Protein 3DVO (pdb70)

Nearest PDB structures (foldseek):
  3dvo-assembly2_C  TM=9.998E-01  e=3.885E-62  Streptomyces griseus
  3n7b-assembly1_A  TM=1.000E+00  e=6.299E-60  Streptomyces griseus
  3dw9-assembly1_B  TM=9.988E-01  e=7.878E-60  Streptomyces griseus
  3mq6-assembly4_H  TM=9.269E-01  e=2.794E-57  Streptomyces griseus
  3mq6-assembly3_E  TM=9.189E-01  e=3.305E-57  Streptomyces griseus

Secondary structure (DSSP, 8-state):
--S--HHHHHT--GGG-SEEE-TTSPPTT----EEE-HHHHHHHHHTT--TTSS-HHHHTS-HHHHHTHHHHHHHHHHHHHHGGG----HHHHHHHHHHHHHHHHHHHHHHHHHHHHHHHTTS----SS--PPP-SPP-GGG-EEEEEPPTT--GGGGB-HHHHHHHHHHHHHHHHTT-B------SEEEEEPPGGGTT-GGGGPPPSS--HHHHHHHHHTHHHHTT-B-GGGEEEEEEE-SB--GGGGHHHHHHHHHHIIIIIIIS--S---EEEE-SB--SSHHHHHTTPBPHHHHH---BSS--EE--SSHHHHHHHHHHHHHHHGGGS--/--S--HHHHHHS-GGG-SEEE-TTS-BTTB--SEEE-HHHHHHHHHTT--TTSS-HHHHTSBHHHHHTHHHHHHHHHHHHHHGGG----HHHHHHHHHHHHHHHHHHHHHHHHHHHHHHHTT-----SS--PPP-SPP-GGG-EEEEEPPTT--GGGGB-HHHHHHHHHHHHHHHHTT--------SEEEEEPPGGGTT-GGGG---SS--HHHHHHHHHTHHHHTT-B-GGGEEEEEEEEEE--GGGGHHHHHHHHHHHIIIIIIT------EEEEEEE--SSHHHHHTTBBPHHHHHH----BSS-EEE--SBHHHHHHHHHHHHHHHGGGS--/--S--HHHHHHS-GGG-SEEE-TTSPPTT----EEE-HHHHHHHHSSS--TTSS-HHHHTSBHHHHHTHHHHHHHHHHHHHHGGG----HHHHHHHHHHHHHHHHHHHHHHHHHHHHHHHTTS----SS--PPP-SPP-GGG-EEEEEPPTT--GGGGB-HHHHHHHHHHHHHHHTTT-B------SEEEEEPPGGGTT-GGGG---SS--HHHHHHHHHHHHHTTT-B-GGGEEEEEEEEEE--GGGSHHHHHHHHHHHHHHTTTT--S---EEEEEEE--SSHHHHHTTBBPHHHH----BSS-EEE--SBHHHHHHHHHHHHHHHGGGS--/--S--HHHHHHS-GGG-SEEE-SSS--TT---SEEE-HHHHHHHHHTT--TTSS-HHHHTSBHHHHHTHHHHHHHHHHHHHHGGG----HHHHHHHHHHHHHHHHHHHHHHHHHHHHHHHTTS----SS--PPP-SPP-GGG-EEEEEPPTT--GGGGB-HHHHHHHHHHHHHHHTTT-B------SEEEEEPPGGGTT-GGGGPPPSS--HHHHHHHHHHHHHHTT-B-GGGEEEEEEE-SB--GGGSHHHHHHHHHHIIIIIIIH------EEEE-SB--SSHHHHHTTBBPHHHHHH----BSS-EEE--SBHHHHHHHHHHHHHHHGGGS--

Sequence (1340 aa):
PFTYSIEATRNLATTERCIQDIRNAPVRNRSTQFQLAQQNMLAYTFGEVIPGFASAGINGMDYRDVIGRPVENAVTEGTHFFRDDFRVDSNAKAKVAGDIFEIVSSAVMWNCAARWNSLMVGEGWRSQPRYSRPTLSPSPRRQVAVLNLPRSFDWVSLLVPESQEVIEEFRAGLRKDGLGLPTSTPDLAVVVLPEEFQNDEMWREEIAGLTRPNQILLSGAYQRLQGRVQPGEISLAVAFKRSLRSDRLYQPLYEANVMQLLLEGKLGAPKVEFEVHTLAPEGTNAFVTYEAASLYGLAEVHRAIRELYVPPTAADLARRFFAFLNERMELVNGPFTYSIEATRNLATTERCIQDIRNAPVRNRSTQFQLAQQNMLAYTFGEVIPGFASAGINGMDYRDVIGRPVENAVTEGTHFFRDDFRVDSNAKAKVAGDIFEIVSSAVMWNCAARWNSLMVGEGWRSQPRYSRPTLSPSPRRQVAVLNLPRSFDWVSLLVPESQEVIEEFRAGLRKDGLGLPTSTPDLAVVVLPEEFQNDEMWREEIAGLTRPNQILLSGAYQRLQGRVQPGEISLAVAFKRSLRSDRLYQPLYEANVMQLLLEGKLGAPKVEFEVHTLAPEGTNAFVTYEAASLYGLAEGAVHRAIRELYVPPTAADLARRFFAFLNERMELVNGPFTYSIEATRNLATTERCIQDIRNAPVRNRSTQFQLAQQNMLAYTFGEVIPGFASAGINGMDYRDVIGRPVENAVTEGTHFFRDDFRVDSNAKAKVAGDIFEIVSSAVMWNCAARWNSLMVGEGWRSQPRYSRPTLSPSPRRQVAVLNLPRSFDWVSLLVPESQEVIEEFRAGLRKDGLGLPTSTPDLAVVVLPEEFQNDEMWREEIAGLTRPNQILLSGAYQRLQGRVQPGEISLAVAFKRSLRSDRLYQPLYEANVMQLLLEGKLGAPKVEFEVHTLAPEGTNAFVTYEAASLYGLAAVHRAIRELYVPPTAADLARRFFAFLNERMELVNGPFTYSIEATRNLATTERCIQDIRNAPVRNRSTQFQLAQQNMLAYTFGEVIPGFASAGINGMDYRDVIGRPVENAVTEGTHFFRDDFRVDSNAKAKVAGDIFEIVSSAVMWNCAARWNSLMVGEGWRSQPRYSRPTLSPSPRRQVAVLNLPRSFDWVSLLVPESQEVIEEFRAGLRKDGLGLPTSTPDLAVVVLPEEFQNDEMWREEIAGLTRPNQILLSGAYQRLQGRVQPGEISLAVAFKRSLRSDRLYQPLYEANVMQLLLEGKLGAPKVEFEVHTLAPEGTNAFVTYEAASLYGLAEGAVHRAIRELYVPPTAADLARRFFAFLNERMELVNG

Solvent-accessible surface area: 57547 Å² total; per-residue (Å²): 44,17,98,50,31,120,104,33,3,149,112,40,51,98,109,84,50,3,8,48,64,20,95,150,69,97,58,133,151,156,111,50,86,1,79,19,20,35,84,31,0,0,36,19,1,0,18,132,18,4,0,0,31,30,63,87,54,20,10,51,48,49,0,136,84,0,3,35,50,1,22,105,5,0,48,56,2,0,67,101,75,47,182,149,83,31,56,34,71,50,80,30,80,63,100,7,20,30,13,0,1,27,36,0,0,3,0,0,2,10,1,0,4,2,4,0,0,3,4,1,36,64,99,24,34,84,54,138,25,202,24,102,143,18,120,17,72,74,5,66,107,23,0,0,0,3,0,20,9,40,173,119,18,49,2,11,34,0,0,15,73,105,11,53,107,67,0,78,136,40,24,44,40,18,120,181,104,36,13,6,2,47,16,32,28,2,41,0,2,0,0,6,0,6,114,111,31,24,127,63,109,48,12,28,94,55,16,82,1,0,52,87,92,34,11,89,57,10,51,22,0,31,112,113,0,69,24,106,0,83,18,29,45,7,1,3,1,0,4,18,36,83,19,3,128,78,90,72,1,21,34,0,1,7,3,0,0,0,2,0,3,1,0,24,38,94,32,64,15,67,76,6,22,0,3,0,2,0,7,20,33,121,41,102,89,4,84,73,10,2,58,1,0,0,1,37,14,26,6,155,107,48,68,1,0,69,65,12,16,52,4,68,23,0,14,35,2,0,122,51,5,11,63,22,0,38,128,26,0,60,99,36,92,73,53,18,96,55,31,89,116,33,1,158,113,39,53,82,105,86,72,4,4,50,66,27,89,153,60,101,77,217,142,162,95,51,59,2,85,17,22,32,82,36,0,0,37,18,2,0,11,155,20,5,0,0,31,24,63,94,54,25,12,46,47,45,0,133,77,0,3,35,45,0,25,102,2,0,45,57,3,0,70,90,62,43,86,143,88,31,132,22,65,51,77,30,78,65,103,7,18,29,10,0,1,32,38,0,1,4,0,0,3,10,2,0,5,3,2,0,1,2,4,2,35,67,108,29,32,86,62,141,19,193,20,104,142,16,126,20,75,71,7,60,118,22,0,0,1,3,0,20,9,40,185,119,19,51,4,6,33,1,0,26,93,114,4,49,113,68,0,58,85,38,20,48,15,18,150,88,53,42,16,3,2,46,16,32,26,4,38,0,2,0,0,8,1,6,128,95,31,23,121,55,120,51,10,18,105,54,16,83,1,0,53,99,95,32,10,92,53,11,55,12,0,36,107,103,0,72,23,98,0,73,21,33,50,10,1,4,1,0,5,16,39,85,19,4,129,77,81,76,1,18,37,0,1,5,2,0,0,0,2,6,0,0,1,42,36,76,33,69,14,80,95,8,21,0,4,0,4,0,7,20,31,119,48,102,86,3,81,80,12,4,59,1,0,2,1,15,26,26,34,109,86,136,45,35,80,1,0,82,72,13,16,51,2,69,24,0,13,38,2,0,117,48,6,11,62,23,0,42,125,36,0,109,131,38,143,47,46,17,97,48,31,92,118,29,3,150,123,40,54,89,105,86,60,4,5,53,66,23,69,61,65,101,58,92,164,157,110,50,85,2,79,17,22,31,84,34,1,0,38,18,2,0,13,139,25,2,0,0,31,23,65,91,51,15,12,49,52,53,0,133,87,0,3,34,48,0,23,104,5,0,46,56,2,0,70,90,60,27,170,142,80,28,106,28,74,52,79,30,78,62,105,7,20,29,15,0,1,32,45,0,1,3,0,0,3,11,1,0,5,3,2,0,1,2,4,2,38,64,102,26,40,86,67,144,30,87,24,102,144,17,125,10,72,70,6,40,107,25,0,0,1,4,0,21,9,42,178,120,17,56,2,12,31,0,0,17,76,109,10,59,111,67,1,83,135,41,35,44,42,16,129,174,95,41,15,13,3,45,17,39,24,3,39,0,2,0,0,9,0,4,126,120,29,19,111,62,112,53,9,19,99,58,15,82,0,0,51,96,95,33,11,92,44,12,54,11,0,34,107,98,0,73,23,110,0,86,18,31,44,9,2,4,1,0,4,16,38,81,21,0,126,78,82,75,2,22,33,0,1,7,2,0,1,0,2,0,4,0,1,28,28,95,32,66,15,65,96,10,22,0,3,0,2,0,5,20,26,114,41,105,62,0,79,83,18,3,59,1,0,1,1,66,27,28,47,155,45,35,76,0,0,77,79,13,19,48,2,72,25,0,12,32,2,0,121,45,7,13,65,22,0,38,133,24,0,108,115,41,133,64,45,16,97,51,30,111,109,28,3,154,116,37,51,89,108,86,63,3,4,50,63,22,101,150,68,100,64,212,142,167,110,56,86,2,78,21,22,28,83,36,1,0,35,19,1,0,14,130,21,4,0,0,30,26,69,86,56,26,11,50,50,52,0,141,77,0,1,32,36,1,21,102,6,0,45,56,3,0,64,88,63,39,73,124,89,33,56,30,75,54,81,33,76,64,100,6,20,30,17,1,1,33,36,0,0,3,0,0,2,11,1,0,6,3,2,0,1,2,5,3,44,63,111,25,36,82,77,145,30,90,22,104,146,15,124,11,75,75,5,62,131,22,0,0,0,3,0,17,8,42,174,119,20,53,3,9,32,0,0,14,78,109,9,60,109,68,1,78,135,38,35,41,34,16,131,164,95,46,14,12,2,46,13,36,25,4,40,0,2,0,0,8,1,5,140,109,30,24,125,57,121,42,11,23,87,53,17,83,0,0,51,95,98,31,10,90,50,11,51,18,0,34,118,110,0,70,29,106,0,84,14,32,47,8,1,2,0,0,5,17,38,80,19,3,122,79,87,72,2,20,35,0,1,6,2,0,0,0,2,5,0,0,0,40,36,72,33,75,17,82,101,8,19,1,2,0,2,0,10,20,25,117,44,103,62,0,87,82,20,5,62,1,0,3,2,16,24,27,34,107,87,143,43,33,78,1,1,70,76,10,15,51,2,71,25,0,14,35,1,0,125,47,5,10,64,13,0,36,99,14,0,116,136,34,122,49

Structure (mmCIF, N/CA/C/O backbone):
data_3DVO
#
_entry.id   3DVO
#
_cell.length_a   59.136
_cell.length_b   119.248
_cell.length_c   123.799
_cell.angle_alpha   90.00
_cell.angle_beta   95.62
_cell.angle_gamma   90.00
#
_symmetry.space_group_name_H-M   'P 1 21 1'
#
loop_
_entity.id
_entity.type
_entity.pdbx_description
1 polymer "DNA (5'-D(*DGP*DAP*DGP*DTP*DCP*DCP*DAP*DCP*DCP*DGP*DGP*DTP*DGP*DGP*DAP*DCP*DTP*DC)-3')"
2 polymer 'SgraIR restriction enzyme'
3 non-polymer 'CALCIUM ION'
4 water water
#
loop_
_atom_site.group_PDB
_atom_site.id
_atom_site.type_symbol
_atom_site.label_atom_id
_atom_site.label_alt_id
_atom_site.label_comp_id
_atom_site.label_asym_id
_atom_site.label_entity_id
_atom_site.label_seq_id
_atom_site.pdbx_PDB_ins_code
_atom_site.Cartn_x
_atom_site.Cartn_y
_atom_site.Cartn_z
_atom_site.occupancy
_atom_site.B_iso_or_equiv
_atom_site.auth_seq_id
_atom_site.auth_comp_id
_atom_site.auth_asym_id
_atom_site.auth_atom_id
_atom_site.pdbx_PDB_model_num
ATOM 1465 N N . PRO E 2 1 ? 0.226 9.810 -68.736 1.00 30.58 2 PRO A N 1
ATOM 1466 C CA . PRO E 2 1 ? 1.142 9.991 -67.606 1.00 26.36 2 PRO A CA 1
ATOM 1467 C C . PRO E 2 1 ? 0.934 11.391 -67.021 1.00 30.52 2 PRO A C 1
ATOM 1468 O O . PRO E 2 1 ? 0.102 12.138 -67.566 1.00 28.70 2 PRO A O 1
ATOM 1472 N N . PHE E 2 2 ? 1.640 11.749 -65.944 1.00 24.28 3 PHE A N 1
ATOM 1473 C CA . PHE E 2 2 ? 1.337 13.014 -65.266 1.00 25.07 3 PHE A CA 1
ATOM 1474 C C . PHE E 2 2 ? 1.476 14.193 -66.227 1.00 28.61 3 PHE A C 1
ATOM 1475 O O . PHE E 2 2 ? 0.569 15.016 -66.364 1.00 27.35 3 PHE A O 1
ATOM 1483 N N . THR E 2 3 ? 2.604 14.257 -66.916 1.00 27.49 4 THR A N 1
ATOM 1484 C CA . THR E 2 3 ? 2.751 15.156 -68.050 1.00 28.92 4 THR A CA 1
ATOM 1485 C C . THR E 2 3 ? 2.081 14.541 -69.278 1.00 27.52 4 THR A C 1
ATOM 1486 O O . THR E 2 3 ? 2.387 13.404 -69.660 1.00 28.12 4 THR A O 1
ATOM 1490 N N . TYR E 2 4 ? 1.168 15.295 -69.892 1.00 31.79 5 TYR A N 1
ATOM 1491 C CA . TYR E 2 4 ? 0.445 14.829 -71.076 1.00 28.87 5 TYR A CA 1
ATOM 1492 C C . TYR E 2 4 ? 1.369 14.222 -72.121 1.00 30.13 5 TYR A C 1
ATOM 1493 O O . TYR E 2 4 ? 2.466 14.725 -72.364 1.00 34.81 5 TYR A O 1
ATOM 1502 N N . SER E 2 5 ? 0.911 13.142 -72.740 1.00 30.06 6 SER A N 1
ATOM 1503 C CA . SER E 2 5 ? 1.688 12.442 -73.750 1.00 32.74 6 SER A CA 1
ATOM 1504 C C . SER E 2 5 ? 0.840 12.000 -74.932 1.00 31.17 6 SER A C 1
ATOM 1505 O O . SER E 2 5 ? 0.006 11.094 -74.822 1.00 27.14 6 SER A O 1
ATOM 1508 N N . ILE E 2 6 ? 1.079 12.645 -76.068 1.00 30.46 7 ILE A N 1
ATOM 1509 C CA . ILE E 2 6 ? 0.380 12.325 -77.301 1.00 30.24 7 ILE A CA 1
ATOM 1510 C C . ILE E 2 6 ? 0.456 10.836 -77.594 1.00 31.35 7 ILE A C 1
ATOM 1511 O O . ILE E 2 6 ? -0.510 10.240 -78.082 1.00 32.98 7 ILE A O 1
ATOM 1516 N N . GLU E 2 7 ? 1.604 10.234 -77.288 1.00 34.08 8 GLU A N 1
ATOM 1517 C CA . GLU E 2 7 ? 1.841 8.834 -77.628 1.00 33.39 8 GLU A CA 1
ATOM 1518 C C . GLU E 2 7 ? 1.097 7.874 -76.699 1.00 33.26 8 GLU A C 1
ATOM 1519 O O . GLU E 2 7 ? 0.433 6.955 -77.164 1.00 34.45 8 GLU A O 1
ATOM 1525 N N . ALA E 2 8 ? 1.208 8.093 -75.387 1.00 32.64 9 ALA A N 1
ATOM 1526 C CA . ALA E 2 8 ? 0.468 7.292 -74.413 1.00 32.35 9 ALA A CA 1
ATOM 1527 C C . ALA E 2 8 ? -1.015 7.351 -74.718 1.00 31.90 9 ALA A C 1
ATOM 1528 O O . ALA E 2 8 ? -1.710 6.345 -74.650 1.00 36.38 9 ALA A O 1
ATOM 1530 N N . THR E 2 9 ? -1.492 8.544 -75.055 1.00 33.81 10 THR A N 1
ATOM 1531 C CA . THR E 2 9 ? -2.881 8.736 -75.452 1.00 34.24 10 THR A CA 1
ATOM 1532 C C . THR E 2 9 ? -3.209 7.921 -76.726 1.00 36.90 10 THR A C 1
ATOM 1533 O O . THR E 2 9 ? -4.269 7.279 -76.811 1.00 37.35 10 THR A O 1
ATOM 1537 N N . ARG E 2 10 ? -2.291 7.932 -77.697 1.00 35.10 11 ARG A N 1
ATOM 1538 C CA . ARG E 2 10 ? -2.469 7.159 -78.932 1.00 35.15 11 ARG A CA 1
ATOM 1539 C C . ARG E 2 10 ? -2.596 5.671 -78.645 1.00 34.51 11 ARG A C 1
ATOM 1540 O O . ARG E 2 10 ? -3.347 4.968 -79.312 1.00 41.88 11 ARG A O 1
ATOM 1548 N N . ASN E 2 11 ? -1.864 5.191 -77.646 1.00 36.56 12 ASN A N 1
ATOM 1549 C CA . ASN E 2 11 ? -1.842 3.764 -77.324 1.00 37.27 12 ASN A CA 1
ATOM 1550 C C . ASN E 2 11 ? -2.989 3.311 -76.427 1.00 39.28 12 ASN A C 1
ATOM 1551 O O . ASN E 2 11 ? -3.032 2.155 -76.007 1.00 43.07 12 ASN A O 1
ATOM 1556 N N . LEU E 2 12 ? -3.911 4.213 -76.120 1.00 39.25 13 LEU A N 1
ATOM 1557 C CA . LEU E 2 12 ? -5.046 3.857 -75.273 1.00 40.67 13 LEU A CA 1
ATOM 1558 C C . LEU E 2 12 ? -6.172 3.181 -76.050 1.00 37.71 13 LEU A C 1
ATOM 1559 O O . LEU E 2 12 ? -6.581 3.657 -77.113 1.00 37.77 13 LEU A O 1
ATOM 1564 N N . ALA E 2 13 ? -6.675 2.080 -75.499 1.00 37.33 14 ALA A N 1
ATOM 1565 C CA . ALA E 2 13 ? -7.908 1.470 -75.973 1.00 36.48 14 ALA A CA 1
ATOM 1566 C C . ALA E 2 13 ? -9.012 2.521 -75.908 1.00 40.16 14 ALA A C 1
ATOM 1567 O O . ALA E 2 13 ? -8.906 3.480 -75.148 1.00 38.64 14 ALA A O 1
ATOM 1569 N N . THR E 2 14 ? -10.074 2.348 -76.687 1.00 37.87 15 THR A N 1
ATOM 1570 C CA . THR E 2 14 ? -11.124 3.353 -76.720 1.00 39.30 15 THR A CA 1
ATOM 1571 C C . THR E 2 14 ? -11.782 3.499 -75.353 1.00 41.43 15 THR A C 1
ATOM 1572 O O . THR E 2 14 ? -12.169 4.598 -74.950 1.00 37.56 15 THR A O 1
ATOM 1576 N N . THR E 2 15 ? -11.892 2.382 -74.642 1.00 35.62 16 THR A N 1
ATOM 1577 C CA . THR E 2 15 ? -12.546 2.366 -73.349 1.00 36.79 16 THR A CA 1
ATOM 1578 C C . THR E 2 15 ? -11.667 2.926 -72.229 1.00 35.26 16 THR A C 1
ATOM 1579 O O . THR E 2 15 ? -12.148 3.168 -71.138 1.00 31.98 16 THR A O 1
ATOM 1583 N N . GLU E 2 16 ? -10.387 3.142 -72.505 1.00 36.01 17 GLU A N 1
ATOM 1584 C CA . GLU E 2 16 ? -9.477 3.704 -71.506 1.00 33.30 17 GLU A CA 1
ATOM 1585 C C . GLU E 2 16 ? -9.281 5.212 -71.679 1.00 34.15 17 GLU A C 1
ATOM 1586 O O . GLU E 2 16 ? -8.684 5.869 -70.822 1.00 32.12 17 GLU A O 1
ATOM 1592 N N . ARG E 2 17 ? -9.781 5.758 -72.786 1.00 29.98 18 ARG A N 1
ATOM 1593 C CA . ARG E 2 17 ? -9.646 7.192 -73.061 1.00 34.81 18 ARG A CA 1
ATOM 1594 C C . ARG E 2 17 ? -10.335 8.051 -72.004 1.00 33.58 18 ARG A C 1
ATOM 1595 O O . ARG E 2 17 ? -11.362 7.665 -71.467 1.00 32.75 18 ARG A O 1
ATOM 1603 N N . CYS E 2 18 ? -9.774 9.219 -71.726 1.00 30.25 19 CYS A N 1
ATOM 1604 C CA . CYS E 2 18 ? -10.285 10.062 -70.663 1.00 33.00 19 CYS A CA 1
ATOM 1605 C C . CYS E 2 18 ? -11.567 10.801 -71.045 1.00 30.00 19 CYS A C 1
ATOM 1606 O O . CYS E 2 18 ? -12.320 11.242 -70.178 1.00 28.25 19 CYS A O 1
ATOM 1609 N N . ILE E 2 19 ? -11.805 10.930 -72.344 1.00 28.88 20 ILE A N 1
ATOM 1610 C CA . ILE E 2 19 ? -13.022 11.553 -72.858 1.00 29.68 20 ILE A CA 1
ATOM 1611 C C . ILE E 2 19 ? -13.834 10.512 -73.617 1.00 31.15 20 ILE A C 1
ATOM 1612 O O . ILE E 2 19 ? -13.365 9.976 -74.635 1.00 31.56 20 ILE A O 1
ATOM 1617 N N . GLN E 2 20 ? -15.033 10.214 -73.119 1.00 26.93 21 GLN A N 1
ATOM 1618 C CA . GLN E 2 20 ? -15.964 9.308 -73.802 1.00 28.34 21 GLN A CA 1
ATOM 1619 C C . GLN E 2 20 ? -17.026 10.065 -74.601 1.00 31.03 21 GLN A C 1
ATOM 1620 O O . GLN E 2 20 ? -17.782 10.868 -74.048 1.00 28.69 21 GLN A O 1
ATOM 1626 N N . ASP E 2 21 ? -17.067 9.819 -75.906 1.00 28.49 22 ASP A N 1
ATOM 1627 C CA . ASP E 2 21 ? -18.044 10.448 -76.787 1.00 31.03 22 ASP A CA 1
ATOM 1628 C C . ASP E 2 21 ? -19.370 9.720 -76.649 1.00 34.03 22 ASP A C 1
ATOM 1629 O O . ASP E 2 21 ? -19.447 8.534 -76.944 1.00 36.07 22 ASP A O 1
ATOM 1634 N N . ILE E 2 22 ? -20.416 10.411 -76.209 1.00 31.31 23 ILE A N 1
ATOM 1635 C CA . ILE E 2 22 ? -21.714 9.748 -76.081 1.00 30.58 23 ILE A CA 1
ATOM 1636 C C . ILE E 2 22 ? -22.817 10.447 -76.871 1.00 35.48 23 ILE A C 1
ATOM 1637 O O . ILE E 2 22 ? -23.998 10.348 -76.525 1.00 33.84 23 ILE A O 1
ATOM 1642 N N . ARG E 2 23 ? -22.423 11.141 -77.940 1.00 34.88 24 ARG A N 1
ATOM 1643 C CA . ARG E 2 23 ? -23.373 11.825 -78.818 1.00 36.41 24 ARG A CA 1
ATOM 1644 C C . ARG E 2 23 ? -24.339 10.856 -79.509 1.00 41.41 24 ARG A C 1
ATOM 1645 O O . ARG E 2 23 ? -25.425 11.250 -79.926 1.00 45.48 24 ARG A O 1
ATOM 1653 N N . ASN E 2 24 ? -23.938 9.597 -79.636 1.00 38.78 25 ASN A N 1
ATOM 1654 C CA . ASN E 2 24 ? -24.799 8.582 -80.232 1.00 42.43 25 ASN A CA 1
ATOM 1655 C C . ASN E 2 24 ? -25.436 7.653 -79.205 1.00 45.68 25 ASN A C 1
ATOM 1656 O O . ASN E 2 24 ? -26.098 6.679 -79.560 1.00 51.94 25 ASN A O 1
ATOM 1661 N N . ALA E 2 25 ? -25.242 7.958 -77.929 1.00 44.38 26 ALA A N 1
ATOM 1662 C CA . ALA E 2 25 ? -25.802 7.131 -76.873 1.00 38.68 26 ALA A CA 1
ATOM 1663 C C . ALA E 2 25 ? -26.156 7.998 -75.687 1.00 39.16 26 ALA A C 1
ATOM 1664 O O . ALA E 2 25 ? -25.592 7.835 -74.610 1.00 41.22 26 ALA A O 1
ATOM 1666 N N . PRO E 2 26 ? -27.103 8.923 -75.886 1.00 41.14 27 PRO A N 1
ATOM 1667 C CA . PRO E 2 26 ? -27.471 9.929 -74.889 1.00 40.69 27 PRO A CA 1
ATOM 1668 C C . PRO E 2 26 ? -27.966 9.294 -73.608 1.00 45.05 27 PRO A C 1
ATOM 1669 O O . PRO E 2 26 ? -28.612 8.246 -73.644 1.00 49.71 27 PRO A O 1
ATOM 1673 N N . VAL E 2 27 ? -27.640 9.922 -72.487 1.00 39.81 28 VAL A N 1
ATOM 1674 C CA . VAL E 2 27 ? -28.230 9.582 -71.210 1.00 37.92 28 VAL A CA 1
ATOM 1675 C C . VAL E 2 27 ? -29.597 10.259 -71.176 1.00 41.96 28 VAL A C 1
ATOM 1676 O O . VAL E 2 27 ? -29.701 11.467 -71.428 1.00 40.09 28 VAL A O 1
ATOM 1680 N N . ARG E 2 28 ? -30.645 9.484 -70.890 1.00 41.41 29 ARG A N 1
ATOM 1681 C CA . ARG E 2 28 ? -32.007 10.021 -70.847 1.00 37.83 29 ARG A CA 1
ATOM 1682 C C . ARG E 2 28 ? -32.096 11.244 -69.946 1.00 40.29 29 ARG A C 1
ATOM 1683 O O . ARG E 2 28 ? -31.517 11.270 -68.860 1.00 33.32 29 ARG A O 1
ATOM 1687 N N . ASN E 2 29 ? -32.813 12.262 -70.409 1.00 41.93 30 ASN A N 1
ATOM 1688 C CA . ASN E 2 29 ? -33.014 13.478 -69.621 1.00 39.57 30 ASN A CA 1
ATOM 1689 C C . ASN E 2 29 ? -31.729 14.270 -69.369 1.00 38.67 30 ASN A C 1
ATOM 1690 O O . ASN E 2 29 ? -31.679 15.098 -68.463 1.00 37.86 30 ASN A O 1
ATOM 1695 N N . ARG E 2 30 ? -30.698 14.012 -70.172 1.00 34.42 31 ARG A N 1
ATOM 1696 C CA . ARG E 2 30 ? -29.437 14.738 -70.061 1.00 32.93 31 ARG A CA 1
ATOM 1697 C C . ARG E 2 30 ? -28.966 15.205 -71.424 1.00 30.98 31 ARG A C 1
ATOM 1698 O O . ARG E 2 30 ? -29.142 14.501 -72.417 1.00 30.24 31 ARG A O 1
ATOM 1706 N N . SER E 2 31 ? -28.349 16.383 -71.461 1.00 32.15 32 SER A N 1
ATOM 1707 C CA . SER E 2 31 ? -27.844 16.951 -72.714 1.00 32.16 32 SER A CA 1
ATOM 1708 C C . SER E 2 31 ? -26.369 16.614 -72.951 1.00 30.09 32 SER A C 1
ATOM 1709 O O . SER E 2 31 ? -25.800 16.968 -73.987 1.00 31.21 32 SER A O 1
ATOM 1712 N N . THR E 2 32 ? -25.764 15.905 -71.999 1.00 27.99 33 THR A N 1
ATOM 1713 C CA . THR E 2 32 ? -24.330 15.615 -72.039 1.00 25.07 33 THR A CA 1
ATOM 1714 C C . THR E 2 32 ? -23.892 15.076 -73.392 1.00 26.43 33 THR A C 1
ATOM 1715 O O . THR E 2 32 ? -24.508 14.156 -73.923 1.00 26.46 33 THR A O 1
ATOM 1719 N N . GLN E 2 33 ? -22.831 15.652 -73.948 1.00 25.97 34 GLN A N 1
ATOM 1720 C CA . GLN E 2 33 ? -22.294 15.165 -75.221 1.00 27.99 34 GLN A CA 1
ATOM 1721 C C . GLN E 2 33 ? -21.021 14.332 -75.054 1.00 27.92 34 GLN A C 1
ATOM 1722 O O . GLN E 2 33 ? -20.814 13.364 -75.785 1.00 30.34 34 GLN A O 1
ATOM 1728 N N . PHE E 2 34 ? -20.162 14.715 -74.109 1.00 29.30 35 PHE A N 1
ATOM 1729 C CA . PHE E 2 34 ? -18.948 13.946 -73.820 1.00 26.56 35 PHE A CA 1
ATOM 1730 C C . PHE E 2 34 ? -18.819 13.751 -72.313 1.00 27.20 35 PHE A C 1
ATOM 1731 O O . PHE E 2 34 ? -18.974 14.708 -71.546 1.00 26.85 35 PHE A O 1
ATOM 1739 N N . GLN E 2 35 ? -18.507 12.536 -71.881 1.00 27.06 36 GLN A N 1
ATOM 1740 C CA . GLN E 2 35 ? -18.281 12.313 -70.457 1.00 28.42 36 GLN A CA 1
ATOM 1741 C C . GLN E 2 35 ? -16.806 12.421 -70.050 1.00 29.60 36 GLN A C 1
ATOM 1742 O O . GLN E 2 35 ? -15.918 12.034 -70.799 1.00 28.85 36 GLN A O 1
ATOM 1748 N N . LEU E 2 36 ? -16.547 12.945 -68.857 1.00 26.79 37 LEU A N 1
ATOM 1749 C CA . LEU E 2 36 ? -15.199 12.923 -68.332 1.00 27.96 37 LEU A CA 1
ATOM 1750 C C . LEU E 2 36 ? -15.063 11.628 -67.571 1.00 27.71 37 LEU A C 1
ATOM 1751 O O . LEU E 2 36 ? -15.611 11.492 -66.466 1.00 25.57 37 LEU A O 1
ATOM 1756 N N . ALA E 2 37 ? -14.344 10.675 -68.156 1.00 27.03 38 ALA A N 1
ATOM 1757 C CA . ALA E 2 37 ? -14.213 9.350 -67.558 1.00 26.20 38 ALA A CA 1
ATOM 1758 C C . ALA E 2 37 ? -13.269 9.445 -66.373 1.00 25.58 38 ALA A C 1
ATOM 1759 O O . ALA E 2 37 ? -12.055 9.248 -66.488 1.00 21.54 38 ALA A O 1
ATOM 1761 N N . GLN E 2 38 ? -13.832 9.755 -65.219 1.00 23.98 39 GLN A N 1
ATOM 1762 C CA . GLN E 2 38 ? -12.995 10.092 -64.095 1.00 23.95 39 GLN A CA 1
ATOM 1763 C C . GLN E 2 38 ? -12.005 9.001 -63.654 1.00 24.68 39 GLN A C 1
ATOM 1764 O O . GLN E 2 38 ? -10.872 9.309 -63.300 1.00 22.16 39 GLN A O 1
ATOM 1770 N N . GLN E 2 39 ? -12.409 7.739 -63.674 1.00 24.63 40 GLN A N 1
ATOM 1771 C CA . GLN E 2 39 ? -11.481 6.677 -63.285 1.00 23.18 40 GLN A CA 1
ATOM 1772 C C . GLN E 2 39 ? -10.329 6.539 -64.296 1.00 24.14 40 GLN A C 1
ATOM 1773 O O . GLN E 2 39 ? -9.166 6.365 -63.922 1.00 25.08 40 GLN A O 1
ATOM 1779 N N . ASN E 2 40 ? -10.665 6.617 -65.577 1.00 24.26 41 ASN A N 1
ATOM 1780 C CA . ASN E 2 40 ? -9.662 6.633 -66.637 1.00 25.56 41 ASN A CA 1
ATOM 1781 C C . ASN E 2 40 ? -8.627 7.741 -66.448 1.00 27.77 41 ASN A C 1
ATOM 1782 O O . ASN E 2 40 ? -7.426 7.518 -66.600 1.00 27.52 41 ASN A O 1
ATOM 1787 N N . MET E 2 41 ? -9.102 8.935 -66.106 1.00 28.34 42 MET A N 1
ATOM 1788 C CA . MET E 2 41 ? -8.240 10.099 -65.951 1.00 23.67 42 MET A CA 1
ATOM 1789 C C . MET E 2 41 ? -7.244 9.859 -64.825 1.00 23.74 42 MET A C 1
ATOM 1790 O O . MET E 2 41 ? -6.059 10.181 -64.947 1.00 23.38 42 MET A O 1
ATOM 1795 N N . LEU E 2 42 ? -7.731 9.314 -63.718 1.00 21.13 43 LEU A N 1
ATOM 1796 C CA . LEU E 2 42 ? -6.861 8.977 -62.600 1.00 24.12 43 LEU A CA 1
ATOM 1797 C C . LEU E 2 42 ? -5.793 7.956 -63.004 1.00 25.70 43 LEU A C 1
ATOM 1798 O O . LEU E 2 42 ? -4.634 8.081 -62.604 1.00 23.88 43 LEU A O 1
ATOM 1803 N N . ALA E 2 43 ? -6.173 6.952 -63.793 1.00 22.52 44 ALA A N 1
ATOM 1804 C CA . ALA E 2 43 ? -5.207 5.953 -64.243 1.00 25.12 44 ALA A CA 1
ATOM 1805 C C . ALA E 2 43 ? -4.219 6.561 -65.235 1.00 27.35 44 ALA A C 1
ATOM 1806 O O . ALA E 2 43 ? -3.049 6.207 -65.244 1.00 31.72 44 ALA A O 1
ATOM 1808 N N . TYR E 2 44 ? -4.685 7.476 -66.077 1.00 29.02 45 TYR A N 1
ATOM 1809 C CA . TYR E 2 44 ? -3.788 8.119 -67.042 1.00 25.68 45 TYR A CA 1
ATOM 1810 C C . TYR E 2 44 ? -2.785 9.065 -66.370 1.00 27.50 45 TYR A C 1
ATOM 1811 O O . TYR E 2 44 ? -1.581 8.991 -66.597 1.00 26.63 45 TYR A O 1
ATOM 1820 N N . THR E 2 45 ? -3.299 9.953 -65.533 1.00 22.69 46 THR A N 1
ATOM 1821 C CA . THR E 2 45 ? -2.498 11.006 -64.933 1.00 23.57 46 THR A CA 1
ATOM 1822 C C . THR E 2 45 ? -1.686 10.505 -63.752 1.00 23.27 46 THR A C 1
ATOM 1823 O O . THR E 2 45 ? -0.520 10.892 -63.569 1.00 25.89 46 THR A O 1
ATOM 1827 N N . PHE E 2 46 ? -2.297 9.633 -62.960 1.00 25.04 47 PHE A N 1
ATOM 1828 C CA . PHE E 2 46 ? -1.682 9.161 -61.732 1.00 23.06 47 PHE A CA 1
ATOM 1829 C C . PHE E 2 46 ? -1.375 7.669 -61.690 1.00 25.03 47 PHE A C 1
ATOM 1830 O O . PHE E 2 46 ? -1.137 7.113 -60.618 1.00 25.49 47 PHE A O 1
ATOM 1838 N N . GLY E 2 47 ? -1.359 7.039 -62.857 1.00 26.05 48 GLY A N 1
ATOM 1839 C CA . GLY E 2 47 ? -1.070 5.624 -62.974 1.00 28.52 48 GLY A CA 1
ATOM 1840 C C . GLY E 2 47 ? 0.270 5.179 -62.423 1.00 24.50 48 GLY A C 1
ATOM 1841 O O . GLY E 2 47 ? 0.422 4.032 -62.034 1.00 27.56 48 GLY A O 1
ATOM 1842 N N . GLU E 2 48 ? 1.252 6.073 -62.383 1.00 30.51 49 GLU A N 1
ATOM 1843 C CA . GLU E 2 48 ? 2.553 5.709 -61.823 1.00 32.54 49 GLU A CA 1
ATOM 1844 C C . GLU E 2 48 ? 3.060 6.706 -60.794 1.00 33.04 49 GLU A C 1
ATOM 1845 O O . GLU E 2 48 ? 4.214 6.657 -60.386 1.00 34.28 49 GLU A O 1
ATOM 1851 N N . VAL E 2 49 ? 2.175 7.589 -60.355 1.00 29.26 50 VAL A N 1
ATOM 1852 C CA . VAL E 2 49 ? 2.553 8.655 -59.448 1.00 26.66 50 VAL A CA 1
ATOM 1853 C C . VAL E 2 49 ? 1.555 8.830 -58.300 1.00 22.54 50 VAL A C 1
ATOM 1854 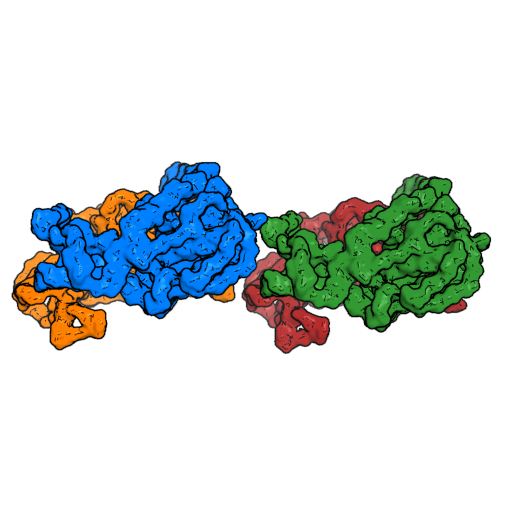O O . VAL E 2 49 ? 0.385 9.083 -58.528 1.00 22.72 50 VAL A O 1
ATOM 1858 N N . ILE E 2 50 ? 2.023 8.716 -57.069 1.00 24.82 51 ILE A N 1
ATOM 1859 C CA . ILE E 2 50 ? 1.253 9.221 -55.931 1.00 23.33 51 ILE A CA 1
ATOM 1860 C C . ILE E 2 50 ? 1.992 10.466 -55.404 1.00 23.38 51 ILE A C 1
ATOM 1861 O O . ILE E 2 50 ? 3.110 10.369 -54.928 1.00 21.98 51 ILE A O 1
ATOM 1866 N N . PRO E 2 51 ? 1.367 11.642 -55.486 1.00 25.32 52 PRO A N 1
ATOM 1867 C CA . PRO E 2 51 ? 2.061 12.879 -55.119 1.00 23.97 52 PRO A CA 1
ATOM 1868 C C . PRO E 2 51 ? 2.513 12.818 -53.672 1.00 26.28 52 PRO A C 1
ATOM 1869 O O . PRO E 2 51 ? 1.759 12.360 -52.822 1.00 24.68 52 PRO A O 1
ATOM 1873 N N . GLY E 2 52 ? 3.728 13.282 -53.402 1.00 25.63 53 GLY A N 1
ATOM 1874 C CA . GLY E 2 52 ? 4.291 13.218 -52.070 1.00 23.16 53 GLY A CA 1
ATOM 1875 C C . GLY E 2 52 ? 5.168 11.992 -51.917 1.00 24.04 53 GLY A C 1
ATOM 1876 O O . GLY E 2 52 ? 5.963 11.920 -50.995 1.00 22.70 53 GLY A O 1
ATOM 1877 N N . PHE E 2 53 ? 5.002 11.030 -52.820 1.00 22.31 54 PHE A N 1
ATOM 1878 C CA . PHE E 2 53 ? 5.804 9.808 -52.825 1.00 24.25 54 PHE A CA 1
ATOM 1879 C C . PHE E 2 53 ? 6.359 9.560 -54.222 1.00 26.02 54 PHE A C 1
ATOM 1880 O O . PHE E 2 53 ? 6.658 8.433 -54.600 1.00 29.15 54 PHE A O 1
ATOM 1888 N N . ALA E 2 54 ? 6.504 10.623 -54.988 1.00 20.66 55 ALA A N 1
ATOM 1889 C CA . ALA E 2 54 ? 7.057 10.506 -56.322 1.00 25.44 55 ALA A CA 1
ATOM 1890 C C . ALA E 2 54 ? 8.287 11.405 -56.434 1.00 26.80 55 ALA A C 1
ATOM 1891 O O . ALA E 2 54 ? 9.071 11.505 -55.493 1.00 20.51 55 ALA A O 1
ATOM 1893 N N . SER E 2 55 ? 8.444 12.077 -57.574 1.00 23.98 56 SER A N 1
ATOM 1894 C CA . SER E 2 55 ? 9.612 12.922 -57.790 1.00 24.83 56 SER A CA 1
ATOM 1895 C C . SER E 2 55 ? 9.511 14.136 -56.894 1.00 23.60 56 SER A C 1
ATOM 1896 O O . SER E 2 55 ? 8.416 14.536 -56.520 1.00 27.30 56 SER A O 1
ATOM 1899 N N . ALA E 2 56 ? 10.651 14.732 -56.555 1.00 25.29 57 ALA A N 1
ATOM 1900 C CA . ALA E 2 56 ? 10.640 15.940 -55.744 1.00 25.45 57 ALA A CA 1
ATOM 1901 C C . ALA E 2 56 ? 9.887 17.086 -56.436 1.00 26.38 57 ALA A C 1
ATOM 1902 O O . ALA E 2 56 ? 9.255 17.896 -55.760 1.00 27.24 57 ALA A O 1
ATOM 1904 N N . GLY E 2 57 ? 9.964 17.145 -57.772 1.00 22.81 58 GLY A N 1
ATOM 1905 C CA . GLY E 2 57 ? 9.207 18.106 -58.569 1.00 25.62 58 GLY A CA 1
ATOM 1906 C C . GLY E 2 57 ? 7.685 18.049 -58.406 1.00 26.12 58 GLY A C 1
ATOM 1907 O O . GLY E 2 57 ? 7.044 19.083 -58.255 1.00 27.26 58 GLY A O 1
ATOM 1908 N N . ILE E 2 58 ? 7.105 16.853 -58.457 1.00 22.69 59 ILE A N 1
ATOM 1909 C CA . ILE E 2 58 ? 5.695 16.671 -58.124 1.00 24.42 59 ILE A CA 1
ATOM 1910 C C . ILE E 2 58 ? 5.414 16.869 -56.618 1.00 26.05 59 ILE A C 1
ATOM 1911 O O . ILE E 2 58 ? 4.453 17.551 -56.238 1.00 24.68 59 ILE A O 1
ATOM 1916 N N . ASN E 2 59 ? 6.254 16.300 -55.762 1.00 23.23 60 ASN A N 1
ATOM 1917 C CA . ASN E 2 59 ? 6.002 16.378 -54.316 1.00 23.22 60 ASN A CA 1
ATOM 1918 C C . ASN E 2 59 ? 5.876 17.813 -53.815 1.00 23.96 60 ASN A C 1
ATOM 1919 O O . ASN E 2 59 ? 5.040 18.114 -52.961 1.00 23.63 60 ASN A O 1
ATOM 1924 N N . GLY E 2 60 ? 6.739 18.688 -54.319 1.00 23.90 61 GLY A N 1
ATOM 1925 C CA . GLY E 2 60 ? 6.791 20.064 -53.853 1.00 24.53 61 GLY A CA 1
ATOM 1926 C C . GLY E 2 60 ? 6.065 21.048 -54.755 1.00 27.25 61 GLY A C 1
ATOM 1927 O O . GLY E 2 60 ? 6.149 22.255 -54.548 1.00 22.70 61 GLY A O 1
ATOM 1928 N N . MET E 2 61 ? 5.363 20.521 -55.757 1.00 26.55 62 MET A N 1
ATOM 1929 C CA . MET E 2 61 ? 4.547 21.323 -56.680 1.00 25.10 62 MET A CA 1
ATOM 1930 C C . MET E 2 61 ? 3.293 21.862 -55.985 1.00 27.55 62 MET A C 1
ATOM 1931 O O . MET E 2 61 ? 2.796 21.260 -55.032 1.00 26.87 62 MET A O 1
ATOM 1936 N N . ASP E 2 62 ? 2.779 23.002 -56.427 1.00 24.52 63 ASP A N 1
ATOM 1937 C CA . ASP E 2 62 ? 1.567 23.513 -55.793 1.00 25.38 63 ASP A CA 1
ATOM 1938 C C . ASP E 2 62 ? 0.443 22.489 -55.970 1.00 29.04 63 ASP A C 1
ATOM 1939 O O . ASP E 2 62 ? 0.161 22.034 -57.083 1.00 19.26 63 ASP A O 1
ATOM 1944 N N . TYR E 2 63 ? -0.200 22.137 -54.862 1.00 23.38 64 TYR A N 1
ATOM 1945 C CA . TYR E 2 63 ? -1.155 21.038 -54.860 1.00 22.27 64 TYR A CA 1
ATOM 1946 C C . TYR E 2 63 ? -2.391 21.316 -55.717 1.00 21.73 64 TYR A C 1
ATOM 1947 O O . TYR E 2 63 ? -3.013 20.393 -56.237 1.00 26.97 64 TYR A O 1
ATOM 1956 N N . ARG E 2 64 ? -2.744 22.584 -55.880 1.00 20.91 65 ARG A N 1
ATOM 1957 C CA . ARG E 2 64 ? -3.837 22.923 -56.762 1.00 25.31 65 ARG A CA 1
ATOM 1958 C C . ARG E 2 64 ? -3.520 22.477 -58.177 1.00 22.18 65 ARG A C 1
ATOM 1959 O O . ARG E 2 64 ? -4.405 22.011 -58.870 1.00 26.22 65 ARG A O 1
ATOM 1967 N N . ASP E 2 65 ? -2.271 22.639 -58.604 1.00 24.97 66 ASP A N 1
ATOM 1968 C CA . ASP E 2 65 ? -1.884 22.316 -59.987 1.00 24.08 66 ASP A CA 1
ATOM 1969 C C . ASP E 2 65 ? -1.780 20.802 -60.171 1.00 27.49 66 ASP A C 1
ATOM 1970 O O . ASP E 2 65 ? -1.981 20.269 -61.265 1.00 24.68 66 ASP A O 1
ATOM 1975 N N . VAL E 2 66 ? -1.470 20.105 -59.089 1.00 20.90 67 VAL A N 1
ATOM 1976 C CA . VAL E 2 66 ? -1.453 18.657 -59.139 1.00 24.15 67 VAL A CA 1
ATOM 1977 C C . VAL E 2 66 ? -2.883 18.147 -59.269 1.00 24.18 67 VAL A C 1
ATOM 1978 O O . VAL E 2 66 ? -3.174 17.306 -60.131 1.00 22.54 67 VAL A O 1
ATOM 1982 N N . ILE E 2 67 ? -3.768 18.637 -58.396 1.00 22.24 68 ILE A N 1
ATOM 1983 C CA . ILE E 2 67 ? -5.181 18.258 -58.436 1.00 21.33 68 ILE A CA 1
ATOM 1984 C C . ILE E 2 67 ? -5.871 18.685 -59.732 1.00 23.03 68 ILE A C 1
ATOM 1985 O O . ILE E 2 67 ? -6.870 18.120 -60.107 1.00 24.84 68 ILE A O 1
ATOM 1990 N N . GLY E 2 68 ? -5.334 19.677 -60.425 1.00 25.00 69 GLY A N 1
ATOM 1991 C CA . GLY E 2 68 ? -5.986 20.160 -61.628 1.00 23.95 69 GLY A CA 1
ATOM 1992 C C . GLY E 2 68 ? -5.467 19.452 -62.853 1.00 23.01 69 GLY A C 1
ATOM 1993 O O . GLY E 2 68 ? -6.012 19.611 -63.949 1.00 26.31 69 GLY A O 1
ATOM 1994 N N . ARG E 2 69 ? -4.428 18.647 -62.669 1.00 25.21 70 ARG A N 1
ATOM 1995 C CA . ARG E 2 69 ? -3.739 18.043 -63.823 1.00 27.11 70 ARG A CA 1
ATOM 1996 C C . ARG E 2 69 ? -4.608 17.079 -64.646 1.00 24.04 70 ARG A C 1
ATOM 1997 O O . ARG E 2 69 ? -4.604 17.141 -65.885 1.00 26.43 70 ARG A O 1
ATOM 2005 N N . PRO E 2 70 ? -5.358 16.181 -63.973 1.00 26.69 71 PRO A N 1
ATOM 2006 C CA . PRO E 2 70 ? -6.301 15.272 -64.652 1.00 24.99 71 PRO A CA 1
ATOM 2007 C C . PRO E 2 70 ? -7.286 15.955 -65.636 1.00 23.13 71 PRO A C 1
ATOM 2008 O O . PRO E 2 70 ? -7.379 15.560 -66.799 1.00 27.61 71 PRO A O 1
ATOM 2012 N N . VAL E 2 71 ? -8.022 16.958 -65.167 1.00 20.90 72 VAL A N 1
ATOM 2013 C CA . VAL E 2 71 ? -8.967 17.667 -66.015 1.00 22.08 72 VAL A CA 1
ATOM 2014 C C . VAL E 2 71 ? -8.238 18.345 -67.169 1.00 24.03 72 VAL A C 1
ATOM 2015 O O . VAL E 2 71 ? -8.727 18.348 -68.295 1.00 25.15 72 VAL A O 1
ATOM 2019 N N . GLU E 2 72 ? -7.058 18.893 -66.890 1.00 22.92 73 GLU A N 1
ATOM 2020 C CA . GLU E 2 72 ? -6.266 19.527 -67.940 1.00 29.72 73 GLU A CA 1
ATOM 2021 C C . GLU E 2 72 ? -5.865 18.515 -69.017 1.00 26.91 73 GLU A C 1
ATOM 2022 O O . GLU E 2 72 ? -6.038 18.777 -70.213 1.00 28.48 73 GLU A O 1
ATOM 2028 N N . ASN E 2 73 ? -5.342 17.355 -68.602 1.00 23.52 74 ASN A N 1
ATOM 2029 C CA . ASN E 2 73 ? -4.969 16.317 -69.570 1.00 26.64 74 ASN A CA 1
ATOM 2030 C C . ASN E 2 73 ? -6.179 15.854 -70.391 1.00 24.37 74 ASN A C 1
ATOM 2031 O O . ASN E 2 73 ? -6.061 15.557 -71.587 1.00 29.18 74 ASN A O 1
ATOM 2036 N N . ALA E 2 74 ? -7.349 15.803 -69.760 1.00 25.72 75 ALA A N 1
ATOM 2037 C CA . ALA E 2 74 ? -8.569 15.356 -70.440 1.00 24.08 75 ALA A CA 1
ATOM 2038 C C . ALA E 2 74 ? -9.032 16.360 -71.496 1.00 28.88 75 ALA A C 1
ATOM 2039 O O . ALA E 2 74 ? -9.395 15.986 -72.620 1.00 26.62 75 ALA A O 1
ATOM 2041 N N . VAL E 2 75 ? -9.027 17.633 -71.130 1.00 26.37 76 VAL A N 1
ATOM 2042 C CA . VAL E 2 75 ? -9.396 18.689 -72.072 1.00 28.04 76 VAL A CA 1
ATOM 2043 C C . VAL E 2 75 ? -8.469 18.670 -73.290 1.00 30.38 76 VAL A C 1
ATOM 2044 O O . VAL E 2 75 ? -8.901 18.921 -74.419 1.00 35.72 76 VAL A O 1
ATOM 2048 N N . THR E 2 76 ? -7.199 18.356 -73.063 1.00 27.77 77 THR A N 1
ATOM 2049 C CA . THR E 2 76 ? -6.236 18.245 -74.153 1.00 29.14 77 THR A CA 1
ATOM 2050 C C . THR E 2 76 ? -6.586 17.082 -75.067 1.00 28.92 77 THR A C 1
ATOM 2051 O O . THR E 2 76 ? -6.559 17.216 -76.296 1.00 32.44 77 THR A O 1
ATOM 2055 N N . GLU E 2 77 ? -6.902 15.936 -74.467 1.00 24.69 78 GLU A N 1
ATOM 2056 C CA . GLU E 2 77 ? -7.299 14.757 -75.239 1.00 31.08 78 GLU A CA 1
ATOM 2057 C C . GLU E 2 77 ? -8.574 15.047 -76.022 1.00 27.76 78 GLU A C 1
ATOM 2058 O O . GLU E 2 77 ? -8.703 14.679 -77.194 1.00 33.92 78 GLU A O 1
ATOM 2064 N N . GLY E 2 78 ? -9.512 15.719 -75.367 1.00 28.97 79 GLY A N 1
ATOM 2065 C CA . GLY E 2 78 ? -10.768 16.098 -75.993 1.00 31.79 79 GLY A CA 1
ATOM 2066 C C . GLY E 2 78 ? -10.565 16.988 -77.200 1.00 29.87 79 GLY A C 1
ATOM 2067 O O . GLY E 2 78 ? -11.151 16.777 -78.256 1.00 27.79 79 GLY A O 1
ATOM 2068 N N . THR E 2 79 ? -9.720 17.993 -77.051 1.00 27.32 80 THR A N 1
ATOM 2069 C CA . THR E 2 79 ? -9.483 18.914 -78.153 1.00 33.15 80 THR A CA 1
ATOM 2070 C C . THR E 2 79 ? -8.778 18.222 -79.312 1.00 32.67 80 THR A C 1
ATOM 2071 O O . THR E 2 79 ? -9.119 18.429 -80.464 1.00 31.90 80 THR A O 1
ATOM 2075 N N . HIS E 2 80 ? -7.814 17.375 -78.996 1.00 35.19 81 HIS A N 1
ATOM 2076 C CA . HIS E 2 80 ? -7.076 16.677 -80.035 1.00 34.31 81 HIS A CA 1
ATOM 2077 C C . HIS E 2 80 ? -7.979 15.806 -80.906 1.00 37.68 81 HIS A C 1
ATOM 2078 O O . HIS E 2 80 ? -7.826 15.772 -82.130 1.00 39.73 81 HIS A O 1
ATOM 2085 N N . PHE E 2 81 ? -8.925 15.114 -80.277 1.00 34.08 82 PHE A N 1
ATOM 2086 C CA . PHE E 2 81 ? -9.827 14.217 -80.990 1.00 32.52 82 PHE A CA 1
ATOM 2087 C C . PHE E 2 81 ? -11.055 14.889 -81.622 1.00 32.72 82 PHE A C 1
ATOM 2088 O O . PHE E 2 81 ? -11.523 14.451 -82.673 1.00 31.66 82 PHE A O 1
ATOM 2096 N N . PHE E 2 82 ? -11.594 15.930 -80.991 1.00 31.09 83 PHE A N 1
ATOM 2097 C CA . PHE E 2 82 ? -12.870 16.490 -81.462 1.00 34.38 83 PHE A CA 1
ATOM 2098 C C . PHE E 2 82 ? -12.848 17.982 -81.782 1.00 29.66 83 PHE A C 1
ATOM 2099 O O . PHE E 2 82 ? -13.884 18.576 -82.084 1.00 33.26 83 PHE A O 1
ATOM 2107 N N . ARG E 2 83 ? -11.669 18.581 -81.705 1.00 32.69 84 ARG A N 1
ATOM 2108 C CA . ARG E 2 83 ? -11.499 19.989 -82.045 1.00 34.34 84 ARG A CA 1
ATOM 2109 C C . ARG E 2 83 ? -12.629 20.866 -81.493 1.00 38.32 84 ARG A C 1
ATOM 2110 O O . ARG E 2 83 ? -12.967 20.797 -80.304 1.00 35.85 84 ARG A O 1
ATOM 2118 N N . ASP E 2 84 ? -13.203 21.692 -82.364 1.00 31.13 85 ASP A N 1
ATOM 2119 C CA . ASP E 2 84 ? -14.260 22.615 -81.977 1.00 34.33 85 ASP A CA 1
ATOM 2120 C C . ASP E 2 84 ? -15.524 21.929 -81.456 1.00 29.85 85 ASP A C 1
ATOM 2121 O O . ASP E 2 84 ? -16.412 22.598 -80.956 1.00 31.57 85 ASP A O 1
ATOM 2126 N N . ASP E 2 85 ? -15.644 20.617 -81.606 1.00 32.72 86 ASP A N 1
ATOM 2127 C CA . ASP E 2 85 ? -16.852 19.951 -81.127 1.00 32.65 86 ASP A CA 1
ATOM 2128 C C . ASP E 2 85 ? -16.756 19.649 -79.639 1.00 34.16 86 ASP A C 1
ATOM 2129 O O . ASP E 2 85 ? -17.779 19.539 -78.957 1.00 36.34 86 ASP A O 1
ATOM 2134 N N . PHE E 2 86 ? -15.537 19.506 -79.125 1.00 35.35 87 PHE A N 1
ATOM 2135 C CA . PHE E 2 86 ? -15.392 19.124 -77.727 1.00 27.61 87 PHE A CA 1
ATOM 2136 C C . PHE E 2 86 ? -16.042 20.173 -76.839 1.00 27.19 87 PHE A C 1
ATOM 2137 O O . PHE E 2 86 ? -15.648 21.327 -76.839 1.00 26.82 87 PHE A O 1
ATOM 2145 N N . ARG E 2 87 ? -17.033 19.754 -76.064 1.00 30.84 88 ARG A N 1
ATOM 2146 C CA . ARG E 2 87 ? -17.707 20.650 -75.142 1.00 31.09 88 ARG A CA 1
ATOM 2147 C C . ARG E 2 87 ? -18.147 19.882 -73.896 1.00 28.66 88 ARG A C 1
ATOM 2148 O O . ARG E 2 87 ? -18.828 18.870 -74.000 1.00 30.10 88 ARG A O 1
ATOM 2150 N N . VAL E 2 88 ? -17.742 20.354 -72.723 1.00 28.40 89 VAL A N 1
ATOM 2151 C CA . VAL E 2 88 ? -18.299 19.842 -71.470 1.00 29.41 89 VAL A CA 1
ATOM 2152 C C . VAL E 2 88 ? -18.703 21.003 -70.553 1.00 32.25 89 VAL A C 1
ATOM 2153 O O . VAL E 2 88 ? -18.128 22.088 -70.627 1.00 35.26 89 VAL A O 1
ATOM 2157 N N . ASP E 2 89 ? -19.675 20.765 -69.679 1.00 28.42 90 ASP A N 1
ATOM 2158 C CA . ASP E 2 89 ? -20.213 21.813 -68.812 1.00 30.80 90 ASP A CA 1
ATOM 2159 C C . ASP E 2 89 ? -19.255 21.971 -67.654 1.00 27.97 90 ASP A C 1
ATOM 2160 O O . ASP E 2 89 ? -18.608 21.005 -67.246 1.00 26.69 90 ASP A O 1
ATOM 2165 N N . SER E 2 90 ? -19.148 23.187 -67.135 1.00 23.72 91 SER A N 1
ATOM 2166 C CA . SER E 2 90 ? -18.319 23.432 -65.978 1.00 29.05 91 SER A CA 1
ATOM 2167 C C . SER E 2 90 ? -18.754 22.557 -64.808 1.00 21.55 91 SER A C 1
ATOM 2168 O O . SER E 2 90 ? -17.935 22.257 -63.948 1.00 27.23 91 SER A O 1
ATOM 2171 N N . ASN E 2 91 ? -20.030 22.163 -64.763 1.00 24.00 92 ASN A N 1
ATOM 2172 C CA . ASN E 2 91 ? -20.537 21.345 -63.647 1.00 23.27 92 ASN A CA 1
ATOM 2173 C C . ASN E 2 91 ? -19.948 19.940 -63.684 1.00 24.00 92 ASN A C 1
ATOM 2174 O O . ASN E 2 91 ? -19.866 19.275 -62.663 1.00 18.04 92 ASN A O 1
ATOM 2179 N N . ALA E 2 92 ? -19.548 19.495 -64.872 1.00 18.70 93 ALA A N 1
ATOM 2180 C CA . ALA E 2 92 ? -18.867 18.215 -65.034 1.00 23.26 93 ALA A CA 1
ATOM 2181 C C . ALA E 2 92 ? -17.433 18.296 -64.487 1.00 21.86 93 ALA A C 1
ATOM 2182 O O . ALA E 2 92 ? -17.005 17.469 -63.663 1.00 23.69 93 ALA A O 1
ATOM 2184 N N . LYS E 2 93 ? -16.711 19.318 -64.925 1.00 21.18 94 LYS A N 1
ATOM 2185 C CA . LYS E 2 93 ? -15.358 19.565 -64.453 1.00 20.28 94 LYS A CA 1
ATOM 2186 C C . LYS E 2 93 ? -15.398 19.704 -62.932 1.00 21.22 94 LYS A C 1
ATOM 2187 O O . LYS E 2 93 ? -14.495 19.250 -62.237 1.00 23.83 94 LYS A O 1
ATOM 2193 N N . ALA E 2 94 ? -16.465 20.304 -62.411 1.00 21.21 95 ALA A N 1
ATOM 2194 C CA . ALA E 2 94 ? -16.581 20.513 -60.954 1.00 20.79 95 ALA A CA 1
ATOM 2195 C C . ALA E 2 94 ? -16.745 19.206 -60.197 1.00 20.95 95 ALA A C 1
ATOM 2196 O O . ALA E 2 94 ? -16.135 18.998 -59.148 1.00 23.37 95 ALA A O 1
ATOM 2198 N N . LYS E 2 95 ? -17.605 18.341 -60.719 1.00 20.11 96 LYS A N 1
ATOM 2199 C CA . LYS E 2 95 ? -17.874 17.023 -60.140 1.00 19.71 96 LYS A CA 1
ATOM 2200 C C . LYS E 2 95 ? -16.607 16.173 -60.081 1.00 21.92 96 LYS A C 1
ATOM 2201 O O . LYS E 2 95 ? -16.294 15.535 -59.067 1.00 16.92 96 LYS A O 1
ATOM 2207 N N . VAL E 2 96 ? -15.870 16.165 -61.181 1.00 20.09 97 VAL A N 1
ATOM 2208 C CA . VAL E 2 96 ? -14.700 15.323 -61.291 1.00 17.04 97 VAL A CA 1
ATOM 2209 C C . VAL E 2 96 ? -13.504 15.867 -60.500 1.00 22.82 97 VAL A C 1
ATOM 2210 O O . VAL E 2 96 ? -12.696 15.106 -59.976 1.00 24.94 97 VAL A O 1
ATOM 2214 N N . ALA E 2 97 ? -13.403 17.181 -60.394 1.00 19.55 98 ALA A N 1
ATOM 2215 C CA . ALA E 2 97 ? -12.308 17.786 -59.673 1.00 20.07 98 ALA A CA 1
ATOM 2216 C C . ALA E 2 97 ? -12.489 17.506 -58.180 1.00 23.47 98 ALA A C 1
ATOM 2217 O O . ALA E 2 97 ? -11.517 17.313 -57.468 1.00 20.28 98 ALA A O 1
ATOM 2219 N N . GLY E 2 98 ? -13.742 17.481 -57.732 1.00 20.08 99 GLY A N 1
ATOM 2220 C CA . GLY E 2 98 ? -14.068 17.214 -56.343 1.00 22.35 99 GLY A CA 1
ATOM 2221 C C . GLY E 2 98 ? -13.657 15.806 -55.975 1.00 21.93 99 GLY A C 1
ATOM 2222 O O . GLY E 2 98 ? -13.008 15.604 -54.952 1.00 24.11 99 GLY A O 1
ATOM 2223 N N . ASP E 2 99 ? -14.030 14.837 -56.813 1.00 23.04 100 ASP A N 1
ATOM 2224 C CA . ASP E 2 99 ? -13.698 13.423 -56.593 1.00 25.18 100 ASP A CA 1
ATOM 2225 C C . ASP E 2 99 ? -12.171 13.140 -56.665 1.00 21.83 100 ASP A C 1
ATOM 2226 O O . ASP E 2 99 ? -11.597 12.450 -55.821 1.00 19.62 100 ASP A O 1
ATOM 2231 N N . ILE E 2 100 ? -11.516 13.708 -57.662 1.00 21.12 101 ILE A N 1
ATOM 2232 C CA . ILE E 2 100 ? -10.059 13.644 -57.763 1.00 20.89 101 ILE A CA 1
ATOM 2233 C C . ILE E 2 100 ? -9.325 14.263 -56.565 1.00 19.14 101 ILE A C 1
ATOM 2234 O O . ILE E 2 100 ? -8.384 13.666 -56.019 1.00 24.49 101 ILE A O 1
ATOM 2239 N N . PHE E 2 101 ? -9.757 15.436 -56.122 1.00 20.33 102 PHE A N 1
ATOM 2240 C CA . PHE E 2 101 ? -9.180 16.027 -54.904 1.00 16.32 102 PHE A CA 1
ATOM 2241 C C . PHE E 2 101 ? -9.252 14.994 -53.793 1.00 18.17 102 PHE A C 1
ATOM 2242 O O . PHE E 2 101 ? -8.263 14.731 -53.114 1.00 22.25 102 PHE A O 1
ATOM 2250 N N . GLU E 2 102 ? -10.430 14.412 -53.616 1.00 20.82 103 GLU A N 1
ATOM 2251 C CA . GLU E 2 102 ? -10.664 13.455 -52.536 1.00 20.25 103 GLU A CA 1
ATOM 2252 C C . GLU E 2 102 ? -9.899 12.144 -52.701 1.00 23.90 103 GLU A C 1
ATOM 2253 O O . GLU E 2 102 ? -9.319 11.605 -51.755 1.00 16.58 103 GLU A O 1
ATOM 2259 N N . ILE E 2 103 ? -9.907 11.617 -53.920 1.00 20.97 104 ILE A N 1
ATOM 2260 C CA . ILE E 2 103 ? -9.231 10.370 -54.168 1.00 18.18 104 ILE A CA 1
ATOM 2261 C C . ILE E 2 103 ? -7.718 10.466 -54.019 1.00 18.42 104 ILE A C 1
ATOM 2262 O O . ILE E 2 103 ? -7.109 9.651 -53.325 1.00 20.76 104 ILE A O 1
ATOM 2267 N N . VAL E 2 104 ? -7.100 11.463 -54.633 1.00 20.59 105 VAL A N 1
ATOM 2268 C CA . VAL E 2 104 ? -5.649 11.600 -54.544 1.00 18.91 105 VAL A CA 1
ATOM 2269 C C . VAL E 2 104 ? -5.196 11.849 -53.104 1.00 21.62 105 VAL A C 1
ATOM 2270 O O . VAL E 2 104 ? -4.280 11.187 -52.621 1.00 24.69 105 VAL A O 1
ATOM 2274 N N . SER E 2 105 ? -5.844 12.762 -52.395 1.00 18.77 106 SER A N 1
ATOM 2275 C CA . SER E 2 105 ? -5.381 13.059 -51.031 1.00 21.22 106 SER A CA 1
ATOM 2276 C C . SER E 2 105 ? -5.439 11.823 -50.131 1.00 19.03 106 SER A C 1
ATOM 2277 O O . SER E 2 105 ? -4.532 11.595 -49.328 1.00 24.32 106 SER A O 1
ATOM 2280 N N . SER E 2 106 ? -6.489 11.015 -50.256 1.00 20.56 107 SER A N 1
ATOM 2281 C CA . SER E 2 106 ? -6.596 9.830 -49.395 1.00 22.98 107 SER A CA 1
ATOM 2282 C C . SER E 2 106 ? -5.605 8.726 -49.814 1.00 23.72 107 SER A C 1
ATOM 2283 O O . SER E 2 106 ? -5.176 7.917 -48.984 1.00 20.15 107 SER A O 1
ATOM 2286 N N . ALA E 2 107 ? -5.244 8.699 -51.101 1.00 17.65 108 ALA A N 1
ATOM 2287 C CA . ALA E 2 107 ? -4.138 7.882 -51.584 1.00 19.89 108 ALA A CA 1
ATOM 2288 C C . ALA E 2 107 ? -2.804 8.319 -50.939 1.00 21.71 108 ALA A C 1
ATOM 2289 O O . ALA E 2 107 ? -1.997 7.473 -50.525 1.00 21.43 108 ALA A O 1
ATOM 2291 N N . VAL E 2 108 ? -2.583 9.633 -50.848 1.00 17.99 109 VAL A N 1
ATOM 2292 C CA . VAL E 2 108 ? -1.414 10.155 -50.171 1.00 19.77 109 VAL A CA 1
ATOM 2293 C C . VAL E 2 108 ? -1.460 9.649 -48.729 1.00 23.81 109 VAL A C 1
ATOM 2294 O O . VAL E 2 108 ? -0.493 9.083 -48.234 1.00 23.25 109 VAL A O 1
ATOM 2298 N N . MET E 2 109 ? -2.595 9.829 -48.066 1.00 21.48 110 MET A N 1
ATOM 2299 C CA . MET E 2 109 ? -2.711 9.376 -46.676 1.00 23.67 110 MET A CA 1
ATOM 2300 C C . MET E 2 109 ? -2.587 7.848 -46.571 1.00 25.10 110 MET A C 1
ATOM 2301 O O . MET E 2 109 ? -2.128 7.327 -45.557 1.00 23.78 110 MET A O 1
ATOM 2306 N N . TRP E 2 110 ? -2.974 7.132 -47.623 1.00 24.98 111 TRP A N 1
ATOM 2307 C CA . TRP E 2 110 ? -2.873 5.673 -47.605 1.00 23.69 111 TRP A CA 1
ATOM 2308 C C . TRP E 2 110 ? -1.400 5.257 -47.554 1.00 24.94 111 TRP A C 1
ATOM 2309 O O . TRP E 2 110 ? -1.018 4.421 -46.738 1.00 26.33 111 TRP A O 1
ATOM 2320 N N . ASN E 2 111 ? -0.575 5.852 -48.409 1.00 25.49 112 ASN A N 1
ATOM 2321 C CA . ASN E 2 111 ? 0.859 5.614 -48.353 1.00 22.95 112 ASN A CA 1
ATOM 2322 C C . ASN E 2 111 ? 1.485 6.084 -47.040 1.00 23.67 112 ASN A C 1
ATOM 2323 O O . ASN E 2 111 ? 2.397 5.430 -46.532 1.00 23.60 112 ASN A O 1
ATOM 2328 N N . CYS E 2 112 ? 1.015 7.204 -46.486 1.00 19.13 113 CYS A N 1
ATOM 2329 C CA . CYS E 2 112 ? 1.534 7.612 -45.179 1.00 23.16 113 CYS A CA 1
ATOM 2330 C C . CYS E 2 112 ? 1.252 6.514 -44.180 1.00 20.89 113 CYS A C 1
ATOM 2331 O O . CYS E 2 112 ? 2.120 6.154 -43.380 1.00 22.18 113 CYS A O 1
ATOM 2334 N N . ALA E 2 113 ? 0.040 5.964 -44.230 1.00 23.21 114 ALA A N 1
ATOM 2335 C CA . ALA E 2 113 ? -0.345 4.941 -43.258 1.00 25.40 114 ALA A CA 1
ATOM 2336 C C . ALA E 2 113 ? 0.555 3.712 -43.414 1.00 24.63 114 ALA A C 1
ATOM 2337 O O . ALA E 2 113 ? 1.075 3.157 -42.429 1.00 21.38 114 ALA A O 1
ATOM 2339 N N . ALA E 2 114 ? 0.757 3.304 -44.662 1.00 20.92 115 ALA A N 1
ATOM 2340 C CA . ALA E 2 114 ? 1.657 2.187 -44.969 1.00 26.43 115 ALA A CA 1
ATOM 2341 C C . ALA E 2 114 ? 3.060 2.386 -44.389 1.00 28.32 115 ALA A C 1
ATOM 2342 O O . ALA E 2 114 ? 3.620 1.496 -43.726 1.00 21.15 115 ALA A O 1
ATOM 2344 N N . ARG E 2 115 ? 3.643 3.546 -44.650 1.00 19.87 116 ARG A N 1
ATOM 2345 C CA . ARG E 2 115 ? 4.981 3.802 -44.134 1.00 22.02 116 ARG A CA 1
ATOM 2346 C C . ARG E 2 115 ? 4.971 3.813 -42.611 1.00 24.57 116 ARG A C 1
ATOM 2347 O O . ARG E 2 115 ? 5.877 3.278 -41.965 1.00 23.88 116 ARG A O 1
ATOM 2355 N N . TRP E 2 116 ? 3.937 4.422 -42.042 1.00 24.67 117 TRP A N 1
ATOM 2356 C CA . TRP E 2 116 ? 3.774 4.470 -40.583 1.00 20.93 117 TRP A CA 1
ATOM 2357 C C . TRP E 2 116 ? 3.663 3.049 -40.034 1.00 24.35 117 TRP A C 1
ATOM 2358 O O . TRP E 2 116 ? 4.279 2.719 -39.026 1.00 23.67 117 TRP A O 1
ATOM 2369 N N . ASN E 2 117 ? 2.881 2.206 -40.703 1.00 22.93 118 ASN A N 1
ATOM 2370 C CA . ASN E 2 117 ? 2.668 0.844 -40.218 1.00 24.96 118 ASN A CA 1
ATOM 2371 C C . ASN E 2 117 ? 3.925 -0.009 -40.333 1.00 26.60 118 ASN A C 1
ATOM 2372 O O . ASN E 2 117 ? 4.219 -0.786 -39.439 1.00 22.70 118 ASN A O 1
ATOM 2377 N N . SER E 2 118 ? 4.668 0.137 -41.425 1.00 22.84 119 SER A N 1
ATOM 2378 C CA . SER E 2 118 ? 5.939 -0.556 -41.522 1.00 25.10 119 SER A CA 1
ATOM 2379 C C . SER E 2 118 ? 6.851 -0.269 -40.327 1.00 28.31 119 SER A C 1
ATOM 2380 O O . SER E 2 118 ? 7.467 -1.176 -39.775 1.00 28.71 119 SER A O 1
ATOM 2383 N N . LEU E 2 119 ? 6.933 0.995 -39.934 1.00 28.55 120 LEU A N 1
ATOM 2384 C CA . LEU E 2 119 ? 7.770 1.394 -38.812 1.00 25.66 120 LEU A CA 1
ATOM 2385 C C . LEU E 2 119 ? 7.229 0.859 -37.495 1.00 28.90 120 LEU A C 1
ATOM 2386 O O . LEU E 2 119 ? 7.999 0.477 -36.609 1.00 31.09 120 LEU A O 1
ATOM 2391 N N . MET E 2 120 ? 5.905 0.834 -37.363 1.00 25.81 121 MET A N 1
ATOM 2392 C CA . MET E 2 120 ? 5.283 0.361 -36.132 1.00 28.23 121 MET A CA 1
ATOM 2393 C C . MET E 2 120 ? 5.509 -1.136 -35.898 1.00 29.73 121 MET A C 1
ATOM 2394 O O . MET E 2 120 ? 5.528 -1.593 -34.764 1.00 28.91 121 MET A O 1
ATOM 2399 N N . VAL E 2 121 ? 5.657 -1.903 -36.970 1.00 29.13 122 VAL A N 1
ATOM 2400 C CA . VAL E 2 121 ? 5.871 -3.334 -36.813 1.00 30.23 122 VAL A CA 1
ATOM 2401 C C . VAL E 2 121 ? 7.367 -3.693 -36.770 1.00 36.91 122 VAL A C 1
ATOM 2402 O O . VAL E 2 121 ? 7.743 -4.850 -36.953 1.00 33.88 122 VAL A O 1
ATOM 2406 N N . GLY E 2 122 ? 8.210 -2.693 -36.524 1.00 30.73 123 GLY A N 1
ATOM 2407 C CA . GLY E 2 122 ? 9.631 -2.918 -36.332 1.00 36.95 123 GLY A CA 1
ATOM 2408 C C . GLY E 2 122 ? 10.479 -3.062 -37.591 1.00 34.04 123 GLY A C 1
ATOM 2409 O O . GLY E 2 122 ? 11.611 -3.530 -37.514 1.00 33.43 123 GLY A O 1
ATOM 2410 N N . GLU E 2 123 ? 9.946 -2.658 -38.741 1.00 33.62 124 GLU A N 1
ATOM 2411 C CA . GLU E 2 123 ? 10.695 -2.749 -40.000 1.00 33.53 124 GLU A CA 1
ATOM 2412 C C . GLU E 2 123 ? 11.499 -1.496 -40.346 1.00 34.87 124 GLU A C 1
ATOM 2413 O O . GLU E 2 123 ? 12.035 -1.393 -41.458 1.00 34.42 124 GLU A O 1
ATOM 2419 N N . GLY E 2 124 ? 11.576 -0.539 -39.425 1.00 28.56 125 GLY A N 1
ATOM 2420 C CA . GLY E 2 124 ? 12.345 0.665 -39.681 1.00 32.99 125 GLY A CA 1
ATOM 2421 C C . GLY E 2 124 ? 11.607 1.696 -40.519 1.00 32.63 125 GLY A C 1
ATOM 2422 O O . GLY E 2 124 ? 10.443 1.523 -40.856 1.00 28.36 125 GLY A O 1
ATOM 2423 N N . TRP E 2 125 ? 12.296 2.776 -40.863 1.00 31.39 126 TRP A N 1
ATOM 2424 C CA . TRP E 2 125 ? 11.656 3.921 -41.489 1.00 27.63 126 TRP A CA 1
ATOM 2425 C C . TRP E 2 125 ? 12.134 4.076 -42.920 1.00 25.17 126 TRP A C 1
ATOM 2426 O O . TRP E 2 125 ? 13.315 4.302 -43.144 1.00 29.94 126 TRP A O 1
ATOM 2437 N N . ARG E 2 126 ? 11.240 3.922 -43.895 1.00 28.25 127 ARG A N 1
ATOM 2438 C CA . ARG E 2 126 ? 11.629 4.139 -45.293 1.00 29.75 127 ARG A CA 1
ATOM 2439 C C . ARG E 2 126 ? 12.073 5.586 -45.514 1.00 28.70 127 ARG A C 1
ATOM 2440 O O . ARG E 2 126 ? 11.603 6.505 -44.835 1.00 31.51 127 ARG A O 1
ATOM 2448 N N . SER E 2 127 ? 12.965 5.797 -46.474 1.00 27.63 128 SER A N 1
ATOM 2449 C CA . SER E 2 127 ? 13.625 7.087 -46.577 1.00 27.80 128 SER A CA 1
ATOM 2450 C C . SER E 2 127 ? 13.470 7.812 -47.904 1.00 28.44 128 SER A C 1
ATOM 2451 O O . SER E 2 127 ? 13.888 8.955 -48.006 1.00 30.58 128 SER A O 1
ATOM 2454 N N . GLN E 2 128 ? 12.879 7.174 -48.908 1.00 28.08 129 GLN A N 1
ATOM 2455 C CA . GLN E 2 128 ? 12.591 7.875 -50.166 1.00 28.78 129 GLN A CA 1
ATOM 2456 C C . GLN E 2 128 ? 11.092 8.021 -50.432 1.00 28.91 129 GLN A C 1
ATOM 2457 O O . GLN E 2 128 ? 10.365 7.031 -50.429 1.00 34.58 129 GLN A O 1
ATOM 2463 N N . PRO E 2 129 ? 10.613 9.257 -50.623 1.00 27.59 130 PRO A N 1
ATOM 2464 C CA . PRO E 2 129 ? 11.310 10.534 -50.425 1.00 28.16 130 PRO A CA 1
ATOM 2465 C C . PRO E 2 129 ? 11.624 10.659 -48.950 1.00 26.11 130 PRO A C 1
ATOM 2466 O O . PRO E 2 129 ? 11.083 9.856 -48.204 1.00 25.48 130 PRO A O 1
ATOM 2470 N N . ARG E 2 130 ? 12.441 11.627 -48.535 1.00 25.04 131 ARG A N 1
ATOM 2471 C CA . ARG E 2 130 ? 12.746 11.802 -47.105 1.00 29.22 131 ARG A CA 1
ATOM 2472 C C . ARG E 2 130 ? 11.632 12.478 -46.295 1.00 27.75 131 ARG A C 1
ATOM 2473 O O . ARG E 2 130 ? 11.024 13.444 -46.746 1.00 33.14 131 ARG A O 1
ATOM 2481 N N . TYR E 2 131 ? 11.397 11.976 -45.080 1.00 25.46 132 TYR A N 1
ATOM 2482 C CA . TYR E 2 131 ? 10.471 12.582 -44.136 1.00 24.06 132 TYR A CA 1
ATOM 2483 C C . TYR E 2 131 ? 11.011 12.329 -42.721 1.00 27.55 132 TYR A C 1
ATOM 2484 O O . TYR E 2 131 ? 11.736 11.367 -42.493 1.00 25.86 132 TYR A O 1
ATOM 2493 N N . SER E 2 132 ? 10.682 13.197 -41.776 1.00 30.71 133 SER A N 1
ATOM 2494 C CA . SER E 2 132 ? 11.211 13.033 -40.429 1.00 37.61 133 SER A CA 1
ATOM 2495 C C . SER E 2 132 ? 10.692 11.738 -39.864 1.00 34.24 133 SER A C 1
ATOM 2496 O O . SER E 2 132 ? 9.532 11.408 -40.059 1.00 33.76 133 SER A O 1
ATOM 2499 N N . ARG E 2 133 ? 11.553 11.008 -39.165 1.00 34.51 134 ARG A N 1
ATOM 2500 C CA . ARG E 2 133 ? 11.169 9.755 -38.518 1.00 31.10 134 ARG A CA 1
ATOM 2501 C C . ARG E 2 133 ? 10.316 10.045 -37.285 1.00 35.04 134 ARG A C 1
ATOM 2502 O O . ARG E 2 133 ? 10.688 10.866 -36.453 1.00 28.97 134 ARG A O 1
ATOM 2510 N N . PRO E 2 134 ? 9.157 9.386 -37.160 1.00 32.08 135 PRO A N 1
ATOM 2511 C CA . PRO E 2 134 ? 8.390 9.650 -35.937 1.00 29.85 135 PRO A CA 1
ATOM 2512 C C . PRO E 2 134 ? 9.169 9.290 -34.677 1.00 35.06 135 PRO A C 1
ATOM 2513 O O . PRO E 2 134 ? 9.964 8.353 -34.704 1.00 34.71 135 PRO A O 1
ATOM 2517 N N . THR E 2 135 ? 8.923 10.015 -33.587 1.00 28.24 136 THR A N 1
ATOM 2518 C CA . THR E 2 135 ? 9.604 9.776 -32.334 1.00 33.68 136 THR A CA 1
ATOM 2519 C C . THR E 2 135 ? 8.794 8.840 -31.453 1.00 35.09 136 THR A C 1
ATOM 2520 O O . THR E 2 135 ? 9.285 8.370 -30.434 1.00 36.16 136 THR A O 1
ATOM 2524 N N . LEU E 2 136 ? 7.543 8.592 -31.827 1.00 33.29 137 LEU A N 1
ATOM 2525 C CA . LEU E 2 136 ? 6.703 7.673 -31.070 1.00 34.96 137 LEU A CA 1
ATOM 2526 C C . LEU E 2 136 ? 7.302 6.261 -31.103 1.00 36.63 137 LEU A C 1
ATOM 2527 O O . LEU E 2 136 ? 7.696 5.771 -32.166 1.00 30.68 137 LEU A O 1
ATOM 2532 N N . SER E 2 137 ? 7.359 5.601 -29.950 1.00 32.82 138 SER A N 1
ATOM 2533 C CA . SER E 2 137 ? 7.959 4.260 -29.875 1.00 32.17 138 SER A CA 1
ATOM 2534 C C . SER E 2 137 ? 7.101 3.226 -30.595 1.00 30.78 138 SER A C 1
ATOM 2535 O O . SER E 2 137 ? 5.914 3.120 -30.340 1.00 33.31 138 SER A O 1
ATOM 2538 N N . PRO E 2 138 ? 7.705 2.463 -31.516 1.00 37.28 139 PRO A N 1
ATOM 2539 C CA . PRO E 2 138 ? 6.936 1.534 -32.348 1.00 34.96 139 PRO A CA 1
ATOM 2540 C C . PRO E 2 138 ? 6.123 0.493 -31.569 1.00 33.49 139 PRO A C 1
ATOM 2541 O O . PRO E 2 138 ? 6.571 -0.018 -30.553 1.00 40.03 139 PRO A O 1
ATOM 2545 N N . SER E 2 139 ? 4.927 0.191 -32.061 1.00 33.52 140 SER A N 1
ATOM 2546 C CA . SER E 2 139 ? 4.176 -0.961 -31.603 1.00 30.67 140 SER A CA 1
ATOM 2547 C C . SER E 2 139 ? 3.181 -1.348 -32.649 1.00 31.43 140 SER A C 1
ATOM 2548 O O . SER E 2 139 ? 2.550 -0.500 -33.252 1.00 32.29 140 SER A O 1
ATOM 2551 N N . PRO E 2 140 ? 3.043 -2.653 -32.871 1.00 33.06 141 PRO A N 1
ATOM 2552 C CA . PRO E 2 140 ? 2.057 -3.195 -33.801 1.00 26.70 141 PRO A CA 1
ATOM 2553 C C . PRO E 2 140 ? 0.633 -2.785 -33.419 1.00 30.32 141 PRO A C 1
ATOM 2554 O O . PRO E 2 140 ? -0.226 -2.787 -34.297 1.00 26.09 141 PRO A O 1
ATOM 2558 N N . ARG E 2 141 ? 0.393 -2.451 -32.147 1.00 27.81 142 ARG A N 1
ATOM 2559 C CA . ARG E 2 141 ? -0.927 -2.003 -31.696 1.00 27.67 142 ARG A CA 1
ATOM 2560 C C . ARG E 2 141 ? -1.269 -0.599 -32.188 1.00 28.48 142 ARG A C 1
ATOM 2561 O O . ARG E 2 141 ? -2.413 -0.159 -32.077 1.00 28.01 142 ARG A O 1
ATOM 2569 N N . ARG E 2 142 ? -0.267 0.096 -32.716 1.00 23.77 143 ARG A N 1
ATOM 2570 C CA . ARG E 2 142 ? -0.378 1.502 -33.087 1.00 24.22 143 ARG A CA 1
ATOM 2571 C C . ARG E 2 142 ? -0.459 1.665 -34.607 1.00 24.24 143 ARG A C 1
ATOM 2572 O O . ARG E 2 142 ? -0.307 2.758 -35.137 1.00 24.07 143 ARG A O 1
ATOM 2580 N N . GLN E 2 143 ? -0.709 0.574 -35.312 1.00 25.75 144 GLN A N 1
ATOM 2581 C CA . GLN E 2 143 ? -0.964 0.684 -36.747 1.00 26.11 144 GLN A CA 1
ATOM 2582 C C . GLN E 2 143 ? -2.341 1.292 -36.997 1.00 22.91 144 GLN A C 1
ATOM 2583 O O . GLN E 2 143 ? -3.223 1.217 -36.136 1.00 21.82 144 GLN A O 1
ATOM 2589 N N . VAL E 2 144 ? -2.527 1.877 -38.181 1.00 17.38 145 VAL A N 1
ATOM 2590 C CA . VAL E 2 144 ? -3.820 2.432 -38.561 1.00 19.61 145 VAL A CA 1
ATOM 2591 C C . VAL E 2 144 ? -4.193 2.044 -39.977 1.00 24.72 145 VAL A C 1
ATOM 2592 O O . VAL E 2 144 ? -3.336 1.670 -40.780 1.00 21.32 145 VAL A O 1
ATOM 2596 N N . ALA E 2 145 ? -5.487 2.150 -40.258 1.00 22.46 146 ALA A N 1
ATOM 2597 C CA . ALA E 2 145 ? -6.034 1.905 -41.572 1.00 22.41 146 ALA A CA 1
ATOM 2598 C C . ALA E 2 145 ? -6.639 3.204 -42.097 1.00 23.36 146 ALA A C 1
ATOM 2599 O O . ALA E 2 145 ? -7.283 3.953 -41.352 1.00 22.63 146 ALA A O 1
ATOM 2601 N N . VAL E 2 146 ? -6.447 3.465 -43.382 1.00 20.35 147 VAL A N 1
ATOM 2602 C CA . VAL E 2 146 ? -6.982 4.667 -44.002 1.00 22.20 147 VAL A CA 1
ATOM 2603 C C . VAL E 2 146 ? -8.150 4.318 -44.906 1.00 24.29 147 VAL A C 1
ATOM 2604 O O . VAL E 2 146 ? -8.005 3.573 -45.884 1.00 21.83 147 VAL A O 1
ATOM 2608 N N . LEU E 2 147 ? -9.312 4.864 -44.568 1.00 21.82 148 LEU A N 1
ATOM 2609 C CA . LEU E 2 147 ? -10.560 4.442 -45.204 1.00 21.25 148 LEU A CA 1
ATOM 2610 C C . LEU E 2 147 ? -11.257 5.561 -45.961 1.00 21.32 148 LEU A C 1
ATOM 2611 O O . LEU E 2 147 ? -11.986 6.373 -45.391 1.00 18.61 148 LEU A O 1
ATOM 2616 N N . ASN E 2 148 ? -11.011 5.620 -47.260 1.00 18.32 149 ASN A N 1
ATOM 2617 C CA . ASN E 2 148 ? -11.856 6.406 -48.128 1.00 19.15 149 ASN A CA 1
ATOM 2618 C C . ASN E 2 148 ? -13.274 5.812 -48.113 1.00 23.97 149 ASN A C 1
ATOM 2619 O O . ASN E 2 148 ? -13.495 4.682 -48.587 1.00 20.88 149 ASN A O 1
ATOM 2624 N N . LEU E 2 149 ? -14.232 6.561 -47.567 1.00 22.54 150 LEU A N 1
ATOM 2625 C CA . LEU E 2 149 ? -15.596 6.064 -47.386 1.00 21.18 150 LEU A CA 1
ATOM 2626 C C . LEU E 2 149 ? -16.456 6.315 -48.620 1.00 20.59 150 LEU A C 1
ATOM 2627 O O . LEU E 2 149 ? -16.338 7.357 -49.233 1.00 27.48 150 LEU A O 1
ATOM 2632 N N . PRO E 2 150 ? -17.353 5.377 -48.971 1.00 26.13 151 PRO A N 1
ATOM 2633 C CA . PRO E 2 150 ? -18.118 5.493 -50.216 1.00 22.80 151 PRO A CA 1
ATOM 2634 C C . PRO E 2 150 ? -19.329 6.427 -50.168 1.00 23.31 151 PRO A C 1
ATOM 2635 O O . PRO E 2 150 ? -19.803 6.811 -49.100 1.00 19.31 151 PRO A O 1
ATOM 2639 N N . ARG E 2 151 ? -19.849 6.777 -51.340 1.00 20.10 152 ARG A N 1
ATOM 2640 C CA . ARG E 2 151 ? -21.135 7.456 -51.378 1.00 23.95 152 ARG A CA 1
ATOM 2641 C C . ARG E 2 151 ? -22.196 6.583 -50.696 1.00 25.41 152 ARG A C 1
ATOM 2642 O O . ARG E 2 151 ? -22.173 5.363 -50.809 1.00 24.45 152 ARG A O 1
ATOM 2650 N N . SER E 2 152 ? -23.080 7.235 -49.944 1.00 23.74 153 SER A N 1
ATOM 2651 C CA . SER E 2 152 ? -24.177 6.609 -49.205 1.00 23.99 153 SER A CA 1
ATOM 2652 C C . SER E 2 152 ? -23.779 5.843 -47.944 1.00 28.75 153 SER A C 1
ATOM 2653 O O . SER E 2 152 ? -24.607 5.177 -47.350 1.00 26.08 153 SER A O 1
ATOM 2656 N N . PHE E 2 153 ? -22.528 5.946 -47.529 1.00 22.96 154 PHE A N 1
ATOM 2657 C CA . PHE E 2 153 ? -22.087 5.256 -46.318 1.00 25.46 154 PHE A CA 1
ATOM 2658 C C . PHE E 2 153 ? -22.746 5.802 -45.048 1.00 25.44 154 PHE A C 1
ATOM 2659 O O . PHE E 2 153 ? -23.252 6.933 -45.031 1.00 25.64 154 PHE A O 1
ATOM 2667 N N . ASP E 2 154 ? -22.732 4.983 -43.993 1.00 26.27 155 ASP A N 1
ATOM 2668 C CA . ASP E 2 154 ? -23.126 5.403 -42.647 1.00 23.15 155 ASP A CA 1
ATOM 2669 C C . ASP E 2 154 ? -21.995 5.024 -41.678 1.00 23.33 155 ASP A C 1
ATOM 2670 O O . ASP E 2 154 ? -21.809 3.853 -41.352 1.00 22.49 155 ASP A O 1
ATOM 2675 N N . TRP E 2 155 ? -21.226 6.003 -41.226 1.00 18.24 156 TRP A N 1
ATOM 2676 C CA . TRP E 2 155 ? -20.066 5.697 -40.423 1.00 24.32 156 TRP A CA 1
ATOM 2677 C C . TRP E 2 155 ? -20.372 4.748 -39.244 1.00 24.46 156 TRP A C 1
ATOM 2678 O O . TRP E 2 155 ? -19.474 4.055 -38.757 1.00 23.53 156 TRP A O 1
ATOM 2689 N N . VAL E 2 156 ? -21.626 4.669 -38.817 1.00 20.51 157 VAL A N 1
ATOM 2690 C CA . VAL E 2 156 ? -21.942 3.822 -37.655 1.00 23.43 157 VAL A CA 1
ATOM 2691 C C . VAL E 2 156 ? -21.619 2.355 -37.933 1.00 25.46 157 VAL A C 1
ATOM 2692 O O . VAL E 2 156 ? -21.392 1.561 -37.012 1.00 19.24 157 VAL A O 1
ATOM 2696 N N . SER E 2 157 ? -21.576 1.994 -39.209 1.00 22.75 158 SER A N 1
ATOM 2697 C CA . SER E 2 157 ? -21.400 0.600 -39.577 1.00 16.78 158 SER A CA 1
ATOM 2698 C C . SER E 2 157 ? -19.935 0.155 -39.500 1.00 28.41 158 SER A C 1
ATOM 2699 O O . SER E 2 157 ? -19.601 -0.989 -39.848 1.00 29.59 158 SER A O 1
ATOM 2702 N N . LEU E 2 158 ? -19.069 1.063 -39.050 1.00 21.16 159 LEU A N 1
ATOM 2703 C CA . LEU E 2 158 ? -17.674 0.748 -38.796 1.00 23.32 159 LEU A CA 1
ATOM 2704 C C . LEU E 2 158 ? -17.542 0.094 -37.419 1.00 25.43 159 LEU A C 1
ATOM 2705 O O . LEU E 2 158 ? -16.632 -0.684 -37.187 1.00 25.32 159 LEU A O 1
ATOM 2710 N N . LEU E 2 159 ? -18.473 0.406 -36.524 1.00 19.69 160 LEU A N 1
ATOM 2711 C CA . LEU E 2 159 ? -18.370 0.025 -35.115 1.00 28.57 160 LEU A CA 1
ATOM 2712 C C . LEU E 2 159 ? -18.647 -1.434 -34.818 1.00 26.52 160 LEU A C 1
ATOM 2713 O O . LEU E 2 159 ? -19.482 -2.068 -35.472 1.00 26.98 160 LEU A O 1
ATOM 2718 N N . VAL E 2 160 ? -17.990 -1.967 -33.791 1.00 26.26 161 VAL A N 1
ATOM 2719 C CA . VAL E 2 160 ? -18.312 -3.330 -33.390 1.00 27.74 161 VAL A CA 1
ATOM 2720 C C . VAL E 2 160 ? -19.799 -3.344 -33.062 1.00 30.69 161 VAL A C 1
ATOM 2721 O O . VAL E 2 160 ? -20.366 -2.319 -32.676 1.00 30.13 161 VAL A O 1
ATOM 2725 N N . PRO E 2 161 ? -20.439 -4.500 -33.241 1.00 31.80 162 PRO A N 1
ATOM 2726 C CA . PRO E 2 161 ? -21.888 -4.644 -33.072 1.00 33.04 162 PRO A CA 1
ATOM 2727 C C . PRO E 2 161 ? -22.390 -4.233 -31.691 1.00 32.32 162 PRO A C 1
ATOM 2728 O O . PRO E 2 161 ? -23.474 -3.662 -31.629 1.00 30.90 162 PRO A O 1
ATOM 2732 N N . GLU E 2 162 ? -21.648 -4.516 -30.624 1.00 34.89 163 GLU A N 1
ATOM 2733 C CA . GLU E 2 162 ? -22.106 -4.145 -29.285 1.00 32.78 163 GLU A CA 1
ATOM 2734 C C . GLU E 2 162 ? -22.338 -2.650 -29.281 1.00 36.61 163 GLU A C 1
ATOM 2735 O O . GLU E 2 162 ? -23.286 -2.160 -28.675 1.00 41.06 163 GLU A O 1
ATOM 2741 N N . SER E 2 163 ? -21.455 -1.927 -29.960 1.00 33.31 164 SER A N 1
ATOM 2742 C CA . SER E 2 163 ? -21.519 -0.475 -29.988 1.00 31.60 164 SER A CA 1
ATOM 2743 C C . SER E 2 163 ? -22.633 0.019 -30.905 1.00 32.49 164 SER A C 1
ATOM 2744 O O . SER E 2 163 ? -23.282 1.024 -30.623 1.00 30.18 164 SER A O 1
ATOM 2747 N N . GLN E 2 164 ? -22.862 -0.694 -32.003 1.00 29.93 165 GLN A N 1
ATOM 2748 C CA . GLN E 2 164 ? -23.977 -0.376 -32.879 1.00 28.61 165 GLN A CA 1
ATOM 2749 C C . GLN E 2 164 ? -25.315 -0.535 -32.164 1.00 34.27 165 GLN A C 1
ATOM 2750 O O . GLN E 2 164 ? -26.283 0.163 -32.481 1.00 29.73 165 GLN A O 1
ATOM 2756 N N . GLU E 2 165 ? -25.368 -1.452 -31.199 1.00 32.09 166 GLU A N 1
ATOM 2757 C CA . GLU E 2 165 ? -26.618 -1.744 -30.521 1.00 33.61 166 GLU A CA 1
ATOM 2758 C C . GLU E 2 165 ? -26.997 -0.586 -29.608 1.00 30.47 166 GLU A C 1
ATOM 2759 O O . GLU E 2 165 ? -28.157 -0.206 -29.548 1.00 34.37 166 GLU A O 1
ATOM 2765 N N . VAL E 2 166 ? -26.023 -0.029 -28.893 1.00 30.52 167 VAL A N 1
ATOM 2766 C CA . VAL E 2 166 ? -26.295 1.121 -28.030 1.00 30.02 167 VAL A CA 1
ATOM 2767 C C . VAL E 2 166 ? -26.912 2.257 -28.853 1.00 35.01 167 VAL A C 1
ATOM 2768 O O . VAL E 2 166 ? -27.930 2.840 -28.476 1.00 34.20 167 VAL A O 1
ATOM 2772 N N . ILE E 2 167 ? -26.289 2.570 -29.983 1.00 29.51 168 ILE A N 1
ATOM 2773 C CA . ILE E 2 167 ? -26.771 3.657 -30.815 1.00 31.53 168 ILE A CA 1
ATOM 2774 C C . ILE E 2 167 ? -28.147 3.338 -31.386 1.00 32.78 168 ILE A C 1
ATOM 2775 O O . ILE E 2 167 ? -29.035 4.180 -31.355 1.00 32.72 168 ILE A O 1
ATOM 2780 N N . GLU E 2 168 ? -28.336 2.125 -31.894 1.00 31.79 169 GLU A N 1
ATOM 2781 C CA . GLU E 2 168 ? -29.612 1.803 -32.523 1.00 36.05 169 GLU A CA 1
ATOM 2782 C C . GLU E 2 168 ? -30.763 1.751 -31.524 1.00 35.84 169 GLU A C 1
ATOM 2783 O O . GLU E 2 168 ? -31.898 2.077 -31.867 1.00 36.12 169 GLU A O 1
ATOM 2789 N N . GLU E 2 169 ? -30.472 1.351 -30.294 1.00 30.65 170 GLU A N 1
ATOM 2790 C CA . GLU E 2 169 ? -31.494 1.374 -29.250 1.00 36.75 170 GLU A CA 1
ATOM 2791 C C . GLU E 2 169 ? -31.870 2.804 -28.877 1.00 35.50 170 GLU A C 1
ATOM 2792 O O . GLU E 2 169 ? -33.028 3.100 -28.591 1.00 32.56 170 GLU A O 1
ATOM 2798 N N . PHE E 2 170 ? -30.874 3.683 -28.867 1.00 33.63 171 PHE A N 1
ATOM 2799 C CA . PHE E 2 170 ? -31.086 5.098 -28.606 1.00 31.16 171 PHE A CA 1
ATOM 2800 C C . PHE E 2 170 ? -31.971 5.727 -29.685 1.00 31.12 171 PHE A C 1
ATOM 2801 O O . PHE E 2 170 ? -32.991 6.325 -29.377 1.00 25.35 171 PHE A O 1
ATOM 2809 N N . ARG E 2 171 ? -31.596 5.584 -30.951 1.00 28.04 172 ARG A N 1
ATOM 2810 C CA . ARG E 2 171 ? -32.359 6.245 -32.007 1.00 28.91 172 ARG A CA 1
ATOM 2811 C C . ARG E 2 171 ? -33.664 5.539 -32.329 1.00 33.23 172 ARG A C 1
ATOM 2812 O O . ARG E 2 171 ? -34.540 6.105 -32.978 1.00 36.64 172 ARG A O 1
ATOM 2820 N N . ALA E 2 172 ? -33.800 4.298 -31.884 1.00 38.06 173 ALA A N 1
ATOM 2821 C CA . ALA E 2 172 ? -35.078 3.617 -32.010 1.00 38.26 173 ALA A CA 1
ATOM 2822 C C . ALA E 2 172 ? -36.020 4.215 -30.972 1.00 36.31 173 ALA A C 1
ATOM 2823 O O . ALA E 2 172 ? -37.224 4.331 -31.197 1.00 41.05 173 ALA A O 1
ATOM 2825 N N . GLY E 2 173 ? -35.458 4.612 -29.837 1.00 38.10 174 GLY A N 1
ATOM 2826 C CA . GLY E 2 173 ? -36.216 5.316 -28.821 1.00 32.46 174 GLY A CA 1
ATOM 2827 C C . GLY E 2 173 ? -36.774 6.606 -29.390 1.00 36.24 174 GLY A C 1
ATOM 2828 O O . GLY E 2 173 ? -37.930 6.963 -29.153 1.00 39.89 174 GLY A O 1
ATOM 2829 N N . LEU E 2 174 ? -35.952 7.296 -30.170 1.00 32.57 175 LEU A N 1
ATOM 2830 C CA . LEU E 2 174 ? -36.313 8.602 -30.693 1.00 31.79 175 LEU A CA 1
ATOM 2831 C C . LEU E 2 174 ? -37.385 8.483 -31.770 1.00 32.66 175 LEU A C 1
ATOM 2832 O O . LEU E 2 174 ? -38.300 9.308 -31.835 1.00 29.53 175 LEU A O 1
ATOM 2837 N N . ARG E 2 175 ? -37.271 7.466 -32.617 1.00 30.66 176 ARG A N 1
ATOM 2838 C CA . ARG E 2 175 ? -38.193 7.321 -33.742 1.00 35.14 176 ARG A CA 1
ATOM 2839 C C . ARG E 2 175 ? -39.586 7.063 -33.223 1.00 34.23 176 ARG A C 1
ATOM 2840 O O . ARG E 2 175 ? -40.567 7.467 -33.829 1.00 39.81 176 ARG A O 1
ATOM 2848 N N . LYS E 2 176 ? -39.665 6.393 -32.085 1.00 39.02 177 LYS A N 1
ATOM 2849 C CA . LYS E 2 176 ? -40.938 6.175 -31.418 1.00 38.34 177 LYS A CA 1
ATOM 2850 C C . LYS E 2 176 ? -41.652 7.498 -31.136 1.00 38.73 177 LYS A C 1
ATOM 2851 O O . LYS E 2 176 ? -42.881 7.569 -31.156 1.00 36.90 177 LYS A O 1
ATOM 2857 N N . ASP E 2 177 ? -40.881 8.542 -30.859 1.00 34.90 178 ASP A N 1
ATOM 2858 C CA . ASP E 2 177 ? -41.451 9.857 -30.619 1.00 34.36 178 ASP A CA 1
ATOM 2859 C C . ASP E 2 177 ? -41.525 10.675 -31.898 1.00 32.00 178 ASP A C 1
ATOM 2860 O O . ASP E 2 177 ? -41.748 11.871 -31.843 1.00 37.77 178 ASP A O 1
ATOM 2865 N N . GLY E 2 178 ? -41.328 10.047 -33.049 1.00 31.02 179 GLY A N 1
ATOM 2866 C CA . GLY E 2 178 ? -41.369 10.788 -34.299 1.00 29.50 179 GLY A CA 1
ATOM 2867 C C . GLY E 2 178 ? -40.161 11.684 -34.544 1.00 34.42 179 GLY A C 1
ATOM 2868 O O . GLY E 2 178 ? -40.234 12.643 -35.318 1.00 29.23 179 GLY A O 1
ATOM 2869 N N . LEU E 2 179 ? -39.043 11.371 -33.891 1.00 31.88 180 LEU A N 1
ATOM 2870 C CA . LEU E 2 179 ? -37.800 12.116 -34.088 1.00 27.91 180 LEU A CA 1
ATOM 2871 C C . LEU E 2 179 ? -36.801 11.214 -34.787 1.00 26.48 180 LEU A C 1
ATOM 2872 O O . LEU E 2 179 ? -37.153 10.165 -35.295 1.00 32.79 180 LEU A O 1
ATOM 2877 N N . GLY E 2 180 ? -35.547 11.627 -34.817 1.00 24.94 181 GLY A N 1
ATOM 2878 C CA . GLY E 2 180 ? -34.503 10.775 -35.352 1.00 30.95 181 GLY A CA 1
ATOM 2879 C C . GLY E 2 180 ? -33.142 11.289 -34.954 1.00 29.59 181 GLY A C 1
ATOM 2880 O O . GLY E 2 180 ? -33.039 12.265 -34.204 1.00 30.02 181 GLY A O 1
ATOM 2881 N N . LEU E 2 181 ? -32.102 10.619 -35.439 1.00 26.26 182 LEU A N 1
ATOM 2882 C CA . LEU E 2 181 ? -30.743 11.105 -35.309 1.00 24.25 182 LEU A CA 1
ATOM 2883 C C . LEU E 2 181 ? -29.895 10.388 -36.339 1.00 29.45 182 LEU A C 1
ATOM 2884 O O . LEU E 2 181 ? -28.935 9.704 -35.983 1.00 27.53 182 LEU A O 1
ATOM 2889 N N . PRO E 2 182 ? -30.268 10.526 -37.626 1.00 18.77 183 PRO A N 1
ATOM 2890 C CA . PRO E 2 182 ? -29.528 9.894 -38.719 1.00 24.53 183 PRO A CA 1
ATOM 2891 C C . PRO E 2 182 ? -28.052 10.243 -38.676 1.00 26.79 183 PRO A C 1
ATOM 2892 O O . PRO E 2 182 ? -27.664 11.282 -38.115 1.00 24.20 183 PRO A O 1
ATOM 2896 N N . THR E 2 183 ? -27.243 9.384 -39.291 1.00 26.71 184 THR A N 1
ATOM 2897 C CA . THR E 2 183 ? -25.815 9.616 -39.454 1.00 25.28 184 THR A CA 1
ATOM 2898 C C . THR E 2 183 ? -25.470 9.441 -40.928 1.00 27.38 184 THR A C 1
ATOM 2899 O O . THR E 2 183 ? -25.919 8.487 -41.562 1.00 26.31 184 THR A O 1
ATOM 2903 N N . SER E 2 184 ? -24.682 10.356 -41.479 1.00 25.87 185 SER A N 1
ATOM 2904 C CA . SER E 2 184 ? -24.204 10.199 -42.851 1.00 30.67 185 SER A CA 1
ATOM 2905 C C . SER E 2 184 ? -22.754 9.725 -42.820 1.00 29.50 185 SER A C 1
ATOM 2906 O O . SER E 2 184 ? -22.478 8.638 -42.324 1.00 34.47 185 SER A O 1
ATOM 2909 N N . THR E 2 185 ? -21.816 10.521 -43.320 1.00 27.86 186 THR A N 1
ATOM 2910 C CA . THR E 2 185 ? -20.412 10.094 -43.291 1.00 26.44 186 THR A CA 1
ATOM 2911 C C . THR E 2 185 ? -19.423 11.227 -43.608 1.00 23.73 186 THR A C 1
ATOM 2912 O O . THR E 2 185 ? -19.770 12.176 -44.293 1.00 25.50 186 THR A O 1
ATOM 2916 N N . PRO E 2 186 ? -18.187 11.136 -43.095 1.00 26.22 187 PRO A N 1
ATOM 2917 C CA . PRO E 2 186 ? -17.116 12.037 -43.553 1.00 23.64 187 PRO A CA 1
ATOM 2918 C C . PRO E 2 186 ? -16.550 11.422 -44.800 1.00 18.66 187 PRO A C 1
ATOM 2919 O O . PRO E 2 186 ? -16.941 10.283 -45.072 1.00 24.37 187 PRO A O 1
ATOM 2923 N N . ASP E 2 187 ? -15.686 12.089 -45.558 1.00 22.86 188 ASP A N 1
ATOM 2924 C CA . ASP E 2 187 ? -15.176 11.435 -46.768 1.00 24.18 188 ASP A CA 1
ATOM 2925 C C . ASP E 2 187 ? -14.204 10.340 -46.376 1.00 21.35 188 ASP A C 1
ATOM 2926 O O . ASP E 2 187 ? -14.009 9.377 -47.109 1.00 24.95 188 ASP A O 1
ATOM 2931 N N . LEU E 2 188 ? -13.551 10.507 -45.236 1.00 17.72 189 LEU A N 1
ATOM 2932 C CA . LEU E 2 188 ? -12.469 9.599 -44.901 1.00 18.49 189 LEU A CA 1
ATOM 2933 C C . LEU E 2 188 ? -12.406 9.361 -43.424 1.00 21.77 189 LEU A C 1
ATOM 2934 O O . LEU E 2 188 ? -12.708 10.265 -42.642 1.00 21.91 189 LEU A O 1
ATOM 2939 N N . ALA E 2 189 ? -12.033 8.145 -43.032 1.00 18.13 190 ALA A N 1
ATOM 2940 C CA . ALA E 2 189 ? -11.827 7.861 -41.615 1.00 19.27 190 ALA A CA 1
ATOM 2941 C C . ALA E 2 189 ? -10.517 7.105 -41.456 1.00 20.65 190 ALA A C 1
ATOM 2942 O O . ALA E 2 189 ? -10.189 6.223 -42.257 1.00 24.24 190 ALA A O 1
ATOM 2944 N N . VAL E 2 190 ? -9.735 7.501 -40.465 1.00 18.05 191 VAL A N 1
ATOM 2945 C CA . VAL E 2 190 ? -8.521 6.787 -40.107 1.00 18.82 191 VAL A CA 1
ATOM 2946 C C . VAL E 2 190 ? -8.826 6.091 -38.779 1.00 21.11 191 VAL A C 1
ATOM 2947 O O . VAL E 2 190 ? -9.325 6.726 -37.835 1.00 22.63 191 VAL A O 1
ATOM 2951 N N . VAL E 2 191 ? -8.556 4.791 -38.712 1.00 20.01 192 VAL A N 1
ATOM 2952 C CA . VAL E 2 191 ? -8.942 4.001 -37.541 1.00 23.43 192 VAL A CA 1
ATOM 2953 C C . VAL E 2 191 ? -7.775 3.141 -37.056 1.00 24.94 192 VAL A C 1
ATOM 2954 O O . VAL E 2 191 ? -6.939 2.712 -37.844 1.00 25.31 192 VAL A O 1
ATOM 2958 N N . VAL E 2 192 ? -7.720 2.882 -35.760 1.00 23.72 193 VAL A N 1
ATOM 2959 C CA . VAL E 2 192 ? -6.726 1.954 -35.260 1.00 24.45 193 VAL A CA 1
ATOM 2960 C C . VAL E 2 192 ? -6.976 0.609 -35.913 1.00 24.66 193 VAL A C 1
ATOM 2961 O O . VAL E 2 192 ? -8.105 0.125 -35.952 1.00 24.51 193 VAL A O 1
ATOM 2965 N N . LEU E 2 193 ? -5.922 0.029 -36.466 1.00 28.16 194 LEU A N 1
ATOM 2966 C CA . LEU E 2 193 ? -6.010 -1.282 -37.086 1.00 25.06 194 LEU A CA 1
ATOM 2967 C C . LEU E 2 193 ? -6.451 -2.324 -36.048 1.00 27.90 194 LEU A C 1
ATOM 2968 O O . LEU E 2 193 ? -5.850 -2.435 -34.983 1.00 30.50 194 LEU A O 1
ATOM 2973 N N . PRO E 2 194 ? -7.528 -3.078 -36.333 1.00 30.69 195 PRO A N 1
ATOM 2974 C CA . PRO E 2 194 ? -7.966 -4.100 -35.369 1.00 31.74 195 PRO A CA 1
ATOM 2975 C C . PRO E 2 194 ? -6.881 -5.149 -35.120 1.00 31.12 195 PRO A C 1
ATOM 2976 O O . PRO E 2 194 ? -6.064 -5.414 -36.006 1.00 31.25 195 PRO A O 1
ATOM 2980 N N . GLU E 2 195 ? -6.867 -5.730 -33.924 1.00 25.51 196 GLU A N 1
ATOM 2981 C CA . GLU E 2 195 ? -5.835 -6.679 -33.558 1.00 30.00 196 GLU A CA 1
ATOM 2982 C C . GLU E 2 195 ? -5.714 -7.825 -34.569 1.00 28.24 196 GLU A C 1
ATOM 2983 O O . GLU E 2 195 ? -4.612 -8.223 -34.935 1.00 31.90 196 GLU A O 1
ATOM 2989 N N . GLU E 2 196 ? -6.854 -8.351 -35.012 1.00 27.84 197 GLU A N 1
ATOM 2990 C CA . GLU E 2 196 ? -6.881 -9.466 -35.949 1.00 28.42 197 GLU A CA 1
ATOM 2991 C C . GLU E 2 196 ? -6.046 -9.161 -37.182 1.00 31.35 197 GLU A C 1
ATOM 2992 O O . GLU E 2 196 ? -5.644 -10.070 -37.915 1.00 36.72 197 GLU A O 1
ATOM 2998 N N . PHE E 2 197 ? -5.807 -7.885 -37.445 1.00 31.06 198 PHE A N 1
ATOM 2999 C CA . PHE E 2 197 ? -5.155 -7.513 -38.701 1.00 31.37 198 PHE A CA 1
ATOM 3000 C C . PHE E 2 197 ? -3.718 -7.061 -38.513 1.00 28.99 198 PHE A C 1
ATOM 3001 O O . PHE E 2 197 ? -3.056 -6.708 -39.483 1.00 29.46 198 PHE A O 1
ATOM 3009 N N . GLN E 2 198 ? -3.236 -7.038 -37.274 1.00 24.47 199 GLN A N 1
ATOM 3010 C CA . GLN E 2 198 ? -1.989 -6.332 -37.012 1.00 27.76 199 GLN A CA 1
ATOM 3011 C C . GLN E 2 198 ? -0.748 -7.033 -37.583 1.00 30.06 199 GLN A C 1
ATOM 3012 O O . GLN E 2 198 ? 0.364 -6.547 -37.445 1.00 29.42 199 GLN A O 1
ATOM 3018 N N . ASN E 2 199 ? -0.938 -8.155 -38.263 1.00 31.86 200 ASN A N 1
ATOM 3019 C CA . ASN E 2 199 ? 0.183 -8.798 -38.925 1.00 32.34 200 ASN A CA 1
ATOM 3020 C C . ASN E 2 199 ? -0.057 -9.024 -40.414 1.00 33.11 200 ASN A C 1
ATOM 3021 O O . ASN E 2 199 ? 0.719 -9.723 -41.054 1.00 32.14 200 ASN A O 1
ATOM 3026 N N . ASP E 2 200 ? -1.113 -8.423 -40.959 1.00 29.50 201 ASP A N 1
ATOM 3027 C CA . ASP E 2 200 ? -1.401 -8.534 -42.393 1.00 30.88 201 ASP A CA 1
ATOM 3028 C C . ASP E 2 200 ? -0.646 -7.464 -43.154 1.00 36.95 201 ASP A C 1
ATOM 3029 O O . ASP E 2 200 ? -0.796 -6.255 -42.901 1.00 34.25 201 ASP A O 1
ATOM 3034 N N . GLU E 2 201 ? 0.179 -7.896 -44.094 1.00 36.66 202 GLU A N 1
ATOM 3035 C CA . GLU E 2 201 ? 1.132 -6.968 -44.670 1.00 33.23 202 GLU A CA 1
ATOM 3036 C C . GLU E 2 201 ? 0.490 -5.990 -45.658 1.00 32.26 202 GLU A C 1
ATOM 3037 O O . GLU E 2 201 ? 1.118 -5.008 -46.037 1.00 31.66 202 GLU A O 1
ATOM 3043 N N . MET E 2 202 ? -0.762 -6.217 -46.044 1.00 27.77 203 MET A N 1
ATOM 3044 C CA . MET E 2 202 ? -1.388 -5.295 -46.997 1.00 33.64 203 MET A CA 1
ATOM 3045 C C . MET E 2 202 ? -1.459 -3.850 -46.475 1.00 26.58 203 MET A C 1
ATOM 3046 O O . MET E 2 202 ? -1.469 -2.906 -47.261 1.00 23.63 203 MET A O 1
ATOM 3051 N N . TRP E 2 203 ? -1.481 -3.697 -45.150 1.00 27.89 204 TRP A N 1
ATOM 3052 C CA . TRP E 2 203 ? -1.575 -2.393 -44.496 1.00 24.07 204 TRP A CA 1
ATOM 3053 C C . TRP E 2 203 ? -0.241 -1.644 -44.408 1.00 22.62 204 TRP A C 1
ATOM 3054 O O . TRP E 2 203 ? -0.190 -0.497 -43.942 1.00 23.83 204 TRP A O 1
ATOM 3065 N N . ARG E 2 204 ? 0.830 -2.294 -44.855 1.00 25.78 205 ARG A N 1
ATOM 3066 C CA . ARG E 2 204 ? 2.168 -1.719 -44.831 1.00 22.88 205 ARG A CA 1
ATOM 3067 C C . ARG E 2 204 ? 2.759 -1.519 -46.226 1.00 25.75 205 ARG A C 1
ATOM 3068 O O . ARG E 2 204 ? 3.909 -1.107 -46.364 1.00 27.34 205 ARG A O 1
ATOM 3076 N N . GLU E 2 205 ? 1.986 -1.811 -47.265 1.00 21.17 206 GLU A N 1
ATOM 3077 C CA . GLU E 2 205 ? 2.504 -1.669 -48.634 1.00 26.03 206 GLU A CA 1
ATOM 3078 C C . GLU E 2 205 ? 2.084 -0.363 -49.285 1.00 27.56 206 GLU A C 1
ATOM 3079 O O . GLU E 2 205 ? 0.908 0.014 -49.256 1.00 28.54 206 GLU A O 1
ATOM 3085 N N . GLU E 2 206 ? 3.044 0.314 -49.901 1.00 26.26 207 GLU A N 1
ATOM 3086 C CA . GLU E 2 206 ? 2.769 1.570 -50.561 1.00 23.07 207 GLU A CA 1
ATOM 3087 C C . GLU E 2 206 ? 2.368 1.274 -51.993 1.00 31.18 207 GLU A C 1
ATOM 3088 O O . GLU E 2 206 ? 2.999 0.440 -52.644 1.00 30.65 207 GLU A O 1
ATOM 3094 N N . ILE E 2 207 ? 1.312 1.923 -52.483 1.00 27.28 208 ILE A N 1
ATOM 3095 C CA . ILE E 2 207 ? 0.938 1.741 -53.882 1.00 27.38 208 ILE A CA 1
ATOM 3096 C C . ILE E 2 207 ? 1.788 2.656 -54.748 1.00 26.72 208 ILE A C 1
ATOM 3097 O O . ILE E 2 207 ? 2.182 3.727 -54.322 1.00 27.52 208 ILE A O 1
ATOM 3102 N N . ALA E 2 208 ? 2.078 2.228 -55.968 1.00 29.80 209 ALA A N 1
ATOM 3103 C CA . ALA E 2 208 ? 2.933 3.000 -56.846 1.00 26.60 209 ALA A CA 1
ATOM 3104 C C . ALA E 2 208 ? 2.138 4.033 -57.661 1.00 30.34 209 ALA A C 1
ATOM 3105 O O . ALA E 2 208 ? 2.712 4.959 -58.228 1.00 28.59 209 ALA A O 1
ATOM 3107 N N . GLY E 2 209 ? 0.823 3.868 -57.738 1.00 25.02 210 GLY A N 1
ATOM 3108 C CA . GLY E 2 209 ? 0.025 4.742 -58.576 1.00 26.80 210 GLY A CA 1
ATOM 3109 C C . GLY E 2 209 ? -1.443 4.379 -58.540 1.00 24.21 210 GLY A C 1
ATOM 3110 O O . GLY E 2 209 ? -1.806 3.308 -58.067 1.00 29.38 210 GLY A O 1
ATOM 3111 N N . LEU E 2 210 ? -2.298 5.272 -59.027 1.00 22.83 211 LEU A N 1
ATOM 3112 C CA . LEU E 2 210 ? -3.726 5.018 -58.987 1.00 23.49 211 LEU A CA 1
ATOM 3113 C C . LEU E 2 210 ? -4.225 4.314 -60.236 1.00 28.79 211 LEU A C 1
ATOM 3114 O O . LEU E 2 210 ? -5.118 4.820 -60.917 1.00 26.70 211 LEU A O 1
ATOM 3119 N N . THR E 2 211 ? -3.639 3.162 -60.544 1.00 22.73 212 THR A N 1
ATOM 3120 C CA . THR E 2 211 ? -4.208 2.293 -61.549 1.00 27.34 212 THR A CA 1
ATOM 3121 C C . THR E 2 211 ? -5.594 1.862 -61.044 1.00 28.47 212 THR A C 1
ATOM 3122 O O . THR E 2 211 ? -5.927 2.039 -59.854 1.00 25.24 212 THR A O 1
ATOM 3126 N N . ARG E 2 212 ? -6.407 1.305 -61.936 1.00 27.15 213 ARG A N 1
ATOM 3127 C CA . ARG E 2 212 ? -7.775 0.883 -61.570 1.00 25.27 213 ARG A CA 1
ATOM 3128 C C . ARG E 2 212 ? -7.777 -0.076 -60.379 1.00 23.21 213 ARG A C 1
ATOM 3129 O O . ARG E 2 212 ? -8.540 0.094 -59.426 1.00 27.70 213 ARG A O 1
ATOM 3137 N N . PRO E 2 213 ? -6.936 -1.109 -60.433 1.00 27.91 214 PRO A N 1
ATOM 3138 C CA . PRO E 2 213 ? -6.861 -2.024 -59.288 1.00 20.67 214 PRO A CA 1
ATOM 3139 C C . PRO E 2 213 ? -6.508 -1.331 -57.963 1.00 27.50 214 PRO A C 1
ATOM 3140 O O . PRO E 2 213 ? -7.053 -1.699 -56.903 1.00 23.78 214 PRO A O 1
ATOM 3144 N N . ASN E 2 214 ? -5.615 -0.344 -57.993 1.00 22.98 215 ASN A N 1
ATOM 3145 C CA . ASN E 2 214 ? -5.228 0.289 -56.734 1.00 25.49 215 ASN A CA 1
ATOM 3146 C C . ASN E 2 214 ? -6.311 1.226 -56.256 1.00 24.80 215 ASN A C 1
ATOM 3147 O O . ASN E 2 214 ? -6.554 1.354 -55.045 1.00 18.53 215 ASN A O 1
ATOM 3152 N N . GLN E 2 215 ? -6.960 1.869 -57.223 1.00 17.30 216 GLN A N 1
ATOM 3153 C CA . GLN E 2 215 ? -8.176 2.641 -56.981 1.00 22.23 216 GLN A CA 1
ATOM 3154 C C . GLN E 2 215 ? -9.204 1.826 -56.213 1.00 23.89 216 GLN A C 1
ATOM 3155 O O . GLN E 2 215 ? -9.834 2.326 -55.264 1.00 22.99 216 GLN A O 1
ATOM 3161 N N . ILE E 2 216 ? -9.360 0.571 -56.636 1.00 22.82 217 ILE A N 1
ATOM 3162 C CA . ILE E 2 216 ? -10.373 -0.345 -56.115 1.00 19.67 217 ILE A CA 1
ATOM 3163 C C . ILE E 2 216 ? -9.963 -0.907 -54.762 1.00 21.52 217 ILE A C 1
ATOM 3164 O O . ILE E 2 216 ? -10.796 -1.120 -53.889 1.00 26.94 217 ILE A O 1
ATOM 3169 N N . LEU E 2 217 ? -8.671 -1.137 -54.582 1.00 23.38 218 LEU A N 1
ATOM 3170 C CA . LEU E 2 217 ? -8.158 -1.585 -53.290 1.00 19.38 218 LEU A CA 1
ATOM 3171 C C . LEU E 2 217 ? -8.450 -0.549 -52.217 1.00 23.13 218 LEU A C 1
ATOM 3172 O O . LEU E 2 217 ? -8.862 -0.872 -51.101 1.00 25.42 218 LEU A O 1
ATOM 3177 N N . LEU E 2 218 ? -8.214 0.707 -52.564 1.00 22.62 219 LEU A N 1
ATOM 3178 C CA . LEU E 2 218 ? -8.373 1.815 -51.629 1.00 27.22 219 LEU A CA 1
ATOM 3179 C C . LEU E 2 218 ? -9.856 2.164 -51.402 1.00 22.50 219 LEU A C 1
ATOM 3180 O O . LEU E 2 218 ? -10.273 2.398 -50.276 1.00 23.51 219 LEU A O 1
ATOM 3185 N N . SER E 2 219 ? -10.643 2.216 -52.476 1.00 18.71 220 SER A N 1
ATOM 3186 C CA . SER E 2 219 ? -12.063 2.488 -52.346 1.00 19.25 220 SER A CA 1
ATOM 3187 C C . SER E 2 219 ? -12.828 1.349 -51.686 1.00 23.40 220 SER A C 1
ATOM 3188 O O . SER E 2 219 ? -13.929 1.560 -51.209 1.00 29.99 220 SER A O 1
ATOM 3191 N N . GLY E 2 220 ? -12.226 0.162 -51.607 1.00 24.60 221 GLY A N 1
ATOM 3192 C CA . GLY E 2 220 ? -12.901 -1.012 -51.076 1.00 22.00 221 GLY A CA 1
ATOM 3193 C C . GLY E 2 220 ? -12.479 -1.407 -49.665 1.00 26.71 221 GLY A C 1
ATOM 3194 O O . GLY E 2 220 ? -13.071 -2.307 -49.067 1.00 27.26 221 GLY A O 1
ATOM 3195 N N . ALA E 2 221 ? -11.477 -0.724 -49.119 1.00 22.68 222 ALA A N 1
ATOM 3196 C CA . ALA E 2 221 ? -10.898 -1.113 -47.828 1.00 19.39 222 ALA A CA 1
ATOM 3197 C C . ALA E 2 221 ? -11.835 -0.992 -46.632 1.00 26.13 222 ALA A C 1
ATOM 3198 O O . ALA E 2 221 ? -11.660 -1.711 -45.626 1.00 22.11 222 ALA A O 1
ATOM 3200 N N . TYR E 2 222 ? -12.798 -0.070 -46.716 1.00 23.26 223 TYR A N 1
ATOM 3201 C CA . TYR E 2 222 ? -13.747 0.150 -45.629 1.00 22.98 223 TYR A CA 1
ATOM 3202 C C . TYR E 2 222 ? -14.518 -1.134 -45.304 1.00 25.57 223 TYR A C 1
ATOM 3203 O O . TYR E 2 222 ? -14.826 -1.430 -44.138 1.00 21.40 223 TYR A O 1
ATOM 3212 N N . GLN E 2 223 ? -14.811 -1.915 -46.335 1.00 24.54 224 GLN A N 1
ATOM 3213 C CA . GLN E 2 223 ? -15.547 -3.153 -46.130 1.00 27.65 224 GLN A CA 1
ATOM 3214 C C . GLN E 2 223 ? -14.799 -4.120 -45.221 1.00 28.92 224 GLN A C 1
ATOM 3215 O O . GLN E 2 223 ? -15.422 -4.905 -44.494 1.00 29.48 224 GLN A O 1
ATOM 3221 N N . ARG E 2 224 ? -13.470 -4.052 -45.246 1.00 23.83 225 ARG A N 1
ATOM 3222 C CA . ARG E 2 224 ? -12.665 -4.947 -44.431 1.00 26.78 225 ARG A CA 1
ATOM 3223 C C . ARG E 2 224 ? -12.786 -4.565 -42.970 1.00 29.29 225 ARG A C 1
ATOM 3224 O O . ARG E 2 224 ? -12.520 -5.387 -42.092 1.00 32.97 225 ARG A O 1
ATOM 3232 N N . LEU E 2 225 ? -13.181 -3.325 -42.699 1.00 25.25 226 LEU A N 1
ATOM 3233 C CA . LEU E 2 225 ? -13.242 -2.882 -41.304 1.00 27.61 226 LEU A CA 1
ATOM 3234 C C . LEU E 2 225 ? -14.644 -2.734 -40.730 1.00 26.20 226 LEU A C 1
ATOM 3235 O O . LEU E 2 225 ? -14.802 -2.431 -39.551 1.00 30.71 226 LEU A O 1
ATOM 3240 N N . GLN E 2 226 ? -15.664 -2.978 -41.534 1.00 30.55 227 GLN A N 1
ATOM 3241 C CA . GLN E 2 226 ? -17.018 -2.841 -41.031 1.00 28.64 227 GLN A CA 1
ATOM 3242 C C . GLN E 2 226 ? -17.272 -3.819 -39.907 1.00 31.92 227 GLN A C 1
ATOM 3243 O O . GLN E 2 226 ? -16.961 -5.001 -40.033 1.00 31.22 227 GLN A O 1
ATOM 3249 N N . GLY E 2 227 ? -17.818 -3.310 -38.806 1.00 24.65 228 GLY A N 1
ATOM 3250 C CA . GLY E 2 227 ? -18.128 -4.125 -37.651 1.00 28.51 228 GLY A CA 1
ATOM 3251 C C . GLY E 2 227 ? -16.960 -4.419 -36.736 1.00 31.04 228 GLY A C 1
ATOM 3252 O O . GLY E 2 227 ? -17.080 -5.199 -35.782 1.00 29.47 228 GLY A O 1
ATOM 3253 N N . ARG E 2 228 ? -15.820 -3.793 -36.984 1.00 29.73 229 ARG A N 1
ATOM 3254 C CA . ARG E 2 228 ? -14.638 -4.162 -36.215 1.00 27.60 229 ARG A CA 1
ATOM 3255 C C . ARG E 2 228 ? -14.012 -3.043 -35.382 1.00 32.51 229 ARG A C 1
ATOM 3256 O O . ARG E 2 228 ? -13.052 -3.290 -34.656 1.00 31.73 229 ARG A O 1
ATOM 3264 N N . VAL E 2 229 ? -14.537 -1.821 -35.473 1.00 28.87 230 VAL A N 1
ATOM 3265 C CA . VAL E 2 229 ? -13.859 -0.689 -34.839 1.00 24.57 230 VAL A CA 1
ATOM 3266 C C . VAL E 2 229 ? -14.497 -0.282 -33.515 1.00 28.87 230 VAL A C 1
ATOM 3267 O O . VAL E 2 229 ? -15.694 -0.026 -33.453 1.00 29.87 230 VAL A O 1
ATOM 3271 N N . GLN E 2 230 ? -13.696 -0.212 -32.458 1.00 30.53 231 GLN A N 1
ATOM 3272 C CA . GLN E 2 230 ? -14.192 0.288 -31.179 1.00 31.17 231 GLN A CA 1
ATOM 3273 C C . GLN E 2 230 ? -14.400 1.789 -31.285 1.00 30.10 231 GLN A C 1
ATOM 3274 O O . GLN E 2 230 ? -13.670 2.455 -32.017 1.00 29.97 231 GLN A O 1
ATOM 3280 N N . PRO E 2 231 ? -15.370 2.327 -30.525 1.00 31.06 232 PRO A N 1
ATOM 3281 C CA . PRO E 2 231 ? -15.746 3.746 -30.590 1.00 32.17 232 PRO A CA 1
ATOM 3282 C C . PRO E 2 231 ? -14.537 4.675 -30.472 1.00 31.38 232 PRO A C 1
ATOM 3283 O O . PRO E 2 231 ? -14.465 5.658 -31.202 1.00 27.59 232 PRO A O 1
ATOM 3287 N N . GLY E 2 232 ? -13.610 4.369 -29.565 1.00 32.93 233 GLY A N 1
ATOM 3288 C CA . GLY E 2 232 ? -12.450 5.222 -29.343 1.00 31.98 233 GLY A CA 1
ATOM 3289 C C . GLY E 2 232 ? -11.350 5.065 -30.386 1.00 32.94 233 GLY A C 1
ATOM 3290 O O . GLY E 2 232 ? -10.397 5.847 -30.413 1.00 34.23 233 GLY A O 1
ATOM 3291 N N . GLU E 2 233 ? -11.491 4.062 -31.253 1.00 27.97 234 GLU A N 1
ATOM 3292 C CA . GLU E 2 233 ? -10.473 3.748 -32.248 1.00 28.16 234 GLU A CA 1
ATOM 3293 C C . GLU E 2 233 ? -10.662 4.463 -33.573 1.00 31.69 234 GLU A C 1
ATOM 3294 O O . GLU E 2 233 ? -9.898 4.224 -34.513 1.00 27.95 234 GLU A O 1
ATOM 3300 N N . ILE E 2 234 ? -11.684 5.310 -33.671 1.00 32.21 235 ILE A N 1
ATOM 3301 C CA . ILE E 2 234 ? -11.841 6.145 -34.869 1.00 28.85 235 ILE A CA 1
ATOM 3302 C C . ILE E 2 234 ? -11.029 7.386 -34.607 1.00 30.22 235 ILE A C 1
ATOM 3303 O O . ILE E 2 234 ? -11.428 8.229 -33.804 1.00 32.17 235 ILE A O 1
ATOM 3308 N N . SER E 2 235 ? -9.876 7.486 -35.264 1.00 27.57 236 SER A N 1
ATOM 3309 C CA . SER E 2 235 ? -8.838 8.414 -34.818 1.00 27.32 236 SER A CA 1
ATOM 3310 C C . SER E 2 235 ? -8.941 9.820 -35.392 1.00 24.96 236 SER A C 1
ATOM 3311 O O . SER E 2 235 ? -8.575 10.799 -34.744 1.00 24.67 236 SER A O 1
ATOM 3314 N N . LEU E 2 236 ? -9.425 9.903 -36.622 1.00 22.37 237 LEU A N 1
ATOM 3315 C CA . LEU E 2 236 ? -9.502 11.155 -37.334 1.00 22.18 237 LEU A CA 1
ATOM 3316 C C . LEU E 2 236 ? -10.549 10.965 -38.407 1.00 23.95 237 LEU A C 1
ATOM 3317 O O . LEU E 2 236 ? -10.545 9.939 -39.081 1.00 21.96 237 LEU A O 1
ATOM 3322 N N . ALA E 2 237 ? -11.453 11.925 -38.555 1.00 22.90 238 ALA A N 1
ATOM 3323 C CA . ALA E 2 237 ? -12.306 11.963 -39.734 1.00 20.28 238 ALA A CA 1
ATOM 3324 C C . ALA E 2 237 ? -11.961 13.190 -40.547 1.00 23.48 238 ALA A C 1
ATOM 3325 O O . ALA E 2 237 ? -11.606 14.237 -40.006 1.00 17.77 238 ALA A O 1
ATOM 3327 N N . VAL E 2 238 ? -12.075 13.078 -41.866 1.00 14.70 239 VAL A N 1
ATOM 3328 C CA . VAL E 2 238 ? -11.693 14.176 -42.701 1.00 16.24 239 VAL A CA 1
ATOM 3329 C C . VAL E 2 238 ? -12.749 14.385 -43.760 1.00 20.30 239 VAL A C 1
ATOM 3330 O O . VAL E 2 238 ? -13.251 13.408 -44.337 1.00 17.98 239 VAL A O 1
ATOM 3334 N N . ALA E 2 239 ? -13.078 15.648 -44.019 1.00 19.51 240 ALA A N 1
ATOM 3335 C CA . ALA E 2 239 ? -13.947 15.995 -45.138 1.00 18.74 240 ALA A CA 1
ATOM 3336 C C . ALA E 2 239 ? -13.165 16.866 -46.106 1.00 23.33 240 ALA A C 1
ATOM 3337 O O . ALA E 2 239 ? -12.539 17.832 -45.684 1.00 21.94 240 ALA A O 1
ATOM 3339 N N . PHE E 2 240 ? -13.184 16.516 -47.398 1.00 24.69 241 PHE A N 1
ATOM 3340 C CA . PHE E 2 240 ? -12.440 17.250 -48.416 1.00 21.42 241 PHE A CA 1
ATOM 3341 C C . PHE E 2 240 ? -13.411 18.148 -49.166 1.00 23.07 241 PHE A C 1
ATOM 3342 O O . PHE E 2 240 ? -14.462 17.682 -49.588 1.00 19.85 241 PHE A O 1
ATOM 3350 N N . LYS E 2 241 ? -13.074 19.426 -49.329 1.00 20.38 242 LYS A N 1
ATOM 3351 C CA . LYS E 2 241 ? -13.868 20.330 -50.184 1.00 23.18 242 LYS A CA 1
ATOM 3352 C C . LYS E 2 241 ? -12.913 21.164 -50.989 1.00 21.55 242 LYS A C 1
ATOM 3353 O O . LYS E 2 241 ? -12.198 21.988 -50.421 1.00 22.64 242 LYS A O 1
ATOM 3359 N N . ARG E 2 242 ? -12.873 20.966 -52.300 1.00 19.77 243 ARG A N 1
ATOM 3360 C CA . ARG E 2 242 ? -11.788 21.563 -53.066 1.00 19.13 243 ARG A CA 1
ATOM 3361 C C . ARG E 2 242 ? -11.771 23.078 -52.920 1.00 24.91 243 ARG A C 1
ATOM 3362 O O . ARG E 2 242 ? -10.724 23.663 -52.653 1.00 24.21 243 ARG A O 1
ATOM 3370 N N . SER E 2 243 ? -12.923 23.709 -53.135 1.00 25.33 244 SER A N 1
ATOM 3371 C CA . SER E 2 243 ? -13.120 25.117 -52.801 1.00 25.15 244 SER A CA 1
ATOM 3372 C C . SER E 2 243 ? -14.273 25.224 -51.832 1.00 22.51 244 SER A C 1
ATOM 3373 O O . SER E 2 243 ? -14.981 24.259 -51.586 1.00 27.81 244 SER A O 1
ATOM 3376 N N . LEU E 2 244 ? -14.462 26.409 -51.282 1.00 22.01 245 LEU A N 1
ATOM 3377 C CA . LEU E 2 244 ? -15.445 26.624 -50.246 1.00 22.55 245 LEU A CA 1
ATOM 3378 C C . LEU E 2 244 ? -16.368 27.752 -50.681 1.00 22.23 245 LEU A C 1
ATOM 3379 O O . LEU E 2 244 ? -15.935 28.646 -51.409 1.00 22.66 245 LEU A O 1
ATOM 3384 N N . ARG E 2 245 ? -17.637 27.677 -50.265 1.00 23.14 246 ARG A N 1
ATOM 3385 C CA . ARG E 2 245 ? -18.593 28.794 -50.348 1.00 21.97 246 ARG A CA 1
ATOM 3386 C C . ARG E 2 245 ? -19.279 28.881 -48.980 1.00 27.18 246 ARG A C 1
ATOM 3387 O O . ARG E 2 245 ? -19.356 27.882 -48.257 1.00 25.16 246 ARG A O 1
ATOM 3395 N N . SER E 2 246 ? -19.763 30.053 -48.589 1.00 24.20 247 SER A N 1
ATOM 3396 C CA . SER E 2 246 ? -20.305 30.163 -47.225 1.00 19.68 247 SER A CA 1
ATOM 3397 C C . SER E 2 246 ? -21.461 29.186 -46.996 1.00 23.30 247 SER A C 1
ATOM 3398 O O . SER E 2 246 ? -21.707 28.762 -45.868 1.00 27.51 247 SER A O 1
ATOM 3401 N N . ASP E 2 247 ? -22.159 28.815 -48.067 1.00 25.86 248 ASP A N 1
ATOM 3402 C CA . ASP E 2 247 ? -23.256 27.858 -47.957 1.00 27.02 248 ASP A CA 1
ATOM 3403 C C . ASP E 2 247 ? -22.836 26.385 -47.865 1.00 26.18 248 ASP A C 1
ATOM 3404 O O . ASP E 2 247 ? -23.567 25.574 -47.311 1.00 29.98 248 ASP A O 1
ATOM 3409 N N . ARG E 2 248 ? -21.653 26.050 -48.381 1.00 26.10 249 ARG A N 1
ATOM 3410 C CA . ARG E 2 248 ? -21.202 24.662 -48.462 1.00 23.95 249 ARG A CA 1
ATOM 3411 C C . ARG E 2 248 ? -20.312 24.234 -47.305 1.00 25.13 249 ARG A C 1
ATOM 3412 O O . ARG E 2 248 ? -19.504 23.331 -47.460 1.00 26.81 249 ARG A O 1
ATOM 3420 N N . LEU E 2 249 ? -20.460 24.880 -46.157 1.00 22.14 250 LEU A N 1
ATOM 3421 C CA . LEU E 2 249 ? -19.611 24.605 -44.998 1.00 25.62 250 LEU A CA 1
ATOM 3422 C C . LEU E 2 249 ? -20.223 23.669 -43.956 1.00 26.10 250 LEU A C 1
ATOM 3423 O O . LEU E 2 249 ? -19.514 23.143 -43.094 1.00 23.52 250 LEU A O 1
ATOM 3428 N N . TYR E 2 250 ? -21.532 23.459 -44.022 1.00 24.78 251 TYR A N 1
ATOM 3429 C CA . TYR E 2 250 ? -22.258 23.002 -42.842 1.00 23.56 251 TYR A CA 1
ATOM 3430 C C . TYR E 2 250 ? -22.417 21.483 -42.689 1.00 21.82 251 TYR A C 1
ATOM 3431 O O . TYR E 2 250 ? -22.633 20.985 -41.585 1.00 21.68 251 TYR A O 1
ATOM 3440 N N . GLN E 2 251 ? -22.292 20.735 -43.782 1.00 23.27 252 GLN A N 1
ATOM 3441 C CA . GLN E 2 251 ? -22.359 19.275 -43.679 1.00 23.60 252 GLN A CA 1
ATOM 3442 C C . GLN E 2 251 ? -21.252 18.671 -42.789 1.00 19.27 252 GLN A C 1
ATOM 3443 O O . GLN E 2 251 ? -21.540 17.815 -41.973 1.00 24.30 252 GLN A O 1
ATOM 3449 N N . PRO E 2 252 ? -19.983 19.109 -42.941 1.00 22.27 253 PRO A N 1
ATOM 3450 C CA . PRO E 2 252 ? -18.968 18.550 -42.041 1.00 21.59 253 PRO A CA 1
ATOM 3451 C C . PRO E 2 252 ? -19.177 18.999 -40.590 1.00 22.24 253 PRO A C 1
ATOM 3452 O O . PRO E 2 252 ? -18.966 18.235 -39.637 1.00 23.12 253 PRO A O 1
ATOM 3456 N N . LEU E 2 253 ? -19.588 20.249 -40.428 1.00 25.72 254 LEU A N 1
ATOM 3457 C CA . LEU E 2 253 ? -19.838 20.807 -39.107 1.00 20.56 254 LEU A CA 1
ATOM 3458 C C . LEU E 2 253 ? -20.988 20.075 -38.445 1.00 20.93 254 LEU A C 1
ATOM 3459 O O . LEU E 2 253 ? -20.927 19.691 -37.256 1.00 21.14 254 LEU A O 1
ATOM 3464 N N . TYR E 2 254 ? -22.056 19.880 -39.200 1.00 19.52 255 TYR A N 1
ATOM 3465 C CA . TYR E 2 254 ? -23.188 19.155 -38.657 1.00 21.82 255 TYR A CA 1
ATOM 3466 C C . TYR E 2 254 ? -22.817 17.701 -38.285 1.00 23.03 255 TYR A C 1
ATOM 3467 O O . TYR E 2 254 ? -23.110 17.244 -37.180 1.00 23.44 255 TYR A O 1
ATOM 3476 N N . GLU E 2 255 ? -22.182 16.978 -39.206 1.00 19.64 256 GLU A N 1
ATOM 3477 C CA . GLU E 2 255 ? -21.814 15.580 -38.964 1.00 20.74 256 GLU A CA 1
ATOM 3478 C C . GLU E 2 255 ? -20.813 15.414 -37.825 1.00 25.46 256 GLU A C 1
ATOM 3479 O O . GLU E 2 255 ? -20.889 14.446 -37.049 1.00 27.42 256 GLU A O 1
ATOM 3485 N N . ALA E 2 256 ? -19.887 16.363 -37.698 1.00 20.97 257 ALA A N 1
ATOM 3486 C CA . ALA E 2 256 ? -18.949 16.331 -36.586 1.00 24.33 257 ALA A CA 1
ATOM 3487 C C . ALA E 2 256 ? -19.685 16.423 -35.253 1.00 23.47 257 ALA A C 1
ATOM 3488 O O . ALA E 2 256 ? -19.385 15.694 -34.298 1.00 23.37 257 ALA A O 1
ATOM 3490 N N . ASN E 2 257 ? -20.663 17.309 -35.178 1.00 24.28 258 ASN A N 1
ATOM 3491 C CA . ASN E 2 257 ? -21.426 17.441 -33.933 1.00 24.99 258 ASN A CA 1
ATOM 3492 C C . ASN E 2 257 ? -22.157 16.145 -33.557 1.00 23.48 258 ASN A C 1
ATOM 3493 O O . ASN E 2 257 ? -22.245 15.776 -32.391 1.00 23.58 258 ASN A O 1
ATOM 3498 N N . VAL E 2 258 ? -22.663 15.441 -34.556 1.00 21.76 259 VAL A N 1
ATOM 3499 C CA . VAL E 2 258 ? -23.400 14.219 -34.301 1.00 25.49 259 VAL A CA 1
ATOM 3500 C C . VAL E 2 258 ? -22.447 13.097 -33.889 1.00 24.80 259 VAL A C 1
ATOM 3501 O O . VAL E 2 258 ? -22.746 12.310 -32.980 1.00 26.37 259 VAL A O 1
ATOM 3505 N N . MET E 2 259 ? -21.292 13.037 -34.548 1.00 25.32 260 MET A N 1
ATOM 3506 C CA . MET E 2 259 ? -20.251 12.094 -34.164 1.00 23.04 260 MET A CA 1
ATOM 3507 C C . MET E 2 259 ? -19.868 12.284 -32.700 1.00 27.76 260 MET A C 1
ATOM 3508 O O . MET E 2 259 ? -19.774 11.327 -31.948 1.00 27.54 260 MET A O 1
ATOM 3513 N N . GLN E 2 260 ? -19.667 13.527 -32.289 1.00 24.49 261 GLN A N 1
ATOM 3514 C CA . GLN E 2 260 ? -19.291 13.792 -30.911 1.00 25.42 261 GLN A CA 1
ATOM 3515 C C . GLN E 2 260 ? -20.390 13.429 -29.919 1.00 28.22 261 GLN A C 1
ATOM 3516 O O . GLN E 2 260 ? -20.126 12.801 -28.903 1.00 30.14 261 GLN A O 1
ATOM 3522 N N . LEU E 2 261 ? -21.621 13.822 -30.216 1.00 27.92 262 LEU A N 1
ATOM 3523 C CA . LEU E 2 261 ? -22.736 13.446 -29.374 1.00 30.30 262 LEU A CA 1
ATOM 3524 C C . LEU E 2 261 ? -22.759 11.932 -29.204 1.00 30.30 262 LEU A C 1
ATOM 3525 O O . LEU E 2 261 ? -22.912 11.438 -28.083 1.00 25.72 262 LEU A O 1
ATOM 3530 N N . LEU E 2 262 ? -22.632 11.194 -30.309 1.00 22.82 263 LEU A N 1
ATOM 3531 C CA . LEU E 2 262 ? -22.744 9.724 -30.235 1.00 27.65 263 LEU A CA 1
ATOM 3532 C C . LEU E 2 262 ? -21.520 9.035 -29.621 1.00 28.71 263 LEU A C 1
ATOM 3533 O O . LEU E 2 262 ? -21.639 8.273 -28.660 1.00 27.93 263 LEU A O 1
ATOM 3538 N N . LEU E 2 263 ? -20.340 9.321 -30.159 1.00 26.94 264 LEU A N 1
ATOM 3539 C CA . LEU E 2 263 ? -19.106 8.713 -29.659 1.00 26.08 264 LEU A CA 1
ATOM 3540 C C . LEU E 2 263 ? -18.717 9.188 -28.269 1.00 27.03 264 LEU A C 1
ATOM 3541 O O . LEU E 2 263 ? -18.376 8.386 -27.406 1.00 31.31 264 LEU A O 1
ATOM 3546 N N . GLU E 2 264 ? -18.762 10.488 -28.029 1.00 29.99 265 GLU A N 1
ATOM 3547 C CA . GLU E 2 264 ? -18.335 10.987 -26.720 1.00 31.19 265 GLU A CA 1
ATOM 3548 C C . GLU E 2 264 ? -19.428 10.895 -25.655 1.00 33.91 265 GLU A C 1
ATOM 3549 O O . GLU E 2 264 ? -19.164 10.503 -24.517 1.00 34.87 265 GLU A O 1
ATOM 3555 N N . GLY E 2 265 ? -20.649 11.272 -26.023 1.00 36.25 266 GLY A N 1
ATOM 3556 C CA . GLY E 2 265 ? -21.750 11.304 -25.080 1.00 37.31 266 GLY A CA 1
ATOM 3557 C C . GLY E 2 265 ? -22.276 9.919 -24.762 1.00 37.70 266 GLY A C 1
ATOM 3558 O O . GLY E 2 265 ? -22.378 9.518 -23.599 1.00 34.55 266 GLY A O 1
ATOM 3559 N N . LYS E 2 266 ? -22.591 9.179 -25.815 1.00 31.56 267 LYS A N 1
ATOM 3560 C CA . LYS E 2 266 ? -23.232 7.879 -25.691 1.00 29.67 267 LYS A CA 1
ATOM 3561 C C . LYS E 2 266 ? -22.245 6.729 -25.509 1.00 35.44 267 LYS A C 1
ATOM 3562 O O . LYS E 2 266 ? -22.532 5.770 -24.785 1.00 35.56 267 LYS A O 1
ATOM 3568 N N . LEU E 2 267 ? -21.096 6.806 -26.175 1.00 31.60 268 LEU A N 1
ATOM 3569 C CA . LEU E 2 267 ? -20.167 5.674 -26.212 1.00 32.87 268 LEU A CA 1
ATOM 3570 C C . LEU E 2 267 ? -18.859 5.881 -25.418 1.00 32.69 268 LEU A C 1
ATOM 3571 O O . LEU E 2 267 ? -17.976 5.018 -25.408 1.00 35.01 268 LEU A O 1
ATOM 3576 N N . GLY E 2 268 ? -18.730 7.027 -24.767 1.00 31.91 269 GLY A N 1
ATOM 3577 C CA . GLY E 2 268 ? -17.613 7.270 -23.875 1.00 32.88 269 GLY A CA 1
ATOM 3578 C C . GLY E 2 268 ? -16.255 7.476 -24.529 1.00 35.52 269 GLY A C 1
ATOM 3579 O O . GLY E 2 268 ? -15.237 7.387 -23.852 1.00 43.29 269 GLY A O 1
ATOM 3580 N N . ALA E 2 269 ? -16.226 7.760 -25.830 1.00 34.65 270 ALA A N 1
ATOM 3581 C CA . ALA E 2 269 ? -14.968 8.019 -26.526 1.00 31.01 270 ALA A CA 1
ATOM 3582 C C . ALA E 2 269 ? -14.274 9.282 -26.037 1.00 29.73 270 ALA A C 1
ATOM 3583 O O . ALA E 2 269 ? -14.915 10.184 -25.512 1.00 33.33 270 ALA A O 1
ATOM 3585 N N . PRO E 2 270 ? -12.953 9.345 -26.220 1.00 28.98 271 PRO A N 1
ATOM 3586 C CA . PRO E 2 270 ? -12.166 10.585 -26.154 1.00 35.33 271 PRO A CA 1
ATOM 3587 C C . PRO E 2 270 ? -12.639 11.560 -27.236 1.00 33.35 271 PRO A C 1
ATOM 3588 O O . PRO E 2 270 ? -13.305 11.126 -28.177 1.00 31.87 271 PRO A O 1
ATOM 3592 N N . LYS E 2 271 ? -12.293 12.838 -27.105 1.00 34.66 272 LYS A N 1
ATOM 3593 C CA . LYS E 2 271 ? -12.514 13.840 -28.152 1.00 32.82 272 LYS A CA 1
ATOM 3594 C C . LYS E 2 271 ? -12.475 13.240 -29.558 1.00 31.81 272 LYS A C 1
ATOM 3595 O O . LYS E 2 271 ? -11.501 12.603 -29.941 1.00 30.57 272 LYS A O 1
ATOM 3601 N N . VAL E 2 272 ? -13.529 13.449 -30.335 1.00 26.78 273 VAL A N 1
ATOM 3602 C CA . VAL E 2 272 ? -13.478 13.084 -31.750 1.00 30.85 273 VAL A CA 1
ATOM 3603 C C . VAL E 2 272 ? -12.750 14.161 -32.574 1.00 29.08 273 VAL A C 1
ATOM 3604 O O . VAL E 2 272 ? -13.116 15.344 -32.527 1.00 30.04 273 VAL A O 1
ATOM 3608 N N . GLU E 2 273 ? -11.714 13.754 -33.307 1.00 25.13 274 GLU A N 1
ATOM 3609 C CA . GLU E 2 273 ? -10.935 14.677 -34.128 1.00 23.70 274 GLU A CA 1
ATOM 3610 C C . GLU E 2 273 ? -11.487 14.633 -35.542 1.00 23.05 274 GLU A C 1
ATOM 3611 O O . GLU E 2 273 ? -11.507 13.581 -36.166 1.00 24.51 274 GLU A O 1
ATOM 3617 N N . PHE E 2 274 ? -11.917 15.780 -36.048 1.00 25.07 275 PHE A N 1
ATOM 3618 C CA . PHE E 2 274 ? -12.565 15.872 -37.360 1.00 18.89 275 PHE A CA 1
ATOM 3619 C C . PHE E 2 274 ? -12.030 17.175 -37.935 1.00 23.53 275 PHE A C 1
ATOM 3620 O O . PHE E 2 274 ? -12.073 18.211 -37.263 1.00 22.39 275 PHE A O 1
ATOM 3628 N N . GLU E 2 275 ? -11.521 17.137 -39.161 1.00 16.95 276 GLU A N 1
ATOM 3629 C CA . GLU E 2 275 ? -10.932 18.321 -39.759 1.00 24.29 276 GLU A CA 1
ATOM 3630 C C . GLU E 2 275 ? -11.404 18.432 -41.194 1.00 19.28 276 GLU A C 1
ATOM 3631 O O . GLU E 2 275 ? -11.915 17.458 -41.748 1.00 19.38 276 GLU A O 1
ATOM 3637 N N . VAL E 2 276 ? -11.259 19.617 -41.782 1.00 21.49 277 VAL A N 1
ATOM 3638 C CA . VAL E 2 276 ? -11.698 19.854 -43.174 1.00 20.19 277 VAL A CA 1
ATOM 3639 C C . VAL E 2 276 ? -10.507 20.328 -44.008 1.00 24.63 277 VAL A C 1
ATOM 3640 O O . VAL E 2 276 ? -9.698 21.108 -43.501 1.00 23.19 277 VAL A O 1
ATOM 3644 N N . HIS E 2 277 ? -10.398 19.875 -45.270 1.00 18.59 278 HIS A N 1
ATOM 3645 C CA . HIS E 2 277 ? -9.254 20.196 -46.115 1.00 20.13 278 HIS A CA 1
ATOM 3646 C C . HIS E 2 277 ? -9.810 20.885 -47.335 1.00 21.41 278 HIS A C 1
ATOM 3647 O O . HIS E 2 277 ? -10.787 20.411 -47.904 1.00 18.98 278 HIS A O 1
ATOM 3654 N N . THR E 2 278 ? -9.190 21.986 -47.752 1.00 22.67 279 THR A N 1
ATOM 3655 C CA . THR E 2 278 ? -9.648 22.689 -48.946 1.00 20.20 279 THR A CA 1
ATOM 3656 C C . THR E 2 278 ? -8.471 23.297 -49.698 1.00 23.40 279 THR A C 1
ATOM 3657 O O . THR E 2 278 ? -7.415 23.498 -49.112 1.00 26.94 279 THR A O 1
ATOM 3661 N N . LEU E 2 279 ? -8.640 23.574 -50.991 1.00 22.88 280 LEU A N 1
ATOM 3662 C CA . LEU E 2 279 ? -7.603 24.263 -51.749 1.00 20.81 280 LEU A CA 1
ATOM 3663 C C . LEU E 2 279 ? -7.928 25.756 -51.946 1.00 29.61 280 LEU A C 1
ATOM 3664 O O . LEU E 2 279 ? -7.071 26.530 -52.409 1.00 27.37 280 LEU A O 1
ATOM 3669 N N . ALA E 2 280 ? -9.158 26.157 -51.618 1.00 24.17 281 ALA A N 1
ATOM 3670 C CA . ALA E 2 280 ? -9.609 27.522 -51.892 1.00 27.26 281 ALA A CA 1
ATOM 3671 C C . ALA E 2 280 ? -10.621 28.031 -50.869 1.00 26.27 281 ALA A C 1
ATOM 3672 O O . ALA E 2 280 ? -11.826 27.905 -51.065 1.00 28.38 281 ALA A O 1
ATOM 3674 N N . PRO E 2 281 ? -10.126 28.599 -49.766 1.00 28.35 282 PRO A N 1
ATOM 3675 C CA . PRO E 2 281 ? -10.944 29.148 -48.677 1.00 29.28 282 PRO A CA 1
ATOM 3676 C C . PRO E 2 281 ? -11.687 30.458 -49.041 1.00 39.22 282 PRO A C 1
ATOM 3677 O O . PRO E 2 281 ? -12.726 30.753 -48.439 1.00 42.54 282 PRO A O 1
ATOM 3681 N N . GLU E 2 282 ? -11.165 31.245 -49.978 1.00 40.29 283 GLU A N 1
ATOM 3682 C CA . GLU E 2 282 ? -11.914 32.400 -50.494 1.00 40.40 283 GLU A CA 1
ATOM 3683 C C . GLU E 2 282 ? -12.241 33.412 -49.409 1.00 51.63 283 GLU A C 1
ATOM 3684 O O . GLU E 2 282 ? -13.264 34.106 -49.473 1.00 53.81 283 GLU A O 1
ATOM 3690 N N . GLY E 2 283 ? -11.382 33.487 -48.403 1.00 48.28 284 GLY A N 1
ATOM 3691 C CA . GLY E 2 283 ? -11.582 34.437 -47.332 1.00 51.62 284 GLY A CA 1
ATOM 3692 C C . GLY E 2 283 ? -11.519 33.815 -45.955 1.00 50.34 284 GLY A C 1
ATOM 3693 O O . GLY E 2 283 ? -11.091 32.669 -45.777 1.00 49.83 284 GLY A O 1
ATOM 3694 N N . THR E 2 284 ? -11.965 34.577 -44.970 1.00 45.94 285 THR A N 1
ATOM 3695 C CA . THR E 2 284 ? -11.724 34.214 -43.584 1.00 49.80 285 THR A CA 1
ATOM 3696 C C . THR E 2 284 ? -13.025 33.836 -42.890 1.00 46.60 285 THR A C 1
ATOM 3697 O O . THR E 2 284 ? -13.037 33.538 -41.691 1.00 47.79 285 THR A O 1
ATOM 3701 N N . ASN E 2 285 ? -14.117 33.850 -43.652 1.00 46.25 286 ASN A N 1
ATOM 3702 C CA . ASN E 2 285 ? -15.409 33.455 -43.119 1.00 44.01 286 ASN A CA 1
ATOM 3703 C C . ASN E 2 285 ? -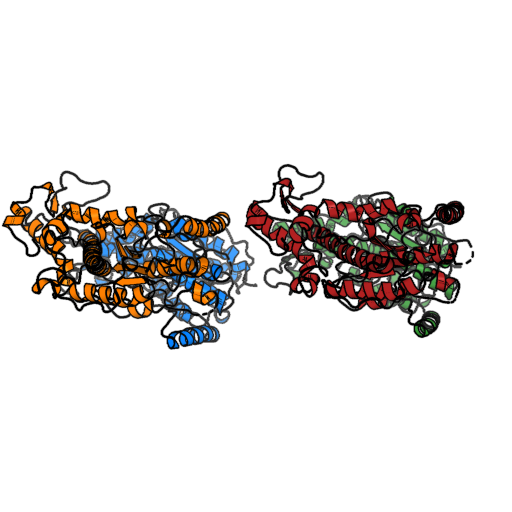15.321 32.030 -42.597 1.00 34.53 286 ASN A C 1
ATOM 3704 O O . ASN E 2 285 ? -15.700 31.750 -41.455 1.00 31.21 286 ASN A O 1
ATOM 3709 N N . ALA E 2 286 ? -14.782 31.145 -43.433 1.00 34.56 287 ALA A N 1
ATOM 3710 C CA . ALA E 2 286 ? -14.732 29.714 -43.134 1.00 27.65 287 ALA A CA 1
ATOM 3711 C C . ALA E 2 286 ? -13.892 29.392 -41.908 1.00 25.48 287 ALA A C 1
ATOM 3712 O O . ALA E 2 286 ? -14.220 28.480 -41.156 1.00 28.53 287 ALA A O 1
ATOM 3714 N N . PHE E 2 287 ? -12.810 30.136 -41.705 1.00 25.17 288 PHE A N 1
ATOM 3715 C CA . PHE E 2 287 ? -11.932 29.882 -40.578 1.00 26.68 288 PHE A CA 1
ATOM 3716 C C . PHE E 2 287 ? -12.631 30.237 -39.287 1.00 28.68 288 PHE A C 1
ATOM 3717 O O . PHE E 2 287 ? -12.419 29.599 -38.270 1.00 31.31 288 PHE A O 1
ATOM 3725 N N . VAL E 2 288 ? -13.466 31.265 -39.327 1.00 32.03 289 VAL A N 1
ATOM 3726 C CA . VAL E 2 288 ? -14.264 31.618 -38.153 1.00 33.16 289 VAL A CA 1
ATOM 3727 C C . VAL E 2 288 ? -15.431 30.654 -37.935 1.00 29.43 289 VAL A C 1
ATOM 3728 O O . VAL E 2 288 ? -15.756 30.316 -36.800 1.00 27.55 289 VAL A O 1
ATOM 3732 N N . THR E 2 289 ? -16.065 30.231 -39.026 1.00 26.47 290 THR A N 1
ATOM 3733 C CA . THR E 2 289 ? -17.202 29.322 -38.952 1.00 24.60 290 THR A CA 1
ATOM 3734 C C . THR E 2 289 ? -16.780 28.053 -38.223 1.00 28.43 290 THR A C 1
ATOM 3735 O O . THR E 2 289 ? -17.554 27.496 -37.429 1.00 29.79 290 THR A O 1
ATOM 3739 N N . TYR E 2 290 ? -15.532 27.640 -38.451 1.00 24.29 291 TYR A N 1
ATOM 3740 C CA . TYR E 2 290 ? -15.025 26.384 -37.922 1.00 23.44 291 TYR A CA 1
ATOM 3741 C C . TYR E 2 290 ? -14.396 26.473 -36.546 1.00 24.98 291 TYR A C 1
ATOM 3742 O O . TYR E 2 290 ? -13.781 25.525 -36.094 1.00 25.67 291 TYR A O 1
ATOM 3751 N N . GLU E 2 291 ? -14.579 27.588 -35.862 1.00 25.31 292 GLU A N 1
ATOM 3752 C CA . GLU E 2 291 ? -14.088 27.705 -34.498 1.00 28.57 292 GLU A CA 1
ATOM 3753 C C . GLU E 2 291 ? -15.219 27.383 -33.535 1.00 26.41 292 GLU A C 1
ATOM 3754 O O . GLU E 2 291 ? -15.051 27.396 -32.315 1.00 28.87 292 GLU A O 1
ATOM 3760 N N . ALA E 2 292 ? -16.370 27.075 -34.114 1.00 26.27 293 ALA A N 1
ATOM 3761 C CA . ALA E 2 292 ? -17.566 26.748 -33.364 1.00 27.65 293 ALA A CA 1
ATOM 3762 C C . ALA E 2 292 ? -17.361 25.584 -32.400 1.00 27.29 293 ALA A C 1
ATOM 3763 O O . ALA E 2 292 ? -16.855 24.524 -32.772 1.00 21.63 293 ALA A O 1
ATOM 3765 N N . ALA E 2 293 ? -17.759 25.811 -31.152 1.00 26.48 294 ALA A N 1
ATOM 3766 C CA . ALA E 2 293 ? -17.732 24.794 -30.123 1.00 26.76 294 ALA A CA 1
ATOM 3767 C C . ALA E 2 293 ? -18.703 23.665 -30.434 1.00 27.02 294 ALA A C 1
ATOM 3768 O O . ALA E 2 293 ? -19.742 23.881 -31.055 1.00 24.29 294 ALA A O 1
ATOM 3770 N N . SER E 2 294 ? -18.368 22.459 -29.977 1.00 27.10 295 SER A N 1
ATOM 3771 C CA . SER E 2 294 ? -19.255 21.312 -30.097 1.00 25.55 295 SER A CA 1
ATOM 3772 C C . SER E 2 294 ? -20.563 21.575 -29.345 1.00 31.35 295 SER A C 1
ATOM 3773 O O . SER E 2 294 ? -20.548 21.911 -28.166 1.00 28.79 295 SER A O 1
ATOM 3776 N N . LEU E 2 295 ? -21.700 21.416 -30.013 1.00 28.37 296 LEU A N 1
ATOM 3777 C CA . LEU E 2 295 ? -22.975 21.687 -29.350 1.00 28.35 296 LEU A CA 1
ATOM 3778 C C . LEU E 2 295 ? -23.225 20.755 -28.153 1.00 33.43 296 LEU A C 1
ATOM 3779 O O . LEU E 2 295 ? -23.723 21.173 -27.098 1.00 35.05 296 LEU A O 1
ATOM 3784 N N . TYR E 2 296 ? -22.879 19.487 -28.323 1.00 34.02 297 TYR A N 1
ATOM 3785 C CA . TYR E 2 296 ? -23.006 18.528 -27.239 1.00 35.77 297 TYR A CA 1
ATOM 3786 C C . TYR E 2 296 ? -22.104 18.951 -26.088 1.00 37.08 297 TYR A C 1
ATOM 3787 O O . TYR E 2 296 ? -22.478 18.850 -24.921 1.00 44.23 297 TYR A O 1
ATOM 3796 N N . GLY E 2 297 ? -20.905 19.417 -26.425 1.00 38.57 298 GLY A N 1
ATOM 3797 C CA . GLY E 2 297 ? -19.979 19.922 -25.429 1.00 33.17 298 GLY A CA 1
ATOM 3798 C C . GLY E 2 297 ? -20.644 20.982 -24.578 1.00 41.99 298 GLY A C 1
ATOM 3799 O O . GLY E 2 297 ? -20.571 20.939 -23.350 1.00 39.01 298 GLY A O 1
ATOM 3800 N N . LEU E 2 298 ? -21.306 21.932 -25.233 1.00 39.05 299 LEU A N 1
ATOM 3801 C CA . LEU E 2 298 ? -22.033 22.971 -24.516 1.00 40.83 299 LEU A CA 1
ATOM 3802 C C . LEU E 2 298 ? -23.188 22.384 -23.730 1.00 41.51 299 LEU A C 1
ATOM 3803 O O . LEU E 2 298 ? -23.394 22.724 -22.568 1.00 48.01 299 LEU A O 1
ATOM 3808 N N . ALA E 2 299 ? -23.951 21.509 -24.369 1.00 42.71 300 ALA A N 1
ATOM 3809 C CA . ALA E 2 299 ? -25.131 20.945 -23.726 1.00 47.78 300 ALA A CA 1
ATOM 3810 C C . ALA E 2 299 ? -24.753 20.247 -22.425 1.00 51.40 300 ALA A C 1
ATOM 3811 O O . ALA E 2 299 ? -25.601 20.022 -21.560 1.00 53.34 300 ALA A O 1
ATOM 3813 N N . GLU E 2 300 ? -23.467 19.930 -22.289 1.00 52.45 301 GLU A N 1
ATOM 3814 C CA . GLU E 2 300 ? -22.929 19.342 -21.064 1.00 57.86 301 GLU A CA 1
ATOM 3815 C C . GLU E 2 300 ? -23.284 20.168 -19.833 1.00 63.15 301 GLU A C 1
ATOM 3816 O O . GLU E 2 300 ? -22.395 20.606 -19.096 1.00 67.51 301 GLU A O 1
ATOM 3822 N N . VAL E 2 305 ? -14.954 21.841 -22.963 1.00 41.19 306 VAL A N 1
ATOM 3823 C CA . VAL E 2 305 ? -15.520 22.173 -24.270 1.00 42.05 306 VAL A CA 1
ATOM 3824 C C . VAL E 2 305 ? -14.460 22.303 -25.369 1.00 36.17 306 VAL A C 1
ATOM 3825 O O . VAL E 2 305 ? -13.509 23.074 -25.249 1.00 33.50 306 VAL A O 1
ATOM 3829 N N . HIS E 2 306 ? -14.627 21.554 -26.451 1.00 32.45 307 HIS A N 1
ATOM 3830 C CA . HIS E 2 306 ? -13.696 21.654 -27.565 1.00 29.61 307 HIS A CA 1
ATOM 3831 C C . HIS E 2 306 ? -14.447 21.925 -28.852 1.00 27.85 307 HIS A C 1
ATOM 3832 O O . HIS E 2 306 ? -15.669 21.833 -28.908 1.00 29.27 307 HIS A O 1
ATOM 3839 N N . ARG E 2 307 ? -13.716 22.284 -29.889 1.00 25.05 308 ARG A N 1
ATOM 3840 C CA . ARG E 2 307 ? -14.366 22.563 -31.147 1.00 28.57 308 ARG A CA 1
ATOM 3841 C C . ARG E 2 307 ? -14.976 21.293 -31.720 1.00 30.27 308 ARG A C 1
ATOM 3842 O O . ARG E 2 307 ? -14.535 20.177 -31.405 1.00 24.98 308 ARG A O 1
ATOM 3850 N N . ALA E 2 308 ? -15.996 21.488 -32.554 1.00 25.25 309 ALA A N 1
ATOM 3851 C CA . ALA E 2 308 ? -16.568 20.431 -33.356 1.00 24.92 309 ALA A CA 1
ATOM 3852 C C . ALA E 2 308 ? -15.525 20.034 -34.380 1.00 25.66 309 ALA A C 1
ATOM 3853 O O . ALA E 2 308 ? -15.134 18.876 -34.428 1.00 28.81 309 ALA A O 1
ATOM 3855 N N . ILE E 2 309 ? -15.095 20.997 -35.202 1.00 21.71 310 ILE A N 1
ATOM 3856 C CA . ILE E 2 309 ? -14.035 20.795 -36.202 1.00 20.21 310 ILE A CA 1
ATOM 3857 C C . ILE E 2 309 ? -12.690 21.304 -35.677 1.00 27.95 310 ILE A C 1
ATOM 3858 O O . ILE E 2 309 ? -12.573 22.468 -35.266 1.00 25.93 310 ILE A O 1
ATOM 3863 N N . ARG E 2 310 ? -11.670 20.443 -35.693 1.00 27.41 311 ARG A N 1
ATOM 3864 C CA . ARG E 2 310 ? -10.382 20.780 -35.078 1.00 24.30 311 ARG A CA 1
ATOM 3865 C C . ARG E 2 310 ? -9.600 21.836 -35.848 1.00 25.74 311 ARG A C 1
ATOM 3866 O O . ARG E 2 310 ? -8.888 22.627 -35.246 1.00 28.19 311 ARG A O 1
ATOM 3874 N N . GLU E 2 311 ? -9.730 21.843 -37.175 1.00 21.42 312 GLU A N 1
ATOM 3875 C CA . GLU E 2 311 ? -8.922 22.725 -38.002 1.00 22.10 312 GLU A CA 1
ATOM 3876 C C . GLU E 2 311 ? -9.461 22.736 -39.423 1.00 23.02 312 GLU A C 1
ATOM 3877 O O . GLU E 2 311 ? -10.026 21.751 -39.886 1.00 23.69 312 GLU A O 1
ATOM 3883 N N . LEU E 2 312 ? -9.272 23.840 -40.119 1.00 21.35 313 LEU A N 1
ATOM 3884 C CA . LEU E 2 312 ? -9.463 23.861 -41.562 1.00 20.78 313 LEU A CA 1
ATOM 3885 C C . LEU E 2 312 ? -8.071 24.000 -42.160 1.00 26.59 313 LEU A C 1
ATOM 3886 O O . LEU E 2 312 ? -7.333 24.943 -41.835 1.00 22.98 313 LEU A O 1
ATOM 3891 N N . TYR E 2 313 ? -7.706 23.042 -43.006 1.00 22.82 314 TYR A N 1
ATOM 3892 C CA . TYR E 2 313 ? -6.336 22.893 -43.468 1.00 23.62 314 TYR A CA 1
ATOM 3893 C C . TYR E 2 313 ? -6.308 23.108 -44.969 1.00 23.17 314 TYR A C 1
ATOM 3894 O O . TYR E 2 313 ? -7.185 22.634 -45.673 1.00 24.52 314 TYR A O 1
ATOM 3903 N N . VAL E 2 314 ? -5.310 23.841 -45.441 1.00 22.60 315 VAL A N 1
ATOM 3904 C CA . VAL E 2 314 ? -5.179 24.160 -46.853 1.00 25.13 315 VAL A CA 1
ATOM 3905 C C . VAL E 2 314 ? -3.841 23.630 -47.353 1.00 21.17 315 VAL A C 1
ATOM 3906 O O . VAL E 2 314 ? -2.849 24.323 -47.283 1.00 21.75 315 VAL A O 1
ATOM 3910 N N . PRO E 2 315 ? -3.806 22.373 -47.816 1.00 21.98 316 PRO A N 1
ATOM 3911 C CA . PRO E 2 315 ? -2.518 21.769 -48.176 1.00 24.20 316 PRO A CA 1
ATOM 3912 C C . PRO E 2 315 ? -1.855 22.522 -49.316 1.00 24.77 316 PRO A C 1
ATOM 3913 O O . PRO E 2 315 ? -2.470 22.659 -50.364 1.00 25.17 316 PRO A O 1
ATOM 3917 N N . PRO E 2 316 ? -0.637 23.056 -49.091 1.00 23.53 317 PRO A N 1
ATOM 3918 C CA . PRO E 2 316 ? 0.074 23.786 -50.141 1.00 19.78 317 PRO A CA 1
ATOM 3919 C C . PRO E 2 316 ? 0.723 22.825 -51.122 1.00 23.07 317 PRO A C 1
ATOM 3920 O O . PRO E 2 316 ? 0.810 23.140 -52.316 1.00 22.36 317 PRO A O 1
ATOM 3924 N N . THR E 2 317 ? 1.168 21.665 -50.638 1.00 23.67 318 THR A N 1
ATOM 3925 C CA . THR E 2 317 ? 1.779 20.652 -51.519 1.00 25.93 318 THR A CA 1
ATOM 3926 C C . THR E 2 317 ? 1.407 19.269 -51.042 1.00 22.68 318 THR A C 1
ATOM 3927 O O . THR E 2 317 ? 0.950 19.110 -49.923 1.00 24.53 318 THR A O 1
ATOM 3931 N N . ALA E 2 318 ? 1.615 18.259 -51.879 1.00 22.66 319 ALA A N 1
ATOM 3932 C CA . ALA E 2 318 ? 1.373 16.909 -51.414 1.00 23.13 319 ALA A CA 1
ATOM 3933 C C . ALA E 2 318 ? 2.341 16.594 -50.275 1.00 24.57 319 ALA A C 1
ATOM 3934 O O . ALA E 2 318 ? 1.951 16.016 -49.272 1.00 23.03 319 ALA A O 1
ATOM 3936 N N . ALA E 2 319 ? 3.595 17.006 -50.402 1.00 22.54 320 ALA A N 1
ATOM 3937 C CA . ALA E 2 319 ? 4.579 16.687 -49.374 1.00 21.25 320 ALA A CA 1
ATOM 3938 C C . ALA E 2 319 ? 4.132 17.210 -48.031 1.00 23.57 320 ALA A C 1
ATOM 3939 O O . ALA E 2 319 ? 4.335 16.560 -46.998 1.00 27.77 320 ALA A O 1
ATOM 3941 N N . ASP E 2 320 ? 3.539 18.401 -48.024 1.00 25.32 321 ASP A N 1
ATOM 3942 C CA . ASP E 2 320 ? 3.082 18.986 -46.756 1.00 26.04 321 ASP A CA 1
ATOM 3943 C C . ASP E 2 320 ? 1.902 18.207 -46.171 1.00 24.52 321 ASP A C 1
ATOM 3944 O O . ASP E 2 320 ? 1.774 18.078 -44.959 1.00 23.00 321 ASP A O 1
ATOM 3949 N N . LEU E 2 321 ? 1.026 17.695 -47.033 1.00 24.04 322 LEU A N 1
ATOM 3950 C CA . LEU E 2 321 ? -0.092 16.893 -46.528 1.00 24.90 322 LEU A CA 1
ATOM 3951 C C . LEU E 2 321 ? 0.448 15.656 -45.816 1.00 22.05 322 LEU A C 1
ATOM 3952 O O . LEU E 2 321 ? 0.076 15.367 -44.674 1.00 26.84 322 LEU A O 1
ATOM 3957 N N . ALA E 2 322 ? 1.352 14.946 -46.491 1.00 20.75 323 ALA A N 1
ATOM 3958 C CA . ALA E 2 322 ? 2.136 13.859 -45.884 1.00 19.90 323 ALA A CA 1
ATOM 3959 C C . ALA E 2 322 ? 2.783 14.231 -44.538 1.00 23.50 323 ALA A C 1
ATOM 3960 O O . ALA E 2 322 ? 2.610 13.523 -43.538 1.00 25.41 323 ALA A O 1
ATOM 3962 N N . ARG E 2 323 ? 3.519 15.338 -44.492 1.00 24.45 324 ARG A N 1
ATOM 3963 C CA . ARG E 2 323 ? 4.194 15.712 -43.250 1.00 23.82 324 ARG A CA 1
ATOM 3964 C C . ARG E 2 323 ? 3.203 15.883 -42.107 1.00 24.09 324 ARG A C 1
ATOM 3965 O O . ARG E 2 323 ? 3.434 15.389 -41.005 1.00 26.02 324 ARG A O 1
ATOM 3973 N N . ARG E 2 324 ? 2.114 16.605 -42.374 1.00 24.22 325 ARG A N 1
ATOM 3974 C CA . ARG E 2 324 ? 1.106 16.881 -41.363 1.00 24.74 325 ARG A CA 1
ATOM 3975 C C . ARG E 2 324 ? 0.471 15.599 -40.828 1.00 22.98 325 ARG A C 1
ATOM 3976 O O . ARG E 2 324 ? 0.187 15.494 -39.639 1.00 25.31 325 ARG A O 1
ATOM 3984 N N . PHE E 2 325 ? 0.237 14.629 -41.704 1.00 19.62 326 PHE A N 1
ATOM 3985 C CA . PHE E 2 325 ? -0.415 13.399 -41.280 1.00 20.50 326 PHE A CA 1
ATOM 3986 C C . PHE E 2 325 ? 0.500 12.582 -40.374 1.00 24.36 326 PHE A C 1
ATOM 3987 O O . PHE E 2 325 ? 0.028 12.033 -39.380 1.00 23.65 326 PHE A O 1
ATOM 3995 N N . PHE E 2 326 ? 1.795 12.512 -40.720 1.00 26.33 327 PHE A N 1
ATOM 3996 C CA . PHE E 2 326 ? 2.794 11.819 -39.906 1.00 25.33 327 PHE A CA 1
ATOM 3997 C C . PHE E 2 326 ? 2.834 12.424 -38.517 1.00 22.05 327 PHE A C 1
ATOM 3998 O O . PHE E 2 326 ? 2.811 11.715 -37.520 1.00 23.78 327 PHE A O 1
ATOM 4006 N N . ALA E 2 327 ? 2.885 13.747 -38.474 1.00 24.98 328 ALA A N 1
ATOM 4007 C CA . ALA E 2 327 ? 2.913 14.475 -37.218 1.00 24.54 328 ALA A CA 1
ATOM 4008 C C . ALA E 2 327 ? 1.650 14.182 -36.432 1.00 21.66 328 ALA A C 1
ATOM 4009 O O . ALA E 2 327 ? 1.710 13.985 -35.232 1.00 29.49 328 ALA A O 1
ATOM 4011 N N . PHE E 2 328 ? 0.503 14.138 -37.108 1.00 26.26 329 PHE A N 1
ATOM 4012 C CA . PHE E 2 328 ? -0.751 13.838 -36.422 1.00 23.11 329 PHE A CA 1
ATOM 4013 C C . PHE E 2 328 ? -0.660 12.475 -35.761 1.00 25.02 329 PHE A C 1
ATOM 4014 O O . PHE E 2 328 ? -0.962 12.332 -34.576 1.00 22.90 329 PHE A O 1
ATOM 4022 N N . LEU E 2 329 ? -0.246 11.480 -36.546 1.00 24.80 330 LEU A N 1
ATOM 4023 C CA . LEU E 2 329 ? -0.054 10.127 -36.046 1.00 24.74 330 LEU A CA 1
ATOM 4024 C C . LEU E 2 329 ? 0.881 10.079 -34.847 1.00 24.72 330 LEU A C 1
ATOM 4025 O O . LEU E 2 329 ? 0.538 9.490 -33.815 1.00 26.05 330 LEU A O 1
ATOM 4030 N N . ASN E 2 330 ? 2.050 10.700 -34.968 1.00 25.21 331 ASN A N 1
ATOM 4031 C CA . ASN E 2 330 ? 3.004 10.737 -33.864 1.00 26.09 331 ASN A CA 1
ATOM 4032 C C . ASN E 2 330 ? 2.345 11.143 -32.551 1.00 28.86 331 ASN A C 1
ATOM 4033 O O . ASN E 2 330 ? 2.673 10.621 -31.490 1.00 33.13 331 ASN A O 1
ATOM 4038 N N . GLU E 2 331 ? 1.415 12.083 -32.611 1.00 30.71 332 GLU A N 1
ATOM 4039 C CA . GLU E 2 331 ? 0.780 12.545 -31.378 1.00 36.94 332 GLU A CA 1
ATOM 4040 C C . GLU E 2 331 ? -0.444 11.711 -30.995 1.00 33.45 332 GLU A C 1
ATOM 4041 O O . GLU E 2 331 ? -0.534 11.199 -29.882 1.00 37.88 332 GLU A O 1
ATOM 4047 N N . ARG E 2 332 ? -1.386 11.581 -31.923 1.00 33.64 333 ARG A N 1
ATOM 4048 C CA . ARG E 2 332 ? -2.651 10.914 -31.642 1.00 31.57 333 ARG A CA 1
ATOM 4049 C C . ARG E 2 332 ? -2.462 9.477 -31.164 1.00 34.20 333 ARG A C 1
ATOM 4050 O O . ARG E 2 332 ? -3.226 8.992 -30.338 1.00 36.53 333 ARG A O 1
ATOM 4058 N N . MET E 2 333 ? -1.441 8.795 -31.666 1.00 31.79 334 MET A N 1
ATOM 4059 C CA . MET E 2 333 ? -1.280 7.395 -31.317 1.00 30.75 334 MET A CA 1
ATOM 4060 C C . MET E 2 333 ? -0.633 7.180 -29.942 1.00 32.89 334 MET A C 1
ATOM 4061 O O . MET E 2 333 ? -0.553 6.056 -29.474 1.00 33.69 334 MET A O 1
ATOM 4066 N N . GLU E 2 334 ? -0.202 8.253 -29.290 1.00 33.28 335 GLU A N 1
ATOM 4067 C CA . GLU E 2 334 ? 0.211 8.161 -27.890 1.00 35.53 335 GLU A CA 1
ATOM 4068 C C . GLU E 2 334 ? -0.929 7.662 -26.991 1.00 38.94 335 GLU A C 1
ATOM 4069 O O . GLU E 2 334 ? -0.692 7.104 -25.921 1.00 38.46 335 GLU A O 1
ATOM 4075 N N . LEU E 2 335 ? -2.170 7.878 -27.417 1.00 41.59 336 LEU A N 1
ATOM 4076 C CA . LEU E 2 335 ? -3.317 7.463 -26.608 1.00 41.90 336 LEU A CA 1
ATOM 4077 C C . LEU E 2 335 ? -3.560 5.964 -26.708 1.00 43.79 336 LEU A C 1
ATOM 4078 O O . LEU E 2 335 ? -4.322 5.396 -25.931 1.00 45.01 336 LEU A O 1
ATOM 4083 N N . VAL E 2 336 ? -2.919 5.322 -27.673 1.00 41.32 337 VAL A N 1
ATOM 4084 C CA . VAL E 2 336 ? -2.984 3.874 -27.774 1.00 41.69 337 VAL A CA 1
ATOM 4085 C C . VAL E 2 336 ? -1.764 3.265 -27.083 1.00 45.56 337 VAL A C 1
ATOM 4086 O O . VAL E 2 336 ? -0.632 3.682 -27.338 1.00 45.87 337 VAL A O 1
ATOM 4090 N N . ASN E 2 337 ? -1.994 2.285 -26.209 1.00 44.74 338 ASN A N 1
ATOM 4091 C CA . ASN E 2 337 ? -0.908 1.641 -25.475 1.00 49.04 338 ASN A CA 1
ATOM 4092 C C . ASN E 2 337 ? -0.164 0.638 -26.349 1.00 46.63 338 ASN A C 1
ATOM 4093 O O . ASN E 2 337 ? -0.787 -0.126 -27.087 1.00 50.53 338 ASN A O 1
ATOM 4098 N N . GLY E 2 338 ? 1.163 0.632 -26.255 1.00 46.95 339 GLY A N 1
ATOM 4099 C CA . GLY E 2 338 ? 1.983 -0.218 -27.108 1.00 42.86 339 GLY A CA 1
ATOM 4100 C C . GLY E 2 338 ? 2.204 -1.642 -26.615 1.00 50.36 339 GLY A C 1
ATOM 4101 O O . GLY E 2 338 ? 2.309 -1.902 -25.409 1.00 52.12 339 GLY A O 1
ATOM 4103 N N . PRO F 2 1 ? -44.582 41.499 -68.693 1.00 32.57 2 PRO B N 1
ATOM 4104 C CA . PRO F 2 1 ? -45.677 40.967 -67.874 1.00 31.51 2 PRO B CA 1
ATOM 4105 C C . PRO F 2 1 ? -45.415 39.489 -67.537 1.00 34.87 2 PRO B C 1
ATOM 4106 O O . PRO F 2 1 ? -44.406 38.941 -68.021 1.00 29.89 2 PRO B O 1
ATOM 4110 N N . PHE F 2 2 ? -46.295 38.859 -66.753 1.00 28.99 3 PHE B N 1
ATOM 4111 C CA . PHE F 2 2 ? -46.152 37.429 -66.437 1.00 31.31 3 PHE B CA 1
ATOM 4112 C C . PHE F 2 2 ? -46.068 36.562 -67.684 1.00 32.01 3 PHE B C 1
ATOM 4113 O O . PHE F 2 2 ? -45.233 35.667 -67.756 1.00 30.34 3 PHE B O 1
ATOM 4121 N N . THR F 2 3 ? -46.947 36.816 -68.651 1.00 28.95 4 THR B N 1
ATOM 4122 C CA . THR F 2 3 ? -46.883 36.135 -69.938 1.00 29.66 4 THR B CA 1
ATOM 4123 C C . THR F 2 3 ? -46.070 37.014 -70.856 1.00 30.32 4 THR B C 1
ATOM 4124 O O . THR F 2 3 ? -46.402 38.179 -71.010 1.00 29.95 4 THR B O 1
ATOM 4128 N N . TYR F 2 4 ? -45.011 36.475 -71.456 1.00 28.76 5 TYR B N 1
ATOM 4129 C CA . TYR F 2 4 ? -44.138 37.280 -72.299 1.00 29.52 5 TYR B CA 1
ATOM 4130 C C . TYR F 2 4 ? -44.943 38.155 -73.240 1.00 33.06 5 TYR B C 1
ATOM 4131 O O . TYR F 2 4 ? -46.004 37.767 -73.721 1.00 29.41 5 TYR B O 1
ATOM 4140 N N . SER F 2 5 ? -44.418 39.345 -73.495 1.00 34.69 6 SER B N 1
ATOM 4141 C CA . SER F 2 5 ? -45.039 40.288 -74.401 1.00 32.61 6 SER B CA 1
ATOM 4142 C C . SER F 2 5 ? -43.933 40.953 -75.203 1.00 35.05 6 SER B C 1
ATOM 4143 O O . SER F 2 5 ? -43.046 41.599 -74.637 1.00 30.17 6 SER B O 1
ATOM 4146 N N . ILE F 2 6 ? -43.960 40.775 -76.520 1.00 27.93 7 ILE B N 1
ATOM 4147 C CA . ILE F 2 6 ? -42.977 41.435 -77.356 1.00 31.30 7 ILE B CA 1
ATOM 4148 C C . ILE F 2 6 ? -43.102 42.959 -77.257 1.00 36.13 7 ILE B C 1
ATOM 4149 O O . ILE F 2 6 ? -42.088 43.672 -77.275 1.00 40.02 7 ILE B O 1
ATOM 4154 N N . GLU F 2 7 ? -44.328 43.460 -77.116 1.00 35.50 8 GLU B N 1
ATOM 4155 C CA . GLU F 2 7 ? -44.514 44.910 -76.976 1.00 40.88 8 GLU B CA 1
ATOM 4156 C C . GLU F 2 7 ? -43.989 45.469 -75.664 1.00 35.61 8 GLU B C 1
ATOM 4157 O O . GLU F 2 7 ? -43.371 46.533 -75.648 1.00 33.34 8 GLU B O 1
ATOM 4163 N N . ALA F 2 8 ? -44.258 44.795 -74.553 1.00 33.67 9 ALA B N 1
ATOM 4164 C CA . ALA F 2 8 ? -43.769 45.328 -73.294 1.00 34.99 9 ALA B CA 1
ATOM 4165 C C . ALA F 2 8 ? -42.254 45.271 -73.336 1.00 34.05 9 ALA B C 1
ATOM 4166 O O . ALA F 2 8 ? -41.579 46.185 -72.888 1.00 39.36 9 ALA B O 1
ATOM 4168 N N . THR F 2 9 ? -41.714 44.202 -73.902 1.00 32.83 10 THR B N 1
ATOM 4169 C CA . THR F 2 9 ? -40.268 44.070 -73.974 1.00 35.53 10 THR B CA 1
ATOM 4170 C C . THR F 2 9 ? -39.619 45.207 -74.759 1.00 36.18 10 THR B C 1
ATOM 4171 O O . THR F 2 9 ? -38.641 45.793 -74.306 1.00 43.50 10 THR B O 1
ATOM 4175 N N . ARG F 2 10 ? -40.153 45.542 -75.925 1.00 36.46 11 ARG B N 1
ATOM 4176 C CA . ARG F 2 10 ? -39.550 46.641 -76.668 1.00 40.90 11 ARG B CA 1
ATOM 4177 C C . ARG F 2 10 ? -39.820 48.001 -76.017 1.00 38.58 11 ARG B C 1
ATOM 4178 O O . ARG F 2 10 ? -39.053 48.938 -76.195 1.00 37.02 11 ARG B O 1
ATOM 4186 N N . ASN F 2 11 ? -40.872 48.092 -75.212 1.00 37.59 12 ASN B N 1
ATOM 4187 C CA . ASN F 2 11 ? -41.105 49.315 -74.449 1.00 37.47 12 ASN B CA 1
ATOM 4188 C C . ASN F 2 11 ? -40.048 49.596 -73.387 1.00 35.96 12 ASN B C 1
ATOM 4189 O O . ASN F 2 11 ? -39.956 50.714 -72.877 1.00 36.70 12 ASN B O 1
ATOM 4194 N N . LEU F 2 12 ? -39.259 48.580 -73.052 1.00 37.56 13 LEU B N 1
ATOM 4195 C CA . LEU F 2 12 ? -38.247 48.699 -72.007 1.00 36.86 13 LEU B CA 1
ATOM 4196 C C . LEU F 2 12 ? -37.096 49.598 -72.470 1.00 37.62 13 LEU B C 1
ATOM 4197 O O . LEU F 2 12 ? -36.661 49.533 -73.621 1.00 33.32 13 LEU B O 1
ATOM 4202 N N . ALA F 2 13 ? -36.615 50.451 -71.577 1.00 32.11 14 ALA B N 1
ATOM 4203 C CA . ALA F 2 13 ? -35.359 51.154 -71.825 1.00 36.06 14 ALA B CA 1
ATOM 4204 C C . ALA F 2 13 ? -34.207 50.169 -71.656 1.00 40.80 14 ALA B C 1
ATOM 4205 O O . ALA F 2 13 ? -34.273 49.259 -70.820 1.00 39.95 14 ALA B O 1
ATOM 4207 N N . THR F 2 14 ? -33.147 50.360 -72.430 1.00 36.86 15 THR B N 1
ATOM 4208 C CA . THR F 2 14 ? -32.062 49.387 -72.456 1.00 42.17 15 THR B CA 1
ATOM 4209 C C . THR F 2 14 ? -31.610 48.908 -71.061 1.00 35.52 15 THR B C 1
ATOM 4210 O O . THR F 2 14 ? -31.352 47.725 -70.873 1.00 34.24 15 THR B O 1
ATOM 4214 N N . THR F 2 15 ? -31.546 49.799 -70.079 1.00 37.20 16 THR B N 1
ATOM 4215 C CA . THR F 2 15 ? -31.123 49.378 -68.743 1.00 33.24 16 THR B CA 1
ATOM 4216 C C . THR F 2 15 ? -32.223 48.717 -67.901 1.00 34.78 16 THR B C 1
ATOM 4217 O O . THR F 2 15 ? -32.003 48.376 -66.731 1.00 30.05 16 THR B O 1
ATOM 4221 N N . GLU F 2 16 ? -33.405 48.551 -68.477 1.00 32.80 17 GLU B N 1
ATOM 4222 C CA . GLU F 2 16 ? -34.485 47.832 -67.795 1.00 34.87 17 GLU B CA 1
ATOM 4223 C C . GLU F 2 16 ? -34.631 46.417 -68.358 1.00 34.34 17 GLU B C 1
ATOM 4224 O O . GLU F 2 16 ? -35.468 45.625 -67.899 1.00 32.44 17 GLU B O 1
ATOM 4230 N N . ARG F 2 17 ? -33.798 46.097 -69.345 1.00 30.43 18 ARG B N 1
ATOM 4231 C CA . ARG F 2 17 ? -33.874 44.798 -69.996 1.00 34.54 18 ARG B CA 1
ATOM 4232 C C . ARG F 2 17 ? -33.455 43.660 -69.083 1.00 33.71 18 ARG B C 1
ATOM 4233 O O . ARG F 2 17 ? -32.670 43.839 -68.146 1.00 29.88 18 ARG B O 1
ATOM 4241 N N . CYS F 2 18 ? -34.004 42.487 -69.363 1.00 34.50 19 CYS B N 1
ATOM 4242 C CA . CYS F 2 18 ? -33.750 41.320 -68.537 1.00 35.57 19 CYS B CA 1
ATOM 4243 C C . CYS F 2 18 ? -32.381 40.717 -68.821 1.00 30.07 19 CYS B C 1
ATOM 4244 O O . CYS F 2 18 ? -31.762 40.109 -67.947 1.00 31.90 19 CYS B O 1
ATOM 4247 N N . ILE F 2 19 ? -31.916 40.906 -70.050 1.00 33.07 20 ILE B N 1
ATOM 4248 C CA . ILE F 2 19 ? -30.592 40.476 -70.465 1.00 30.83 20 ILE B CA 1
ATOM 4249 C C . ILE F 2 19 ? -29.693 41.669 -70.713 1.00 34.84 20 ILE B C 1
ATOM 4250 O O . ILE F 2 19 ? -29.955 42.472 -71.611 1.00 37.17 20 ILE B O 1
ATOM 4255 N N . GLN F 2 20 ? -28.623 41.791 -69.940 1.00 32.99 21 GLN B N 1
ATOM 4256 C CA . GLN F 2 20 ? -27.684 42.879 -70.161 1.00 32.70 21 GLN B CA 1
ATOM 4257 C C . GLN F 2 20 ? -26.477 42.374 -70.929 1.00 33.49 21 GLN B C 1
ATOM 4258 O O . GLN F 2 20 ? -25.788 41.467 -70.469 1.00 34.31 21 GLN B O 1
ATOM 4264 N N . ASP F 2 21 ? -26.215 42.967 -72.092 1.00 33.66 22 ASP B N 1
ATOM 4265 C CA . ASP F 2 21 ? -25.024 42.645 -72.876 1.00 34.55 22 ASP B CA 1
ATOM 4266 C C . ASP F 2 21 ? -23.739 43.276 -72.327 1.00 33.22 22 ASP B C 1
ATOM 4267 O O . ASP F 2 21 ? -23.585 44.486 -72.362 1.00 36.97 22 ASP B O 1
ATOM 4272 N N . ILE F 2 22 ? -22.804 42.461 -71.849 1.00 36.15 23 ILE B N 1
ATOM 4273 C CA . ILE F 2 22 ? -21.538 42.990 -71.338 1.00 34.14 23 ILE B CA 1
ATOM 4274 C C . ILE F 2 22 ? -20.325 42.441 -72.062 1.00 37.81 23 ILE B C 1
ATOM 4275 O O . ILE F 2 22 ? -19.250 42.321 -71.477 1.00 41.00 23 ILE B O 1
ATOM 4280 N N . ARG F 2 23 ? -20.488 42.102 -73.330 1.00 39.98 24 ARG B N 1
ATOM 4281 C CA . ARG F 2 23 ? -19.373 41.574 -74.101 1.00 41.73 24 ARG B CA 1
ATOM 4282 C C . ARG F 2 23 ? -18.231 42.582 -74.216 1.00 44.25 24 ARG B C 1
ATOM 4283 O O . ARG F 2 23 ? -17.068 42.251 -73.990 1.00 48.69 24 ARG B O 1
ATOM 4291 N N . ASN F 2 24 ? -18.566 43.814 -74.570 1.00 45.41 25 ASN B N 1
ATOM 4292 C CA . ASN F 2 24 ? -17.559 44.850 -74.698 1.00 51.82 25 ASN B CA 1
ATOM 4293 C C . ASN F 2 24 ? -17.477 45.623 -73.397 1.00 44.16 25 ASN B C 1
ATOM 4294 O O . ASN F 2 24 ? -17.528 46.842 -73.389 1.00 47.37 25 ASN B O 1
ATOM 4299 N N . ALA F 2 25 ? -17.365 44.884 -72.298 1.00 49.44 26 ALA B N 1
ATOM 4300 C CA . ALA F 2 25 ? -17.285 45.454 -70.956 1.00 47.30 26 ALA B CA 1
ATOM 4301 C C . ALA F 2 25 ? -17.145 44.323 -69.936 1.00 48.56 26 ALA B C 1
ATOM 4302 O O . ALA F 2 25 ? -17.990 44.153 -69.054 1.00 48.31 26 ALA B O 1
ATOM 4304 N N . PRO F 2 26 ? -16.062 43.547 -70.054 1.00 48.04 27 PRO B N 1
ATOM 4305 C CA . PRO F 2 26 ? -15.908 42.280 -69.327 1.00 50.17 27 PRO B CA 1
ATOM 4306 C C . PRO F 2 26 ? -15.841 42.456 -67.814 1.00 52.49 27 PRO B C 1
ATOM 4307 O O . PRO F 2 26 ? -16.337 43.453 -67.292 1.00 54.06 27 PRO B O 1
ATOM 4311 N N . VAL F 2 27 ? -15.248 41.478 -67.134 1.00 51.71 28 VAL B N 1
ATOM 4312 C CA . VAL F 2 27 ? -15.068 41.498 -65.685 1.00 49.29 28 VAL B CA 1
ATOM 4313 C C . VAL F 2 27 ? -13.924 40.562 -65.290 1.00 51.54 28 VAL B C 1
ATOM 4314 O O . VAL F 2 27 ? -13.879 39.406 -65.722 1.00 47.69 28 VAL B O 1
ATOM 4318 N N . ARG F 2 28 ? -13.004 41.057 -64.466 1.00 51.98 29 ARG B N 1
ATOM 4319 C CA . ARG F 2 28 ? -11.843 40.268 -64.072 1.00 50.73 29 ARG B CA 1
ATOM 4320 C C . ARG F 2 28 ? -12.218 38.842 -63.719 1.00 49.20 29 ARG B C 1
ATOM 4321 O O . ARG F 2 28 ? -13.198 38.602 -63.018 1.00 49.84 29 ARG B O 1
ATOM 4329 N N . ASN F 2 29 ? -11.421 37.903 -64.213 1.00 52.15 30 ASN B N 1
ATOM 4330 C CA . ASN F 2 29 ? -11.600 36.486 -63.925 1.00 52.09 30 ASN B CA 1
ATOM 4331 C C . ASN F 2 29 ? -13.035 35.996 -64.088 1.00 46.76 30 ASN B C 1
ATOM 4332 O O . ASN F 2 29 ? -13.444 35.058 -63.406 1.00 44.43 30 ASN B O 1
ATOM 4337 N N . ARG F 2 30 ? -13.787 36.635 -64.986 1.00 42.99 31 ARG B N 1
ATOM 4338 C CA . ARG F 2 30 ? -15.095 36.127 -65.407 1.00 39.11 31 ARG B CA 1
ATOM 4339 C C . ARG F 2 30 ? -15.199 36.129 -66.920 1.00 39.98 31 ARG B C 1
ATOM 4340 O O . ARG F 2 30 ? -14.672 37.016 -67.579 1.00 39.60 31 ARG B O 1
ATOM 4348 N N . SER F 2 31 ? -15.880 35.130 -67.469 1.00 36.93 32 SER B N 1
ATOM 4349 C CA . SER F 2 31 ? -16.080 35.052 -68.907 1.00 38.84 32 SER B CA 1
ATOM 4350 C C . SER F 2 31 ? -17.513 35.387 -69.284 1.00 33.73 32 SER B C 1
ATOM 4351 O O . SER F 2 31 ? -17.915 35.190 -70.420 1.00 36.47 32 SER B O 1
ATOM 4354 N N . THR F 2 32 ? -18.287 35.894 -68.333 1.00 34.03 33 THR B N 1
ATOM 4355 C CA . THR F 2 32 ? -19.685 36.206 -68.597 1.00 33.14 33 THR B CA 1
ATOM 4356 C C . THR F 2 32 ? -19.832 37.117 -69.823 1.00 34.31 33 THR B C 1
ATOM 4357 O O . THR F 2 32 ? -19.146 38.125 -69.935 1.00 35.22 33 THR B O 1
ATOM 4361 N N . GLN F 2 33 ? -20.719 36.746 -70.739 1.00 34.14 34 GLN B N 1
ATOM 4362 C CA . GLN F 2 33 ? -21.012 37.559 -71.914 1.00 35.88 34 GLN B CA 1
ATOM 4363 C C . GLN F 2 33 ? -22.333 38.304 -71.787 1.00 37.24 34 GLN B C 1
ATOM 4364 O O . GLN F 2 33 ? -22.478 39.416 -72.302 1.00 33.83 34 GLN B O 1
ATOM 4370 N N . PHE F 2 34 ? -23.288 37.675 -71.103 1.00 34.94 35 PHE B N 1
ATOM 4371 C CA . PHE F 2 34 ? -24.634 38.201 -70.945 1.00 30.75 35 PHE B CA 1
ATOM 4372 C C . PHE F 2 34 ? -25.077 37.978 -69.500 1.00 33.67 35 PHE B C 1
ATOM 4373 O O . PHE F 2 34 ? -25.018 36.853 -68.991 1.00 31.27 35 PHE B O 1
ATOM 4381 N N . GLN F 2 35 ? -25.523 39.040 -68.843 1.00 29.74 36 GLN B N 1
ATOM 4382 C CA . GLN F 2 35 ? -25.983 38.925 -67.460 1.00 31.04 36 GLN B CA 1
ATOM 4383 C C . GLN F 2 35 ? -27.504 38.853 -67.370 1.00 31.85 36 GLN B C 1
ATOM 4384 O O . GLN F 2 35 ? -28.218 39.564 -68.082 1.00 32.24 36 GLN B O 1
ATOM 4390 N N . LEU F 2 36 ? -28.004 37.988 -66.496 1.00 27.99 37 LEU B N 1
ATOM 4391 C CA . LEU F 2 36 ? -29.439 37.915 -66.273 1.00 26.58 37 LEU B CA 1
ATOM 4392 C C . LEU F 2 36 ? -29.723 38.892 -65.169 1.00 29.91 37 LEU B C 1
ATOM 4393 O O . LEU F 2 36 ? -29.323 38.659 -64.028 1.00 25.23 37 LEU B O 1
ATOM 4398 N N . ALA F 2 37 ? -30.404 39.980 -65.523 1.00 28.57 38 ALA B N 1
ATOM 4399 C CA . ALA F 2 37 ? -30.690 41.061 -64.596 1.00 32.49 38 ALA B CA 1
ATOM 4400 C C . ALA F 2 37 ? -31.899 40.728 -63.726 1.00 27.62 38 ALA B C 1
ATOM 4401 O O . ALA F 2 37 ? -33.026 41.138 -63.999 1.00 24.48 38 ALA B O 1
ATOM 4403 N N . GLN F 2 38 ? -31.613 39.967 -62.684 1.00 25.85 39 GLN B N 1
ATOM 4404 C CA . GLN F 2 38 ? -32.550 39.494 -61.665 1.00 29.37 39 GLN B CA 1
ATOM 4405 C C . GLN F 2 38 ? -33.680 40.459 -61.315 1.00 26.49 39 GLN B C 1
ATOM 4406 O O . GLN F 2 38 ? -34.856 40.081 -61.265 1.00 25.29 39 GLN B O 1
ATOM 4412 N N . GLN F 2 39 ? -33.305 41.695 -61.022 1.00 25.29 40 GLN B N 1
ATOM 4413 C CA . GLN F 2 39 ? -34.242 42.641 -60.458 1.00 28.12 40 GLN B CA 1
ATOM 4414 C C . GLN F 2 39 ? -35.150 43.172 -61.553 1.00 26.19 40 GLN B C 1
ATOM 4415 O O . GLN F 2 39 ? -36.323 43.432 -61.313 1.00 24.16 40 GLN B O 1
ATOM 4421 N N . ASN F 2 40 ? -34.607 43.297 -62.757 1.00 21.42 41 ASN B N 1
ATOM 4422 C CA . ASN F 2 40 ? -35.412 43.682 -63.910 1.00 23.98 41 ASN B CA 1
ATOM 4423 C C . ASN F 2 40 ? -36.381 42.572 -64.283 1.00 27.22 41 ASN B C 1
ATOM 4424 O O . ASN F 2 40 ? -37.512 42.824 -64.699 1.00 31.44 41 ASN B O 1
ATOM 4429 N N . MET F 2 41 ? -35.906 41.339 -64.191 1.00 26.72 42 MET B N 1
ATOM 4430 C CA . MET F 2 41 ? -36.727 40.177 -64.513 1.00 29.38 42 MET B CA 1
ATOM 4431 C C . MET F 2 41 ? -37.935 40.157 -63.593 1.00 24.51 42 MET B C 1
ATOM 4432 O O . MET F 2 41 ? -39.075 40.064 -64.037 1.00 29.16 42 MET B O 1
ATOM 4437 N N . LEU F 2 42 ? -37.681 40.288 -62.304 1.00 23.40 43 LEU B N 1
ATOM 4438 C CA . LEU F 2 42 ? -38.757 40.362 -61.352 1.00 23.88 43 LEU B CA 1
ATOM 4439 C C . LEU F 2 42 ? -39.744 41.458 -61.717 1.00 25.10 43 LEU B C 1
ATOM 4440 O O . LEU F 2 42 ? -40.952 41.256 -61.643 1.00 23.04 43 LEU B O 1
ATOM 4445 N N . ALA F 2 43 ? -39.230 42.616 -62.121 1.00 22.43 44 ALA B N 1
ATOM 4446 C CA . ALA F 2 43 ? -40.101 43.756 -62.395 1.00 26.96 44 ALA B CA 1
ATOM 4447 C C . ALA F 2 43 ? -40.956 43.476 -63.609 1.00 22.72 44 ALA B C 1
ATOM 4448 O O . ALA F 2 43 ? -42.137 43.800 -63.626 1.00 24.49 44 ALA B O 1
ATOM 4450 N N . TYR F 2 44 ? -40.362 42.844 -64.609 1.00 23.24 45 TYR B N 1
ATOM 4451 C CA . TYR F 2 44 ? -41.073 42.534 -65.832 1.00 26.48 45 TYR B CA 1
ATOM 4452 C C . TYR F 2 44 ? -42.117 41.461 -65.603 1.00 29.44 45 TYR B C 1
ATOM 4453 O O . TYR F 2 44 ? -43.243 41.557 -66.091 1.00 30.70 45 TYR B O 1
ATOM 4462 N N . THR F 2 45 ? -41.736 40.436 -64.851 1.00 31.14 46 THR B N 1
ATOM 4463 C CA . THR F 2 45 ? -42.552 39.238 -64.755 1.00 28.74 46 THR B CA 1
ATOM 4464 C C . THR F 2 45 ? -43.609 39.361 -63.691 1.00 29.28 46 THR B C 1
ATOM 4465 O O . THR F 2 45 ? -44.740 38.937 -63.898 1.00 29.39 46 THR B O 1
ATOM 4469 N N . PHE F 2 46 ? -43.238 39.940 -62.554 1.00 21.92 47 PHE B N 1
ATOM 4470 C CA . PHE F 2 46 ? -44.161 40.070 -61.435 1.00 30.84 47 PHE B CA 1
ATOM 4471 C C . PHE F 2 46 ? -44.449 41.520 -61.071 1.00 27.14 47 PHE B C 1
ATOM 4472 O O . PHE F 2 46 ? -44.830 41.823 -59.940 1.00 23.45 47 PHE B O 1
ATOM 4480 N N . GLY F 2 47 ? -44.271 42.411 -62.035 1.00 24.50 48 GLY B N 1
ATOM 4481 C CA . GLY F 2 47 ? -44.463 43.821 -61.780 1.00 32.81 48 GLY B CA 1
ATOM 4482 C C . GLY F 2 47 ? -45.868 44.111 -61.297 1.00 33.43 48 GLY B C 1
ATOM 4483 O O . GLY F 2 47 ? -46.076 44.983 -60.460 1.00 28.89 48 GLY B O 1
ATOM 4484 N N . GLU F 2 48 ? -46.835 43.369 -61.822 1.00 33.07 49 GLU B N 1
ATOM 4485 C CA . GLU F 2 48 ? -48.233 43.602 -61.479 1.00 35.72 49 GLU B CA 1
ATOM 4486 C C . GLU F 2 48 ? -48.889 42.341 -60.944 1.00 35.23 49 GLU B C 1
ATOM 4487 O O . GLU F 2 48 ? -50.123 42.235 -60.897 1.00 31.45 49 GLU B O 1
ATOM 4493 N N . VAL F 2 49 ? -48.050 41.397 -60.519 1.00 31.51 50 VAL B N 1
ATOM 4494 C CA . VAL F 2 49 ? -48.517 40.097 -60.054 1.00 27.84 50 VAL B CA 1
ATOM 4495 C C . VAL F 2 49 ? -47.787 39.599 -58.822 1.00 28.19 50 VAL B C 1
ATOM 4496 O O . VAL F 2 49 ? -46.572 39.423 -58.846 1.00 33.29 50 VAL B O 1
ATOM 4500 N N . ILE F 2 50 ? -48.529 39.349 -57.754 1.00 24.98 51 ILE B N 1
ATOM 4501 C CA . ILE F 2 50 ? -48.003 38.588 -56.627 1.00 29.40 51 ILE B CA 1
ATOM 4502 C C . ILE F 2 50 ? -48.785 37.283 -56.529 1.00 29.03 51 ILE B C 1
ATOM 4503 O O . ILE F 2 50 ? -49.949 37.282 -56.143 1.00 27.02 51 ILE B O 1
ATOM 4508 N N . PRO F 2 51 ? -48.150 36.165 -56.906 1.00 28.18 52 PRO B N 1
ATOM 4509 C CA . PRO F 2 51 ? -48.834 34.876 -57.010 1.00 24.57 52 PRO B CA 1
ATOM 4510 C C . PRO F 2 51 ? -49.587 34.584 -55.714 1.00 28.12 52 PRO B C 1
ATOM 4511 O O . PRO F 2 51 ? -49.035 34.843 -54.648 1.00 23.15 52 PRO B O 1
ATOM 4515 N N . GLY F 2 52 ? -50.820 34.079 -55.807 1.00 28.61 53 GLY B N 1
ATOM 4516 C CA . GLY F 2 52 ? -51.654 33.843 -54.632 1.00 29.78 53 GLY B CA 1
ATOM 4517 C C . GLY F 2 52 ? -52.599 35.000 -54.326 1.00 31.01 53 GLY B C 1
ATOM 4518 O O . GLY F 2 52 ? -53.535 34.875 -53.526 1.00 28.77 53 GLY B O 1
ATOM 4519 N N . PHE F 2 53 ? -52.351 36.126 -54.979 1.00 28.34 54 PHE B N 1
ATOM 4520 C CA . PHE F 2 53 ? -53.115 37.349 -54.768 1.00 28.74 54 PHE B CA 1
ATOM 4521 C C . PHE F 2 53 ? -53.415 37.921 -56.146 1.00 29.04 54 PHE B C 1
ATOM 4522 O O . PHE F 2 53 ? -53.704 39.105 -56.298 1.00 33.43 54 PHE B O 1
ATOM 4530 N N . ALA F 2 54 ? -53.331 37.070 -57.155 1.00 24.03 55 ALA B N 1
ATOM 4531 C CA . ALA F 2 54 ? -53.556 37.503 -58.534 1.00 29.39 55 ALA B CA 1
ATOM 4532 C C . ALA F 2 54 ? -54.748 36.769 -59.112 1.00 26.55 55 ALA B C 1
ATOM 4533 O O . ALA F 2 54 ? -55.699 36.479 -58.408 1.00 30.65 55 ALA B O 1
ATOM 4535 N N . SER F 2 55 ? -54.678 36.427 -60.392 1.00 30.30 56 SER B N 1
ATOM 4536 C CA . SER F 2 55 ? -55.778 35.734 -61.040 1.00 32.34 56 SER B CA 1
ATOM 4537 C C . SER F 2 55 ? -55.927 34.313 -60.514 1.00 34.86 56 SER B C 1
ATOM 4538 O O . SER F 2 55 ? -55.024 33.785 -59.872 1.00 34.60 56 SER B O 1
ATOM 4541 N N . ALA F 2 56 ? -57.082 33.705 -60.782 1.00 34.07 57 ALA B N 1
ATOM 4542 C CA . ALA F 2 56 ? -57.325 32.300 -60.470 1.00 36.72 57 ALA B CA 1
ATOM 4543 C C . ALA F 2 56 ? -56.258 31.455 -61.119 1.00 33.00 57 ALA B C 1
ATOM 4544 O O . ALA F 2 56 ? -55.680 30.575 -60.494 1.00 31.76 57 ALA B O 1
ATOM 4546 N N . GLY F 2 57 ? -56.017 31.729 -62.392 1.00 30.54 58 GLY B N 1
ATOM 4547 C CA . GLY F 2 57 ? -55.091 30.947 -63.184 1.00 32.95 58 GLY B CA 1
ATOM 4548 C C . GLY F 2 57 ? -53.668 30.954 -62.651 1.00 36.05 58 GLY B C 1
ATOM 4549 O O . GLY F 2 57 ? -52.946 29.983 -62.816 1.00 33.09 58 GLY B O 1
ATOM 4550 N N . ILE F 2 58 ? -53.248 32.045 -62.020 1.00 31.80 59 ILE B N 1
ATOM 4551 C CA . ILE F 2 58 ? -51.883 32.099 -61.503 1.00 29.29 59 ILE B CA 1
ATOM 4552 C C . ILE F 2 58 ? -51.834 31.599 -60.064 1.00 29.14 59 ILE B C 1
ATOM 4553 O O . ILE F 2 58 ? -50.887 30.928 -59.674 1.00 28.25 59 ILE B O 1
ATOM 4558 N N . ASN F 2 59 ? -52.867 31.909 -59.286 1.00 27.68 60 ASN B N 1
ATOM 4559 C CA . ASN F 2 59 ? -52.908 31.503 -57.881 1.00 29.93 60 ASN B CA 1
ATOM 4560 C C . ASN F 2 59 ? -52.887 29.989 -57.704 1.00 30.64 60 ASN B C 1
ATOM 4561 O O . ASN F 2 59 ? -52.506 29.465 -56.640 1.00 31.80 60 ASN B O 1
ATOM 4566 N N . GLY F 2 60 ? -53.314 29.280 -58.738 1.00 30.83 61 GLY B N 1
ATOM 4567 C CA . GLY F 2 60 ? -53.517 27.853 -58.614 1.00 27.39 61 GLY B CA 1
ATOM 4568 C C . GLY F 2 60 ? -52.620 27.026 -59.508 1.00 28.69 61 GLY B C 1
ATOM 4569 O O . GLY F 2 60 ? -52.723 25.799 -59.517 1.00 26.13 61 GLY B O 1
ATOM 4570 N N . MET F 2 61 ? -51.734 27.672 -60.264 1.00 27.92 62 MET B N 1
ATOM 4571 C CA . MET F 2 61 ? -50.873 26.897 -61.155 1.00 29.12 62 MET B CA 1
ATOM 4572 C C . MET F 2 61 ? -49.645 26.361 -60.428 1.00 22.41 62 MET B C 1
ATOM 4573 O O . MET F 2 61 ? -49.262 26.874 -59.392 1.00 27.51 62 MET B O 1
ATOM 4578 N N . ASP F 2 62 ? -49.096 25.277 -60.954 1.00 26.63 63 ASP B N 1
ATOM 4579 C CA . ASP F 2 62 ? -47.881 24.640 -60.451 1.00 26.95 63 ASP B CA 1
ATOM 4580 C C . ASP F 2 62 ? -46.875 25.725 -60.077 1.00 28.06 63 ASP B C 1
ATOM 4581 O O . ASP F 2 62 ? -46.426 26.487 -60.924 1.00 22.84 63 ASP B O 1
ATOM 4586 N N . TYR F 2 63 ? -46.550 25.817 -58.792 1.00 27.70 64 TYR B N 1
ATOM 4587 C CA . TYR F 2 63 ? -45.675 26.870 -58.313 1.00 25.06 64 TYR B CA 1
ATOM 4588 C C . TYR F 2 63 ? -44.298 26.768 -58.966 1.00 25.42 64 TYR B C 1
ATOM 4589 O O . TYR F 2 63 ? -43.592 27.759 -59.094 1.00 27.42 64 TYR B O 1
ATOM 4598 N N . ARG F 2 64 ? -43.918 25.569 -59.385 1.00 24.40 65 ARG B N 1
ATOM 4599 C CA . ARG F 2 64 ? -42.688 25.418 -60.140 1.00 28.07 65 ARG B CA 1
ATOM 4600 C C . ARG F 2 64 ? -42.726 26.228 -61.446 1.00 27.61 65 ARG B C 1
ATOM 4601 O O . ARG F 2 64 ? -41.728 26.813 -61.860 1.00 24.80 65 ARG B O 1
ATOM 4609 N N . ASP F 2 65 ? -43.884 26.268 -62.089 1.00 29.56 66 ASP B N 1
ATOM 4610 C CA . ASP F 2 65 ? -44.006 26.971 -63.362 1.00 25.85 66 ASP B CA 1
ATOM 4611 C C . ASP F 2 65 ? -43.985 28.487 -63.147 1.00 30.49 66 ASP B C 1
ATOM 4612 O O . ASP F 2 65 ? -43.485 29.233 -63.982 1.00 30.18 66 ASP B O 1
ATOM 4617 N N . VAL F 2 66 ? -44.550 28.933 -62.029 1.00 25.75 67 VAL B N 1
ATOM 4618 C CA . VAL F 2 66 ? -44.515 30.340 -61.646 1.00 25.92 67 VAL B CA 1
ATOM 4619 C C . VAL F 2 66 ? -43.066 30.799 -61.432 1.00 27.89 67 VAL B C 1
ATOM 4620 O O . VAL F 2 66 ? -42.601 31.752 -62.076 1.00 28.52 67 VAL B O 1
ATOM 4624 N N . ILE F 2 67 ? -42.349 30.113 -60.537 1.00 26.19 68 ILE B N 1
ATOM 4625 C CA . ILE F 2 67 ? -40.971 30.473 -60.222 1.00 22.11 68 ILE B CA 1
ATOM 4626 C C . ILE F 2 67 ? -40.069 30.386 -61.452 1.00 25.84 68 ILE B C 1
ATOM 4627 O O . ILE F 2 67 ? -39.098 31.122 -61.574 1.00 24.61 68 ILE B O 1
ATOM 4632 N N . GLY F 2 68 ? -40.398 29.504 -62.383 1.00 26.91 69 GLY B N 1
ATOM 4633 C CA . GLY F 2 68 ? -39.555 29.356 -63.555 1.00 25.65 69 GLY B CA 1
ATOM 4634 C C . GLY F 2 68 ? -39.844 30.348 -64.663 1.00 25.77 69 GLY B C 1
ATOM 4635 O O . GLY F 2 68 ? -39.110 30.397 -65.665 1.00 24.62 69 GLY B O 1
ATOM 4636 N N . ARG F 2 69 ? -40.913 31.126 -64.499 1.00 26.18 70 ARG B N 1
ATOM 4637 C CA . ARG F 2 69 ? -41.369 32.060 -65.542 1.00 26.38 70 ARG B CA 1
ATOM 4638 C C . ARG F 2 69 ? -40.386 33.215 -65.868 1.00 27.39 70 ARG B C 1
ATOM 4639 O O . ARG F 2 69 ? -40.146 33.506 -67.042 1.00 31.42 70 ARG B O 1
ATOM 4647 N N . PRO F 2 70 ? -39.806 33.866 -64.839 1.00 26.51 71 PRO B N 1
ATOM 4648 C CA . PRO F 2 70 ? -38.805 34.925 -65.074 1.00 28.08 71 PRO B CA 1
ATOM 4649 C C . PRO F 2 70 ? -37.640 34.496 -65.985 1.00 31.28 71 PRO B C 1
ATOM 4650 O O . PRO F 2 70 ? -37.358 35.180 -66.972 1.00 28.46 71 PRO B O 1
ATOM 4654 N N . VAL F 2 71 ? -36.982 33.379 -65.678 1.00 27.95 72 VAL B N 1
ATOM 4655 C CA . VAL F 2 71 ? -35.904 32.880 -66.547 1.00 27.14 72 VAL B CA 1
ATOM 4656 C C . VAL F 2 71 ? -36.389 32.602 -67.954 1.00 27.81 72 VAL B C 1
ATOM 4657 O O . VAL F 2 71 ? -35.709 32.904 -68.937 1.00 24.66 72 VAL B O 1
ATOM 4661 N N . GLU F 2 72 ? -37.562 31.987 -68.049 1.00 29.03 73 GLU B N 1
ATOM 4662 C CA . GLU F 2 72 ? -38.117 31.667 -69.351 1.00 31.97 73 GLU B CA 1
ATOM 4663 C C . GLU F 2 72 ? -38.291 32.943 -70.177 1.00 29.36 73 GLU B C 1
ATOM 4664 O O . GLU F 2 72 ? -37.883 32.991 -71.331 1.00 34.25 73 GLU B O 1
ATOM 4670 N N . ASN F 2 73 ? -38.891 33.972 -69.577 1.00 29.44 74 ASN B N 1
ATOM 4671 C CA . ASN F 2 73 ? -39.064 35.272 -70.247 1.00 31.79 74 ASN B CA 1
ATOM 4672 C C . ASN F 2 73 ? -37.730 35.859 -70.712 1.00 29.37 74 ASN B C 1
ATOM 4673 O O . ASN F 2 73 ? -37.592 36.298 -71.850 1.00 34.24 74 ASN B O 1
ATOM 4678 N N . ALA F 2 74 ? -36.740 35.842 -69.829 1.00 31.97 75 ALA B N 1
ATOM 4679 C CA . ALA F 2 74 ? -35.450 36.459 -70.101 1.00 29.53 75 ALA B CA 1
ATOM 4680 C C . ALA F 2 74 ? -34.710 35.752 -71.226 1.00 31.20 75 ALA B C 1
ATOM 4681 O O . ALA F 2 74 ? -33.973 36.380 -71.973 1.00 29.47 75 ALA B O 1
ATOM 4683 N N . VAL F 2 75 ? -34.901 34.438 -71.340 1.00 33.74 76 VAL B N 1
ATOM 4684 C CA . VAL F 2 75 ? -34.220 33.673 -72.376 1.00 31.94 76 VAL B CA 1
ATOM 4685 C C . VAL F 2 75 ? -34.847 33.944 -73.736 1.00 32.92 76 VAL B C 1
ATOM 4686 O O . VAL F 2 75 ? -34.168 33.940 -74.767 1.00 35.04 76 VAL B O 1
ATOM 4690 N N . THR F 2 76 ? -36.150 34.187 -73.722 1.00 29.91 77 THR B N 1
ATOM 4691 C CA . THR F 2 76 ? -36.872 34.592 -74.915 1.00 33.80 77 THR B CA 1
ATOM 4692 C C . THR F 2 76 ? -36.402 35.959 -75.380 1.00 32.76 77 THR B C 1
ATOM 4693 O O . THR F 2 76 ? -36.114 36.160 -76.560 1.00 36.23 77 THR B O 1
ATOM 4697 N N . GLU F 2 77 ? -36.328 36.900 -74.446 1.00 31.49 78 GLU B N 1
ATOM 4698 C CA . GLU F 2 77 ? -35.849 38.235 -74.751 1.00 33.20 78 GLU B CA 1
ATOM 4699 C C . GLU F 2 77 ? -34.440 38.133 -75.313 1.00 35.00 78 GLU B C 1
ATOM 4700 O O . GLU F 2 77 ? -34.125 38.743 -76.333 1.00 33.26 78 GLU B O 1
ATOM 4706 N N . GLY F 2 78 ? -33.598 37.348 -74.640 1.00 30.30 79 GLY B N 1
ATOM 4707 C CA . GLY F 2 78 ? -32.217 37.178 -75.047 1.00 29.44 79 GLY B CA 1
ATOM 4708 C C . GLY F 2 78 ? -32.105 36.648 -76.462 1.00 33.31 79 GLY B C 1
ATOM 4709 O O . GLY F 2 78 ? -31.271 37.104 -77.247 1.00 34.40 79 GLY B O 1
ATOM 4710 N N . THR F 2 79 ? -32.952 35.681 -76.786 1.00 29.36 80 THR B N 1
ATOM 4711 C CA . THR F 2 79 ? -32.972 35.099 -78.116 1.00 34.64 80 THR B CA 1
ATOM 4712 C C . THR F 2 79 ? -33.398 36.121 -79.165 1.00 39.20 80 THR B C 1
ATOM 4713 O O . THR F 2 79 ? -32.763 36.242 -80.208 1.00 37.95 80 THR B O 1
ATOM 4717 N N . HIS F 2 80 ? -34.467 36.863 -78.889 1.00 37.97 81 HIS B N 1
ATOM 4718 C CA . HIS F 2 80 ? -34.939 37.875 -79.838 1.00 39.17 81 HIS B CA 1
ATOM 4719 C C . HIS F 2 80 ? -33.853 38.895 -80.208 1.00 40.63 81 HIS B C 1
ATOM 4720 O O . HIS F 2 80 ? -33.527 39.072 -81.380 1.00 41.08 81 HIS B O 1
ATOM 4727 N N . PHE F 2 81 ? -33.282 39.554 -79.208 1.00 42.14 82 PHE B N 1
ATOM 4728 C CA . PHE F 2 81 ? -32.268 40.573 -79.459 1.00 37.55 82 PHE B CA 1
ATOM 4729 C C . PHE F 2 81 ? -30.934 40.044 -79.963 1.00 40.80 82 PHE B C 1
ATOM 4730 O O . PHE F 2 81 ? -30.210 40.750 -80.659 1.00 45.04 82 PHE B O 1
ATOM 4738 N N . PHE F 2 82 ? -30.590 38.813 -79.618 1.00 37.66 83 PHE B N 1
ATOM 4739 C CA . PHE F 2 82 ? -29.241 38.351 -79.911 1.00 37.27 83 PHE B CA 1
ATOM 4740 C C . PHE F 2 82 ? -29.157 37.113 -80.803 1.00 36.24 83 PHE B C 1
ATOM 4741 O O . PHE F 2 82 ? -28.071 36.723 -81.222 1.00 38.92 83 PHE B O 1
ATOM 4749 N N . ARG F 2 83 ? -30.303 36.521 -81.112 1.00 35.93 84 ARG B N 1
ATOM 4750 C CA . ARG F 2 83 ? -30.350 35.335 -81.957 1.00 41.68 84 ARG B CA 1
ATOM 4751 C C . ARG F 2 83 ? -29.285 34.316 -81.566 1.00 44.12 84 ARG B C 1
ATOM 4752 O O . ARG F 2 83 ? -29.267 33.817 -80.434 1.00 43.62 84 ARG B O 1
ATOM 4755 N N . ASP F 2 84 ? -28.385 34.028 -82.495 1.00 40.24 85 ASP B N 1
ATOM 4756 C CA . ASP F 2 84 ? -27.407 32.967 -82.300 1.00 43.06 85 ASP B CA 1
ATOM 4757 C C . ASP F 2 84 ? -26.333 33.260 -81.252 1.00 42.41 85 ASP B C 1
ATOM 4758 O O . ASP F 2 84 ? -25.780 32.335 -80.666 1.00 47.45 85 ASP B O 1
ATOM 4763 N N . ASP F 2 85 ? -26.033 34.529 -81.002 1.00 40.18 86 ASP B N 1
ATOM 4764 C CA . ASP F 2 85 ? -24.947 34.851 -80.072 1.00 38.64 86 ASP B CA 1
ATOM 4765 C C . ASP F 2 85 ? -25.319 34.691 -78.602 1.00 37.66 86 ASP B C 1
ATOM 4766 O O . ASP F 2 85 ? -24.433 34.631 -77.737 1.00 40.35 86 ASP B O 1
ATOM 4771 N N . PHE F 2 86 ? -26.613 34.627 -78.307 1.00 34.07 87 PHE B N 1
ATOM 4772 C CA . PHE F 2 86 ? -27.054 34.605 -76.913 1.00 34.94 87 PHE B CA 1
ATOM 4773 C C . PHE F 2 86 ? -26.591 33.349 -76.172 1.00 35.74 87 PHE B C 1
ATOM 4774 O O . PHE F 2 86 ? -26.766 32.224 -76.658 1.00 35.25 87 PHE B O 1
ATOM 4782 N N . ARG F 2 87 ? -26.028 33.534 -74.981 1.00 35.05 88 ARG B N 1
ATOM 4783 C CA . ARG F 2 87 ? -25.530 32.404 -74.229 1.00 33.93 88 ARG B CA 1
ATOM 4784 C C . ARG F 2 87 ? -25.351 32.725 -72.745 1.00 34.14 88 ARG B C 1
ATOM 4785 O O . ARG F 2 87 ? -24.624 33.648 -72.398 1.00 37.64 88 ARG B O 1
ATOM 4793 N N . VAL F 2 88 ? -26.017 31.971 -71.874 1.00 31.45 89 VAL B N 1
ATOM 4794 C CA . VAL F 2 88 ? -25.748 32.059 -70.435 1.00 35.39 89 VAL B CA 1
ATOM 4795 C C . VAL F 2 88 ? -25.485 30.698 -69.791 1.00 34.93 89 VAL B C 1
ATOM 4796 O O . VAL F 2 88 ? -26.148 29.715 -70.101 1.00 41.12 89 VAL B O 1
ATOM 4800 N N . ASP F 2 89 ? -24.511 30.661 -68.890 1.00 31.67 90 ASP B N 1
ATOM 4801 C CA . ASP F 2 89 ? -24.133 29.445 -68.187 1.00 34.26 90 ASP B CA 1
ATOM 4802 C C . ASP F 2 89 ? -25.290 28.989 -67.310 1.00 29.91 90 ASP B C 1
ATOM 4803 O O . ASP F 2 89 ? -25.950 29.803 -66.654 1.00 29.59 90 ASP B O 1
ATOM 4808 N N . SER F 2 90 ? -25.544 27.687 -67.303 1.00 28.17 91 SER B N 1
ATOM 4809 C CA . SER F 2 90 ? -26.562 27.138 -66.431 1.00 28.79 91 SER B CA 1
ATOM 4810 C C . SER F 2 90 ? -26.333 27.577 -64.989 1.00 26.50 91 SER B C 1
ATOM 4811 O O . SER F 2 90 ? -27.257 27.543 -64.174 1.00 25.82 91 SER B O 1
ATOM 4814 N N . ASN F 2 91 ? -25.109 27.985 -64.657 1.00 26.29 92 ASN B N 1
ATOM 4815 C CA . ASN F 2 91 ? -24.849 28.417 -63.283 1.00 26.27 92 ASN B CA 1
ATOM 4816 C C . ASN F 2 91 ? -25.440 29.804 -63.053 1.00 26.88 92 ASN B C 1
ATOM 4817 O O . ASN F 2 91 ? -25.765 30.200 -61.918 1.00 22.88 92 ASN B O 1
ATOM 4822 N N . ALA F 2 92 ? -25.593 30.558 -64.136 1.00 24.52 93 ALA B N 1
ATOM 4823 C CA . ALA F 2 92 ? -26.273 31.842 -64.032 1.00 24.14 93 ALA B CA 1
ATOM 4824 C C . ALA F 2 92 ? -27.767 31.622 -63.798 1.00 24.37 93 ALA B C 1
ATOM 4825 O O . ALA F 2 92 ? -28.350 32.217 -62.878 1.00 22.43 93 ALA B O 1
ATOM 4827 N N . LYS F 2 93 ? -28.389 30.777 -64.626 1.00 25.78 94 LYS B N 1
ATOM 4828 C CA . LYS F 2 93 ? -29.802 30.427 -64.427 1.00 25.50 94 LYS B CA 1
ATOM 4829 C C . LYS F 2 93 ? -30.038 29.837 -63.037 1.00 21.13 94 LYS B C 1
ATOM 4830 O O . LYS F 2 93 ? -31.080 30.084 -62.429 1.00 23.57 94 LYS B O 1
ATOM 4836 N N . ALA F 2 94 ? -29.063 29.088 -62.519 1.00 23.65 95 ALA B N 1
ATOM 4837 C CA . ALA F 2 94 ? -29.198 28.476 -61.196 1.00 19.43 95 ALA B CA 1
ATOM 4838 C C . ALA F 2 94 ? -29.263 29.505 -60.076 1.00 26.44 95 ALA B C 1
ATOM 4839 O O . ALA F 2 94 ? -30.100 29.406 -59.163 1.00 25.40 95 ALA B O 1
ATOM 4841 N N . LYS F 2 95 ? -28.349 30.471 -60.120 1.00 25.68 96 LYS B N 1
ATOM 4842 C CA . LYS F 2 95 ? -28.268 31.512 -59.096 1.00 23.69 96 LYS B CA 1
ATOM 4843 C C . LYS F 2 95 ? -29.552 32.330 -59.122 1.00 26.16 96 LYS B C 1
ATOM 4844 O O . LYS F 2 95 ? -30.169 32.569 -58.094 1.00 23.43 96 LYS B O 1
ATOM 4850 N N . VAL F 2 96 ? -29.965 32.730 -60.314 1.00 22.09 97 VAL B N 1
ATOM 4851 C CA . VAL F 2 96 ? -31.120 33.596 -60.459 1.00 23.85 97 VAL B CA 1
ATOM 4852 C C . VAL F 2 96 ? -32.441 32.929 -59.997 1.00 26.14 97 VAL B C 1
ATOM 4853 O O . VAL F 2 96 ? -33.225 33.540 -59.277 1.00 28.05 97 VAL B O 1
ATOM 4857 N N . ALA F 2 97 ? -32.658 31.668 -60.348 1.00 23.76 98 ALA B N 1
ATOM 4858 C CA . ALA F 2 97 ? -33.890 30.977 -59.958 1.00 20.66 98 ALA B CA 1
ATOM 4859 C C . ALA F 2 97 ? -33.975 30.817 -58.435 1.00 26.75 98 ALA B C 1
ATOM 4860 O O . ALA F 2 97 ? -35.059 30.853 -57.849 1.00 21.28 98 ALA B O 1
ATOM 4862 N N . GLY F 2 98 ? -32.829 30.641 -57.797 1.00 20.05 99 GLY B N 1
ATOM 4863 C CA . GLY F 2 98 ? -32.805 30.517 -56.352 1.00 23.85 99 GLY B CA 1
ATOM 4864 C C . GLY F 2 98 ? -33.310 31.797 -55.722 1.00 26.33 99 GLY B C 1
ATOM 4865 O O . GLY F 2 98 ? -34.159 31.770 -54.823 1.00 27.77 99 GLY B O 1
ATOM 4866 N N . ASP F 2 99 ? -32.781 32.927 -56.192 1.00 27.72 100 ASP B N 1
ATOM 4867 C CA . ASP F 2 99 ? -33.152 34.213 -55.630 1.00 28.42 100 ASP B CA 1
ATOM 4868 C C . ASP F 2 99 ? -34.622 34.512 -55.934 1.00 25.65 100 ASP B C 1
ATOM 4869 O O . ASP F 2 99 ? -35.350 34.970 -55.062 1.00 25.01 100 ASP B O 1
ATOM 4874 N N . ILE F 2 100 ? -35.071 34.209 -57.148 1.00 21.42 101 ILE B N 1
ATOM 4875 C CA . ILE F 2 100 ? -36.473 34.404 -57.486 1.00 23.77 101 ILE B CA 1
ATOM 4876 C C . ILE F 2 100 ? -37.386 33.607 -56.573 1.00 22.20 101 ILE B C 1
ATOM 4877 O O . ILE F 2 100 ? -38.448 34.067 -56.183 1.00 22.77 101 ILE B O 1
ATOM 4882 N N . PHE F 2 101 ? -36.999 32.382 -56.257 1.00 22.20 102 PHE B N 1
ATOM 4883 C CA . PHE F 2 101 ? -37.855 31.536 -55.444 1.00 18.65 102 PHE B CA 1
ATOM 4884 C C . PHE F 2 101 ? -37.994 32.160 -54.056 1.00 21.22 102 PHE B C 1
ATOM 4885 O O . PHE F 2 101 ? -39.046 32.100 -53.428 1.00 22.76 102 PHE B O 1
ATOM 4893 N N . GLU F 2 102 ? -36.912 32.746 -53.574 1.00 23.01 103 GLU B N 1
ATOM 4894 C CA . GLU F 2 102 ? -36.878 33.266 -52.218 1.00 19.87 103 GLU B CA 1
ATOM 4895 C C . GLU F 2 102 ? -37.646 34.600 -52.168 1.00 25.22 103 GLU B C 1
ATOM 4896 O O . GLU F 2 102 ? -38.506 34.837 -51.309 1.00 20.13 103 GLU B O 1
ATOM 4902 N N . ILE F 2 103 ? -37.333 35.469 -53.120 1.00 20.57 104 ILE B N 1
ATOM 4903 C CA . ILE F 2 103 ? -37.960 36.763 -53.187 1.00 20.92 104 ILE B CA 1
ATOM 4904 C C . ILE F 2 103 ? -39.469 36.650 -53.491 1.00 22.75 104 ILE B C 1
ATOM 4905 O O . ILE F 2 103 ? -40.280 37.347 -52.880 1.00 21.92 104 ILE B O 1
ATOM 4910 N N . VAL F 2 104 ? -39.863 35.778 -54.417 1.00 21.88 105 VAL B N 1
ATOM 4911 C CA . VAL F 2 104 ? -41.293 35.635 -54.693 1.00 21.40 105 VAL B CA 1
ATOM 4912 C C . VAL F 2 104 ? -42.057 34.975 -53.548 1.00 23.95 105 VAL B C 1
ATOM 4913 O O . VAL F 2 104 ? -43.170 35.387 -53.224 1.00 24.97 105 VAL B O 1
ATOM 4917 N N . SER F 2 105 ? -41.462 33.976 -52.911 1.00 21.33 106 SER B N 1
ATOM 4918 C CA . SER F 2 105 ? -42.145 33.323 -51.809 1.00 22.34 106 SER B CA 1
ATOM 4919 C C . SER F 2 105 ? -42.294 34.269 -50.637 1.00 24.05 106 SER B C 1
ATOM 4920 O O . SER F 2 105 ? -43.324 34.249 -49.933 1.00 25.38 106 SER B O 1
ATOM 4923 N N . SER F 2 106 ? -41.269 35.092 -50.415 1.00 23.36 107 SER B N 1
ATOM 4924 C CA . SER F 2 106 ? -41.304 36.077 -49.328 1.00 21.24 107 SER B CA 1
ATOM 4925 C C . SER F 2 106 ? -42.328 37.174 -49.574 1.00 24.34 107 SER B C 1
ATOM 4926 O O . SER F 2 106 ? -42.933 37.653 -48.622 1.00 24.33 107 SER B O 1
ATOM 4929 N N . ALA F 2 107 ? -42.512 37.576 -50.840 1.00 18.88 108 ALA B N 1
ATOM 4930 C CA . ALA F 2 107 ? -43.574 38.519 -51.214 1.00 24.47 108 ALA B CA 1
ATOM 4931 C C . ALA F 2 107 ? -44.989 37.980 -50.896 1.00 26.59 108 ALA B C 1
ATOM 4932 O O . ALA F 2 107 ? -45.835 38.692 -50.333 1.00 23.93 108 ALA B O 1
ATOM 4934 N N . VAL F 2 108 ? -45.242 36.723 -51.261 1.00 20.39 109 VAL B N 1
ATOM 4935 C CA . VAL F 2 108 ? -46.522 36.100 -50.960 1.00 20.97 109 VAL B CA 1
ATOM 4936 C C . VAL F 2 108 ? -46.798 36.214 -49.465 1.00 23.09 109 VAL B C 1
ATOM 4937 O O . VAL F 2 108 ? -47.924 36.516 -49.039 1.00 21.87 109 VAL B O 1
ATOM 4941 N N . MET F 2 109 ? -45.758 35.990 -48.678 1.00 24.09 110 MET B N 1
ATOM 4942 C CA . MET F 2 109 ? -45.902 35.980 -47.229 1.00 23.37 110 MET B CA 1
ATOM 4943 C C . MET F 2 109 ? -46.066 37.403 -46.698 1.00 25.27 110 MET B C 1
ATOM 4944 O O . MET F 2 109 ? -46.688 37.628 -45.648 1.00 24.08 110 MET B O 1
ATOM 4949 N N . TRP F 2 110 ? -45.494 38.365 -47.413 1.00 22.33 111 TRP B N 1
ATOM 4950 C CA . TRP F 2 110 ? -45.651 39.757 -47.031 1.00 27.06 111 TRP B CA 1
ATOM 4951 C C . TRP F 2 110 ? -47.119 40.137 -47.132 1.00 26.10 111 TRP B C 1
ATOM 4952 O O . TRP F 2 110 ? -47.708 40.637 -46.155 1.00 20.48 111 TRP B O 1
ATOM 4963 N N . ASN F 2 111 ? -47.708 39.899 -48.306 1.00 22.71 112 ASN B N 1
ATOM 4964 C CA . ASN F 2 111 ? -49.134 40.143 -48.493 1.00 23.94 112 ASN B CA 1
ATOM 4965 C C . ASN F 2 111 ? -50.016 39.379 -47.482 1.00 26.40 112 ASN B C 1
ATOM 4966 O O . ASN F 2 111 ? -51.077 39.876 -47.110 1.00 29.65 112 ASN B O 1
ATOM 4971 N N . CYS F 2 112 ? -49.598 38.188 -47.043 1.00 24.65 113 CYS B N 1
ATOM 4972 C CA . CYS F 2 112 ? -50.413 37.437 -46.071 1.00 22.22 113 CYS B CA 1
ATOM 4973 C C . CYS F 2 112 ? -50.381 38.165 -44.749 1.00 29.43 113 CYS B C 1
ATOM 4974 O O . CYS F 2 112 ? -51.401 38.269 -44.043 1.00 25.88 113 CYS B O 1
ATOM 4977 N N . ALA F 2 113 ? -49.189 38.646 -44.398 1.00 25.36 114 ALA B N 1
ATOM 4978 C CA . ALA F 2 113 ? -49.014 39.364 -43.141 1.00 26.09 114 ALA B CA 1
ATOM 4979 C C . ALA F 2 113 ? -49.866 40.634 -43.143 1.00 26.63 114 ALA B C 1
ATOM 4980 O O . ALA F 2 113 ? -50.438 41.008 -42.126 1.00 24.02 114 ALA B O 1
ATOM 4982 N N . ALA F 2 114 ? -49.956 41.289 -44.296 1.00 23.37 115 ALA B N 1
ATOM 4983 C CA . ALA F 2 114 ? -50.718 42.527 -44.404 1.00 25.64 115 ALA B CA 1
ATOM 4984 C C . ALA F 2 114 ? -52.232 42.329 -44.226 1.00 28.27 115 ALA B C 1
ATOM 4985 O O . ALA F 2 114 ? -52.877 43.085 -43.487 1.00 28.98 115 ALA B O 1
ATOM 4987 N N . ARG F 2 115 ? -52.786 41.328 -44.917 1.00 27.66 116 ARG B N 1
ATOM 4988 C CA . ARG F 2 115 ? -54.179 40.920 -44.745 1.00 27.22 116 ARG B CA 1
ATOM 4989 C C . ARG F 2 115 ? -54.430 40.420 -43.323 1.00 30.48 116 ARG B C 1
ATOM 4990 O O . ARG F 2 115 ? -55.431 40.752 -42.693 1.00 32.56 116 ARG B O 1
ATOM 4998 N N . TRP F 2 116 ? -53.490 39.654 -42.790 1.00 27.99 117 TRP B N 1
ATOM 4999 C CA . TRP F 2 116 ? -53.613 39.177 -41.426 1.00 22.37 117 TRP B CA 1
ATOM 5000 C C . TRP F 2 116 ? -53.674 40.348 -40.432 1.00 29.47 117 TRP B C 1
ATOM 5001 O O . TRP F 2 116 ? -54.490 40.358 -39.503 1.00 28.53 117 TRP B O 1
ATOM 5012 N N . ASN F 2 117 ? -52.782 41.313 -40.632 1.00 27.07 118 ASN B N 1
ATOM 5013 C CA . ASN F 2 117 ? -52.622 42.466 -39.745 1.00 29.27 118 ASN B CA 1
ATOM 5014 C C . ASN F 2 117 ? -53.812 43.408 -39.754 1.00 30.74 118 ASN B C 1
ATOM 5015 O O . ASN F 2 117 ? -54.250 43.893 -38.700 1.00 29.73 118 ASN B O 1
ATOM 5020 N N . SER F 2 118 ? -54.338 43.682 -40.938 1.00 25.51 119 SER B N 1
ATOM 5021 C CA . SER F 2 118 ? -55.491 44.562 -41.011 1.00 33.59 119 SER B CA 1
ATOM 5022 C C . SER F 2 118 ? -56.661 43.895 -40.280 1.00 35.84 119 SER B C 1
ATOM 5023 O O . SER F 2 118 ? -57.406 44.552 -39.550 1.00 38.20 119 SER B O 1
ATOM 5026 N N . LEU F 2 119 ? -56.798 42.582 -40.442 1.00 35.48 120 LEU B N 1
ATOM 5027 C CA . LEU F 2 119 ? -57.792 41.838 -39.685 1.00 33.92 120 LEU B CA 1
ATOM 5028 C C . LEU F 2 119 ? -57.579 42.057 -38.199 1.00 37.58 120 LEU B C 1
ATOM 5029 O O . LEU F 2 119 ? -58.527 42.302 -37.449 1.00 38.20 120 LEU B O 1
ATOM 5034 N N . MET F 2 120 ? -56.325 41.980 -37.771 1.00 35.36 121 MET B N 1
ATOM 5035 C CA . MET F 2 120 ? -56.017 42.086 -36.355 1.00 35.65 121 MET B CA 1
ATOM 5036 C C . MET F 2 120 ? -56.371 43.454 -35.779 1.00 34.61 121 MET B C 1
ATOM 5037 O O . MET F 2 120 ? -56.667 43.575 -34.596 1.00 35.23 121 MET B O 1
ATOM 5042 N N . VAL F 2 121 ? -56.350 44.475 -36.625 1.00 33.81 122 VAL B N 1
ATOM 5043 C CA . VAL F 2 121 ? -56.640 45.833 -36.187 1.00 37.80 122 VAL B CA 1
ATOM 5044 C C . VAL F 2 121 ? -58.077 46.264 -36.496 1.00 40.57 122 VAL B C 1
ATOM 5045 O O . VAL F 2 121 ? -58.359 47.458 -36.629 1.00 40.02 122 VAL B O 1
ATOM 5049 N N . GLY F 2 122 ? -58.975 45.290 -36.623 1.00 39.85 123 GLY B N 1
ATOM 5050 C CA . GLY F 2 122 ? -60.397 45.569 -36.695 1.00 34.59 123 GLY B CA 1
ATOM 5051 C C . GLY F 2 122 ? -60.874 46.055 -38.048 1.00 40.71 123 GLY B C 1
ATOM 5052 O O . GLY F 2 122 ? -61.906 46.714 -38.147 1.00 40.85 123 GLY B O 1
ATOM 5053 N N . GLU F 2 123 ? -60.141 45.723 -39.099 1.00 35.65 124 GLU B N 1
ATOM 5054 C CA . GLU F 2 123 ? -60.483 46.231 -40.423 1.00 36.50 124 GLU B CA 1
ATOM 5055 C C . GLU F 2 123 ? -61.194 45.202 -41.304 1.00 37.80 124 GLU B C 1
ATOM 5056 O O . GLU F 2 123 ? -61.417 45.437 -42.500 1.00 35.62 124 GLU B O 1
ATOM 5062 N N . GLY F 2 124 ? -61.572 44.072 -40.717 1.00 37.40 125 GLY B N 1
ATOM 5063 C CA . GLY F 2 124 ? -62.215 43.027 -41.494 1.00 38.57 125 GLY B CA 1
ATOM 5064 C C . GLY F 2 124 ? -61.213 42.214 -42.303 1.00 39.14 125 GLY B C 1
ATOM 5065 O O . GLY F 2 124 ? -60.005 42.449 -42.244 1.00 32.10 125 GLY B O 1
ATOM 5066 N N . TRP F 2 125 ? -61.733 41.262 -43.072 1.00 39.59 126 TRP B N 1
ATOM 5067 C CA . TRP F 2 125 ? -60.922 40.283 -43.780 1.00 35.07 126 TRP B CA 1
ATOM 5068 C C . TRP F 2 125 ? -61.096 40.452 -45.278 1.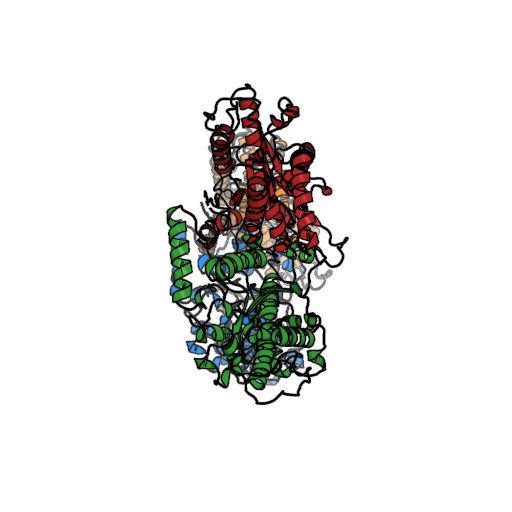00 33.67 126 TRP B C 1
ATOM 5069 O O . TRP F 2 125 ? -62.157 40.140 -45.799 1.00 39.36 126 TRP B O 1
ATOM 5080 N N . ARG F 2 126 ? -60.069 40.943 -45.970 1.00 34.13 127 ARG B N 1
ATOM 5081 C CA . ARG F 2 126 ? -60.165 41.193 -47.419 1.00 31.54 127 ARG B CA 1
ATOM 5082 C C . ARG F 2 126 ? -60.618 39.940 -48.150 1.00 38.96 127 ARG B C 1
ATOM 5083 O O . ARG F 2 126 ? -60.517 38.837 -47.611 1.00 37.15 127 ARG B O 1
ATOM 5091 N N . SER F 2 127 ? -61.098 40.085 -49.380 1.00 37.25 128 SER B N 1
ATOM 5092 C CA . SER F 2 127 ? -61.745 38.942 -50.018 1.00 36.20 128 SER B CA 1
ATOM 5093 C C . SER F 2 127 ? -61.444 38.730 -51.500 1.00 38.86 128 SER B C 1
ATOM 5094 O O . SER F 2 127 ? -62.103 37.928 -52.151 1.00 43.04 128 SER B O 1
ATOM 5097 N N . GLN F 2 128 ? -60.443 39.428 -52.027 1.00 35.87 129 GLN B N 1
ATOM 5098 C CA . GLN F 2 128 ? -59.951 39.135 -53.368 1.00 40.34 129 GLN B CA 1
ATOM 5099 C C . GLN F 2 128 ? -58.417 38.940 -53.386 1.00 38.68 129 GLN B C 1
ATOM 5100 O O . GLN F 2 128 ? -57.658 39.872 -53.112 1.00 35.54 129 GLN B O 1
ATOM 5106 N N . PRO F 2 129 ? -57.959 37.712 -53.671 1.00 37.49 130 PRO B N 1
ATOM 5107 C CA . PRO F 2 129 ? -58.822 36.547 -53.878 1.00 36.22 130 PRO B CA 1
ATOM 5108 C C . PRO F 2 129 ? -59.334 36.105 -52.524 1.00 35.04 130 PRO B C 1
ATOM 5109 O O . PRO F 2 129 ? -58.919 36.680 -51.512 1.00 33.49 130 PRO B O 1
ATOM 5113 N N . ARG F 2 130 ? -60.205 35.099 -52.509 1.00 37.01 131 ARG B N 1
ATOM 5114 C CA . ARG F 2 130 ? -60.931 34.709 -51.314 1.00 36.08 131 ARG B CA 1
ATOM 5115 C C . ARG F 2 130 ? -60.229 33.566 -50.585 1.00 35.59 131 ARG B C 1
ATOM 5116 O O . ARG F 2 130 ? -59.897 32.548 -51.186 1.00 34.70 131 ARG B O 1
ATOM 5124 N N . TYR F 2 131 ? -59.988 33.760 -49.290 1.00 32.02 132 TYR B N 1
ATOM 5125 C CA . TYR F 2 131 ? -59.322 32.781 -48.449 1.00 26.17 132 TYR B CA 1
ATOM 5126 C C . TYR F 2 131 ? -60.155 32.591 -47.189 1.00 36.01 132 TYR B C 1
ATOM 5127 O O . TYR F 2 131 ? -60.827 33.516 -46.743 1.00 35.57 132 TYR B O 1
ATOM 5136 N N . SER F 2 132 ? -60.129 31.404 -46.606 1.00 28.05 133 SER B N 1
ATOM 5137 C CA . SER F 2 132 ? -60.989 31.189 -45.467 1.00 38.96 133 SER B CA 1
ATOM 5138 C C . SER F 2 132 ? -60.560 32.164 -44.381 1.00 36.21 133 SER B C 1
ATOM 5139 O O . SER F 2 132 ? -59.399 32.562 -44.319 1.00 34.53 133 SER B O 1
ATOM 5142 N N . ARG F 2 133 ? -61.514 32.570 -43.551 1.00 40.91 134 ARG B N 1
ATOM 5143 C CA . ARG F 2 133 ? -61.286 33.598 -42.545 1.00 39.10 134 ARG B CA 1
ATOM 5144 C C . ARG F 2 133 ? -60.732 32.990 -41.256 1.00 41.42 134 ARG B C 1
ATOM 5145 O O . ARG F 2 133 ? -61.314 32.065 -40.711 1.00 38.93 134 ARG B O 1
ATOM 5153 N N . PRO F 2 134 ? -59.602 33.518 -40.760 1.00 38.04 135 PRO B N 1
ATOM 5154 C CA . PRO F 2 134 ? -59.037 32.998 -39.516 1.00 38.67 135 PRO B CA 1
ATOM 5155 C C . PRO F 2 134 ? -60.033 33.171 -38.391 1.00 40.64 135 PRO B C 1
ATOM 5156 O O . PRO F 2 134 ? -60.743 34.175 -38.338 1.00 38.33 135 PRO B O 1
ATOM 5160 N N . THR F 2 135 ? -60.070 32.203 -37.489 1.00 34.95 136 THR B N 1
ATOM 5161 C CA . THR F 2 135 ? -61.075 32.199 -36.446 1.00 39.96 136 THR B CA 1
ATOM 5162 C C . THR F 2 135 ? -60.519 32.719 -35.132 1.00 44.20 136 THR B C 1
ATOM 5163 O O . THR F 2 135 ? -61.250 32.822 -34.148 1.00 42.32 136 THR B O 1
ATOM 5167 N N . LEU F 2 136 ? -59.227 33.041 -35.118 1.00 40.94 137 LEU B N 1
ATOM 5168 C CA . LEU F 2 136 ? -58.595 33.598 -33.924 1.00 44.81 137 LEU B CA 1
ATOM 5169 C C . LEU F 2 136 ? -59.141 35.005 -33.684 1.00 43.17 137 LEU B C 1
ATOM 5170 O O . LEU F 2 136 ? -59.328 35.781 -34.633 1.00 42.88 137 LEU B O 1
ATOM 5175 N N . SER F 2 137 ? -59.416 35.337 -32.429 1.00 43.74 138 SER B N 1
ATOM 5176 C CA . SER F 2 137 ? -59.990 36.644 -32.148 1.00 38.86 138 SER B CA 1
ATOM 5177 C C . SER F 2 137 ? -58.945 37.730 -32.398 1.00 42.80 138 SER B C 1
ATOM 5178 O O . SER F 2 137 ? -57.829 37.688 -31.864 1.00 36.00 138 SER B O 1
ATOM 5181 N N . PRO F 2 138 ? -59.311 38.701 -33.241 1.00 38.76 139 PRO B N 1
ATOM 5182 C CA . PRO F 2 138 ? -58.482 39.845 -33.632 1.00 36.39 139 PRO B CA 1
ATOM 5183 C C . PRO F 2 138 ? -57.804 40.504 -32.444 1.00 38.77 139 PRO B C 1
ATOM 5184 O O . PRO F 2 138 ? -58.390 40.588 -31.362 1.00 32.19 139 PRO B O 1
ATOM 5188 N N . SER F 2 139 ? -56.566 40.943 -32.647 1.00 38.89 140 SER B N 1
ATOM 5189 C CA . SER F 2 139 ? -55.877 41.800 -31.691 1.00 34.22 140 SER B CA 1
ATOM 5190 C C . SER F 2 139 ? -54.710 42.523 -32.356 1.00 35.39 140 SER B C 1
ATOM 5191 O O . SER F 2 139 ? -53.990 41.940 -33.165 1.00 37.44 140 SER B O 1
ATOM 5194 N N . PRO F 2 140 ? -54.527 43.807 -32.030 1.00 31.23 141 PRO B N 1
ATOM 5195 C CA . PRO F 2 140 ? -53.372 44.530 -32.552 1.00 31.94 141 PRO B CA 1
ATOM 5196 C C . PRO F 2 140 ? -52.094 43.895 -32.036 1.00 31.72 141 PRO B C 1
ATOM 5197 O O . PRO F 2 140 ? -51.065 43.919 -32.715 1.00 30.97 141 PRO B O 1
ATOM 5201 N N . ARG F 2 141 ? -52.172 43.318 -30.842 1.00 32.16 142 ARG B N 1
ATOM 5202 C CA . ARG F 2 141 ? -51.027 42.655 -30.233 1.00 32.58 142 ARG B CA 1
ATOM 5203 C C . ARG F 2 141 ? -50.652 41.337 -30.918 1.00 34.01 142 ARG B C 1
ATOM 5204 O O . ARG F 2 141 ? -49.717 40.657 -30.500 1.00 34.88 142 ARG B O 1
ATOM 5212 N N . ARG F 2 142 ? -51.370 40.987 -31.977 1.00 31.89 143 ARG B N 1
ATOM 5213 C CA . ARG F 2 142 ? -51.095 39.746 -32.699 1.00 31.99 143 ARG B CA 1
ATOM 5214 C C . ARG F 2 142 ? -50.764 40.009 -34.157 1.00 30.85 143 ARG B C 1
ATOM 5215 O O . ARG F 2 142 ? -50.999 39.156 -35.023 1.00 30.33 143 ARG B O 1
ATOM 5223 N N . GLN F 2 143 ? -50.232 41.193 -34.432 1.00 29.06 144 GLN B N 1
ATOM 5224 C CA . GLN F 2 143 ? -49.721 41.483 -35.762 1.00 25.56 144 GLN B CA 1
ATOM 5225 C C . GLN F 2 143 ? -48.313 40.909 -35.884 1.00 29.59 144 GLN B C 1
ATOM 5226 O O . GLN F 2 143 ? -47.649 40.647 -34.878 1.00 24.68 144 GLN B O 1
ATOM 5232 N N . VAL F 2 144 ? -47.862 40.673 -37.109 1.00 26.88 145 VAL B N 1
ATOM 5233 C CA . VAL F 2 144 ? -46.503 40.183 -37.285 1.00 28.28 145 VAL B CA 1
ATOM 5234 C C . VAL F 2 144 ? -45.847 40.961 -38.400 1.00 27.58 145 VAL B C 1
ATOM 5235 O O . VAL F 2 144 ? -46.512 41.735 -39.096 1.00 28.56 145 VAL B O 1
ATOM 5239 N N . ALA F 2 145 ? -44.538 40.787 -38.539 1.00 25.59 146 ALA B N 1
ATOM 5240 C CA . ALA F 2 145 ? -43.800 41.358 -39.659 1.00 25.72 146 ALA B CA 1
ATOM 5241 C C . ALA F 2 145 ? -43.021 40.251 -40.362 1.00 26.06 146 ALA B C 1
ATOM 5242 O O . ALA F 2 145 ? -42.425 39.408 -39.707 1.00 26.62 146 ALA B O 1
ATOM 5244 N N . VAL F 2 146 ? -43.036 40.265 -41.691 1.00 23.07 147 VAL B N 1
ATOM 5245 C CA . VAL F 2 146 ? -42.334 39.292 -42.506 1.00 23.09 147 VAL B CA 1
ATOM 5246 C C . VAL F 2 146 ? -41.025 39.911 -43.015 1.00 27.65 147 VAL B C 1
ATOM 5247 O O . VAL F 2 146 ? -41.026 40.891 -43.787 1.00 22.94 147 VAL B O 1
ATOM 5251 N N . LEU F 2 147 ? -39.912 39.335 -42.568 1.00 23.35 148 LEU B N 1
ATOM 5252 C CA . LEU F 2 147 ? -38.601 39.932 -42.768 1.00 23.90 148 LEU B CA 1
ATOM 5253 C C . LEU F 2 147 ? -37.730 39.037 -43.625 1.00 23.78 148 LEU B C 1
ATOM 5254 O O . LEU F 2 147 ? -37.157 38.042 -43.163 1.00 21.04 148 LEU B O 1
ATOM 5259 N N . ASN F 2 148 ? -37.688 39.371 -44.900 1.00 18.47 149 ASN B N 1
ATOM 5260 C CA . ASN F 2 148 ? -36.721 38.800 -45.812 1.00 23.43 149 ASN B CA 1
ATOM 5261 C C . ASN F 2 148 ? -35.312 39.320 -45.484 1.00 24.77 149 ASN B C 1
ATOM 5262 O O . ASN F 2 148 ? -34.979 40.464 -45.801 1.00 26.46 149 ASN B O 1
ATOM 5267 N N . LEU F 2 149 ? -34.509 38.479 -44.839 1.00 24.26 150 LEU B N 1
ATOM 5268 C CA . LEU F 2 149 ? -33.174 38.827 -44.351 1.00 21.67 150 LEU B CA 1
ATOM 5269 C C . LEU F 2 149 ? -32.121 38.882 -45.461 1.00 23.36 150 LEU B C 1
ATOM 5270 O O . LEU F 2 149 ? -32.128 38.066 -46.367 1.00 22.20 150 LEU B O 1
ATOM 5275 N N . PRO F 2 150 ? -31.199 39.851 -45.388 1.00 25.08 151 PRO B N 1
ATOM 5276 C CA . PRO F 2 150 ? -30.210 40.071 -46.451 1.00 23.89 151 PRO B CA 1
ATOM 5277 C C . PRO F 2 150 ? -28.974 39.152 -46.412 1.00 22.63 151 PRO B C 1
ATOM 5278 O O . PRO F 2 150 ? -28.681 38.558 -45.387 1.00 28.15 151 PRO B O 1
ATOM 5282 N N . ARG F 2 151 ? -28.232 39.061 -47.511 1.00 26.51 152 ARG B N 1
ATOM 5283 C CA . ARG F 2 151 ? -26.944 38.359 -47.467 1.00 27.38 152 ARG B CA 1
ATOM 5284 C C . ARG F 2 151 ? -26.082 38.992 -46.381 1.00 26.74 152 ARG B C 1
ATOM 5285 O O . ARG F 2 151 ? -26.100 40.203 -46.208 1.00 24.49 152 ARG B O 1
ATOM 5293 N N . SER F 2 152 ? -25.347 38.158 -45.650 1.00 27.21 153 SER B N 1
ATOM 5294 C CA . SER F 2 152 ? -24.427 38.591 -44.592 1.00 23.75 153 SER B CA 1
ATOM 5295 C C . SER F 2 152 ? -25.062 38.920 -43.225 1.00 28.83 153 SER B C 1
ATOM 5296 O O . SER F 2 152 ? -24.366 39.288 -42.282 1.00 27.93 153 SER B O 1
ATOM 5299 N N . PHE F 2 153 ? -26.368 38.755 -43.098 1.00 25.77 154 PHE B N 1
ATOM 5300 C CA . PHE F 2 153 ? -27.050 39.079 -41.836 1.00 25.81 154 PHE B CA 1
ATOM 5301 C C . PHE F 2 153 ? -26.686 38.142 -40.666 1.00 26.21 154 PHE B C 1
ATOM 5302 O O . PHE F 2 153 ? -26.263 37.017 -40.878 1.00 23.53 154 PHE B O 1
ATOM 5310 N N . ASP F 2 154 ? -26.828 38.631 -39.434 1.00 26.04 155 ASP B N 1
ATOM 5311 C CA . ASP F 2 154 ? -26.704 37.811 -38.237 1.00 25.77 155 ASP B CA 1
ATOM 5312 C C . ASP F 2 154 ? -27.994 37.993 -37.459 1.00 28.15 155 ASP B C 1
ATOM 5313 O O . ASP F 2 154 ? -28.270 39.076 -36.928 1.00 29.43 155 ASP B O 1
ATOM 5318 N N . TRP F 2 155 ? -28.800 36.941 -37.389 1.00 24.80 156 TRP B N 1
ATOM 5319 C CA . TRP F 2 155 ? -30.164 37.131 -36.940 1.00 26.59 156 TRP B CA 1
ATOM 5320 C C . TRP F 2 155 ? -30.225 37.687 -35.517 1.00 26.93 156 TRP B C 1
ATOM 5321 O O . TRP F 2 155 ? -31.231 38.267 -35.125 1.00 24.30 156 TRP B O 1
ATOM 5332 N N . VAL F 2 156 ? -29.135 37.525 -34.777 1.00 23.00 157 VAL B N 1
ATOM 5333 C CA . VAL F 2 156 ? -29.058 37.923 -33.377 1.00 26.12 157 VAL B CA 1
ATOM 5334 C C . VAL F 2 156 ? -29.276 39.432 -33.254 1.00 27.94 157 VAL B C 1
ATOM 5335 O O . VAL F 2 156 ? -29.595 39.956 -32.178 1.00 23.33 157 VAL B O 1
ATOM 5339 N N . SER F 2 157 ? -29.097 40.120 -34.379 1.00 21.51 158 SER B N 1
ATOM 5340 C CA . SER F 2 157 ? -29.236 41.568 -34.458 1.00 24.26 158 SER B CA 1
ATOM 5341 C C . SER F 2 157 ? -30.685 42.048 -34.372 1.00 25.44 158 SER B C 1
ATOM 5342 O O . SER F 2 157 ? -30.927 43.196 -34.027 1.00 28.84 158 SER B O 1
ATOM 5345 N N . LEU F 2 158 ? -31.634 41.178 -34.713 1.00 22.49 159 LEU B N 1
ATOM 5346 C CA . LEU F 2 158 ? -33.058 41.427 -34.497 1.00 20.47 159 LEU B CA 1
ATOM 5347 C C . LEU F 2 158 ? -33.397 41.607 -33.026 1.00 23.86 159 LEU B C 1
ATOM 5348 O O . LEU F 2 158 ? -34.368 42.258 -32.688 1.00 26.13 159 LEU B O 1
ATOM 5353 N N . LEU F 2 159 ? -32.628 40.969 -32.164 1.00 18.81 160 LEU B N 1
ATOM 5354 C CA . LEU F 2 159 ? -32.975 40.893 -30.749 1.00 22.32 160 LEU B CA 1
ATOM 5355 C C . LEU F 2 159 ? -32.840 42.193 -29.957 1.00 27.94 160 LEU B C 1
ATOM 5356 O O . LEU F 2 159 ? -32.019 43.057 -30.270 1.00 30.21 160 LEU B O 1
ATOM 5361 N N . VAL F 2 160 ? -33.676 42.309 -28.926 1.00 27.10 161 VAL B N 1
ATOM 5362 C CA . VAL F 2 160 ? -33.677 43.438 -28.010 1.00 29.26 161 VAL B CA 1
ATOM 5363 C C . VAL F 2 160 ? -32.329 43.464 -27.271 1.00 32.90 161 VAL B C 1
ATOM 5364 O O . VAL F 2 160 ? -31.744 42.407 -26.998 1.00 32.80 161 VAL B O 1
ATOM 5368 N N . PRO F 2 161 ? -31.815 44.667 -26.960 1.00 30.95 162 PRO B N 1
ATOM 5369 C CA . PRO F 2 161 ? -30.426 44.820 -26.500 1.00 30.33 162 PRO B CA 1
ATOM 5370 C C . PRO F 2 161 ? -30.039 43.957 -25.301 1.00 34.34 162 PRO B C 1
ATOM 5371 O O . PRO F 2 161 ? -28.878 43.585 -25.178 1.00 35.75 162 PRO B O 1
ATOM 5375 N N . GLU F 2 162 ? -30.988 43.655 -24.428 1.00 32.59 163 GLU B N 1
ATOM 5376 C CA . GLU F 2 162 ? -30.695 42.841 -23.258 1.00 39.11 163 GLU B CA 1
ATOM 5377 C C . GLU F 2 162 ? -30.494 41.382 -23.659 1.00 40.28 163 GLU B C 1
ATOM 5378 O O . GLU F 2 162 ? -29.756 40.641 -23.002 1.00 41.02 163 GLU B O 1
ATOM 5384 N N . SER F 2 163 ? -31.173 40.956 -24.718 1.00 34.76 164 SER B N 1
ATOM 5385 C CA . SER F 2 163 ? -31.045 39.572 -25.153 1.00 34.80 164 SER B CA 1
ATOM 5386 C C . SER F 2 163 ? -29.716 39.382 -25.857 1.00 28.90 164 SER B C 1
ATOM 5387 O O . SER F 2 163 ? -29.012 38.411 -25.611 1.00 33.35 164 SER B O 1
ATOM 5390 N N . GLN F 2 164 ? -29.366 40.315 -26.729 1.00 30.55 165 GLN B N 1
ATOM 5391 C CA . GLN F 2 164 ? -28.072 40.266 -27.386 1.00 32.66 165 GLN B CA 1
ATOM 5392 C C . GLN F 2 164 ? -26.934 40.283 -26.379 1.00 35.87 165 GLN B C 1
ATOM 5393 O O . GLN F 2 164 ? -25.870 39.711 -26.621 1.00 35.05 165 GLN B O 1
ATOM 5399 N N . GLU F 2 165 ? -27.149 40.976 -25.268 1.00 34.17 166 GLU B N 1
ATOM 5400 C CA . GLU F 2 165 ? -26.148 41.054 -24.208 1.00 36.24 166 GLU B CA 1
ATOM 5401 C C . GLU F 2 165 ? -25.921 39.702 -23.571 1.00 35.43 166 GLU B C 1
ATOM 5402 O O . GLU F 2 165 ? -24.786 39.302 -23.334 1.00 39.28 166 GLU B O 1
ATOM 5408 N N . VAL F 2 166 ? -27.004 38.994 -23.282 1.00 31.55 167 VAL B N 1
ATOM 5409 C CA . VAL F 2 166 ? -26.882 37.652 -22.754 1.00 29.98 167 VAL B CA 1
ATOM 5410 C C . VAL F 2 166 ? -26.072 36.783 -23.715 1.00 37.24 167 VAL B C 1
ATOM 5411 O O . VAL F 2 166 ? -25.120 36.114 -23.311 1.00 34.18 167 VAL B O 1
ATOM 5415 N N . ILE F 2 167 ? -26.427 36.820 -24.998 1.00 36.59 168 ILE B N 1
ATOM 5416 C CA . ILE F 2 167 ? -25.739 35.997 -25.988 1.00 34.14 168 ILE B CA 1
ATOM 5417 C C . ILE F 2 167 ? -24.239 36.299 -26.033 1.00 40.23 168 ILE B C 1
ATOM 5418 O O . ILE F 2 167 ? -23.436 35.406 -26.305 1.00 39.78 168 ILE B O 1
ATOM 5423 N N . GLU F 2 168 ? -23.851 37.543 -25.751 1.00 42.20 169 GLU B N 1
ATOM 5424 C CA . GLU F 2 168 ? -22.426 37.886 -25.778 1.00 44.09 169 GLU B CA 1
ATOM 5425 C C . GLU F 2 168 ? -21.667 37.541 -24.481 1.00 43.87 169 GLU B C 1
ATOM 5426 O O . GLU F 2 168 ? -20.501 37.153 -24.533 1.00 46.22 169 GLU B O 1
ATOM 5432 N N . GLU F 2 169 ? -22.325 37.655 -23.329 1.00 38.26 170 GLU B N 1
ATOM 5433 C CA . GLU F 2 169 ? -21.722 37.203 -22.071 1.00 45.71 170 GLU B CA 1
ATOM 5434 C C . GLU F 2 169 ? -21.554 35.684 -22.131 1.00 50.76 170 GLU B C 1
ATOM 5435 O O . GLU F 2 169 ? -21.291 35.017 -21.123 1.00 48.37 170 GLU B O 1
ATOM 5437 N N . PHE F 2 170 ? -21.719 35.149 -23.335 1.00 48.48 171 PHE B N 1
ATOM 5438 C CA . PHE F 2 170 ? -21.590 33.725 -23.567 1.00 45.26 171 PHE B CA 1
ATOM 5439 C C . PHE F 2 170 ? -20.518 33.496 -24.631 1.00 40.42 171 PHE B C 1
ATOM 5440 O O . PHE F 2 170 ? -19.596 32.716 -24.439 1.00 43.93 171 PHE B O 1
ATOM 5448 N N . ARG F 2 171 ? -20.618 34.212 -25.739 1.00 41.27 172 ARG B N 1
ATOM 5449 C CA . ARG F 2 171 ? -19.686 34.020 -26.843 1.00 41.83 172 ARG B CA 1
ATOM 5450 C C . ARG F 2 171 ? -18.330 34.674 -26.658 1.00 49.24 172 ARG B C 1
ATOM 5451 O O . ARG F 2 171 ? -17.312 34.148 -27.121 1.00 48.99 172 ARG B O 1
ATOM 5459 N N . ALA F 2 172 ? -18.316 35.849 -26.042 1.00 50.46 173 ALA B N 1
ATOM 5460 C CA . ALA F 2 172 ? -17.050 36.456 -25.678 1.00 51.35 173 ALA B CA 1
ATOM 5461 C C . ALA F 2 172 ? -16.287 35.411 -24.875 1.00 45.75 173 ALA B C 1
ATOM 5462 O O . ALA F 2 172 ? -15.131 35.129 -25.164 1.00 48.41 173 ALA B O 1
ATOM 5464 N N . GLY F 2 173 ? -16.953 34.818 -23.887 1.00 47.63 174 GLY B N 1
ATOM 5465 C CA . GLY F 2 173 ? -16.346 33.762 -23.089 1.00 47.17 174 GLY B CA 1
ATOM 5466 C C . GLY F 2 173 ? -15.743 32.663 -23.959 1.00 53.31 174 GLY B C 1
ATOM 5467 O O . GLY F 2 173 ? -14.537 32.403 -23.911 1.00 53.15 174 GLY B O 1
ATOM 5468 N N . LEU F 2 174 ? -16.576 32.016 -24.770 1.00 49.64 175 LEU B N 1
ATOM 5469 C CA . LEU F 2 174 ? -16.085 30.956 -25.641 1.00 47.44 175 LEU B CA 1
ATOM 5470 C C . LEU F 2 174 ? -14.870 31.422 -26.443 1.00 49.49 175 LEU B C 1
ATOM 5471 O O . LEU F 2 174 ? -13.837 30.755 -26.452 1.00 47.83 175 LEU B O 1
ATOM 5476 N N . ARG F 2 175 ? -15.002 32.569 -27.112 1.00 46.60 176 ARG B N 1
ATOM 5477 C CA . ARG F 2 175 ? -13.961 33.064 -28.017 1.00 48.77 176 ARG B CA 1
ATOM 5478 C C . ARG F 2 175 ? -12.614 33.309 -27.336 1.00 49.73 176 ARG B C 1
ATOM 5479 O O . ARG F 2 175 ? -11.559 33.084 -27.943 1.00 48.59 176 ARG B O 1
ATOM 5487 N N . LYS F 2 176 ? -12.649 33.768 -26.087 1.00 46.32 177 LYS B N 1
ATOM 5488 C CA . LYS F 2 176 ? -11.422 33.927 -25.307 1.00 49.46 177 LYS B CA 1
ATOM 5489 C C . LYS F 2 176 ? -10.773 32.567 -25.051 1.00 49.76 177 LYS B C 1
ATOM 5490 O O . LYS F 2 176 ? -9.588 32.478 -24.738 1.00 53.05 177 LYS B O 1
ATOM 5493 N N . ASP F 2 177 ? -11.558 31.505 -25.194 1.00 48.60 178 ASP B N 1
ATOM 5494 C CA . ASP F 2 177 ? -11.056 30.156 -24.998 1.00 47.85 178 ASP B CA 1
ATOM 5495 C C . ASP F 2 177 ? -10.702 29.503 -26.324 1.00 39.87 178 ASP B C 1
ATOM 5496 O O . ASP F 2 177 ? -10.468 28.306 -26.379 1.00 42.79 178 ASP B O 1
ATOM 5501 N N . GLY F 2 178 ? -10.666 30.297 -27.388 1.00 41.48 179 GLY B N 1
ATOM 5502 C CA . GLY F 2 178 ? -10.299 29.800 -28.704 1.00 38.88 179 GLY B CA 1
ATOM 5503 C C . GLY F 2 178 ? -11.437 29.115 -29.435 1.00 43.50 179 GLY B C 1
ATOM 5504 O O . GLY F 2 178 ? -11.227 28.493 -30.480 1.00 43.29 179 GLY B O 1
ATOM 5505 N N . LEU F 2 179 ? -12.645 29.231 -28.890 1.00 40.11 180 LEU B N 1
ATOM 5506 C CA . LEU F 2 179 ? -13.828 28.683 -29.528 1.00 39.41 180 LEU B CA 1
ATOM 5507 C C . LEU F 2 179 ? -14.692 29.794 -30.089 1.00 41.07 180 LEU B C 1
ATOM 5508 O O . LEU F 2 179 ? -14.184 30.808 -30.562 1.00 41.73 180 LEU B O 1
ATOM 5513 N N . GLY F 2 180 ? -16.005 29.592 -30.028 1.00 38.31 181 GLY B N 1
ATOM 5514 C CA . GLY F 2 180 ? -16.965 30.582 -30.490 1.00 35.23 181 GLY B CA 1
ATOM 5515 C C . GLY F 2 180 ? -18.284 29.895 -30.800 1.00 33.58 181 GLY B C 1
ATOM 5516 O O . GLY F 2 180 ? -18.375 28.668 -30.749 1.00 31.45 181 GLY B O 1
ATOM 5517 N N . LEU F 2 181 ? -19.314 30.679 -31.098 1.00 24.04 182 LEU B N 1
ATOM 5518 C CA . LEU F 2 181 ? -20.581 30.109 -31.512 1.00 27.25 182 LEU B CA 1
ATOM 5519 C C . LEU F 2 181 ? -21.246 31.075 -32.462 1.00 32.06 182 LEU B C 1
ATOM 5520 O O . LEU F 2 181 ? -22.246 31.699 -32.121 1.00 34.34 182 LEU B O 1
ATOM 5525 N N . PRO F 2 182 ? -20.669 31.216 -33.662 1.00 25.78 183 PRO B N 1
ATOM 5526 C CA . PRO F 2 182 ? -21.136 32.158 -34.683 1.00 28.28 183 PRO B CA 1
ATOM 5527 C C . PRO F 2 182 ? -22.562 31.840 -35.125 1.00 32.45 183 PRO B C 1
ATOM 5528 O O . PRO F 2 182 ? -22.988 30.684 -35.099 1.00 28.10 183 PRO B O 1
ATOM 5532 N N . THR F 2 183 ? -23.287 32.874 -35.536 1.00 32.13 184 THR B N 1
ATOM 5533 C CA . THR F 2 183 ? -24.626 32.714 -36.056 1.00 25.84 184 THR B CA 1
ATOM 5534 C C . THR F 2 183 ? -24.663 33.394 -37.420 1.00 26.32 184 THR B C 1
ATOM 5535 O O . THR F 2 183 ? -24.038 34.431 -37.624 1.00 29.22 184 THR B O 1
ATOM 5539 N N . SER F 2 184 ? -25.352 32.783 -38.368 1.00 26.28 185 SER B N 1
ATOM 5540 C CA . SER F 2 184 ? -25.604 33.434 -39.639 1.00 28.91 185 SER B CA 1
ATOM 5541 C C . SER F 2 184 ? -27.074 33.847 -39.642 1.00 28.12 185 SER B C 1
ATOM 5542 O O . SER F 2 184 ? -27.504 34.627 -38.789 1.00 25.75 185 SER B O 1
ATOM 5545 N N . THR F 2 185 ? -27.844 33.281 -40.562 1.00 28.13 186 THR B N 1
ATOM 5546 C CA . THR F 2 185 ? -29.216 33.708 -40.789 1.00 30.28 186 THR B CA 1
ATOM 5547 C C . THR F 2 185 ? -30.067 32.672 -41.531 1.00 29.39 186 THR B C 1
ATOM 5548 O O . THR F 2 185 ? -29.558 31.945 -42.370 1.00 28.36 186 THR B O 1
ATOM 5552 N N . PRO F 2 186 ? -31.374 32.606 -41.216 1.00 29.81 187 PRO B N 1
ATOM 5553 C CA . PRO F 2 186 ? -32.318 31.930 -42.111 1.00 29.06 187 PRO B CA 1
ATOM 5554 C C . PRO F 2 186 ? -32.537 32.855 -43.290 1.00 27.68 187 PRO B C 1
ATOM 5555 O O . PRO F 2 186 ? -32.092 33.991 -43.228 1.00 25.70 187 PRO B O 1
ATOM 5559 N N . ASP F 2 187 ? -33.207 32.399 -44.340 1.00 26.13 188 ASP B N 1
ATOM 5560 C CA . ASP F 2 187 ? -33.583 33.285 -45.431 1.00 26.19 188 ASP B CA 1
ATOM 5561 C C . ASP F 2 187 ? -34.598 34.346 -44.991 1.00 26.53 188 ASP B C 1
ATOM 5562 O O . ASP F 2 187 ? -34.576 35.493 -45.445 1.00 28.61 188 ASP B O 1
ATOM 5567 N N . LEU F 2 188 ? -35.514 33.943 -44.126 1.00 21.50 189 LEU B N 1
ATOM 5568 C CA . LEU F 2 188 ? -36.615 34.799 -43.751 1.00 20.89 189 LEU B CA 1
ATOM 5569 C C . LEU F 2 188 ? -36.984 34.546 -42.299 1.00 20.46 189 LEU B C 1
ATOM 5570 O O . LEU F 2 188 ? -36.801 33.435 -41.803 1.00 24.69 189 LEU B O 1
ATOM 5575 N N . ALA F 2 189 ? -37.474 35.579 -41.621 1.00 19.28 190 ALA B N 1
ATOM 5576 C CA . ALA F 2 189 ? -38.029 35.441 -40.275 1.00 22.85 190 ALA B CA 1
ATOM 5577 C C . ALA F 2 189 ? -39.378 36.130 -40.200 1.00 28.31 190 ALA B C 1
ATOM 5578 O O . ALA F 2 189 ? -39.587 37.185 -40.828 1.00 25.37 190 ALA B O 1
ATOM 5580 N N . VAL F 2 190 ? -40.285 35.536 -39.424 1.00 25.75 191 VAL B N 1
ATOM 5581 C CA . VAL F 2 190 ? -41.557 36.154 -39.125 1.00 26.75 191 VAL B CA 1
ATOM 5582 C C . VAL F 2 190 ? -41.558 36.477 -37.651 1.00 27.67 191 VAL B C 1
ATOM 5583 O O . VAL F 2 190 ? -41.326 35.601 -36.821 1.00 24.85 191 VAL B O 1
ATOM 5587 N N . VAL F 2 191 ? -41.809 37.735 -37.316 1.00 24.00 192 VAL B N 1
ATOM 5588 C CA . VAL F 2 191 ? -41.725 38.145 -35.919 1.00 25.74 192 VAL B CA 1
ATOM 5589 C C . VAL F 2 191 ? -43.011 38.854 -35.515 1.00 27.54 192 VAL B C 1
ATOM 5590 O O . VAL F 2 191 ? -43.711 39.415 -36.369 1.00 22.94 192 VAL B O 1
ATOM 5594 N N . VAL F 2 192 ? -43.332 38.808 -34.226 1.00 24.28 193 VAL B N 1
ATOM 5595 C CA . VAL F 2 192 ? -44.465 39.564 -33.708 1.00 25.63 193 VAL B CA 1
ATOM 5596 C C . VAL F 2 192 ? -44.123 41.043 -33.853 1.00 26.84 193 VAL B C 1
ATOM 5597 O O . VAL F 2 192 ? -43.012 41.456 -33.526 1.00 28.17 193 VAL B O 1
ATOM 5601 N N . LEU F 2 193 ? -45.051 41.841 -34.373 1.00 31.17 194 LEU B N 1
ATOM 5602 C CA . LEU F 2 193 ? -44.797 43.268 -34.542 1.00 28.99 194 LEU B CA 1
ATOM 5603 C C . LEU F 2 193 ? -44.639 43.932 -33.176 1.00 30.58 194 LEU B C 1
ATOM 5604 O O . LEU F 2 193 ? -45.469 43.743 -32.282 1.00 29.93 194 LEU B O 1
ATOM 5609 N N . PRO F 2 194 ? -43.570 44.719 -33.013 1.00 29.55 195 PRO B N 1
ATOM 5610 C CA . PRO F 2 194 ? -43.271 45.408 -31.752 1.00 30.87 195 PRO B CA 1
ATOM 5611 C C . PRO F 2 194 ? -44.392 46.375 -31.369 1.00 32.25 195 PRO B C 1
ATOM 5612 O O . PRO F 2 194 ? -45.043 46.937 -32.256 1.00 31.43 195 PRO B O 1
ATOM 5616 N N . GLU F 2 195 ? -44.624 46.553 -30.071 1.00 33.48 196 GLU B N 1
ATOM 5617 C CA . GLU F 2 195 ? -45.764 47.346 -29.610 1.00 37.92 196 GLU B CA 1
ATOM 5618 C C . GLU F 2 195 ? -45.751 48.728 -30.261 1.00 37.17 196 GLU B C 1
ATOM 5619 O O . GLU F 2 195 ? -46.772 49.217 -30.739 1.00 41.49 196 GLU B O 1
ATOM 5625 N N . GLU F 2 196 ? -44.570 49.326 -30.324 1.00 37.29 197 GLU B N 1
ATOM 5626 C CA . GLU F 2 196 ? -44.410 50.655 -30.877 1.00 34.03 197 GLU B CA 1
ATOM 5627 C C . GLU F 2 196 ? -44.885 50.811 -32.322 1.00 36.15 197 GLU B C 1
ATOM 5628 O O . GLU F 2 196 ? -45.143 51.923 -32.763 1.00 37.75 197 GLU B O 1
ATOM 5634 N N . PHE F 2 197 ? -44.978 49.724 -33.077 1.00 34.95 198 PHE B N 1
ATOM 5635 C CA . PHE F 2 197 ? -45.362 49.840 -34.481 1.00 34.44 198 PHE B CA 1
ATOM 5636 C C . PHE F 2 197 ? -46.771 49.325 -34.708 1.00 32.93 198 PHE B C 1
ATOM 5637 O O . PHE F 2 197 ? -47.221 49.216 -35.851 1.00 32.69 198 PHE B O 1
ATOM 5645 N N . GLN F 2 198 ? -47.459 48.970 -33.634 1.00 32.60 199 GLN B N 1
ATOM 5646 C CA . GLN F 2 198 ? -48.724 48.265 -33.776 1.00 33.27 199 GLN B CA 1
ATOM 5647 C C . GLN F 2 198 ? -49.864 49.155 -34.280 1.00 36.46 199 GLN B C 1
ATOM 5648 O O . GLN F 2 198 ? -50.936 48.674 -34.624 1.00 35.68 199 GLN B O 1
ATOM 5654 N N . ASN F 2 199 ? -49.621 50.453 -34.351 1.00 36.98 200 ASN B N 1
ATOM 5655 C CA . ASN F 2 199 ? -50.573 51.332 -35.003 1.00 38.95 200 ASN B CA 1
ATOM 5656 C C . ASN F 2 199 ? -49.967 52.015 -36.216 1.00 36.18 200 ASN B C 1
ATOM 5657 O O . ASN F 2 199 ? -50.374 53.111 -36.574 1.00 37.93 200 ASN B O 1
ATOM 5662 N N . ASP F 2 200 ? -48.998 51.355 -36.849 1.00 37.16 201 ASP B N 1
ATOM 5663 C CA . ASP F 2 200 ? -48.387 51.869 -38.080 1.00 36.28 201 ASP B CA 1
ATOM 5664 C C . ASP F 2 200 ? -48.968 51.180 -39.290 1.00 37.07 201 ASP B C 1
ATOM 5665 O O . ASP F 2 200 ? -49.051 49.953 -39.345 1.00 39.32 201 ASP B O 1
ATOM 5670 N N . GLU F 2 201 ? -49.345 51.973 -40.279 1.00 35.14 202 GLU B N 1
ATOM 5671 C CA . GLU F 2 201 ? -50.187 51.480 -41.350 1.00 39.50 202 GLU B CA 1
ATOM 5672 C C . GLU F 2 201 ? -49.438 50.672 -42.404 1.00 38.00 202 GLU B C 1
ATOM 5673 O O . GLU F 2 201 ? -50.055 49.912 -43.147 1.00 38.74 202 GLU B O 1
ATOM 5679 N N . MET F 2 202 ? -48.122 50.830 -42.479 1.00 32.77 203 MET B N 1
ATOM 5680 C CA . MET F 2 202 ? -47.358 50.161 -43.533 1.00 36.20 203 MET B CA 1
ATOM 5681 C C . MET F 2 202 ? -47.414 48.642 -43.372 1.00 32.11 203 MET B C 1
ATOM 5682 O O . MET F 2 202 ? -47.226 47.902 -44.328 1.00 32.01 203 MET B O 1
ATOM 5687 N N . TRP F 2 203 ? -47.692 48.180 -42.159 1.00 30.54 204 TRP B N 1
ATOM 5688 C CA . TRP F 2 203 ? -47.680 46.754 -41.903 1.00 32.04 204 TRP B CA 1
ATOM 5689 C C . TRP F 2 203 ? -48.998 46.089 -42.265 1.00 34.31 204 TRP B C 1
ATOM 5690 O O . TRP F 2 203 ? -49.200 44.914 -41.959 1.00 32.73 204 TRP B O 1
ATOM 5701 N N . ARG F 2 204 ? -49.876 46.831 -42.943 1.00 36.63 205 ARG B N 1
ATOM 5702 C CA . ARG F 2 204 ? -51.193 46.320 -43.309 1.00 31.21 205 ARG B CA 1
ATOM 5703 C C . ARG F 2 204 ? -51.494 46.456 -44.798 1.00 30.37 205 ARG B C 1
ATOM 5704 O O . ARG F 2 204 ? -52.578 46.106 -45.239 1.00 32.45 205 ARG B O 1
ATOM 5712 N N . GLU F 2 205 ? -50.531 46.944 -45.574 1.00 32.41 206 GLU B N 1
ATOM 5713 C CA . GLU F 2 205 ? -50.767 47.210 -46.988 1.00 35.79 206 GLU B CA 1
ATOM 5714 C C . GLU F 2 205 ? -50.160 46.187 -47.945 1.00 33.34 206 GLU B C 1
ATOM 5715 O O . GLU F 2 205 ? -48.949 45.994 -47.982 1.00 34.97 206 GLU B O 1
ATOM 5721 N N . GLU F 2 206 ? -51.005 45.551 -48.740 1.00 33.95 207 GLU B N 1
ATOM 5722 C CA . GLU F 2 206 ? -50.529 44.576 -49.712 1.00 33.56 207 GLU B CA 1
ATOM 5723 C C . GLU F 2 206 ? -49.847 45.288 -50.877 1.00 34.04 207 GLU B C 1
ATOM 5724 O O . GLU F 2 206 ? -50.219 46.403 -51.219 1.00 34.05 207 GLU B O 1
ATOM 5730 N N . ILE F 2 207 ? -48.835 44.661 -51.472 1.00 32.98 208 ILE B N 1
ATOM 5731 C CA . ILE F 2 207 ? -48.186 45.249 -52.637 1.00 30.46 208 ILE B CA 1
ATOM 5732 C C . ILE F 2 207 ? -48.793 44.687 -53.917 1.00 30.11 208 ILE B C 1
ATOM 5733 O O . ILE F 2 207 ? -49.292 43.568 -53.934 1.00 33.48 208 ILE B O 1
ATOM 5738 N N . ALA F 2 208 ? -48.752 45.453 -54.997 1.00 27.23 209 ALA B N 1
ATOM 5739 C CA . ALA F 2 208 ? -49.463 45.038 -56.194 1.00 30.33 209 ALA B CA 1
ATOM 5740 C C . ALA F 2 208 ? -48.566 44.225 -57.102 1.00 28.31 209 ALA B C 1
ATOM 5741 O O . ALA F 2 208 ? -49.042 43.526 -57.994 1.00 34.74 209 ALA B O 1
ATOM 5743 N N . GLY F 2 209 ? -47.261 44.332 -56.881 1.00 28.47 210 GLY B N 1
ATOM 5744 C CA . GLY F 2 209 ? -46.289 43.649 -57.716 1.00 28.96 210 GLY B CA 1
ATOM 5745 C C . GLY F 2 209 ? -44.873 43.860 -57.226 1.00 28.49 210 GLY B C 1
ATOM 5746 O O . GLY F 2 209 ? -44.622 44.678 -56.325 1.00 26.23 210 GLY B O 1
ATOM 5747 N N . LEU F 2 210 ? -43.936 43.138 -57.825 1.00 23.10 211 LEU B N 1
ATOM 5748 C CA . LEU F 2 210 ? -42.539 43.278 -57.444 1.00 30.70 211 LEU B CA 1
ATOM 5749 C C . LEU F 2 210 ? -41.817 44.328 -58.299 1.00 32.03 211 LEU B C 1
ATOM 5750 O O . LEU F 2 210 ? -40.837 44.040 -59.002 1.00 30.30 211 LEU B O 1
ATOM 5755 N N . THR F 2 211 ? -42.320 45.554 -58.236 1.00 30.49 212 THR B N 1
ATOM 5756 C CA . THR F 2 211 ? -41.614 46.663 -58.842 1.00 30.44 212 THR B CA 1
ATOM 5757 C C . THR F 2 211 ? -40.406 47.013 -57.988 1.00 30.12 212 THR B C 1
ATOM 5758 O O . THR F 2 211 ? -40.357 46.731 -56.769 1.00 31.53 212 THR B O 1
ATOM 5762 N N . ARG F 2 212 ? -39.433 47.644 -58.627 1.00 27.12 213 ARG B N 1
ATOM 5763 C CA . ARG F 2 212 ? -38.200 47.967 -57.944 1.00 30.05 213 ARG B CA 1
ATOM 5764 C C . ARG F 2 212 ? -38.449 48.647 -56.589 1.00 26.80 213 ARG B C 1
ATOM 5765 O O . ARG F 2 212 ? -37.805 48.310 -55.609 1.00 33.33 213 ARG B O 1
ATOM 5773 N N . PRO F 2 213 ? -39.385 49.602 -56.532 1.00 27.82 214 PRO B N 1
ATOM 5774 C CA . PRO F 2 213 ? -39.738 50.219 -55.251 1.00 27.69 214 PRO B CA 1
ATOM 5775 C C . PRO F 2 213 ? -40.238 49.232 -54.208 1.00 29.93 214 PRO B C 1
ATOM 5776 O O . PRO F 2 213 ? -39.885 49.370 -53.034 1.00 29.12 214 PRO B O 1
ATOM 5780 N N . ASN F 2 214 ? -41.061 48.270 -54.617 1.00 29.84 215 ASN B N 1
ATOM 5781 C CA . ASN F 2 214 ? -41.576 47.263 -53.690 1.00 27.07 215 ASN B CA 1
ATOM 5782 C C . ASN F 2 214 ? -40.528 46.202 -53.298 1.00 24.61 215 ASN B C 1
ATOM 5783 O O . ASN F 2 214 ? -40.519 45.701 -52.164 1.00 25.78 215 ASN B O 1
ATOM 5788 N N . GLN F 2 215 ? -39.636 45.877 -54.222 1.00 27.10 216 GLN B N 1
ATOM 5789 C CA . GLN F 2 215 ? -38.507 45.013 -53.898 1.00 25.52 216 GLN B CA 1
ATOM 5790 C C . GLN F 2 215 ? -37.770 45.593 -52.698 1.00 30.54 216 GLN B C 1
ATOM 5791 O O . GLN F 2 215 ? -37.499 44.901 -51.709 1.00 26.16 216 GLN B O 1
ATOM 5797 N N . ILE F 2 216 ? -37.493 46.891 -52.776 1.00 28.18 217 ILE B N 1
ATOM 5798 C CA . ILE F 2 216 ? -36.717 47.572 -51.760 1.00 25.51 217 ILE B CA 1
ATOM 5799 C C . ILE F 2 216 ? -37.474 47.620 -50.441 1.00 26.98 217 ILE B C 1
ATOM 5800 O O . ILE F 2 216 ? -36.922 47.299 -49.386 1.00 28.81 217 ILE B O 1
ATOM 5805 N N . LEU F 2 217 ? -38.742 48.012 -50.498 1.00 28.06 218 LEU B N 1
ATOM 5806 C CA . LEU F 2 217 ? -39.560 48.064 -49.293 1.00 28.88 218 LEU B CA 1
ATOM 5807 C C . LEU F 2 217 ? -39.478 46.724 -48.579 1.00 29.05 218 LEU B C 1
ATOM 5808 O O . LEU F 2 217 ? -39.246 46.659 -47.367 1.00 22.95 218 LEU B O 1
ATOM 5813 N N . LEU F 2 218 ? -39.659 45.647 -49.339 1.00 27.95 219 LEU B N 1
ATOM 5814 C CA . LEU F 2 218 ? -39.601 44.299 -48.777 1.00 27.45 219 LEU B CA 1
ATOM 5815 C C . LEU F 2 218 ? -38.191 43.908 -48.290 1.00 24.13 219 LEU B C 1
ATOM 5816 O O . LEU F 2 218 ? -38.027 43.381 -47.182 1.00 21.99 219 LEU B O 1
ATOM 5821 N N . SER F 2 219 ? -37.170 44.160 -49.104 1.00 24.61 220 SER B N 1
ATOM 5822 C CA . SER F 2 219 ? -35.823 43.688 -48.755 1.00 26.78 220 SER B CA 1
ATOM 5823 C C . SER F 2 219 ? -35.190 44.504 -47.631 1.00 27.41 220 SER B C 1
ATOM 5824 O O . SER F 2 219 ? -34.278 44.038 -46.961 1.00 25.36 220 SER B O 1
ATOM 5827 N N . GLY F 2 220 ? -35.695 45.717 -47.428 1.00 29.11 221 GLY B N 1
ATOM 5828 C CA . GLY F 2 220 ? -35.160 46.609 -46.426 1.00 20.99 221 GLY B CA 1
ATOM 5829 C C . GLY F 2 220 ? -35.889 46.558 -45.102 1.00 29.12 221 GLY B C 1
ATOM 5830 O O . GLY F 2 220 ? -35.403 47.131 -44.132 1.00 25.52 221 GLY B O 1
ATOM 5831 N N . ALA F 2 221 ? -37.029 45.867 -45.046 1.00 22.13 222 ALA B N 1
ATOM 5832 C CA . ALA F 2 221 ? -37.873 45.899 -43.845 1.00 22.94 222 ALA B CA 1
ATOM 5833 C C . ALA F 2 221 ? -37.190 45.474 -42.553 1.00 23.00 222 ALA B C 1
ATOM 5834 O O . ALA F 2 221 ? -37.545 45.954 -41.474 1.00 27.56 222 ALA B O 1
ATOM 5836 N N . TYR F 2 222 ? -36.242 44.552 -42.640 1.00 22.47 223 TYR B N 1
ATOM 5837 C CA . TYR F 2 222 ? -35.611 44.042 -41.434 1.00 24.38 223 TYR B CA 1
ATOM 5838 C C . TYR F 2 222 ? -34.929 45.173 -40.664 1.00 25.69 223 TYR B C 1
ATOM 5839 O O . TYR F 2 222 ? -34.745 45.087 -39.457 1.00 28.60 223 TYR B O 1
ATOM 5848 N N . GLN F 2 223 ? -34.521 46.219 -41.365 1.00 25.61 224 GLN B N 1
ATOM 5849 C CA . GLN F 2 223 ? -33.801 47.308 -40.711 1.00 28.17 224 GLN B CA 1
ATOM 5850 C C . GLN F 2 223 ? -34.661 47.959 -39.628 1.00 30.33 224 GLN B C 1
ATOM 5851 O O . GLN F 2 223 ? -34.175 48.344 -38.569 1.00 31.92 224 GLN B O 1
ATOM 5857 N N . ARG F 2 224 ? -35.953 48.061 -39.900 1.00 29.03 225 ARG B N 1
ATOM 5858 C CA . ARG F 2 224 ? -36.875 48.703 -38.986 1.00 33.11 225 ARG B CA 1
ATOM 5859 C C . ARG F 2 224 ? -36.990 47.936 -37.684 1.00 31.10 225 ARG B C 1
ATOM 5860 O O . ARG F 2 224 ? -37.219 48.531 -36.628 1.00 36.88 225 ARG B O 1
ATOM 5868 N N . LEU F 2 225 ? -36.814 46.620 -37.755 1.00 27.46 226 LEU B N 1
ATOM 5869 C CA . LEU F 2 225 ? -37.053 45.769 -36.591 1.00 31.78 226 LEU B CA 1
ATOM 5870 C C . LEU F 2 225 ? -35.799 45.414 -35.799 1.00 29.81 226 LEU B C 1
ATOM 5871 O O . LEU F 2 225 ? -35.877 44.877 -34.684 1.00 31.99 226 LEU B O 1
ATOM 5876 N N . GLN F 2 226 ? -34.646 45.763 -36.346 1.00 31.49 227 GLN B N 1
ATOM 5877 C CA . GLN F 2 226 ? -33.394 45.443 -35.677 1.00 28.99 227 GLN B CA 1
ATOM 5878 C C . GLN F 2 226 ? -33.378 45.975 -34.263 1.00 27.85 227 GLN B C 1
ATOM 5879 O O . GLN F 2 226 ? -33.776 47.102 -34.016 1.00 34.97 227 GLN B O 1
ATOM 5885 N N . GLY F 2 227 ? -32.953 45.135 -33.331 1.00 30.26 228 GLY B N 1
ATOM 5886 C CA . GLY F 2 227 ? -32.918 45.490 -31.932 1.00 25.54 228 GLY B CA 1
ATOM 5887 C C . GLY F 2 227 ? -34.253 45.609 -31.217 1.00 32.56 228 GLY B C 1
ATOM 5888 O O . GLY F 2 227 ? -34.295 46.114 -30.087 1.00 27.62 228 GLY B O 1
ATOM 5889 N N . ARG F 2 228 ? -35.338 45.140 -31.831 1.00 29.53 229 ARG B N 1
ATOM 5890 C CA . ARG F 2 228 ? -36.659 45.397 -31.253 1.00 31.92 229 ARG B CA 1
ATOM 5891 C C . ARG F 2 228 ? -37.468 44.168 -30.869 1.00 29.40 229 ARG B C 1
ATOM 5892 O O . ARG F 2 228 ? -38.508 44.291 -30.230 1.00 34.31 229 ARG B O 1
ATOM 5900 N N . VAL F 2 229 ? -36.978 42.988 -31.240 1.00 33.63 230 VAL B N 1
ATOM 5901 C CA . VAL F 2 229 ? -37.724 41.745 -31.080 1.00 24.11 230 VAL B CA 1
ATOM 5902 C C . VAL F 2 229 ? -37.289 40.954 -29.850 1.00 27.39 230 VAL B C 1
ATOM 5903 O O . VAL F 2 229 ? -36.099 40.702 -29.649 1.00 26.98 230 VAL B O 1
ATOM 5907 N N . GLN F 2 230 ? -38.255 40.541 -29.039 1.00 30.23 231 GLN B N 1
ATOM 5908 C CA . GLN F 2 230 ? -37.981 39.695 -27.885 1.00 27.35 231 GLN B CA 1
ATOM 5909 C C . GLN F 2 230 ? -37.677 38.277 -28.333 1.00 29.58 231 GLN B C 1
ATOM 5910 O O . GLN F 2 230 ? -38.124 37.847 -29.402 1.00 33.22 231 GLN B O 1
ATOM 5916 N N . PRO F 2 231 ? -36.915 37.535 -27.524 1.00 31.30 232 PRO B N 1
ATOM 5917 C CA . PRO F 2 231 ? -36.544 36.169 -27.922 1.00 31.80 232 PRO B CA 1
ATOM 5918 C C . PRO F 2 231 ? -37.758 35.282 -28.235 1.00 34.21 232 PRO B C 1
ATOM 5919 O O . PRO F 2 231 ? -37.742 34.566 -29.243 1.00 29.97 232 PRO B O 1
ATOM 5923 N N . GLY F 2 232 ? -38.790 35.317 -27.394 1.00 28.57 233 GLY B N 1
ATOM 5924 C CA . GLY F 2 232 ? -40.000 34.559 -27.668 1.00 31.53 233 GLY B CA 1
ATOM 5925 C C . GLY F 2 232 ? -40.760 35.014 -28.911 1.00 32.79 233 GLY B C 1
ATOM 5926 O O . GLY F 2 232 ? -41.656 34.312 -29.377 1.00 33.95 233 GLY B O 1
ATOM 5927 N N . GLU F 2 233 ? -40.401 36.176 -29.460 1.00 32.88 234 GLU B N 1
ATOM 5928 C CA . GLU F 2 233 ? -41.187 36.800 -30.528 1.00 28.05 234 GLU B CA 1
ATOM 5929 C C . GLU F 2 233 ? -40.732 36.495 -31.969 1.00 28.45 234 GLU B C 1
ATOM 5930 O O . GLU F 2 233 ? -41.361 36.957 -32.933 1.00 26.52 234 GLU B O 1
ATOM 5936 N N . ILE F 2 234 ? -39.649 35.741 -32.125 1.00 32.13 235 ILE B N 1
ATOM 5937 C CA . ILE F 2 234 ? -39.285 35.195 -33.441 1.00 27.74 235 ILE B CA 1
ATOM 5938 C C . ILE F 2 234 ? -40.128 33.949 -33.636 1.00 31.26 235 ILE B C 1
ATOM 5939 O O . ILE F 2 234 ? -39.838 32.897 -33.052 1.00 32.21 235 ILE B O 1
ATOM 5944 N N . SER F 2 235 ? -41.181 34.069 -34.437 1.00 30.75 236 SER B N 1
ATOM 5945 C CA . SER F 2 235 ? -42.235 33.055 -34.453 1.00 31.16 236 SER B CA 1
ATOM 5946 C C . SER F 2 235 ? -42.037 32.008 -35.526 1.00 29.20 236 SER B C 1
ATOM 5947 O O . SER F 2 235 ? -42.522 30.885 -35.394 1.00 33.68 236 SER B O 1
ATOM 5950 N N . LEU F 2 236 ? -41.341 32.378 -36.592 1.00 25.49 237 LEU B N 1
ATOM 5951 C CA . LEU F 2 236 ? -41.037 31.424 -37.641 1.00 25.44 237 LEU B CA 1
ATOM 5952 C C . LEU F 2 236 ? -39.798 31.798 -38.456 1.00 25.56 237 LEU B C 1
ATOM 5953 O O . LEU F 2 236 ? -39.591 32.962 -38.778 1.00 26.03 237 LEU B O 1
ATOM 5958 N N . ALA F 2 237 ? -38.978 30.798 -38.781 1.00 24.71 238 ALA B N 1
ATOM 5959 C CA . ALA F 2 237 ? -37.797 30.997 -39.626 1.00 21.77 238 ALA B CA 1
ATOM 5960 C C . ALA F 2 237 ? -37.973 30.105 -40.823 1.00 20.39 238 ALA B C 1
ATOM 5961 O O . ALA F 2 237 ? -38.415 28.975 -40.700 1.00 19.93 238 ALA B O 1
ATOM 5963 N N . VAL F 2 238 ? -37.620 30.595 -41.994 1.00 23.50 239 VAL B N 1
ATOM 5964 C CA . VAL F 2 238 ? -37.775 29.784 -43.169 1.00 20.87 239 VAL B CA 1
ATOM 5965 C C . VAL F 2 238 ? -36.496 29.822 -43.980 1.00 23.66 239 VAL B C 1
ATOM 5966 O O . VAL F 2 238 ? -35.848 30.871 -44.089 1.00 25.72 239 VAL B O 1
ATOM 5970 N N . ALA F 2 239 ? -36.124 28.670 -44.531 1.00 23.60 240 ALA B N 1
ATOM 5971 C CA . ALA F 2 239 ? -35.019 28.591 -45.478 1.00 20.42 240 ALA B CA 1
ATOM 5972 C C . ALA F 2 239 ? -35.622 28.102 -46.747 1.00 23.44 240 ALA B C 1
ATOM 5973 O O . ALA F 2 239 ? -36.344 27.097 -46.750 1.00 20.90 240 ALA B O 1
ATOM 5975 N N . PHE F 2 240 ? -35.299 28.789 -47.835 1.00 19.36 241 PHE B N 1
ATOM 5976 C CA . PHE F 2 240 ? -35.776 28.381 -49.136 1.00 19.53 241 PHE B CA 1
ATOM 5977 C C . PHE F 2 240 ? -34.678 27.650 -49.881 1.00 23.66 241 PHE B C 1
ATOM 5978 O O . PHE F 2 240 ? -33.525 28.019 -49.791 1.00 21.66 241 PHE B O 1
ATOM 5986 N N . LYS F 2 241 ? -35.035 26.593 -50.602 1.00 23.88 242 LYS B N 1
ATOM 5987 C CA . LYS F 2 241 ? -34.083 25.890 -51.460 1.00 18.79 242 LYS B CA 1
ATOM 5988 C C . LYS F 2 241 ? -34.849 25.404 -52.681 1.00 21.94 242 LYS B C 1
ATOM 5989 O O . LYS F 2 241 ? -35.621 24.466 -52.582 1.00 22.54 242 LYS B O 1
ATOM 5995 N N . ARG F 2 242 ? -34.648 26.017 -53.837 1.00 19.33 243 ARG B N 1
ATOM 5996 C CA . ARG F 2 242 ? -35.487 25.640 -54.979 1.00 18.50 243 ARG B CA 1
ATOM 5997 C C . ARG F 2 242 ? -35.519 24.110 -55.201 1.00 24.08 243 ARG B C 1
ATOM 5998 O O . ARG F 2 242 ? -36.569 23.516 -55.465 1.00 23.17 243 ARG B O 1
ATOM 6006 N N . SER F 2 243 ? -34.362 23.477 -55.102 1.00 22.65 244 SER B N 1
ATOM 6007 C CA . SER F 2 243 ? -34.257 22.029 -55.226 1.00 18.18 244 SER B CA 1
ATOM 6008 C C . SER F 2 243 ? -33.261 21.591 -54.196 1.00 19.25 244 SER B C 1
ATOM 6009 O O . SER F 2 243 ? -32.438 22.388 -53.757 1.00 18.14 244 SER B O 1
ATOM 6012 N N . LEU F 2 244 ? -33.307 20.315 -53.842 1.00 20.22 245 LEU B N 1
ATOM 6013 C CA . LEU F 2 244 ? -32.383 19.745 -52.882 1.00 20.84 245 LEU B CA 1
ATOM 6014 C C . LEU F 2 244 ? -31.335 18.846 -53.548 1.00 20.69 245 LEU B C 1
ATOM 6015 O O . LEU F 2 244 ? -31.551 18.306 -54.643 1.00 25.01 245 LEU B O 1
ATOM 6020 N N . ARG F 2 245 ? -30.197 18.704 -52.882 1.00 20.16 246 ARG B N 1
ATOM 6021 C CA . ARG F 2 245 ? -29.227 17.638 -53.131 1.00 21.71 246 ARG B CA 1
ATOM 6022 C C . ARG F 2 245 ? -28.858 17.206 -51.724 1.00 23.79 246 ARG B C 1
ATOM 6023 O O . ARG F 2 245 ? -29.043 17.990 -50.802 1.00 19.99 246 ARG B O 1
ATOM 6031 N N . SER F 2 246 ? -28.321 16.002 -51.542 1.00 21.03 247 SER B N 1
ATOM 6032 C CA . SER F 2 246 ? -28.054 15.515 -50.171 1.00 21.69 247 SER B CA 1
ATOM 6033 C C . SER F 2 246 ? -27.045 16.334 -49.380 1.00 24.42 247 SER B C 1
ATOM 6034 O O . SER F 2 246 ? -27.107 16.375 -48.158 1.00 25.33 247 SER B O 1
ATOM 6037 N N . ASP F 2 247 ? -26.106 16.964 -50.076 1.00 23.58 248 ASP B N 1
ATOM 6038 C CA . ASP F 2 247 ? -25.087 17.767 -49.425 1.00 25.45 248 ASP B CA 1
ATOM 6039 C C . ASP F 2 247 ? -25.588 19.166 -49.105 1.00 27.61 248 ASP B C 1
ATOM 6040 O O . ASP F 2 247 ? -25.076 19.810 -48.204 1.00 27.22 248 ASP B O 1
ATOM 6045 N N . ARG F 2 248 ? -26.605 19.636 -49.821 1.00 26.32 249 ARG B N 1
ATOM 6046 C CA . ARG F 2 248 ? -27.085 20.996 -49.588 1.00 24.23 249 ARG B CA 1
ATOM 6047 C C . ARG F 2 248 ? -28.186 21.106 -48.537 1.00 26.34 249 ARG B C 1
ATOM 6048 O O . ARG F 2 248 ? -29.014 21.989 -48.625 1.00 28.40 249 ARG B O 1
ATOM 6056 N N . LEU F 2 249 ? -28.189 20.226 -47.538 1.00 17.89 250 LEU B N 1
ATOM 6057 C CA . LEU F 2 249 ? -29.298 20.173 -46.592 1.00 22.06 250 LEU B CA 1
ATOM 6058 C C . LEU F 2 249 ? -28.960 20.764 -45.221 1.00 26.09 250 LEU B C 1
ATOM 6059 O O . LEU F 2 249 ? -29.857 21.086 -44.428 1.00 25.28 250 LEU B O 1
ATOM 6064 N N . TYR F 2 250 ? -27.669 20.918 -44.945 1.00 25.03 251 TYR B N 1
ATOM 6065 C CA . TYR F 2 250 ? -27.222 21.085 -43.565 1.00 26.35 251 TYR B CA 1
ATOM 6066 C C . TYR F 2 250 ? -27.131 22.488 -43.001 1.00 22.76 251 TYR B C 1
ATOM 6067 O O . TYR F 2 250 ? -27.161 22.642 -41.778 1.00 21.95 251 TYR B O 1
ATOM 6076 N N . GLN F 2 251 ? -27.046 23.518 -43.843 1.00 26.66 252 GLN B N 1
ATOM 6077 C CA . GLN F 2 251 ? -27.007 24.874 -43.271 1.00 23.87 252 GLN B CA 1
ATOM 6078 C C . GLN F 2 251 ? -28.264 25.168 -42.469 1.00 22.32 252 GLN B C 1
ATOM 6079 O O . GLN F 2 251 ? -28.182 25.680 -41.336 1.00 26.94 252 GLN B O 1
ATOM 6085 N N . PRO F 2 252 ? -29.433 24.828 -43.027 1.00 20.64 253 PRO B N 1
ATOM 6086 C CA . PRO F 2 252 ? -30.658 25.089 -42.272 1.00 23.65 253 PRO B CA 1
ATOM 6087 C C . PRO F 2 252 ? -30.689 24.273 -40.978 1.00 26.43 253 PRO B C 1
ATOM 6088 O O . PRO F 2 252 ? -31.073 24.769 -39.915 1.00 26.58 253 PRO B O 1
ATOM 6092 N N . LEU F 2 253 ? -30.261 23.023 -41.070 1.00 27.12 254 LEU B N 1
ATOM 6093 C CA . LEU F 2 253 ? -30.326 22.122 -39.925 1.00 27.44 254 LEU B CA 1
ATOM 6094 C C . LEU F 2 253 ? -29.350 22.592 -38.849 1.00 23.54 254 LEU B C 1
ATOM 6095 O O . LEU F 2 253 ? -29.656 22.542 -37.653 1.00 25.35 254 LEU B O 1
ATOM 6100 N N . TYR F 2 254 ? -28.172 23.051 -39.267 1.00 25.20 255 TYR B N 1
ATOM 6101 C CA . TYR F 2 254 ? -27.189 23.522 -38.300 1.00 25.06 255 TYR B CA 1
ATOM 6102 C C . TYR F 2 254 ? -27.654 24.828 -37.658 1.00 24.68 255 TYR B C 1
ATOM 6103 O O . TYR F 2 254 ? -27.652 24.962 -36.430 1.00 24.79 255 TYR B O 1
ATOM 6112 N N . GLU F 2 255 ? -28.062 25.787 -38.481 1.00 19.75 256 GLU B N 1
ATOM 6113 C CA . GLU F 2 255 ? -28.567 27.051 -37.950 1.00 25.49 256 GLU B CA 1
ATOM 6114 C C . GLU F 2 255 ? -29.781 26.855 -37.044 1.00 26.93 256 GLU B C 1
ATOM 6115 O O . GLU F 2 255 ? -29.905 27.533 -36.033 1.00 27.99 256 GLU B O 1
ATOM 6121 N N . ALA F 2 256 ? -30.671 25.928 -37.387 1.00 25.33 257 ALA B N 1
ATOM 6122 C CA . ALA F 2 256 ? -31.833 25.699 -36.535 1.00 22.77 257 ALA B CA 1
ATOM 6123 C C . ALA F 2 256 ? -31.369 25.281 -35.163 1.00 24.75 257 ALA B C 1
ATOM 6124 O O . ALA F 2 256 ? -31.909 25.707 -34.143 1.00 22.43 257 ALA B O 1
ATOM 6126 N N . ASN F 2 257 ? -30.336 24.453 -35.150 1.00 28.55 258 ASN B N 1
ATOM 6127 C CA . ASN F 2 257 ? -29.765 23.959 -33.916 1.00 23.17 258 ASN B CA 1
ATOM 6128 C C . ASN F 2 257 ? -29.146 25.050 -33.047 1.00 24.36 258 ASN B C 1
ATOM 6129 O O . ASN F 2 257 ? -29.382 25.105 -31.848 1.00 23.35 258 ASN B O 1
ATOM 6134 N N . VAL F 2 258 ? -28.360 25.921 -33.656 1.00 24.58 259 VAL B N 1
ATOM 6135 C CA . VAL F 2 258 ? -27.777 27.034 -32.907 1.00 25.89 259 VAL B CA 1
ATOM 6136 C C . VAL F 2 258 ? -28.853 28.004 -32.409 1.00 27.87 259 VAL B C 1
ATOM 6137 O O . VAL F 2 258 ? -28.798 28.466 -31.270 1.00 27.85 259 VAL B O 1
ATOM 6141 N N . MET F 2 259 ? -29.851 28.284 -33.239 1.00 25.46 260 MET B N 1
ATOM 6142 C CA . MET F 2 259 ? -30.960 29.132 -32.801 1.00 28.46 260 MET B CA 1
ATOM 6143 C C . MET F 2 259 ? -31.653 28.573 -31.576 1.00 26.85 260 MET B C 1
ATOM 6144 O O . MET F 2 259 ? -32.030 29.317 -30.680 1.00 30.35 260 MET B O 1
ATOM 6149 N N . GLN F 2 260 ? -31.834 27.261 -31.533 1.00 27.65 261 GLN B N 1
ATOM 6150 C CA . GLN F 2 260 ? -32.550 26.666 -30.416 1.00 26.60 261 GLN B CA 1
ATOM 6151 C C . GLN F 2 260 ? -31.704 26.643 -29.141 1.00 31.41 261 GLN B C 1
ATOM 6152 O O . GLN F 2 260 ? -32.227 26.844 -28.028 1.00 29.21 261 GLN B O 1
ATOM 6158 N N . LEU F 2 261 ? -30.402 26.412 -29.310 1.00 26.04 262 LEU B N 1
ATOM 6159 C CA . LEU F 2 261 ? -29.451 26.479 -28.204 1.00 33.50 262 LEU B CA 1
ATOM 6160 C C . LEU F 2 261 ? -29.542 27.855 -27.562 1.00 31.14 262 LEU B C 1
ATOM 6161 O O . LEU F 2 261 ? -29.686 27.989 -26.349 1.00 28.02 262 LEU B O 1
ATOM 6166 N N . LEU F 2 262 ? -29.476 28.884 -28.395 1.00 28.77 263 LEU B N 1
ATOM 6167 C CA . LEU F 2 262 ? -29.411 30.234 -27.874 1.00 29.72 263 LEU B CA 1
ATOM 6168 C C . LEU F 2 262 ? -30.768 30.692 -27.353 1.00 29.81 263 LEU B C 1
ATOM 6169 O O . LEU F 2 262 ? -30.868 31.151 -26.223 1.00 31.09 263 LEU B O 1
ATOM 6174 N N . LEU F 2 263 ? -31.817 30.542 -28.156 1.00 30.22 264 LEU B N 1
ATOM 6175 C CA . LEU F 2 263 ? -33.132 31.060 -27.764 1.00 30.94 264 LEU B CA 1
ATOM 6176 C C . LEU F 2 263 ? -33.820 30.249 -26.652 1.00 34.11 264 LEU B C 1
ATOM 6177 O O . LEU F 2 263 ? -34.302 30.823 -25.670 1.00 31.61 264 LEU B O 1
ATOM 6182 N N . GLU F 2 264 ? -33.878 28.934 -26.801 1.00 25.53 265 GLU B N 1
ATOM 6183 C CA . GLU F 2 264 ? -34.549 28.126 -25.805 1.00 31.96 265 GLU B CA 1
ATOM 6184 C C . GLU F 2 264 ? -33.620 27.851 -24.635 1.00 35.00 265 GLU B C 1
ATOM 6185 O O . GLU F 2 264 ? -34.014 27.985 -23.473 1.00 36.57 265 GLU B O 1
ATOM 6191 N N . GLY F 2 265 ? -32.378 27.488 -24.951 1.00 31.79 266 GLY B N 1
ATOM 6192 C CA . GLY F 2 265 ? -31.416 27.068 -23.944 1.00 34.04 266 GLY B CA 1
ATOM 6193 C C . GLY F 2 265 ? -30.905 28.184 -23.054 1.00 32.82 266 GLY B C 1
ATOM 6194 O O . GLY F 2 265 ? -30.764 28.009 -21.851 1.00 32.72 266 GLY B O 1
ATOM 6195 N N . LYS F 2 266 ? -30.636 29.334 -23.654 1.00 34.35 267 LYS B N 1
ATOM 6196 C CA . LYS F 2 266 ? -30.065 30.469 -22.934 1.00 36.81 267 LYS B CA 1
ATOM 6197 C C . LYS F 2 266 ? -31.075 31.594 -22.690 1.00 36.37 267 LYS B C 1
ATOM 6198 O O . LYS F 2 266 ? -30.845 32.467 -21.863 1.00 37.81 267 LYS B O 1
ATOM 6204 N N . LEU F 2 267 ? -32.195 31.578 -23.399 1.00 33.69 268 LEU B N 1
ATOM 6205 C CA . LEU F 2 267 ? -33.130 32.695 -23.302 1.00 36.18 268 LEU B CA 1
ATOM 6206 C C . LEU F 2 267 ? -34.553 32.312 -22.904 1.00 34.45 268 LEU B C 1
ATOM 6207 O O . LEU F 2 267 ? -35.425 33.170 -22.817 1.00 35.64 268 LEU B O 1
ATOM 6212 N N . GLY F 2 268 ? -34.783 31.027 -22.662 1.00 37.68 269 GLY B N 1
ATOM 6213 C CA . GLY F 2 268 ? -36.067 30.556 -22.173 1.00 35.53 269 GLY B CA 1
ATOM 6214 C C . GLY F 2 268 ? -37.248 30.766 -23.108 1.00 40.39 269 GLY B C 1
ATOM 6215 O O . GLY F 2 268 ? -38.409 30.745 -22.670 1.00 38.30 269 GLY B O 1
ATOM 6216 N N . ALA F 2 269 ? -36.976 30.978 -24.393 1.00 33.12 270 ALA B N 1
ATOM 6217 C CA . ALA F 2 269 ? -38.056 31.030 -25.372 1.00 35.76 270 ALA B CA 1
ATOM 6218 C C . ALA F 2 269 ? -38.618 29.624 -25.536 1.00 36.62 270 ALA B C 1
ATOM 6219 O O . ALA F 2 269 ? -37.946 28.650 -25.212 1.00 35.82 270 ALA B O 1
ATOM 6221 N N . PRO F 2 270 ? -39.858 29.515 -26.024 1.00 33.74 271 PRO B N 1
ATOM 6222 C CA . PRO F 2 270 ? -40.414 28.189 -26.290 1.00 34.74 271 PRO B CA 1
ATOM 6223 C C . PRO F 2 270 ? -39.843 27.671 -27.596 1.00 37.37 271 PRO B C 1
ATOM 6224 O O . PRO F 2 270 ? -39.030 28.362 -28.217 1.00 35.40 271 PRO B O 1
ATOM 6228 N N . LYS F 2 271 ? -40.255 26.476 -28.006 1.00 40.85 272 LYS B N 1
ATOM 6229 C CA . LYS F 2 271 ? -39.699 25.850 -29.202 1.00 33.02 272 LYS B CA 1
ATOM 6230 C C . LYS F 2 271 ? -39.598 26.845 -30.361 1.00 38.09 272 LYS B C 1
ATOM 6231 O O . LYS F 2 271 ? -40.561 27.546 -30.684 1.00 35.45 272 LYS B O 1
ATOM 6237 N N . VAL F 2 272 ? -38.417 26.908 -30.970 1.00 32.93 273 VAL B N 1
ATOM 6238 C CA . VAL F 2 272 ? -38.207 27.726 -32.153 1.00 32.97 273 VAL B CA 1
ATOM 6239 C C . VAL F 2 272 ? -38.668 26.988 -33.395 1.00 34.23 273 VAL B C 1
ATOM 6240 O O . VAL F 2 272 ? -38.200 25.882 -33.652 1.00 35.34 273 VAL B O 1
ATOM 6244 N N . GLU F 2 273 ? -39.556 27.616 -34.168 1.00 29.18 274 GLU B N 1
ATOM 6245 C CA . GLU F 2 273 ? -40.156 27.009 -35.346 1.00 29.31 274 GLU B CA 1
ATOM 6246 C C . GLU F 2 273 ? -39.425 27.437 -36.610 1.00 24.96 274 GLU B C 1
ATOM 6247 O O . GLU F 2 273 ? -39.438 28.609 -36.957 1.00 24.97 274 GLU B O 1
ATOM 6253 N N . PHE F 2 274 ? -38.849 26.467 -37.319 1.00 22.34 275 PHE B N 1
ATOM 6254 C CA . PHE F 2 274 ? -37.929 26.715 -38.416 1.00 22.47 275 PHE B CA 1
ATOM 6255 C C . PHE F 2 274 ? -38.293 25.695 -39.499 1.00 18.92 275 PHE B C 1
ATOM 6256 O O . PHE F 2 274 ? -38.357 24.489 -39.237 1.00 22.13 275 PHE B O 1
ATOM 6264 N N . GLU F 2 275 ? -38.531 26.139 -40.717 1.00 22.95 276 GLU B N 1
ATOM 6265 C CA . GLU F 2 275 ? -38.904 25.163 -41.721 1.00 19.41 276 GLU B CA 1
ATOM 6266 C C . GLU F 2 275 ? -38.180 25.404 -43.034 1.00 21.04 276 GLU B C 1
ATOM 6267 O O . GLU F 2 275 ? -37.571 26.453 -43.245 1.00 20.30 276 GLU B O 1
ATOM 6273 N N . VAL F 2 276 ? -38.236 24.411 -43.910 1.00 18.20 277 VAL B N 1
ATOM 6274 C CA . VAL F 2 276 ? -37.514 24.494 -45.167 1.00 19.42 277 VAL B CA 1
ATOM 6275 C C . VAL F 2 276 ? -38.528 24.321 -46.254 1.00 16.99 277 VAL B C 1
ATOM 6276 O O . VAL F 2 276 ? -39.434 23.497 -46.122 1.00 15.54 277 VAL B O 1
ATOM 6280 N N .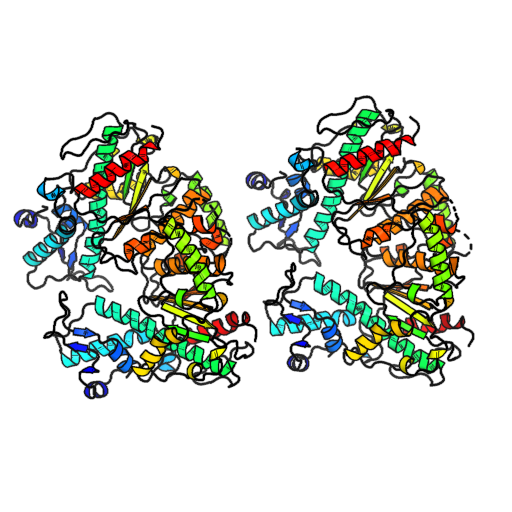 HIS F 2 277 ? -38.400 25.105 -47.326 1.00 22.81 278 HIS B N 1
ATOM 6281 C CA . HIS F 2 277 ? -39.337 25.036 -48.433 1.00 20.61 278 HIS B CA 1
ATOM 6282 C C . HIS F 2 277 ? -38.537 24.705 -49.684 1.00 17.46 278 HIS B C 1
ATOM 6283 O O . HIS F 2 277 ? -37.499 25.319 -49.932 1.00 18.42 278 HIS B O 1
ATOM 6290 N N . THR F 2 278 ? -39.034 23.767 -50.480 1.00 17.20 279 THR B N 1
ATOM 6291 C CA . THR F 2 278 ? -38.355 23.356 -51.691 1.00 18.23 279 THR B CA 1
ATOM 6292 C C . THR F 2 278 ? -39.395 23.005 -52.727 1.00 20.59 279 THR B C 1
ATOM 6293 O O . THR F 2 278 ? -40.542 22.704 -52.389 1.00 24.96 279 THR B O 1
ATOM 6297 N N . LEU F 2 279 ? -38.993 23.033 -53.987 1.00 20.90 280 LEU B N 1
ATOM 6298 C CA . LEU F 2 279 ? -39.891 22.701 -55.082 1.00 18.87 280 LEU B CA 1
ATOM 6299 C C . LEU F 2 279 ? -39.512 21.359 -55.690 1.00 22.62 280 LEU B C 1
ATOM 6300 O O . LEU F 2 279 ? -40.299 20.768 -56.435 1.00 22.77 280 LEU B O 1
ATOM 6305 N N . ALA F 2 280 ? -38.312 20.882 -55.366 1.00 21.98 281 ALA B N 1
ATOM 6306 C CA . ALA F 2 280 ? -37.786 19.636 -55.927 1.00 25.30 281 ALA B CA 1
ATOM 6307 C C . ALA F 2 280 ? -36.991 18.846 -54.884 1.00 23.55 281 ALA B C 1
ATOM 6308 O O . ALA F 2 280 ? -35.770 18.954 -54.827 1.00 24.17 281 ALA B O 1
ATOM 6310 N N . PRO F 2 281 ? -37.674 18.044 -54.057 1.00 26.39 282 PRO B N 1
ATOM 6311 C CA . PRO F 2 281 ? -36.924 17.327 -53.017 1.00 27.00 282 PRO B CA 1
ATOM 6312 C C . PRO F 2 281 ? -36.222 16.098 -53.590 1.00 34.04 282 PRO B C 1
ATOM 6313 O O . PRO F 2 281 ? -35.511 15.402 -52.860 1.00 36.86 282 PRO B O 1
ATOM 6317 N N . GLU F 2 282 ? -36.452 15.812 -54.869 1.00 32.23 283 GLU B N 1
ATOM 6318 C CA . GLU F 2 282 ? -35.651 14.817 -55.588 1.00 39.58 283 GLU B CA 1
ATOM 6319 C C . GLU F 2 282 ? -35.429 13.567 -54.738 1.00 43.04 283 GLU B C 1
ATOM 6320 O O . GLU F 2 282 ? -34.300 13.086 -54.588 1.00 45.48 283 GLU B O 1
ATOM 6326 N N . GLY F 2 283 ? -36.514 13.055 -54.162 1.00 43.87 284 GLY B N 1
ATOM 6327 C CA . GLY F 2 283 ? -36.455 11.798 -53.438 1.00 45.02 284 GLY B CA 1
ATOM 6328 C C . GLY F 2 283 ? -37.029 11.890 -52.045 1.00 45.79 284 GLY B C 1
ATOM 6329 O O . GLY F 2 283 ? -37.869 12.751 -51.773 1.00 48.84 284 GLY B O 1
ATOM 6330 N N . THR F 2 284 ? -36.559 11.015 -51.158 1.00 44.18 285 THR B N 1
ATOM 6331 C CA . THR F 2 284 ? -37.102 10.943 -49.806 1.00 46.68 285 THR B CA 1
ATOM 6332 C C . THR F 2 284 ? -36.039 11.180 -48.713 1.00 43.89 285 THR B C 1
ATOM 6333 O O . THR F 2 284 ? -36.382 11.401 -47.539 1.00 39.12 285 THR B O 1
ATOM 6337 N N . ASN F 2 285 ? -34.761 11.140 -49.101 1.00 41.92 286 ASN B N 1
ATOM 6338 C CA . ASN F 2 285 ? -33.665 11.358 -48.154 1.00 37.20 286 ASN B CA 1
ATOM 6339 C C . ASN F 2 285 ? -33.877 12.585 -47.279 1.00 34.46 286 ASN B C 1
ATOM 6340 O O . ASN F 2 285 ? -33.682 12.538 -46.061 1.00 31.72 286 ASN B O 1
ATOM 6345 N N . ALA F 2 286 ? -34.252 13.692 -47.913 1.00 31.03 287 ALA B N 1
ATOM 6346 C CA . ALA F 2 286 ? -34.409 14.950 -47.199 1.00 28.80 287 ALA B CA 1
ATOM 6347 C C . ALA F 2 286 ? -35.448 14.883 -46.083 1.00 27.00 287 ALA B C 1
ATOM 6348 O O . ALA F 2 286 ? -35.256 15.462 -45.014 1.00 21.88 287 ALA B O 1
ATOM 6350 N N . PHE F 2 287 ? -36.552 14.192 -46.328 1.00 24.80 288 PHE B N 1
ATOM 6351 C CA . PHE F 2 287 ? -37.619 14.175 -45.338 1.00 21.32 288 PHE B CA 1
ATOM 6352 C C . PHE F 2 287 ? -37.120 13.454 -44.107 1.00 23.99 288 PHE B C 1
ATOM 6353 O O . PHE F 2 287 ? -37.342 13.910 -43.004 1.00 23.19 288 PHE B O 1
ATOM 6361 N N . VAL F 2 288 ? -36.419 12.346 -44.295 1.00 26.22 289 VAL B N 1
ATOM 6362 C CA . VAL F 2 288 ? -35.825 11.653 -43.159 1.00 27.17 289 VAL B CA 1
ATOM 6363 C C . VAL F 2 288 ? -34.726 12.491 -42.500 1.00 28.21 289 VAL B C 1
ATOM 6364 O O . VAL F 2 288 ? -34.631 12.563 -41.260 1.00 29.10 289 VAL B O 1
ATOM 6368 N N . THR F 2 289 ? -33.901 13.142 -43.312 1.00 20.47 290 THR B N 1
ATOM 6369 C CA . THR F 2 289 ? -32.807 13.909 -42.742 1.00 25.18 290 THR B CA 1
ATOM 6370 C C . THR F 2 289 ? -33.392 14.922 -41.776 1.00 26.92 290 THR B C 1
ATOM 6371 O O . THR F 2 289 ? -32.907 15.071 -40.657 1.00 23.70 290 THR B O 1
ATOM 6375 N N . TYR F 2 290 ? -34.470 15.585 -42.190 1.00 22.70 291 TYR B N 1
ATOM 6376 C CA . TYR F 2 290 ? -35.043 16.651 -41.374 1.00 23.63 291 TYR B CA 1
ATOM 6377 C C . TYR F 2 290 ? -35.919 16.174 -40.231 1.00 23.17 291 TYR B C 1
ATOM 6378 O O . TYR F 2 290 ? -36.645 16.971 -39.640 1.00 21.70 291 TYR B O 1
ATOM 6387 N N . GLU F 2 291 ? -35.880 14.880 -39.940 1.00 23.48 292 GLU B N 1
ATOM 6388 C CA . GLU F 2 291 ? -36.562 14.388 -38.747 1.00 20.18 292 GLU B CA 1
ATOM 6389 C C . GLU F 2 291 ? -35.675 14.485 -37.527 1.00 24.53 292 GLU B C 1
ATOM 6390 O O . GLU F 2 291 ? -36.100 14.164 -36.414 1.00 26.10 292 GLU B O 1
ATOM 6396 N N . ALA F 2 292 ? -34.440 14.919 -37.729 1.00 24.08 293 ALA B N 1
ATOM 6397 C CA . ALA F 2 292 ? -33.454 14.897 -36.647 1.00 22.56 293 ALA B CA 1
ATOM 6398 C C . ALA F 2 292 ? -33.853 15.778 -35.485 1.00 23.89 293 ALA B C 1
ATOM 6399 O O . ALA F 2 292 ? -34.322 16.900 -35.677 1.00 23.58 293 ALA B O 1
ATOM 6401 N N . ALA F 2 293 ? -33.626 15.275 -34.278 1.00 24.36 294 ALA B N 1
ATOM 6402 C CA . ALA F 2 293 ? -33.859 16.045 -33.070 1.00 26.17 294 ALA B CA 1
ATOM 6403 C C . ALA F 2 293 ? -32.794 17.112 -32.831 1.00 26.31 294 ALA B C 1
ATOM 6404 O O . ALA F 2 293 ? -31.623 16.960 -33.195 1.00 25.25 294 ALA B O 1
ATOM 6406 N N . SER F 2 294 ? -33.228 18.192 -32.198 1.00 27.95 295 SER B N 1
ATOM 6407 C CA . SER F 2 294 ? -32.357 19.266 -31.757 1.00 29.65 295 SER B CA 1
ATOM 6408 C C . SER F 2 294 ? -31.287 18.684 -30.843 1.00 27.34 295 SER B C 1
ATOM 6409 O O . SER F 2 294 ? -31.609 17.994 -29.878 1.00 33.65 295 SER B O 1
ATOM 6412 N N . LEU F 2 295 ? -30.024 18.977 -31.142 1.00 27.59 296 LEU B N 1
ATOM 6413 C CA . LEU F 2 295 ? -28.879 18.396 -30.426 1.00 31.66 296 LEU B CA 1
ATOM 6414 C C . LEU F 2 295 ? -28.708 18.903 -29.003 1.00 31.25 296 LEU B C 1
ATOM 6415 O O . LEU F 2 295 ? -28.518 18.119 -28.075 1.00 35.90 296 LEU B O 1
ATOM 6420 N N . TYR F 2 296 ? -28.749 20.218 -28.841 1.00 34.21 297 TYR B N 1
ATOM 6421 C CA . TYR F 2 296 ? -28.523 20.820 -27.543 1.00 39.73 297 TYR B CA 1
ATOM 6422 C C . TYR F 2 296 ? -29.553 20.288 -26.579 1.00 44.20 297 TYR B C 1
ATOM 6423 O O . TYR F 2 296 ? -29.216 19.794 -25.501 1.00 43.91 297 TYR B O 1
ATOM 6432 N N . GLY F 2 297 ? -30.815 20.399 -26.975 1.00 42.17 298 GLY B N 1
ATOM 6433 C CA . GLY F 2 297 ? -31.893 19.833 -26.195 1.00 41.15 298 GLY B CA 1
ATOM 6434 C C . GLY F 2 297 ? -31.584 18.400 -25.806 1.00 40.85 298 GLY B C 1
ATOM 6435 O O . GLY F 2 297 ? -31.602 18.068 -24.622 1.00 47.63 298 GLY B O 1
ATOM 6436 N N . LEU F 2 298 ? -31.301 17.555 -26.796 1.00 39.28 299 LEU B N 1
ATOM 6437 C CA . LEU F 2 298 ? -30.942 16.157 -26.535 1.00 40.56 299 LEU B CA 1
ATOM 6438 C C . LEU F 2 298 ? -29.929 16.057 -25.418 1.00 43.89 299 LEU B C 1
ATOM 6439 O O . LEU F 2 298 ? -30.231 15.590 -24.321 1.00 44.42 299 LEU B O 1
ATOM 6444 N N . ALA F 2 299 ? -28.720 16.518 -25.725 1.00 44.81 300 ALA B N 1
ATOM 6445 C CA . ALA F 2 299 ? -27.555 16.337 -24.871 1.00 46.06 300 ALA B CA 1
ATOM 6446 C C . ALA F 2 299 ? -27.708 16.927 -23.466 1.00 49.23 300 ALA B C 1
ATOM 6447 O O . ALA F 2 299 ? -27.055 16.467 -22.534 1.00 50.00 300 ALA B O 1
ATOM 6449 N N . GLU F 2 300 ? -28.557 17.942 -23.311 1.00 46.99 301 GLU B N 1
ATOM 6450 C CA . GLU F 2 300 ? -28.756 18.559 -21.998 1.00 50.71 301 GLU B CA 1
ATOM 6451 C C . GLU F 2 300 ? -29.593 17.687 -21.052 1.00 53.45 301 GLU B C 1
ATOM 6452 O O . GLU F 2 300 ? -29.197 17.440 -19.914 1.00 61.54 301 GLU B O 1
ATOM 6458 N N . GLY F 2 301 ? -30.744 17.218 -21.525 1.00 53.26 302 GLY B N 1
ATOM 6459 C CA . GLY F 2 301 ? -31.628 16.404 -20.709 1.00 51.87 302 GLY B CA 1
ATOM 6460 C C . GLY F 2 301 ? -33.013 16.285 -21.315 1.00 60.22 302 GLY B C 1
ATOM 6461 O O . GLY F 2 301 ? -33.929 17.031 -20.960 1.00 64.68 302 GLY B O 1
ATOM 6462 N N . ALA F 2 304 ? -37.937 18.024 -22.521 1.00 36.95 305 ALA B N 1
ATOM 6463 C CA . ALA F 2 304 ? -38.585 17.620 -23.764 1.00 43.22 305 ALA B CA 1
ATOM 6464 C C . ALA F 2 304 ? -37.714 17.972 -24.962 1.00 42.32 305 ALA B C 1
ATOM 6465 O O . ALA F 2 304 ? -37.211 19.088 -25.067 1.00 45.46 305 ALA B O 1
ATOM 6467 N N . VAL F 2 305 ? -37.533 17.020 -25.867 1.00 39.28 306 VAL B N 1
ATOM 6468 C CA . VAL F 2 305 ? -36.781 17.286 -27.076 1.00 37.15 306 VAL B CA 1
ATOM 6469 C C . VAL F 2 305 ? -37.767 17.336 -28.223 1.00 36.35 306 VAL B C 1
ATOM 6470 O O . VAL F 2 305 ? -38.842 16.757 -28.142 1.00 41.23 306 VAL B O 1
ATOM 6474 N N . HIS F 2 306 ? -37.408 18.043 -29.283 1.00 32.02 307 HIS B N 1
ATOM 6475 C CA . HIS F 2 306 ? -38.271 18.168 -30.443 1.00 28.53 307 HIS B CA 1
ATOM 6476 C C . HIS F 2 306 ? -37.367 18.258 -31.647 1.00 30.46 307 HIS B C 1
ATOM 6477 O O . HIS F 2 306 ? -36.140 18.287 -31.509 1.00 27.85 307 HIS B O 1
ATOM 6484 N N . ARG F 2 307 ? -37.958 18.322 -32.833 1.00 25.88 308 ARG B N 1
ATOM 6485 C CA . ARG F 2 307 ? -37.162 18.420 -34.040 1.00 26.39 308 ARG B CA 1
ATOM 6486 C C . ARG F 2 307 ? -36.438 19.758 -34.166 1.00 25.52 308 ARG B C 1
ATOM 6487 O O . ARG F 2 307 ? -36.938 20.792 -33.743 1.00 24.23 308 ARG B O 1
ATOM 6495 N N . ALA F 2 308 ? -35.261 19.716 -34.774 1.00 27.28 309 ALA B N 1
ATOM 6496 C CA . ALA F 2 308 ? -34.536 20.918 -35.140 1.00 25.46 309 ALA B CA 1
ATOM 6497 C C . ALA F 2 308 ? -35.372 21.664 -36.159 1.00 27.69 309 ALA B C 1
ATOM 6498 O O . ALA F 2 308 ? -35.629 22.858 -36.010 1.00 27.19 309 ALA B O 1
ATOM 6500 N N . ILE F 2 309 ? -35.782 20.937 -37.192 1.00 23.09 310 ILE B N 1
ATOM 6501 C CA . ILE F 2 309 ? -36.568 21.464 -38.303 1.00 23.45 310 ILE B CA 1
ATOM 6502 C C . ILE F 2 309 ? -37.985 20.874 -38.267 1.00 21.47 310 ILE B C 1
ATOM 6503 O O . ILE F 2 309 ? -38.162 19.657 -38.281 1.00 23.11 310 ILE B O 1
ATOM 6508 N N . ARG F 2 310 ? -38.990 21.742 -38.262 1.00 22.55 311 ARG B N 1
ATOM 6509 C CA . ARG F 2 310 ? -40.372 21.334 -38.005 1.00 19.47 311 ARG B CA 1
ATOM 6510 C C . ARG F 2 310 ? -40.987 20.621 -39.202 1.00 24.85 311 ARG B C 1
ATOM 6511 O O . ARG F 2 310 ? -41.853 19.766 -39.044 1.00 24.64 311 ARG B O 1
ATOM 6519 N N . GLU F 2 311 ? -40.539 20.954 -40.405 1.00 19.41 312 GLU B N 1
ATOM 6520 C CA . GLU F 2 311 ? -41.140 20.327 -41.568 1.00 21.15 312 GLU B CA 1
ATOM 6521 C C . GLU F 2 311 ? -40.356 20.701 -42.798 1.00 19.26 312 GLU B C 1
ATOM 6522 O O . GLU F 2 311 ? -39.750 21.767 -42.836 1.00 19.90 312 GLU B O 1
ATOM 6528 N N . LEU F 2 312 ? -40.348 19.813 -43.787 1.00 19.69 313 LEU B N 1
ATOM 6529 C CA . LEU F 2 312 ? -39.945 20.179 -45.153 1.00 16.55 313 LEU B CA 1
ATOM 6530 C C . LEU F 2 312 ? -41.224 20.330 -45.951 1.00 19.99 313 LEU B C 1
ATOM 6531 O O . LEU F 2 312 ? -41.987 19.382 -46.072 1.00 25.45 313 LEU B O 1
ATOM 6536 N N . TYR F 2 313 ? -41.466 21.514 -46.507 1.00 21.02 314 TYR B N 1
ATOM 6537 C CA . TYR F 2 313 ? -42.726 21.797 -47.167 1.00 19.13 314 TYR B CA 1
ATOM 6538 C C . TYR F 2 313 ? -42.482 21.975 -48.662 1.00 20.66 314 TYR B C 1
ATOM 6539 O O . TYR F 2 313 ? -41.570 22.697 -49.054 1.00 18.44 314 TYR B O 1
ATOM 6548 N N . VAL F 2 314 ? -43.282 21.300 -49.479 1.00 18.67 315 VAL B N 1
ATOM 6549 C CA . VAL F 2 314 ? -43.199 21.423 -50.932 1.00 20.88 315 VAL B CA 1
ATOM 6550 C C . VAL F 2 314 ? -44.477 22.060 -51.452 1.00 23.40 315 VAL B C 1
ATOM 6551 O O . VAL F 2 314 ? -45.442 21.351 -51.751 1.00 26.68 315 VAL B O 1
ATOM 6555 N N . PRO F 2 315 ? -44.501 23.399 -51.568 1.00 26.06 316 PRO B N 1
ATOM 6556 C CA . PRO F 2 315 ? -45.675 24.159 -52.049 1.00 23.58 316 PRO B CA 1
ATOM 6557 C C . PRO F 2 315 ? -46.048 23.814 -53.471 1.00 24.45 316 PRO B C 1
ATOM 6558 O O . PRO F 2 315 ? -45.226 23.992 -54.369 1.00 21.27 316 PRO B O 1
ATOM 6562 N N . PRO F 2 316 ? -47.284 23.340 -53.691 1.00 26.38 317 PRO B N 1
ATOM 6563 C CA . PRO F 2 316 ? -47.696 22.999 -55.055 1.00 22.02 317 PRO B CA 1
ATOM 6564 C C . PRO F 2 316 ? -48.170 24.217 -55.850 1.00 21.03 317 PRO B C 1
ATOM 6565 O O . PRO F 2 316 ? -48.033 24.245 -57.082 1.00 25.51 317 PRO B O 1
ATOM 6569 N N . THR F 2 317 ? -48.729 25.203 -55.153 1.00 24.84 318 THR B N 1
ATOM 6570 C CA . THR F 2 317 ? -49.253 26.418 -55.787 1.00 24.88 318 THR B CA 1
ATOM 6571 C C . THR F 2 317 ? -49.020 27.581 -54.850 1.00 24.09 318 THR B C 1
ATOM 6572 O O . THR F 2 317 ? -48.898 27.388 -53.625 1.00 23.71 318 THR B O 1
ATOM 6576 N N . ALA F 2 318 ? -49.002 28.797 -55.384 1.00 22.09 319 ALA B N 1
ATOM 6577 C CA . ALA F 2 318 ? -48.837 29.956 -54.503 1.00 22.72 319 ALA B CA 1
ATOM 6578 C C . ALA F 2 318 ? -49.956 30.035 -53.472 1.00 17.63 319 ALA B C 1
ATOM 6579 O O . ALA F 2 318 ? -49.733 30.410 -52.319 1.00 22.75 319 ALA B O 1
ATOM 6581 N N . ALA F 2 319 ? -51.159 29.661 -53.889 1.00 24.79 320 ALA B N 1
ATOM 6582 C CA . ALA F 2 319 ? -52.338 29.662 -53.021 1.00 25.25 320 ALA B CA 1
ATOM 6583 C C . ALA F 2 319 ? -52.143 28.777 -51.784 1.00 22.35 320 ALA B C 1
ATOM 6584 O O . ALA F 2 319 ? -52.521 29.155 -50.661 1.00 26.92 320 ALA B O 1
ATOM 6586 N N . ASP F 2 320 ? -51.511 27.622 -51.979 1.00 24.07 321 ASP B N 1
ATOM 6587 C CA . ASP F 2 320 ? -51.242 26.717 -50.851 1.00 24.62 321 ASP B CA 1
ATOM 6588 C C . ASP F 2 320 ? -50.218 27.295 -49.883 1.00 21.95 321 ASP B C 1
ATOM 6589 O O . ASP F 2 320 ? -50.344 27.162 -48.656 1.00 20.11 321 ASP B O 1
ATOM 6594 N N . LEU F 2 321 ? -49.213 27.973 -50.439 1.00 22.31 322 LEU B N 1
ATOM 6595 C CA . LEU F 2 321 ? -48.210 28.657 -49.613 1.00 23.19 322 LEU B CA 1
ATOM 6596 C C . LEU F 2 321 ? -48.904 29.667 -48.690 1.00 21.60 322 LEU B C 1
ATOM 6597 O O . LEU F 2 321 ? -48.650 29.715 -47.471 1.00 21.54 322 LEU B O 1
ATOM 6602 N N . ALA F 2 322 ? -49.812 30.447 -49.276 1.00 19.50 323 ALA B N 1
ATOM 6603 C CA . ALA F 2 322 ? -50.579 31.451 -48.529 1.00 24.21 323 ALA B CA 1
ATOM 6604 C C . ALA F 2 322 ? -51.462 30.803 -47.475 1.00 23.90 323 ALA B C 1
ATOM 6605 O O . ALA F 2 322 ? -51.484 31.227 -46.316 1.00 24.47 323 ALA B O 1
ATOM 6607 N N . ARG F 2 323 ? -52.175 29.753 -47.866 1.00 25.32 324 ARG B N 1
ATOM 6608 C CA . ARG F 2 323 ? -53.004 29.034 -46.910 1.00 24.97 324 ARG B CA 1
ATOM 6609 C C . ARG F 2 323 ? -52.186 28.478 -45.767 1.00 22.09 324 ARG B C 1
ATOM 6610 O O . ARG F 2 323 ? -52.565 28.636 -44.595 1.00 24.33 324 ARG B O 1
ATOM 6618 N N . ARG F 2 324 ? -51.068 27.825 -46.087 1.00 24.33 325 ARG B N 1
ATOM 6619 C CA . ARG F 2 324 ? -50.208 27.270 -45.038 1.00 23.38 325 ARG B CA 1
ATOM 6620 C C . ARG F 2 324 ? -49.804 28.350 -44.041 1.00 23.48 325 ARG B C 1
ATOM 6621 O O . ARG F 2 324 ? -49.830 28.140 -42.826 1.00 26.95 325 ARG B O 1
ATOM 6629 N N . PHE F 2 325 ? -49.457 29.524 -44.551 1.00 21.64 326 PHE B N 1
ATOM 6630 C CA . PHE F 2 325 ? -49.012 30.597 -43.676 1.00 25.87 326 PHE B CA 1
ATOM 6631 C C . PHE F 2 325 ? -50.190 31.179 -42.882 1.00 27.35 326 PHE B C 1
ATOM 6632 O O . PHE F 2 325 ? -50.050 31.459 -41.693 1.00 24.84 326 PHE B O 1
ATOM 6640 N N . PHE F 2 326 ? -51.354 31.337 -43.517 1.00 23.63 327 PHE B N 1
ATOM 6641 C CA . PHE F 2 326 ? -52.521 31.819 -42.778 1.00 25.70 327 PHE B CA 1
ATOM 6642 C C . PHE F 2 326 ? -52.869 30.846 -41.656 1.00 27.30 327 PHE B C 1
ATOM 6643 O O . PHE F 2 326 ? -53.202 31.268 -40.545 1.00 28.58 327 PHE B O 1
ATOM 6651 N N . ALA F 2 327 ? -52.780 29.543 -41.935 1.00 23.95 328 ALA B N 1
ATOM 6652 C CA . ALA F 2 327 ? -53.116 28.552 -40.909 1.00 29.40 328 ALA B CA 1
ATOM 6653 C C . ALA F 2 327 ? -52.069 28.512 -39.791 1.00 28.22 328 ALA B C 1
ATOM 6654 O O . ALA F 2 327 ? -52.398 28.334 -38.612 1.00 29.13 328 ALA B O 1
ATOM 6656 N N . PHE F 2 328 ? -50.804 28.693 -40.149 1.00 26.85 329 PHE B N 1
ATOM 6657 C CA . PHE F 2 328 ? -49.768 28.756 -39.141 1.00 25.25 329 PHE B CA 1
ATOM 6658 C C . PHE F 2 328 ? -50.014 29.929 -38.177 1.00 28.84 329 PHE B C 1
ATOM 6659 O O . PHE F 2 328 ? -49.918 29.774 -36.956 1.00 28.16 329 PHE B O 1
ATOM 6667 N N . LEU F 2 329 ? -50.328 31.100 -38.734 1.00 26.98 330 LEU B N 1
ATOM 6668 C CA . LEU F 2 329 ? -50.611 32.280 -37.923 1.00 28.24 330 LEU B CA 1
ATOM 6669 C C . LEU F 2 329 ? -51.834 32.063 -37.029 1.00 30.25 330 LEU B C 1
ATOM 6670 O O . LEU F 2 329 ? -51.811 32.376 -35.834 1.00 29.87 330 LEU B O 1
ATOM 6675 N N . ASN F 2 330 ? -52.896 31.515 -37.616 1.00 30.92 331 ASN B N 1
ATOM 6676 C CA . ASN F 2 330 ? -54.142 31.315 -36.890 1.00 31.43 331 ASN B CA 1
ATOM 6677 C C . ASN F 2 330 ? -53.961 30.484 -35.626 1.00 33.90 331 ASN B C 1
ATOM 6678 O O . ASN F 2 330 ? -54.740 30.591 -34.678 1.00 36.43 331 ASN B O 1
ATOM 6683 N N . GLU F 2 331 ? -52.928 29.652 -35.626 1.00 31.93 332 GLU B N 1
ATOM 6684 C CA . GLU F 2 331 ? -52.666 28.748 -34.521 1.00 36.11 332 GLU B CA 1
ATOM 6685 C C . GLU F 2 331 ? -51.515 29.223 -33.639 1.00 39.88 332 GLU B C 1
ATOM 6686 O O . GLU F 2 331 ? -51.549 29.048 -32.420 1.00 42.26 332 GLU B O 1
ATOM 6692 N N . ARG F 2 332 ? -50.499 29.824 -34.246 1.00 31.56 333 ARG B N 1
ATOM 6693 C CA . ARG F 2 332 ? -49.315 30.244 -33.495 1.00 35.19 333 ARG B CA 1
ATOM 6694 C C . ARG F 2 332 ? -49.601 31.453 -32.602 1.00 38.92 333 ARG B C 1
ATOM 6695 O O . ARG F 2 332 ? -49.199 31.481 -31.439 1.00 42.77 333 ARG B O 1
ATOM 6703 N N . MET F 2 333 ? -50.320 32.431 -33.148 1.00 34.98 334 MET B N 1
ATOM 6704 C CA . MET F 2 333 ? -50.609 33.684 -32.450 1.00 40.27 334 MET B CA 1
ATOM 6705 C C . MET F 2 333 ? -51.601 33.543 -31.280 1.00 41.46 334 MET B C 1
ATOM 6706 O O . MET F 2 333 ? -51.744 34.449 -30.457 1.00 43.50 334 MET B O 1
ATOM 6711 N N . GLU F 2 334 ? -52.284 32.410 -31.206 1.00 42.49 335 GLU B N 1
ATOM 6712 C CA . GLU F 2 334 ? -53.135 32.130 -30.062 1.00 46.08 335 GLU B CA 1
ATOM 6713 C C . GLU F 2 334 ? -52.329 32.235 -28.771 1.00 43.05 335 GLU B C 1
ATOM 6714 O O . GLU F 2 334 ? -52.873 32.530 -27.719 1.00 47.00 335 GLU B O 1
ATOM 6720 N N . LEU F 2 335 ? -51.026 32.000 -28.864 1.00 46.07 336 LEU B N 1
ATOM 6721 C CA . LEU F 2 335 ? -50.148 32.021 -27.703 1.00 41.87 336 LEU B CA 1
ATOM 6722 C C . LEU F 2 335 ? -49.710 33.432 -27.340 1.00 46.74 336 LEU B C 1
ATOM 6723 O O . LEU F 2 335 ? -48.952 33.635 -26.392 1.00 46.63 336 LEU B O 1
ATOM 6728 N N . VAL F 2 336 ? -50.158 34.405 -28.117 1.00 46.06 337 VAL B N 1
ATOM 6729 C CA . VAL F 2 336 ? -49.871 35.794 -27.811 1.00 44.53 337 VAL B CA 1
ATOM 6730 C C . VAL F 2 336 ? -51.102 36.388 -27.138 1.00 44.90 337 VAL B C 1
ATOM 6731 O O . VAL F 2 336 ? -52.176 36.431 -27.739 1.00 43.66 337 VAL B O 1
ATOM 6735 N N . ASN F 2 337 ? -50.937 36.828 -25.891 1.00 49.72 338 ASN B N 1
ATOM 6736 C CA . ASN F 2 337 ? -52.032 37.367 -25.076 1.00 51.54 338 ASN B CA 1
ATOM 6737 C C . ASN F 2 337 ? -53.125 38.111 -25.839 1.00 50.27 338 ASN B C 1
ATOM 6738 O O . ASN F 2 337 ? -54.307 37.779 -25.735 1.00 53.99 338 ASN B O 1
ATOM 6743 N N . GLY F 2 338 ? -52.736 39.141 -26.575 1.00 45.22 339 GLY B N 1
ATOM 6744 C CA . GLY F 2 338 ? -53.705 39.915 -27.322 1.00 49.64 339 GLY B CA 1
ATOM 6745 C C . GLY F 2 338 ? -54.512 40.820 -26.408 1.00 60.83 339 GLY B C 1
ATOM 6746 O O . GLY F 2 338 ? -55.191 41.744 -26.872 1.00 61.99 339 GLY B O 1
ATOM 6748 N N . PRO G 2 1 ? 23.182 7.452 -13.067 1.00 29.52 2 PRO C N 1
ATOM 6749 C CA . PRO G 2 1 ? 24.298 7.642 -12.139 1.00 33.30 2 PRO C CA 1
ATOM 6750 C C . PRO G 2 1 ? 24.036 8.888 -11.326 1.00 33.17 2 PRO C C 1
ATOM 6751 O O . PRO G 2 1 ? 23.018 9.556 -11.571 1.00 30.03 2 PRO C O 1
ATOM 6755 N N . PHE G 2 2 ? 24.932 9.211 -10.399 1.00 27.96 3 PHE C N 1
ATOM 6756 C CA . PHE G 2 2 ? 24.734 10.390 -9.569 1.00 30.38 3 PHE C CA 1
ATOM 6757 C C . PHE G 2 2 ? 24.671 11.633 -10.443 1.00 33.08 3 PHE C C 1
ATOM 6758 O O . PHE G 2 2 ? 23.892 12.539 -10.168 1.00 31.67 3 PHE C O 1
ATOM 6766 N N . THR G 2 3 ? 25.484 11.659 -11.501 1.00 29.63 4 THR C N 1
ATOM 6767 C CA . THR G 2 3 ? 25.453 12.743 -12.472 1.00 29.79 4 THR C CA 1
ATOM 6768 C C . THR G 2 3 ? 24.654 12.270 -13.665 1.00 33.57 4 THR C C 1
ATOM 6769 O O . THR G 2 3 ? 25.005 11.274 -14.280 1.00 32.23 4 THR C O 1
ATOM 6773 N N . TYR G 2 4 ? 23.573 12.970 -13.984 1.00 33.30 5 TYR C N 1
ATOM 6774 C CA . TYR G 2 4 ? 22.715 12.560 -15.087 1.00 33.80 5 TYR C CA 1
ATOM 6775 C C . TYR G 2 4 ? 23.532 12.037 -16.284 1.00 34.37 5 TYR C C 1
ATOM 6776 O O . TYR G 2 4 ? 24.532 12.632 -16.683 1.00 34.01 5 TYR C O 1
ATOM 6785 N N . SER G 2 5 ? 23.128 10.903 -16.836 1.00 33.71 6 SER C N 1
ATOM 6786 C CA . SER G 2 5 ? 23.763 10.419 -18.056 1.00 34.93 6 SER C CA 1
ATOM 6787 C C . SER G 2 5 ? 22.736 10.149 -19.137 1.00 32.53 6 SER C C 1
ATOM 6788 O O . SER G 2 5 ? 21.854 9.306 -18.967 1.00 33.91 6 SER C O 1
ATOM 6791 N N . ILE G 2 6 ? 22.853 10.855 -20.256 1.00 32.02 7 ILE C N 1
ATOM 6792 C CA . ILE G 2 6 ? 21.972 10.605 -21.390 1.00 31.24 7 ILE C CA 1
ATOM 6793 C C . ILE G 2 6 ? 21.909 9.117 -21.728 1.00 30.56 7 ILE C C 1
ATOM 6794 O O . ILE G 2 6 ? 20.832 8.533 -21.792 1.00 35.68 7 ILE C O 1
ATOM 6799 N N . GLU G 2 7 ? 23.072 8.509 -21.951 1.00 38.78 8 GLU C N 1
ATOM 6800 C CA . GLU G 2 7 ? 23.150 7.086 -22.295 1.00 39.41 8 GLU C CA 1
ATOM 6801 C C . GLU G 2 7 ? 22.561 6.174 -21.215 1.00 35.81 8 GLU C C 1
ATOM 6802 O O . GLU G 2 7 ? 21.775 5.278 -21.519 1.00 34.17 8 GLU C O 1
ATOM 6808 N N . ALA G 2 8 ? 22.961 6.377 -19.962 1.00 32.88 9 ALA C N 1
ATOM 6809 C CA . ALA G 2 8 ? 22.371 5.597 -18.867 1.00 35.04 9 ALA C CA 1
ATOM 6810 C C . ALA G 2 8 ? 20.842 5.612 -18.959 1.00 35.84 9 ALA C C 1
ATOM 6811 O O . ALA G 2 8 ? 20.185 4.558 -18.965 1.00 33.29 9 ALA C O 1
ATOM 6813 N N . THR G 2 9 ? 20.286 6.818 -19.056 1.00 31.95 10 THR C N 1
ATOM 6814 C CA . THR G 2 9 ? 18.838 6.996 -19.141 1.00 34.28 10 THR C CA 1
ATOM 6815 C C . THR G 2 9 ? 18.232 6.293 -20.380 1.00 38.21 10 THR C C 1
ATOM 6816 O O . THR G 2 9 ? 17.192 5.635 -20.293 1.00 38.20 10 THR C O 1
ATOM 6820 N N . ARG G 2 10 ? 18.906 6.420 -21.518 1.00 34.50 11 ARG C N 1
ATOM 6821 C CA . ARG G 2 10 ? 18.459 5.797 -22.761 1.00 38.72 11 ARG C CA 1
ATOM 6822 C C . ARG G 2 10 ? 18.383 4.274 -22.632 1.00 38.16 11 ARG C C 1
ATOM 6823 O O . ARG G 2 10 ? 17.504 3.624 -23.222 1.00 33.16 11 ARG C O 1
ATOM 6831 N N . ASN G 2 11 ? 19.296 3.717 -21.840 1.00 35.74 12 ASN C N 1
ATOM 6832 C CA . ASN G 2 11 ? 19.448 2.267 -21.722 1.00 38.08 12 ASN C CA 1
ATOM 6833 C C . ASN G 2 11 ? 18.453 1.567 -20.808 1.00 40.32 12 ASN C C 1
ATOM 6834 O O . ASN G 2 11 ? 18.321 0.344 -20.865 1.00 38.31 12 ASN C O 1
ATOM 6839 N N . LEU G 2 12 ? 17.775 2.329 -19.950 1.00 39.35 13 LEU C N 1
ATOM 6840 C CA . LEU G 2 12 ? 16.870 1.736 -18.971 1.00 39.13 13 LEU C CA 1
ATOM 6841 C C . LEU G 2 12 ? 15.658 1.085 -19.622 1.00 36.66 13 LEU C C 1
ATOM 6842 O O . LEU G 2 12 ? 15.143 1.585 -20.616 1.00 34.77 13 LEU C O 1
ATOM 6847 N N . ALA G 2 13 ? 15.195 -0.019 -19.049 1.00 31.66 14 ALA C N 1
ATOM 6848 C CA . ALA G 2 13 ? 13.884 -0.542 -19.413 1.00 39.41 14 ALA C CA 1
ATOM 6849 C C . ALA G 2 13 ? 12.834 0.486 -19.011 1.00 38.47 14 ALA C C 1
ATOM 6850 O O . ALA G 2 13 ? 13.016 1.218 -18.032 1.00 38.98 14 ALA C O 1
ATOM 6852 N N . THR G 2 14 ? 11.733 0.542 -19.751 1.00 37.29 15 THR C N 1
ATOM 6853 C CA . THR G 2 14 ? 10.663 1.470 -19.413 1.00 36.16 15 THR C CA 1
ATOM 6854 C C . THR G 2 14 ? 10.257 1.387 -17.940 1.00 38.07 15 THR C C 1
ATOM 6855 O O . THR G 2 14 ? 9.952 2.407 -17.323 1.00 37.85 15 THR C O 1
ATOM 6859 N N . THR G 2 15 ? 10.258 0.183 -17.373 1.00 34.01 16 THR C N 1
ATOM 6860 C CA . THR G 2 15 ? 9.816 0.011 -16.003 1.00 36.35 16 THR C CA 1
ATOM 6861 C C . THR G 2 15 ? 10.810 0.554 -14.982 1.00 32.92 16 THR C C 1
ATOM 6862 O O . THR G 2 15 ? 10.491 0.653 -13.810 1.00 34.69 16 THR C O 1
ATOM 6866 N N . GLU G 2 16 ? 12.013 0.894 -15.430 1.00 35.47 17 GLU C N 1
ATOM 6867 C CA . GLU G 2 16 ? 13.071 1.361 -14.534 1.00 32.98 17 GLU C CA 1
ATOM 6868 C C . GLU G 2 16 ? 13.230 2.880 -14.601 1.00 31.72 17 GLU C C 1
ATOM 6869 O O . GLU G 2 16 ? 13.942 3.488 -13.784 1.00 26.66 17 GLU C O 1
ATOM 6875 N N . ARG G 2 17 ? 12.577 3.491 -15.585 1.00 27.07 18 ARG C N 1
ATOM 6876 C CA . ARG G 2 17 ? 12.608 4.941 -15.731 1.00 27.88 18 ARG C CA 1
ATOM 6877 C C . ARG G 2 17 ? 12.107 5.661 -14.477 1.00 29.81 18 ARG C C 1
ATOM 6878 O O . ARG G 2 17 ? 11.223 5.162 -13.774 1.00 31.48 18 ARG C O 1
ATOM 6886 N N . CYS G 2 18 ? 12.657 6.846 -14.217 1.00 29.89 19 CYS C N 1
ATOM 6887 C CA . CYS G 2 18 ? 12.355 7.565 -12.990 1.00 32.88 19 CYS C CA 1
ATOM 6888 C C . CYS G 2 18 ? 11.000 8.245 -13.051 1.00 30.44 19 CYS C C 1
ATOM 6889 O O . CYS G 2 18 ? 10.423 8.565 -12.027 1.00 27.29 19 CYS C O 1
ATOM 6892 N N . ILE G 2 19 ? 10.495 8.445 -14.262 1.00 27.62 20 ILE C N 1
ATOM 6893 C CA . ILE G 2 19 ? 9.199 9.073 -14.468 1.00 34.47 20 ILE C CA 1
ATOM 6894 C C . ILE G 2 19 ? 8.244 8.084 -15.117 1.00 33.64 20 ILE C C 1
ATOM 6895 O O . ILE G 2 19 ? 8.515 7.592 -16.204 1.00 33.82 20 ILE C O 1
ATOM 6900 N N . GLN G 2 20 ? 7.125 7.786 -14.467 1.00 30.39 21 GLN C N 1
ATOM 6901 C CA . GLN G 2 20 ? 6.201 6.824 -15.055 1.00 30.78 21 GLN C CA 1
ATOM 6902 C C . GLN G 2 20 ? 4.972 7.514 -15.640 1.00 30.98 21 GLN C C 1
ATOM 6903 O O . GLN G 2 20 ? 4.155 8.065 -14.912 1.00 30.45 21 GLN C O 1
ATOM 6909 N N . ASP G 2 21 ? 4.877 7.499 -16.971 1.00 29.27 22 ASP C N 1
ATOM 6910 C CA . ASP G 2 21 ? 3.761 8.092 -17.701 1.00 31.74 22 ASP C CA 1
ATOM 6911 C C . ASP G 2 21 ? 2.488 7.292 -17.438 1.00 34.12 22 ASP C C 1
ATOM 6912 O O . ASP G 2 21 ? 2.368 6.150 -17.882 1.00 33.05 22 ASP C O 1
ATOM 6917 N N . ILE G 2 22 ? 1.540 7.875 -16.709 1.00 35.72 23 ILE C N 1
ATOM 6918 C CA . ILE G 2 22 ? 0.295 7.165 -16.401 1.00 34.75 23 ILE C CA 1
ATOM 6919 C C . ILE G 2 22 ? -0.917 7.899 -16.944 1.00 37.20 23 ILE C C 1
ATOM 6920 O O . ILE G 2 22 ? -2.010 7.808 -16.388 1.00 37.32 23 ILE C O 1
ATOM 6925 N N . ARG G 2 23 ? -0.713 8.635 -18.027 1.00 32.50 24 ARG C N 1
ATOM 6926 C CA . ARG G 2 23 ? -1.796 9.390 -18.636 1.00 34.70 24 ARG C CA 1
ATOM 6927 C C . ARG G 2 23 ? -2.905 8.473 -19.154 1.00 41.00 24 ARG C C 1
ATOM 6928 O O . ARG G 2 23 ? -4.085 8.818 -19.089 1.00 42.47 24 ARG C O 1
ATOM 6936 N N . ASN G 2 24 ? -2.520 7.296 -19.640 1.00 35.63 25 ASN C N 1
ATOM 6937 C CA . ASN G 2 24 ? -3.473 6.325 -20.143 1.00 35.95 25 ASN C CA 1
ATOM 6938 C C . ASN G 2 24 ? -3.941 5.357 -19.065 1.00 41.80 25 ASN C C 1
ATOM 6939 O O . ASN G 2 24 ? -4.562 4.349 -19.365 1.00 42.13 25 ASN C O 1
ATOM 6944 N N . ALA G 2 25 ? -3.650 5.661 -17.808 1.00 40.08 26 ALA C N 1
ATOM 6945 C CA . ALA G 2 25 ? -4.130 4.812 -16.723 1.00 38.94 26 ALA C CA 1
ATOM 6946 C C . ALA G 2 25 ? -4.261 5.614 -15.443 1.00 39.40 26 ALA C C 1
ATOM 6947 O O . ALA G 2 25 ? -3.488 5.429 -14.508 1.00 41.00 26 ALA C O 1
ATOM 6949 N N . PRO G 2 26 ? -5.245 6.518 -15.404 1.00 40.22 27 PRO C N 1
ATOM 6950 C CA . PRO G 2 26 ? -5.411 7.422 -14.264 1.00 44.60 27 PRO C CA 1
ATOM 6951 C C . PRO G 2 26 ? -5.569 6.632 -12.976 1.00 45.14 27 PRO C C 1
ATOM 6952 O O . PRO G 2 26 ? -6.203 5.574 -12.980 1.00 47.16 27 PRO C O 1
ATOM 6956 N N . VAL G 2 27 ? -4.975 7.123 -11.895 1.00 40.19 28 VAL C N 1
ATOM 6957 C CA . VAL G 2 27 ? -5.256 6.573 -10.584 1.00 39.11 28 VAL C CA 1
ATOM 6958 C C . VAL G 2 27 ? -6.632 7.086 -10.174 1.00 41.55 28 VAL C C 1
ATOM 6959 O O . VAL G 2 27 ? -6.941 8.263 -10.372 1.00 40.51 28 VAL C O 1
ATOM 6963 N N . ARG G 2 28 ? -7.470 6.205 -9.634 1.00 43.68 29 ARG C N 1
ATOM 6964 C CA . ARG G 2 28 ? -8.845 6.578 -9.338 1.00 42.79 29 ARG C CA 1
ATOM 6965 C C . ARG G 2 28 ? -8.891 7.715 -8.327 1.00 40.36 29 ARG C C 1
ATOM 6966 O O . ARG G 2 28 ? -8.310 7.621 -7.249 1.00 41.59 29 ARG C O 1
ATOM 6968 N N . ASN G 2 29 ? -9.570 8.791 -8.705 1.00 39.37 30 ASN C N 1
ATOM 6969 C CA . ASN G 2 29 ? -9.729 9.979 -7.864 1.00 41.48 30 ASN C CA 1
ATOM 6970 C C . ASN G 2 29 ? -8.465 10.815 -7.704 1.00 40.38 30 ASN C C 1
ATOM 6971 O O . ASN G 2 29 ? -8.356 11.621 -6.785 1.00 39.56 30 ASN C O 1
ATOM 6976 N N . ARG G 2 30 ? -7.514 10.621 -8.613 1.00 36.25 31 ARG C N 1
ATOM 6977 C CA . ARG G 2 30 ? -6.318 11.445 -8.642 1.00 36.76 31 ARG C CA 1
ATOM 6978 C C . ARG G 2 30 ? -6.089 11.917 -10.051 1.00 35.75 31 ARG C C 1
ATOM 6979 O O . ARG G 2 30 ? -6.340 11.179 -10.999 1.00 37.14 31 ARG C O 1
ATOM 6987 N N . SER G 2 31 ? -5.594 13.139 -10.180 1.00 33.28 32 SER C N 1
ATOM 6988 C CA . SER G 2 31 ? -5.365 13.742 -11.483 1.00 33.95 32 SER C CA 1
ATOM 6989 C C . SER G 2 31 ? -3.910 13.598 -11.895 1.00 33.68 32 SER C C 1
ATOM 6990 O O . SER G 2 31 ? -3.458 14.267 -12.829 1.00 32.34 32 SER C O 1
ATOM 6993 N N . THR G 2 32 ? -3.172 12.747 -11.184 1.00 30.04 33 THR C N 1
ATOM 6994 C CA . THR G 2 32 ? -1.760 12.510 -11.490 1.00 28.88 33 THR C CA 1
ATOM 6995 C C . THR G 2 32 ? -1.553 12.051 -12.942 1.00 33.01 33 THR C C 1
ATOM 6996 O O . THR G 2 32 ? -2.285 11.194 -13.426 1.00 30.34 33 THR C O 1
ATOM 7000 N N . GLN G 2 33 ? -0.568 12.628 -13.633 1.00 27.58 34 GLN C N 1
ATOM 7001 C CA . GLN G 2 33 ? -0.268 12.238 -15.021 1.00 33.00 34 GLN C CA 1
ATOM 7002 C C . GLN G 2 33 ? 1.080 11.527 -15.165 1.00 32.10 34 GLN C C 1
ATOM 7003 O O . GLN G 2 33 ? 1.238 10.633 -15.992 1.00 29.82 34 GLN C O 1
ATOM 7009 N N . PHE G 2 34 ? 2.050 11.935 -14.359 1.00 30.66 35 PHE C N 1
ATOM 7010 C CA . PHE G 2 34 ? 3.345 11.281 -14.346 1.00 28.34 35 PHE C CA 1
ATOM 7011 C C . PHE G 2 34 ? 3.710 11.063 -12.884 1.00 30.90 35 PHE C C 1
ATOM 7012 O O . PHE G 2 34 ? 3.496 11.949 -12.062 1.00 30.90 35 PHE C O 1
ATOM 7020 N N . GLN G 2 35 ? 4.238 9.894 -12.538 1.00 28.89 36 GLN C N 1
ATOM 7021 C CA . GLN G 2 35 ? 4.611 9.666 -11.140 1.00 31.68 36 GLN C CA 1
ATOM 7022 C C . GLN G 2 35 ? 6.106 9.730 -10.987 1.00 30.20 36 GLN C C 1
ATOM 7023 O O . GLN G 2 35 ? 6.838 9.381 -11.907 1.00 33.70 36 GLN C O 1
ATOM 7029 N N . LEU G 2 36 ? 6.572 10.189 -9.835 1.00 26.76 37 LEU C N 1
ATOM 7030 C CA . LEU G 2 36 ? 7.984 10.088 -9.565 1.00 27.13 37 LEU C CA 1
ATOM 7031 C C . LEU G 2 36 ? 8.217 8.723 -8.947 1.00 29.43 37 LEU C C 1
ATOM 7032 O O . LEU G 2 36 ? 7.730 8.447 -7.853 1.00 28.41 37 LEU C O 1
ATOM 7037 N N . ALA G 2 37 ? 8.946 7.871 -9.658 1.00 26.09 38 ALA C N 1
ATOM 7038 C CA . ALA G 2 37 ? 9.158 6.501 -9.238 1.00 26.86 38 ALA C CA 1
ATOM 7039 C C . ALA G 2 37 ? 10.340 6.442 -8.269 1.00 28.70 38 ALA C C 1
ATOM 7040 O O . ALA G 2 37 ? 11.467 6.128 -8.664 1.00 24.76 38 ALA C O 1
ATOM 7042 N N . GLN G 2 38 ? 10.080 6.748 -6.999 1.00 26.71 39 GLN C N 1
ATOM 7043 C CA . GLN G 2 38 ? 11.172 7.008 -6.078 1.00 28.53 39 GLN C CA 1
ATOM 7044 C C . GLN G 2 38 ? 12.181 5.859 -5.978 1.00 26.10 39 GLN C C 1
ATOM 7045 O O . GLN G 2 38 ? 13.379 6.094 -5.940 1.00 26.90 39 GLN C O 1
ATOM 7051 N N . GLN G 2 39 ? 11.710 4.623 -5.960 1.00 26.58 40 GLN C N 1
ATOM 7052 C CA . GLN G 2 39 ? 12.640 3.507 -5.870 1.00 28.52 40 GLN C CA 1
ATOM 7053 C C . GLN G 2 39 ? 13.539 3.484 -7.111 1.00 30.75 40 GLN C C 1
ATOM 7054 O O . GLN G 2 39 ? 14.756 3.349 -7.002 1.00 29.26 40 GLN C O 1
ATOM 7060 N N . ASN G 2 40 ? 12.954 3.647 -8.291 1.00 27.75 41 ASN C N 1
ATOM 7061 C CA . ASN G 2 40 ? 13.784 3.763 -9.478 1.00 26.68 41 ASN C CA 1
ATOM 7062 C C . ASN G 2 40 ? 14.762 4.924 -9.357 1.00 28.26 41 ASN C C 1
ATOM 7063 O O . ASN G 2 40 ? 15.894 4.862 -9.848 1.00 28.46 41 ASN C O 1
ATOM 7068 N N . MET G 2 41 ? 14.330 5.984 -8.689 1.00 24.90 42 MET C N 1
ATOM 7069 C CA . MET G 2 41 ? 15.128 7.198 -8.627 1.00 26.44 42 MET C CA 1
ATOM 7070 C C . MET G 2 41 ? 16.362 7.012 -7.762 1.00 26.36 42 MET C C 1
ATOM 7071 O O . MET G 2 41 ? 17.434 7.526 -8.081 1.00 26.46 42 MET C O 1
ATOM 7076 N N . LEU G 2 42 ? 16.210 6.268 -6.670 1.00 27.17 43 LEU C N 1
ATOM 7077 C CA . LEU G 2 42 ? 17.331 5.950 -5.798 1.00 29.68 43 LEU C CA 1
ATOM 7078 C C . LEU G 2 42 ? 18.321 5.034 -6.500 1.00 28.54 43 LEU C C 1
ATOM 7079 O O . LEU G 2 42 ? 19.526 5.183 -6.333 1.00 32.07 43 LEU C O 1
ATOM 7084 N N . ALA G 2 43 ? 17.805 4.097 -7.292 1.00 26.76 44 ALA C N 1
ATOM 7085 C CA . ALA G 2 43 ? 18.643 3.135 -8.004 1.00 26.58 44 ALA C CA 1
ATOM 7086 C C . ALA G 2 43 ? 19.428 3.761 -9.163 1.00 29.06 44 ALA C C 1
ATOM 7087 O O . ALA G 2 43 ? 20.531 3.324 -9.492 1.00 23.33 44 ALA C O 1
ATOM 7089 N N . TYR G 2 44 ? 18.840 4.752 -9.812 1.00 26.91 45 TYR C N 1
ATOM 7090 C CA . TYR G 2 44 ? 19.531 5.431 -10.900 1.00 27.69 45 TYR C CA 1
ATOM 7091 C C . TYR G 2 44 ? 20.551 6.406 -10.329 1.00 25.43 45 TYR C C 1
ATOM 7092 O O . TYR G 2 44 ? 21.705 6.394 -10.719 1.00 29.90 45 TYR C O 1
ATOM 7101 N N . THR G 2 45 ? 20.138 7.214 -9.363 1.00 29.65 46 THR C N 1
ATOM 7102 C CA . THR G 2 45 ? 20.995 8.264 -8.826 1.00 26.43 46 THR C CA 1
ATOM 7103 C C . THR G 2 45 ? 22.055 7.753 -7.825 1.00 30.84 46 THR C C 1
ATOM 7104 O O . THR G 2 45 ? 23.203 8.208 -7.860 1.00 31.64 46 THR C O 1
ATOM 7108 N N . PHE G 2 46 ? 21.674 6.814 -6.954 1.00 26.54 47 PHE C N 1
ATOM 7109 C CA . PHE G 2 46 ? 22.561 6.282 -5.919 1.00 27.69 47 PHE C CA 1
ATOM 7110 C C . PHE G 2 46 ? 22.877 4.796 -6.077 1.00 30.77 47 PHE C C 1
ATOM 7111 O O . PHE G 2 46 ? 23.196 4.115 -5.098 1.00 27.19 47 PHE C O 1
ATOM 7119 N N . GLY G 2 47 ? 22.775 4.292 -7.301 1.00 26.79 48 GLY C N 1
ATOM 7120 C CA . GLY G 2 47 ? 23.013 2.888 -7.565 1.00 28.79 48 GLY C CA 1
ATOM 7121 C C . GLY G 2 47 ? 24.435 2.451 -7.251 1.00 35.54 48 GLY C C 1
ATOM 7122 O O . GLY G 2 47 ? 24.679 1.299 -6.894 1.00 34.64 48 GLY C O 1
ATOM 7123 N N . GLU G 2 48 ? 25.379 3.373 -7.378 1.00 34.91 49 GLU C N 1
ATOM 7124 C CA . GLU G 2 48 ? 26.772 3.031 -7.169 1.00 35.65 49 GLU C CA 1
ATOM 7125 C C . GLU G 2 48 ? 27.418 3.947 -6.146 1.00 32.59 49 GLU C C 1
ATOM 7126 O O . GLU G 2 48 ? 28.632 3.956 -6.010 1.00 31.22 49 GLU C O 1
ATOM 7132 N N . VAL G 2 49 ? 26.607 4.715 -5.424 1.00 33.05 50 VAL C N 1
ATOM 7133 C CA . VAL G 2 49 ? 27.151 5.708 -4.507 1.00 28.91 50 VAL C CA 1
ATOM 7134 C C . VAL G 2 49 ? 26.367 5.806 -3.210 1.00 28.64 50 VAL C C 1
ATOM 7135 O O . VAL G 2 49 ? 25.174 6.101 -3.221 1.00 29.96 50 VAL C O 1
ATOM 7139 N N . ILE G 2 50 ? 27.033 5.556 -2.090 1.00 25.38 51 ILE C N 1
ATOM 7140 C CA . ILE G 2 50 ? 26.506 5.942 -0.793 1.00 26.49 51 ILE C CA 1
ATOM 7141 C C . ILE G 2 50 ? 27.301 7.177 -0.376 1.00 29.22 51 ILE C C 1
ATOM 7142 O O . ILE G 2 50 ? 28.526 7.098 -0.224 1.00 25.06 51 ILE C O 1
ATOM 7147 N N . PRO G 2 51 ? 26.622 8.335 -0.219 1.00 30.27 52 PRO C N 1
ATOM 7148 C CA . PRO G 2 51 ? 27.340 9.573 0.122 1.00 26.39 52 PRO C CA 1
ATOM 7149 C C . PRO G 2 51 ? 28.089 9.394 1.434 1.00 26.93 52 PRO C C 1
ATOM 7150 O O . PRO G 2 51 ? 27.554 8.739 2.316 1.00 30.08 52 PRO C O 1
ATOM 7154 N N . GLY G 2 52 ? 29.295 9.947 1.561 1.00 28.59 53 GLY C N 1
ATOM 7155 C CA . GLY G 2 52 ? 30.116 9.731 2.749 1.00 26.13 53 GLY C CA 1
ATOM 7156 C C . GLY G 2 52 ? 31.024 8.510 2.639 1.00 31.28 53 GLY C C 1
ATOM 7157 O O . GLY G 2 52 ? 31.951 8.325 3.439 1.00 31.25 53 GLY C O 1
ATOM 7158 N N . PHE G 2 53 ? 30.749 7.674 1.641 1.00 29.00 54 PHE C N 1
ATOM 7159 C CA . PHE G 2 53 ? 31.551 6.494 1.346 1.00 27.88 54 PHE C CA 1
ATOM 7160 C C . PHE G 2 53 ? 31.783 6.407 -0.152 1.00 27.02 54 PHE C C 1
ATOM 7161 O O . PHE G 2 53 ? 31.988 5.326 -0.704 1.00 34.11 54 PHE C O 1
ATOM 7169 N N . ALA G 2 54 ? 31.718 7.553 -0.813 1.00 25.35 55 ALA C N 1
ATOM 7170 C CA . ALA G 2 54 ? 31.957 7.627 -2.247 1.00 32.10 55 ALA C CA 1
ATOM 7171 C C . ALA G 2 54 ? 33.164 8.523 -2.509 1.00 34.52 55 ALA C C 1
ATOM 7172 O O . ALA G 2 54 ? 34.040 8.674 -1.654 1.00 31.77 55 ALA C O 1
ATOM 7174 N N . SER G 2 55 ? 33.194 9.132 -3.688 1.00 31.59 56 SER C N 1
ATOM 7175 C CA . SER G 2 55 ? 34.244 10.086 -4.022 1.00 32.65 56 SER C CA 1
ATOM 7176 C C . SER G 2 55 ? 34.333 11.217 -2.999 1.00 35.04 56 SER C C 1
ATOM 7177 O O . SER G 2 55 ? 33.331 11.613 -2.402 1.00 28.88 56 SER C O 1
ATOM 7180 N N . ALA G 2 56 ? 35.534 11.765 -2.840 1.00 35.99 57 ALA C N 1
ATOM 7181 C CA . ALA G 2 56 ? 35.737 12.937 -2.008 1.00 31.50 57 ALA C CA 1
ATOM 7182 C C . ALA G 2 56 ? 34.752 14.026 -2.421 1.00 36.39 57 ALA C C 1
ATOM 7183 O O . ALA G 2 56 ? 34.244 14.766 -1.582 1.00 33.01 57 ALA C O 1
ATOM 7185 N N . GLY G 2 57 ? 34.484 14.120 -3.720 1.00 31.89 58 GLY C N 1
ATOM 7186 C CA . GLY G 2 57 ? 33.639 15.179 -4.229 1.00 32.25 58 GLY C CA 1
ATOM 7187 C C . GLY G 2 57 ? 32.246 15.103 -3.641 1.00 34.70 58 GLY C C 1
ATOM 7188 O O . GLY G 2 57 ? 31.665 16.120 -3.249 1.00 34.19 58 GLY C O 1
ATOM 7189 N N . ILE G 2 58 ? 31.706 13.892 -3.574 1.00 31.23 59 ILE C N 1
ATOM 7190 C CA . ILE G 2 58 ? 30.353 13.717 -3.080 1.00 32.63 59 ILE C CA 1
ATOM 7191 C C . ILE G 2 58 ? 30.289 13.810 -1.564 1.00 30.49 59 ILE C C 1
ATOM 7192 O O . ILE G 2 58 ? 29.359 14.411 -1.012 1.00 31.32 59 ILE C O 1
ATOM 7197 N N . ASN G 2 59 ? 31.289 13.234 -0.901 1.00 29.55 60 ASN C N 1
ATOM 7198 C CA . ASN G 2 59 ? 31.303 13.156 0.549 1.00 27.35 60 ASN C CA 1
ATOM 7199 C C . ASN G 2 59 ? 31.292 14.546 1.167 1.00 31.90 60 ASN C C 1
ATOM 7200 O O . ASN G 2 59 ? 30.786 14.742 2.273 1.00 34.39 60 ASN C O 1
ATOM 7205 N N . GLY G 2 60 ? 31.859 15.516 0.454 1.00 34.45 61 GLY C N 1
ATOM 7206 C CA . GLY G 2 60 ? 32.050 16.846 1.010 1.00 31.80 61 GLY C CA 1
ATOM 7207 C C . GLY G 2 60 ? 31.154 17.924 0.421 1.00 31.92 61 GLY C C 1
ATOM 7208 O O . GLY G 2 60 ? 31.235 19.086 0.807 1.00 29.57 61 GLY C O 1
ATOM 7209 N N . MET G 2 61 ? 30.290 17.548 -0.513 1.00 31.06 62 MET C N 1
ATOM 7210 C CA . MET G 2 61 ? 29.397 18.532 -1.122 1.00 31.20 62 MET C CA 1
ATOM 7211 C C . MET G 2 61 ? 28.170 18.801 -0.244 1.00 32.98 62 MET C C 1
ATOM 7212 O O . MET G 2 61 ? 27.847 17.992 0.641 1.00 27.66 62 MET C O 1
ATOM 7217 N N . ASP G 2 62 ? 27.509 19.943 -0.456 1.00 32.61 63 ASP C N 1
ATOM 7218 C CA . ASP G 2 62 ? 26.333 20.295 0.349 1.00 32.59 63 ASP C CA 1
ATOM 7219 C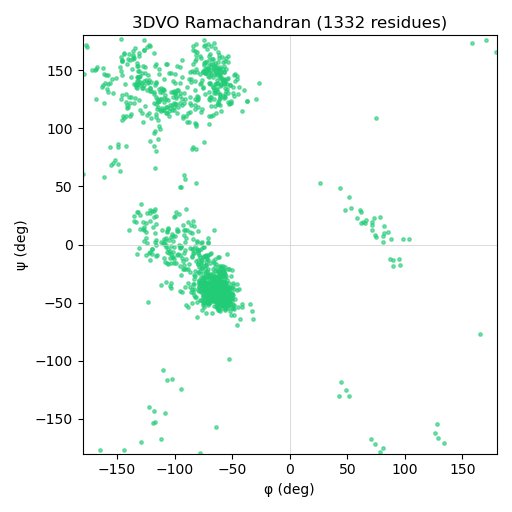 C . ASP G 2 62 ? 25.346 19.119 0.321 1.00 27.12 63 ASP C C 1
ATOM 7220 O O . ASP G 2 62 ? 24.932 18.675 -0.752 1.00 30.82 63 ASP C O 1
ATOM 7225 N N . TYR G 2 63 ? 25.009 18.600 1.503 1.00 28.09 64 TYR C N 1
ATOM 7226 C CA . TYR G 2 63 ? 24.134 17.442 1.626 1.00 23.96 64 TYR C CA 1
ATOM 7227 C C . TYR G 2 63 ? 22.778 17.781 1.016 1.00 26.03 64 TYR C C 1
ATOM 7228 O O . TYR G 2 63 ? 22.141 16.918 0.410 1.00 26.67 64 TYR C O 1
ATOM 7237 N N . ARG G 2 64 ? 22.361 19.042 1.145 1.00 24.60 65 ARG C N 1
ATOM 7238 C CA . ARG G 2 64 ? 21.131 19.518 0.507 1.00 27.61 65 ARG C CA 1
ATOM 7239 C C . ARG G 2 64 ? 21.151 19.263 -0.981 1.00 28.48 65 ARG C C 1
ATOM 7240 O O . ARG G 2 64 ? 20.135 18.889 -1.567 1.00 29.37 65 ARG C O 1
ATOM 7248 N N . ASP G 2 65 ? 22.310 19.450 -1.598 1.00 31.56 66 ASP C N 1
ATOM 7249 C CA . ASP G 2 65 ? 22.423 19.206 -3.039 1.00 24.86 66 ASP C CA 1
ATOM 7250 C C . ASP G 2 65 ? 22.491 17.716 -3.369 1.00 28.38 66 ASP C C 1
ATOM 7251 O O . ASP G 2 65 ? 22.044 17.297 -4.436 1.00 23.05 66 ASP C O 1
ATOM 7256 N N . VAL G 2 66 ? 23.054 16.920 -2.458 1.00 26.95 67 VAL C N 1
ATOM 7257 C CA . VAL G 2 66 ? 23.073 15.462 -2.624 1.00 27.94 67 VAL C CA 1
ATOM 7258 C C . VAL G 2 66 ? 21.637 14.953 -2.575 1.00 29.38 67 VAL C C 1
ATOM 7259 O O . VAL G 2 66 ? 21.201 14.177 -3.436 1.00 26.64 67 VAL C O 1
ATOM 7263 N N . ILE G 2 67 ? 20.898 15.396 -1.559 1.00 27.89 68 ILE C N 1
ATOM 7264 C CA . ILE G 2 67 ? 19.514 14.954 -1.387 1.00 28.59 68 ILE C CA 1
ATOM 7265 C C . ILE G 2 67 ? 18.611 15.368 -2.555 1.00 27.77 68 ILE C C 1
ATOM 7266 O O . ILE G 2 67 ? 17.776 14.588 -3.006 1.00 28.44 68 ILE C O 1
ATOM 7271 N N . GLY G 2 68 ? 18.818 16.575 -3.066 1.00 24.53 69 GLY C N 1
ATOM 7272 C CA . GLY G 2 68 ? 18.005 17.096 -4.143 1.00 29.34 69 GLY C CA 1
ATOM 7273 C C . GLY G 2 68 ? 18.350 16.521 -5.503 1.00 25.65 69 GLY C C 1
ATOM 7274 O O . GLY G 2 68 ? 17.683 16.828 -6.487 1.00 29.97 69 GLY C O 1
ATOM 7275 N N . ARG G 2 69 ? 19.377 15.683 -5.563 1.00 25.85 70 ARG C N 1
ATOM 7276 C CA . ARG G 2 69 ? 19.855 15.157 -6.851 1.00 28.37 70 ARG C CA 1
ATOM 7277 C C . ARG G 2 69 ? 18.902 14.169 -7.560 1.00 26.73 70 ARG C C 1
ATOM 7278 O O . ARG G 2 69 ? 18.703 14.253 -8.785 1.00 27.54 70 ARG C O 1
ATOM 7286 N N . PRO G 2 70 ? 18.317 13.218 -6.815 1.00 27.34 71 PRO C N 1
ATOM 7287 C CA . PRO G 2 70 ? 17.324 12.366 -7.493 1.00 25.53 71 PRO C CA 1
ATOM 7288 C C . PRO G 2 70 ? 16.162 13.166 -8.151 1.00 30.09 71 PRO C C 1
ATOM 7289 O O . PRO G 2 70 ? 15.830 12.908 -9.326 1.00 25.51 71 PRO C O 1
ATOM 7293 N N . VAL G 2 71 ? 15.573 14.138 -7.447 1.00 23.29 72 VAL C N 1
ATOM 7294 C CA . VAL G 2 71 ? 14.461 14.865 -8.043 1.00 26.43 72 VAL C CA 1
ATOM 7295 C C . VAL G 2 71 ? 14.906 15.679 -9.264 1.00 27.76 72 VAL C C 1
ATOM 7296 O O . VAL G 2 71 ? 14.209 15.727 -10.277 1.00 27.25 72 VAL C O 1
ATOM 7300 N N . GLU G 2 72 ? 16.084 16.284 -9.176 1.00 29.56 73 GLU C N 1
ATOM 7301 C CA . GLU G 2 72 ? 16.648 16.993 -10.314 1.00 27.86 73 GLU C CA 1
ATOM 7302 C C . GLU G 2 72 ? 16.884 16.065 -11.522 1.00 30.38 73 GLU C C 1
ATOM 7303 O O . GLU G 2 72 ? 16.600 16.433 -12.663 1.00 32.02 73 GLU C O 1
ATOM 7309 N N . ASN G 2 73 ? 17.391 14.862 -11.276 1.00 29.05 74 ASN C N 1
ATOM 7310 C CA . ASN G 2 73 ? 17.628 13.925 -12.366 1.00 30.48 74 ASN C CA 1
ATOM 7311 C C . ASN G 2 73 ? 16.320 13.424 -12.971 1.00 30.02 74 ASN C C 1
ATOM 7312 O O . ASN G 2 73 ? 16.199 13.295 -14.188 1.00 33.17 74 ASN C O 1
ATOM 7317 N N . ALA G 2 74 ? 15.345 13.132 -12.121 1.00 28.21 75 ALA C N 1
ATOM 7318 C CA . ALA G 2 74 ? 14.039 12.696 -12.596 1.00 30.72 75 ALA C CA 1
ATOM 7319 C C . ALA G 2 74 ? 13.366 13.757 -13.478 1.00 32.55 75 ALA C C 1
ATOM 7320 O O . ALA G 2 74 ? 12.843 13.443 -14.558 1.00 27.98 75 ALA C O 1
ATOM 7322 N N . VAL G 2 75 ? 13.367 15.004 -13.011 1.00 28.64 76 VAL C N 1
ATOM 7323 C CA . VAL G 2 75 ? 12.839 16.118 -13.813 1.00 32.17 76 VAL C CA 1
ATOM 7324 C C . VAL G 2 75 ? 13.553 16.198 -15.149 1.00 31.55 76 VAL C C 1
ATOM 7325 O O . VAL G 2 75 ? 12.921 16.379 -16.191 1.00 33.72 76 VAL C O 1
ATOM 7329 N N . THR G 2 76 ? 14.871 16.061 -15.123 1.00 30.49 77 THR C N 1
ATOM 7330 C CA . THR G 2 76 ? 15.632 16.084 -16.369 1.00 34.90 77 THR C CA 1
ATOM 7331 C C . THR G 2 76 ? 15.115 15.033 -17.350 1.00 31.98 77 THR C C 1
ATOM 7332 O O . THR G 2 76 ? 14.855 15.344 -18.500 1.00 29.76 77 THR C O 1
ATOM 7336 N N . GLU G 2 77 ? 14.940 13.795 -16.888 1.00 27.72 78 GLU C N 1
ATOM 7337 C CA . GLU G 2 77 ? 14.420 12.735 -17.752 1.00 29.82 78 GLU C CA 1
ATOM 7338 C C . GLU G 2 77 ? 12.993 13.029 -18.234 1.00 30.97 78 GLU C C 1
ATOM 7339 O O . GLU G 2 77 ? 12.642 12.774 -19.395 1.00 30.87 78 GLU C O 1
ATOM 7345 N N . GLY G 2 78 ? 12.166 13.553 -17.339 1.00 28.37 79 GLY C N 1
ATOM 7346 C CA . GLY G 2 78 ? 10.789 13.860 -17.677 1.00 32.29 79 GLY C CA 1
ATOM 7347 C C . GLY G 2 78 ? 10.710 14.827 -18.847 1.00 32.21 79 GLY C C 1
ATOM 7348 O O . GLY G 2 78 ? 9.864 14.695 -19.725 1.00 30.00 79 GLY C O 1
ATOM 7349 N N . THR G 2 79 ? 11.616 15.793 -18.859 1.00 32.11 80 THR C N 1
ATOM 7350 C CA . THR G 2 79 ? 11.625 16.814 -19.888 1.00 35.75 80 THR C CA 1
ATOM 7351 C C . THR G 2 79 ? 12.132 16.244 -21.207 1.00 37.34 80 THR C C 1
ATOM 7352 O O . THR G 2 79 ? 11.659 16.619 -22.271 1.00 37.50 80 THR C O 1
ATOM 7356 N N . HIS G 2 80 ? 13.100 15.339 -21.130 1.00 33.67 81 HIS C N 1
ATOM 7357 C CA . HIS G 2 80 ? 13.636 14.678 -22.322 1.00 37.35 81 HIS C CA 1
ATOM 7358 C C . HIS G 2 80 ? 12.558 13.880 -23.068 1.00 37.41 81 HIS C C 1
ATOM 7359 O O . HIS G 2 80 ? 12.395 14.020 -24.286 1.00 33.79 81 HIS C O 1
ATOM 7366 N N . PHE G 2 81 ? 11.813 13.056 -22.337 1.00 32.50 82 PHE C N 1
ATOM 7367 C CA . PHE G 2 81 ? 10.772 12.233 -22.955 1.00 36.06 82 PHE C CA 1
ATOM 7368 C C . PHE G 2 81 ? 9.463 12.983 -23.278 1.00 33.47 82 PHE C C 1
ATOM 7369 O O . PHE G 2 81 ? 8.788 12.679 -24.261 1.00 33.19 82 PHE C O 1
ATOM 7377 N N . PHE G 2 82 ? 9.085 13.948 -22.451 1.00 32.91 83 PHE C N 1
ATOM 7378 C CA . PHE G 2 82 ? 7.730 14.483 -22.540 1.00 34.61 83 PHE C CA 1
ATOM 7379 C C . PHE G 2 82 ? 7.703 15.976 -22.847 1.00 36.37 83 PHE C C 1
ATOM 7380 O O . PHE G 2 82 ? 6.643 16.564 -23.048 1.00 37.26 83 PHE C O 1
ATOM 7388 N N . ARG G 2 83 ? 8.886 16.573 -22.900 1.00 39.09 84 ARG C N 1
ATOM 7389 C CA . ARG G 2 83 ? 9.025 17.980 -23.230 1.00 41.27 84 ARG C CA 1
ATOM 7390 C C . ARG G 2 83 ? 8.061 18.821 -22.406 1.00 44.57 84 ARG C C 1
ATOM 7391 O O . ARG G 2 83 ? 8.045 18.740 -21.165 1.00 43.38 84 ARG C O 1
ATOM 7399 N N . ASP G 2 84 ? 7.255 19.615 -23.100 1.00 43.64 85 ASP C N 1
ATOM 7400 C CA . ASP G 2 84 ? 6.374 20.581 -22.461 1.00 43.05 85 ASP C CA 1
ATOM 7401 C C . ASP G 2 84 ? 5.087 19.962 -21.919 1.00 42.63 85 ASP C C 1
ATOM 7402 O O . ASP G 2 84 ? 4.289 20.653 -21.281 1.00 40.78 85 ASP C O 1
ATOM 7407 N N . ASP G 2 85 ? 4.887 18.670 -22.174 1.00 39.48 86 ASP C N 1
ATOM 7408 C CA . ASP G 2 85 ? 3.770 17.939 -21.585 1.00 37.78 86 ASP C CA 1
ATOM 7409 C C . ASP G 2 85 ? 4.103 17.548 -20.155 1.00 37.73 86 ASP C C 1
ATOM 7410 O O . ASP G 2 85 ? 3.215 17.313 -19.340 1.00 38.59 86 ASP C O 1
ATOM 7415 N N . PHE G 2 86 ? 5.391 17.463 -19.856 1.00 35.91 87 PHE C N 1
ATOM 7416 C CA . PHE G 2 86 ? 5.811 16.996 -18.541 1.00 37.36 87 PHE C CA 1
ATOM 7417 C C . PHE G 2 86 ? 5.391 17.975 -17.464 1.00 33.26 87 PHE C C 1
ATOM 7418 O O . PHE G 2 86 ? 5.718 19.155 -17.544 1.00 31.50 87 PHE C O 1
ATOM 7426 N N . ARG G 2 87 ? 4.666 17.468 -16.464 1.00 36.24 88 ARG C N 1
ATOM 7427 C CA . ARG G 2 87 ? 4.245 18.261 -15.306 1.00 38.43 88 ARG C CA 1
ATOM 7428 C C . ARG G 2 87 ? 4.024 17.377 -14.075 1.00 31.92 88 ARG C C 1
ATOM 7429 O O . ARG G 2 87 ? 3.322 16.356 -14.151 1.00 33.21 88 ARG C O 1
ATOM 7433 N N . VAL G 2 88 ? 4.613 17.754 -12.944 1.00 34.78 89 VAL C N 1
ATOM 7434 C CA . VAL G 2 88 ? 4.265 17.098 -11.680 1.00 32.86 89 VAL C CA 1
ATOM 7435 C C . VAL G 2 88 ? 4.009 18.102 -10.553 1.00 35.22 89 VAL C C 1
ATOM 7436 O O . VAL G 2 88 ? 4.703 19.104 -10.424 1.00 37.10 89 VAL C O 1
ATOM 7440 N N . ASP G 2 89 ? 2.977 17.842 -9.760 1.00 33.99 90 ASP C N 1
ATOM 7441 C CA . ASP G 2 89 ? 2.586 18.776 -8.725 1.00 29.36 90 ASP C CA 1
ATOM 7442 C C . ASP G 2 89 ? 3.705 18.805 -7.683 1.00 27.87 90 ASP C C 1
ATOM 7443 O O . ASP G 2 89 ? 4.437 17.829 -7.520 1.00 27.21 90 ASP C O 1
ATOM 7448 N N . SER G 2 90 ? 3.876 19.933 -7.008 1.00 26.74 91 SER C N 1
ATOM 7449 C CA . SER G 2 90 ? 4.992 20.073 -6.092 1.00 26.25 91 SER C CA 1
ATOM 7450 C C . SER G 2 90 ? 4.850 19.141 -4.893 1.00 26.48 91 SER C C 1
ATOM 7451 O O . SER G 2 90 ? 5.846 18.854 -4.211 1.00 23.94 91 SER C O 1
ATOM 7454 N N . ASN G 2 91 ? 3.615 18.701 -4.627 1.00 25.84 92 ASN C N 1
ATOM 7455 C CA . ASN G 2 91 ? 3.342 17.713 -3.581 1.00 25.86 92 ASN C CA 1
ATOM 7456 C C . ASN G 2 91 ? 3.967 16.328 -3.837 1.00 23.05 92 ASN C C 1
ATOM 7457 O O . ASN G 2 91 ? 4.232 15.564 -2.893 1.00 22.52 92 ASN C O 1
ATOM 7462 N N . ALA G 2 92 ? 4.164 15.985 -5.108 1.00 25.13 93 ALA C N 1
ATOM 7463 C CA . ALA G 2 92 ? 4.867 14.753 -5.458 1.00 24.83 93 ALA C CA 1
ATOM 7464 C C . ALA G 2 92 ? 6.345 14.929 -5.125 1.00 23.90 93 ALA C C 1
ATOM 7465 O O . ALA G 2 92 ? 6.970 14.063 -4.502 1.00 25.84 93 ALA C O 1
ATOM 7467 N N . LYS G 2 93 ? 6.889 16.073 -5.519 1.00 25.86 94 LYS C N 1
ATOM 7468 C CA . LYS G 2 93 ? 8.281 16.383 -5.257 1.00 23.15 94 LYS C CA 1
ATOM 7469 C C . LYS G 2 93 ? 8.513 16.372 -3.751 1.00 26.53 94 LYS C C 1
ATOM 7470 O O . LYS G 2 93 ? 9.527 15.861 -3.268 1.00 27.62 94 LYS C O 1
ATOM 7476 N N . ALA G 2 94 ? 7.546 16.901 -3.019 1.00 20.99 95 ALA C N 1
ATOM 7477 C CA . ALA G 2 94 ? 7.647 17.011 -1.567 1.00 25.57 95 ALA C CA 1
ATOM 7478 C C . ALA G 2 94 ? 7.677 15.639 -0.893 1.00 25.52 95 ALA C C 1
ATOM 7479 O O . ALA G 2 94 ? 8.586 15.349 -0.095 1.00 24.01 95 ALA C O 1
ATOM 7481 N N . LYS G 2 95 ? 6.695 14.789 -1.209 1.00 23.25 96 LYS C N 1
ATOM 7482 C CA . LYS G 2 95 ? 6.652 13.423 -0.645 1.00 26.95 96 LYS C CA 1
ATOM 7483 C C . LYS G 2 95 ? 7.941 12.641 -0.918 1.00 27.17 96 LYS C C 1
ATOM 7484 O O . LYS G 2 95 ? 8.546 12.051 -0.024 1.00 24.44 96 LYS C O 1
ATOM 7490 N N . VAL G 2 96 ? 8.350 12.634 -2.175 1.00 21.28 97 VAL C N 1
ATOM 7491 C CA . VAL G 2 96 ? 9.539 11.899 -2.590 1.00 26.74 97 VAL C CA 1
ATOM 7492 C C . VAL G 2 96 ? 10.857 12.452 -2.006 1.00 26.67 97 VAL C C 1
ATOM 7493 O O . VAL G 2 96 ? 11.733 11.691 -1.599 1.00 28.54 97 VAL C O 1
ATOM 7497 N N . ALA G 2 97 ? 10.998 13.770 -1.946 1.00 27.31 98 ALA C N 1
ATOM 7498 C CA . ALA G 2 97 ? 12.213 14.345 -1.395 1.00 26.70 98 ALA C CA 1
ATOM 7499 C C . ALA G 2 97 ? 12.325 14.033 0.096 1.00 27.00 98 ALA C C 1
ATOM 7500 O O . ALA G 2 97 ? 13.413 13.748 0.603 1.00 23.87 98 ALA C O 1
ATOM 7502 N N . GLY G 2 98 ? 11.200 14.067 0.793 1.00 25.28 99 GLY C N 1
ATOM 7503 C CA . GLY G 2 98 ? 11.190 13.660 2.189 1.00 24.79 99 GLY C CA 1
ATOM 7504 C C . GLY G 2 98 ? 11.698 12.239 2.338 1.00 24.45 99 GLY C C 1
ATOM 7505 O O . GLY G 2 98 ? 12.560 11.975 3.177 1.00 29.15 99 GLY C O 1
ATOM 7506 N N . ASP G 2 99 ? 11.169 11.318 1.533 1.00 23.49 100 ASP C N 1
ATOM 7507 C CA . ASP G 2 99 ? 11.549 9.902 1.633 1.00 29.43 100 ASP C CA 1
ATOM 7508 C C . ASP G 2 99 ? 13.019 9.648 1.248 1.00 26.77 100 ASP C C 1
ATOM 7509 O O . ASP G 2 99 ? 13.734 8.880 1.912 1.00 25.99 100 ASP C O 1
ATOM 7514 N N . ILE G 2 100 ? 13.466 10.289 0.173 1.00 29.00 101 ILE C N 1
ATOM 7515 C CA . ILE G 2 100 ? 14.865 10.218 -0.219 1.00 25.83 101 ILE C CA 1
ATOM 7516 C C . ILE G 2 100 ? 15.780 10.705 0.911 1.00 27.92 101 ILE C C 1
ATOM 7517 O O . ILE G 2 100 ? 16.760 10.043 1.263 1.00 27.20 101 ILE C O 1
ATOM 7522 N N . PHE G 2 101 ? 15.441 11.834 1.511 1.00 24.62 102 PHE C N 1
ATOM 7523 C CA . PHE G 2 101 ? 16.226 12.321 2.635 1.00 25.36 102 PHE C CA 1
ATOM 7524 C C . PHE G 2 101 ? 16.362 11.239 3.702 1.00 24.11 102 PHE C C 1
ATOM 7525 O O . PHE G 2 101 ? 17.444 11.024 4.229 1.00 25.53 102 PHE C O 1
ATOM 7533 N N . GLU G 2 102 ? 15.275 10.543 4.004 1.00 25.23 103 GLU C N 1
ATOM 7534 C CA . GLU G 2 102 ? 15.290 9.583 5.107 1.00 25.90 103 GLU C CA 1
ATOM 7535 C C . GLU G 2 102 ? 16.051 8.311 4.719 1.00 29.32 103 GLU C C 1
ATOM 7536 O O . GLU G 2 102 ? 16.908 7.808 5.457 1.00 22.78 103 GLU C O 1
ATOM 7542 N N . ILE G 2 103 ? 15.754 7.807 3.529 1.00 27.08 104 ILE C N 1
ATOM 7543 C CA . ILE G 2 103 ? 16.376 6.589 3.068 1.00 26.11 104 ILE C CA 1
ATOM 7544 C C . ILE G 2 103 ? 17.882 6.783 2.886 1.00 27.09 104 ILE C C 1
ATOM 7545 O O . ILE G 2 103 ? 18.687 5.968 3.350 1.00 25.66 104 ILE C O 1
ATOM 7550 N N . VAL G 2 104 ? 18.269 7.868 2.227 1.00 22.60 105 VAL C N 1
ATOM 7551 C CA . VAL G 2 104 ? 19.686 8.100 1.975 1.00 25.77 105 VAL C CA 1
ATOM 7552 C C . VAL G 2 104 ? 20.477 8.242 3.276 1.00 26.17 105 VAL C C 1
ATOM 7553 O O . VAL G 2 104 ? 21.523 7.626 3.407 1.00 24.37 105 VAL C O 1
ATOM 7557 N N . SER G 2 105 ? 19.970 9.009 4.245 1.00 23.33 106 SER C N 1
ATOM 7558 C CA . SER G 2 105 ? 20.694 9.184 5.504 1.00 25.58 106 SER C CA 1
ATOM 7559 C C . SER G 2 105 ? 20.769 7.868 6.241 1.00 27.24 106 SER C C 1
ATOM 7560 O O . SER G 2 105 ? 21.735 7.594 6.954 1.00 30.19 106 SER C O 1
ATOM 7563 N N . SER G 2 106 ? 19.735 7.054 6.078 1.00 23.76 107 SER C N 1
ATOM 7564 C CA . SER G 2 106 ? 19.680 5.794 6.791 1.00 29.19 107 SER C CA 1
ATOM 7565 C C . SER G 2 106 ? 20.727 4.839 6.236 1.00 25.56 107 SER C C 1
ATOM 7566 O O . SER G 2 106 ? 21.308 4.045 6.969 1.00 27.64 107 SER C O 1
ATOM 7569 N N . ALA G 2 107 ? 20.994 4.955 4.942 1.00 25.73 108 ALA C N 1
ATOM 7570 C CA . ALA G 2 107 ? 22.056 4.199 4.305 1.00 23.61 108 ALA C CA 1
ATOM 7571 C C . ALA G 2 107 ? 23.451 4.627 4.773 1.00 26.48 108 ALA C C 1
ATOM 7572 O O . ALA G 2 107 ? 24.302 3.781 5.083 1.00 27.11 108 ALA C O 1
ATOM 7574 N N . VAL G 2 108 ? 23.695 5.931 4.823 1.00 19.73 109 VAL C N 1
ATOM 7575 C CA . VAL G 2 108 ? 24.946 6.423 5.368 1.00 25.50 109 VAL C CA 1
ATOM 7576 C C . VAL G 2 108 ? 25.174 5.801 6.741 1.00 29.67 109 VAL C C 1
ATOM 7577 O O . VAL G 2 108 ? 26.257 5.277 7.027 1.00 27.94 109 VAL C O 1
ATOM 7581 N N . MET G 2 109 ? 24.147 5.839 7.581 1.00 27.07 110 MET C N 1
ATOM 7582 C CA . MET G 2 109 ? 24.261 5.293 8.937 1.00 28.20 110 MET C CA 1
ATOM 7583 C C . MET G 2 109 ? 24.426 3.769 8.968 1.00 27.92 110 MET C C 1
ATOM 7584 O O . MET G 2 109 ? 25.000 3.219 9.902 1.00 24.48 110 MET C O 1
ATOM 7589 N N . TRP G 2 110 ? 23.927 3.100 7.934 1.00 25.17 111 TRP C N 1
ATOM 7590 C CA . TRP G 2 110 ? 24.087 1.658 7.803 1.00 27.78 111 TRP C CA 1
ATOM 7591 C C . TRP G 2 110 ? 25.538 1.293 7.489 1.00 28.33 111 TRP C C 1
ATOM 7592 O O . TRP G 2 110 ? 26.095 0.382 8.105 1.00 28.89 111 TRP C O 1
ATOM 7603 N N . ASN G 2 111 ? 26.156 2.005 6.550 1.00 24.35 112 ASN C N 1
ATOM 7604 C CA . ASN G 2 111 ? 27.585 1.826 6.313 1.00 26.02 112 ASN C CA 1
ATOM 7605 C C . ASN G 2 111 ? 28.459 2.183 7.525 1.00 26.16 112 ASN C C 1
ATOM 7606 O O . ASN G 2 111 ? 29.426 1.474 7.816 1.00 26.69 112 ASN C O 1
ATOM 7611 N N . CYS G 2 112 ? 28.126 3.251 8.242 1.00 22.35 113 CYS C N 1
ATOM 7612 C CA . CYS G 2 112 ? 28.856 3.556 9.481 1.00 28.27 113 CYS C CA 1
ATOM 7613 C C . CYS G 2 112 ? 28.810 2.368 10.419 1.00 26.08 113 CYS C C 1
ATOM 7614 O O . CYS G 2 112 ? 29.845 1.908 10.891 1.00 28.45 113 CYS C O 1
ATOM 7617 N N . ALA G 2 113 ? 27.601 1.876 10.683 1.00 29.28 114 ALA C N 1
ATOM 7618 C CA . ALA G 2 113 ? 27.403 0.781 11.640 1.00 25.37 114 ALA C CA 1
ATOM 7619 C C . ALA G 2 113 ? 28.176 -0.463 11.197 1.00 24.32 114 ALA C C 1
ATOM 7620 O O . ALA G 2 113 ? 28.772 -1.148 12.013 1.00 24.39 114 ALA C O 1
ATOM 7622 N N . ALA G 2 114 ? 28.187 -0.734 9.896 1.00 23.43 115 ALA C N 1
ATOM 7623 C CA . ALA G 2 114 ? 28.965 -1.845 9.356 1.00 25.81 115 ALA C CA 1
ATOM 7624 C C . ALA G 2 114 ? 30.489 -1.682 9.545 1.00 28.61 115 ALA C C 1
ATOM 7625 O O . ALA G 2 114 ? 31.211 -2.665 9.752 1.00 27.40 115 ALA C O 1
ATOM 7627 N N . ARG G 2 115 ? 30.984 -0.458 9.444 1.00 23.89 116 ARG C N 1
ATOM 7628 C CA . ARG G 2 115 ? 32.414 -0.230 9.594 1.00 26.93 116 ARG C CA 1
ATOM 7629 C C . ARG G 2 115 ? 32.757 -0.283 11.081 1.00 27.26 116 ARG C C 1
ATOM 7630 O O . ARG G 2 115 ? 33.789 -0.817 11.490 1.00 27.60 116 ARG C O 1
ATOM 7638 N N . TRP G 2 116 ? 31.851 0.239 11.889 1.00 26.30 117 TRP C N 1
ATOM 7639 C CA . TRP G 2 116 ? 31.989 0.170 13.329 1.00 25.87 117 TRP C CA 1
ATOM 7640 C C . TRP G 2 116 ? 32.029 -1.297 13.758 1.00 28.55 117 TRP C C 1
ATOM 7641 O O . TRP G 2 116 ? 33.003 -1.734 14.369 1.00 29.29 117 TRP C O 1
ATOM 7652 N N . ASN G 2 117 ? 30.995 -2.062 13.405 1.00 25.86 118 ASN C N 1
ATOM 7653 C CA . ASN G 2 117 ? 30.920 -3.472 13.798 1.00 26.89 118 ASN C CA 1
ATOM 7654 C C . ASN G 2 117 ? 32.164 -4.264 13.384 1.00 29.46 118 ASN C C 1
ATOM 7655 O O . ASN G 2 117 ? 32.594 -5.168 14.087 1.00 29.89 118 ASN C O 1
ATOM 7660 N N . SER G 2 118 ? 32.709 -3.934 12.217 1.00 29.84 119 SER C N 1
ATOM 7661 C CA . SER G 2 118 ? 33.949 -4.525 11.744 1.00 34.90 119 SER C CA 1
ATOM 7662 C C . SER G 2 118 ? 35.048 -4.287 12.784 1.00 32.74 119 SER C C 1
ATOM 7663 O O . SER G 2 118 ? 35.739 -5.213 13.195 1.00 35.07 119 SER C O 1
ATOM 7666 N N . LEU G 2 119 ? 35.196 -3.043 13.220 1.00 33.55 120 LEU C N 1
ATOM 7667 C CA . LEU G 2 119 ? 36.152 -2.716 14.278 1.00 31.52 120 LEU C CA 1
ATOM 7668 C C . LEU G 2 119 ? 35.826 -3.357 15.622 1.00 33.75 120 LEU C C 1
ATOM 7669 O O . LEU G 2 119 ? 36.729 -3.764 16.353 1.00 35.17 120 LEU C O 1
ATOM 7674 N N . MET G 2 120 ? 34.545 -3.426 15.962 1.00 33.31 121 MET C N 1
ATOM 7675 C CA . MET G 2 120 ? 34.142 -4.011 17.236 1.00 34.55 121 MET C CA 1
ATOM 7676 C C . MET G 2 120 ? 34.553 -5.475 17.318 1.00 34.14 121 MET C C 1
ATOM 7677 O O . MET G 2 120 ? 34.773 -6.007 18.403 1.00 36.44 121 MET C O 1
ATOM 7682 N N . VAL G 2 121 ? 34.646 -6.125 16.166 1.00 35.74 122 VAL C N 1
ATOM 7683 C CA . VAL G 2 121 ? 34.877 -7.561 16.144 1.00 37.90 122 VAL C CA 1
ATOM 7684 C C . VAL G 2 121 ? 36.341 -7.933 15.844 1.00 37.54 122 VAL C C 1
ATOM 7685 O O . VAL G 2 121 ? 36.668 -9.105 15.689 1.00 38.63 122 VAL C O 1
ATOM 7689 N N . GLY G 2 122 ? 37.219 -6.929 15.797 1.00 35.97 123 GLY C N 1
ATOM 7690 C CA . GLY G 2 122 ? 38.655 -7.149 15.719 1.00 35.62 123 GLY C CA 1
ATOM 7691 C C . GLY G 2 122 ? 39.277 -7.049 14.336 1.00 39.36 123 GLY C C 1
ATOM 7692 O O . GLY G 2 122 ? 40.473 -7.309 14.167 1.00 39.38 123 GLY C O 1
ATOM 7693 N N . GLU G 2 123 ? 38.474 -6.671 13.347 1.00 36.57 124 GLU C N 1
ATOM 7694 C CA . GLU G 2 123 ? 38.915 -6.657 11.953 1.00 36.70 124 GLU C CA 1
ATOM 7695 C C . GLU G 2 123 ? 39.609 -5.353 11.540 1.00 37.83 124 GLU C C 1
ATOM 7696 O O . GLU G 2 123 ? 39.878 -5.123 10.354 1.00 35.53 124 GLU C O 1
ATOM 7702 N N . GLY G 2 124 ? 39.914 -4.508 12.520 1.00 34.58 125 GLY C N 1
ATOM 7703 C CA . GLY G 2 124 ? 40.541 -3.234 12.233 1.00 38.91 125 GLY C CA 1
ATOM 7704 C C . GLY G 2 124 ? 39.574 -2.223 11.632 1.00 40.55 125 GLY C C 1
ATOM 7705 O O . GLY G 2 124 ? 38.367 -2.468 11.542 1.00 35.80 125 GLY C O 1
ATOM 7706 N N . TRP G 2 125 ? 40.132 -1.099 11.190 1.00 40.56 126 TRP C N 1
ATOM 7707 C CA . TRP G 2 125 ? 39.378 0.067 10.749 1.00 33.31 126 TRP C CA 1
ATOM 7708 C C . TRP G 2 125 ? 39.601 0.300 9.262 1.00 37.05 126 TRP C C 1
ATOM 7709 O O . TRP G 2 125 ? 40.736 0.508 8.830 1.00 31.58 126 TRP C O 1
ATOM 7720 N N . ARG G 2 126 ? 38.529 0.237 8.479 1.00 33.43 127 ARG C N 1
ATOM 7721 C CA . ARG G 2 126 ? 38.625 0.491 7.048 1.00 34.91 127 ARG C CA 1
ATOM 7722 C C . ARG G 2 126 ? 39.028 1.947 6.810 1.00 37.96 127 ARG C C 1
ATOM 7723 O O . ARG G 2 126 ? 38.650 2.838 7.571 1.00 37.80 127 ARG C O 1
ATOM 7731 N N . SER G 2 127 ? 39.786 2.180 5.746 1.00 37.84 128 SER C N 1
ATOM 7732 C CA . SER G 2 127 ? 40.509 3.432 5.572 1.00 39.03 128 SER C CA 1
ATOM 7733 C C . SER G 2 127 ? 40.032 4.245 4.380 1.00 38.08 128 SER C C 1
ATOM 7734 O O . SER G 2 127 ? 40.445 5.379 4.219 1.00 44.29 128 SER C O 1
ATOM 7737 N N . GLN G 2 128 ? 39.178 3.663 3.543 1.00 39.94 129 GLN C N 1
ATOM 7738 C CA . GLN G 2 128 ? 38.666 4.364 2.360 1.00 43.26 129 GLN C CA 1
ATOM 7739 C C . GLN G 2 128 ? 37.134 4.471 2.311 1.00 46.18 129 GLN C C 1
ATOM 7740 O O . GLN G 2 128 ? 36.433 3.457 2.162 1.00 39.17 129 GLN C O 1
ATOM 7746 N N . PRO G 2 129 ? 36.602 5.700 2.435 1.00 44.25 130 PRO C N 1
ATOM 7747 C CA . PRO G 2 129 ? 37.305 6.953 2.743 1.00 38.89 130 PRO C CA 1
ATOM 7748 C C . PRO G 2 129 ? 37.822 6.947 4.158 1.00 38.30 130 PRO C C 1
ATOM 7749 O O . PRO G 2 129 ? 37.455 6.062 4.930 1.00 36.58 130 PRO C O 1
ATOM 7753 N N . ARG G 2 130 ? 38.634 7.940 4.502 1.00 38.80 131 ARG C N 1
ATOM 7754 C CA . ARG G 2 130 ? 39.354 7.929 5.769 1.00 39.01 131 ARG C CA 1
ATOM 7755 C C . ARG G 2 130 ? 38.680 8.750 6.862 1.00 39.17 131 ARG C C 1
ATOM 7756 O O . ARG G 2 130 ? 38.609 9.968 6.774 1.00 43.13 131 ARG C O 1
ATOM 7758 N N . TYR G 2 131 ? 38.198 8.068 7.898 1.00 36.12 132 TYR C N 1
ATOM 7759 C CA . TYR G 2 131 ? 37.555 8.718 9.026 1.00 33.11 132 TYR C CA 1
ATOM 7760 C C . TYR G 2 131 ? 38.389 8.456 10.259 1.00 35.85 132 TYR C C 1
ATOM 7761 O O . TYR G 2 131 ? 39.110 7.470 10.311 1.00 36.61 132 TYR C O 1
ATOM 7770 N N . SER G 2 132 ? 38.290 9.335 11.251 1.00 36.14 133 SER C N 1
ATOM 7771 C CA . SER G 2 132 ? 38.985 9.127 12.514 1.00 37.04 133 SER C CA 1
ATOM 7772 C C . SER G 2 132 ? 38.731 7.711 12.988 1.00 39.80 133 SER C C 1
ATOM 7773 O O . SER G 2 132 ? 37.659 7.167 12.766 1.00 35.08 133 SER C O 1
ATOM 7776 N N . ARG G 2 133 ? 39.717 7.113 13.646 1.00 40.29 134 ARG C N 1
ATOM 7777 C CA . ARG G 2 133 ? 39.542 5.785 14.199 1.00 33.35 134 ARG C CA 1
ATOM 7778 C C . ARG G 2 133 ? 39.041 5.875 15.648 1.00 38.15 134 ARG C C 1
ATOM 7779 O O . ARG G 2 133 ? 39.686 6.496 16.487 1.00 36.04 134 ARG C O 1
ATOM 7787 N N . PRO G 2 134 ? 37.874 5.267 15.940 1.00 34.15 135 PRO C N 1
ATOM 7788 C CA . PRO G 2 134 ? 37.300 5.336 17.289 1.00 34.52 135 PRO C CA 1
ATOM 7789 C C . PRO G 2 134 ? 38.294 4.880 18.346 1.00 34.54 135 PRO C C 1
ATOM 7790 O O . PRO G 2 134 ? 39.058 3.956 18.105 1.00 36.56 135 PRO C O 1
ATOM 7794 N N . THR G 2 135 ? 38.280 5.525 19.503 1.00 39.53 136 THR C N 1
ATOM 7795 C CA . THR G 2 135 ? 39.218 5.202 20.573 1.00 41.78 136 THR C CA 1
ATOM 7796 C C . THR G 2 135 ? 38.635 4.183 21.532 1.00 40.06 136 THR C C 1
ATOM 7797 O O . THR G 2 135 ? 39.351 3.608 22.350 1.00 40.27 136 THR C O 1
ATOM 7801 N N . LEU G 2 136 ? 37.330 3.968 21.441 1.00 39.59 137 LEU C N 1
ATOM 7802 C CA . LEU G 2 136 ? 36.662 3.054 22.356 1.00 42.68 137 LEU C CA 1
ATOM 7803 C C . LEU G 2 136 ? 37.205 1.641 22.167 1.00 41.66 137 LEU C C 1
ATOM 7804 O O . LEU G 2 136 ? 37.484 1.220 21.036 1.00 39.44 137 LEU C O 1
ATOM 7809 N N . SER G 2 137 ? 37.360 0.927 23.279 1.00 40.92 138 SER C N 1
ATOM 7810 C CA . SER G 2 137 ? 37.884 -0.443 23.300 1.00 39.96 138 SER C CA 1
ATOM 7811 C C . SER G 2 137 ? 36.915 -1.456 22.649 1.00 37.76 138 SER C C 1
ATOM 7812 O O . SER G 2 137 ? 35.769 -1.604 23.084 1.00 37.10 138 SER C O 1
ATOM 7815 N N . PRO G 2 138 ? 37.367 -2.134 21.582 1.00 37.72 139 PRO C N 1
ATOM 7816 C CA . PRO G 2 138 ? 36.505 -3.038 20.808 1.00 34.70 139 PRO C CA 1
ATOM 7817 C C . PRO G 2 138 ? 35.930 -4.200 21.609 1.00 38.94 139 PRO C C 1
ATOM 7818 O O . PRO G 2 138 ? 36.580 -4.730 22.503 1.00 38.50 139 PRO C O 1
ATOM 7822 N N . SER G 2 139 ? 34.705 -4.585 21.274 1.00 39.24 140 SER C N 1
ATOM 7823 C CA . SER G 2 139 ? 34.076 -5.783 21.811 1.00 34.09 140 SER C CA 1
ATOM 7824 C C . SER G 2 139 ? 32.896 -6.145 20.928 1.00 36.97 140 SER C C 1
ATOM 7825 O O . SER G 2 139 ? 32.115 -5.271 20.535 1.00 32.63 140 SER C O 1
ATOM 7828 N N . PRO G 2 140 ? 32.764 -7.432 20.600 1.00 30.31 141 PRO C N 1
ATOM 7829 C CA . PRO G 2 140 ? 31.619 -7.845 19.791 1.00 28.66 141 PRO C CA 1
ATOM 7830 C C . PRO G 2 140 ? 30.300 -7.472 20.457 1.00 30.32 141 PRO C C 1
ATOM 7831 O O . PRO G 2 140 ? 29.294 -7.340 19.755 1.00 29.48 141 PRO C O 1
ATOM 7835 N N . ARG G 2 141 ? 30.300 -7.309 21.781 1.00 29.21 142 ARG C N 1
ATOM 7836 C CA . ARG G 2 141 ? 29.120 -6.854 22.514 1.00 29.02 142 ARG C CA 1
ATOM 7837 C C . ARG G 2 141 ? 28.746 -5.381 22.237 1.00 30.64 142 ARG C C 1
ATOM 7838 O O . ARG G 2 141 ? 27.692 -4.914 22.660 1.00 28.88 142 ARG C O 1
ATOM 7846 N N . ARG G 2 142 ? 29.601 -4.648 21.523 1.00 33.24 143 ARG C N 1
ATOM 7847 C CA . ARG G 2 142 ? 29.371 -3.214 21.312 1.00 31.45 143 ARG C CA 1
ATOM 7848 C C . ARG G 2 142 ? 28.919 -2.909 19.884 1.00 29.87 143 ARG C C 1
ATOM 7849 O O . ARG G 2 142 ? 28.869 -1.747 19.454 1.00 31.76 143 ARG C O 1
ATOM 7857 N N . GLN G 2 143 ? 28.573 -3.961 19.160 1.00 27.36 144 GLN C N 1
ATOM 7858 C CA . GLN G 2 143 ? 28.078 -3.832 17.793 1.00 28.12 144 GLN C CA 1
ATOM 7859 C C . GLN G 2 143 ? 26.657 -3.280 17.775 1.00 26.87 144 GLN C C 1
ATOM 7860 O O . GLN G 2 143 ? 25.878 -3.520 18.703 1.00 23.74 144 GLN C O 1
ATOM 7866 N N . VAL G 2 144 ? 26.298 -2.569 16.711 1.00 25.89 145 VAL C N 1
ATOM 7867 C CA . VAL G 2 144 ? 24.927 -2.083 16.596 1.00 26.35 145 VAL C CA 1
ATOM 7868 C C . VAL G 2 144 ? 24.235 -2.464 15.295 1.00 29.69 145 VAL C C 1
ATOM 7869 O O . VAL G 2 144 ? 24.861 -2.914 14.326 1.00 25.19 145 VAL C O 1
ATOM 7873 N N . ALA G 2 145 ? 22.926 -2.268 15.286 1.00 26.08 146 ALA C N 1
ATOM 7874 C CA . ALA G 2 145 ? 22.146 -2.436 14.080 1.00 28.70 146 ALA C CA 1
ATOM 7875 C C . ALA G 2 145 ? 21.414 -1.131 13.806 1.00 27.96 146 ALA C C 1
ATOM 7876 O O . ALA G 2 145 ? 20.904 -0.480 14.732 1.00 23.96 146 ALA C O 1
ATOM 7878 N N . VAL G 2 146 ? 21.363 -0.754 12.535 1.00 23.05 147 VAL C N 1
ATOM 7879 C CA . VAL G 2 146 ? 20.693 0.477 12.126 1.00 25.56 147 VAL C CA 1
ATOM 7880 C C . VAL G 2 146 ? 19.395 0.143 11.421 1.00 23.79 147 VAL C C 1
ATOM 7881 O O . VAL G 2 146 ? 19.397 -0.438 10.336 1.00 24.01 147 VAL C O 1
ATOM 7885 N N . LEU G 2 147 ? 18.279 0.499 12.045 1.00 25.25 148 LEU C N 1
ATOM 7886 C CA . LEU G 2 147 ? 16.993 -0.020 11.589 1.00 28.92 148 LEU C CA 1
ATOM 7887 C C . LEU G 2 147 ? 16.105 1.062 11.019 1.00 25.90 148 LEU C C 1
ATOM 7888 O O . LEU G 2 147 ? 15.494 1.837 11.757 1.00 23.95 148 LEU C O 1
ATOM 7893 N N . ASN G 2 148 ? 16.037 1.117 9.697 1.00 22.88 149 ASN C N 1
ATOM 7894 C CA . ASN G 2 148 ? 15.045 1.951 9.060 1.00 23.38 149 ASN C CA 1
ATOM 7895 C C . ASN G 2 148 ? 13.651 1.353 9.263 1.00 26.39 149 ASN C C 1
ATOM 7896 O O . ASN G 2 148 ? 13.329 0.310 8.695 1.00 27.82 149 ASN C O 1
ATOM 7901 N N . LEU G 2 149 ? 12.830 2.017 10.074 1.00 25.70 150 LEU C N 1
ATOM 7902 C CA . LEU G 2 149 ? 11.499 1.503 10.421 1.00 31.42 150 LEU C CA 1
ATOM 7903 C C . LEU G 2 149 ? 10.418 1.879 9.405 1.00 24.72 150 LEU C C 1
ATOM 7904 O O . LEU G 2 149 ? 10.419 2.993 8.905 1.00 27.70 150 LEU C O 1
ATOM 7909 N N . PRO G 2 150 ? 9.462 0.958 9.133 1.00 25.53 151 PRO C N 1
ATOM 7910 C CA . PRO G 2 150 ? 8.482 1.168 8.056 1.00 28.03 151 PRO C CA 1
ATOM 7911 C C . PRO G 2 150 ? 7.292 2.043 8.446 1.00 25.28 151 PRO C C 1
ATOM 7912 O O . PRO G 2 150 ? 7.030 2.299 9.618 1.00 21.20 151 PRO C O 1
ATOM 7916 N N . ARG G 2 151 ? 6.544 2.489 7.451 1.00 27.30 152 ARG C N 1
ATOM 7917 C CA . ARG G 2 151 ? 5.304 3.189 7.755 1.00 25.94 152 ARG C CA 1
ATOM 7918 C C . ARG G 2 151 ? 4.388 2.231 8.531 1.00 28.22 152 ARG C C 1
ATOM 7919 O O . ARG G 2 151 ? 4.321 1.042 8.216 1.00 25.21 152 ARG C O 1
ATOM 7927 N N . SER G 2 152 ? 3.755 2.734 9.592 1.00 31.62 153 SER C N 1
ATOM 7928 C CA . SER G 2 152 ? 2.785 1.961 10.383 1.00 27.98 153 SER C CA 1
ATOM 7929 C C . SER G 2 152 ? 3.390 1.137 11.535 1.00 32.99 153 SER C C 1
ATOM 7930 O O . SER G 2 152 ? 2.683 0.407 12.234 1.00 34.32 153 SER C O 1
ATOM 7933 N N . PHE G 2 153 ? 4.689 1.281 11.750 1.00 28.70 154 PHE C N 1
ATOM 7934 C CA . PHE G 2 153 ? 5.410 0.459 12.710 1.00 27.14 154 PHE C CA 1
ATOM 7935 C C . PHE G 2 153 ? 5.096 0.908 14.135 1.00 25.81 154 PHE C C 1
ATOM 7936 O O . PHE G 2 153 ? 4.796 2.068 14.375 1.00 25.61 154 PHE C O 1
ATOM 7944 N N . ASP G 2 154 ? 5.130 -0.033 15.067 1.00 28.00 155 ASP C N 1
ATOM 7945 C CA . ASP G 2 154 ? 5.002 0.261 16.489 1.00 25.54 155 ASP C CA 1
ATOM 7946 C C . ASP G 2 154 ? 6.326 -0.145 17.154 1.00 26.35 155 ASP C C 1
ATOM 7947 O O . ASP G 2 154 ? 6.678 -1.323 17.196 1.00 27.06 155 ASP C O 1
ATOM 7952 N N . TRP G 2 155 ? 7.083 0.833 17.637 1.00 24.89 156 TRP C N 1
ATOM 7953 C CA . TRP G 2 155 ? 8.420 0.539 18.126 1.00 26.63 156 TRP C CA 1
ATOM 7954 C C . TRP G 2 155 ? 8.420 -0.453 19.274 1.00 28.97 156 TRP C C 1
ATOM 7955 O O . TRP G 2 155 ? 9.434 -1.110 19.508 1.00 29.27 156 TRP C O 1
ATOM 7966 N N . VAL G 2 156 ? 7.305 -0.573 19.986 1.00 28.00 157 VAL C N 1
ATOM 7967 C CA . VAL G 2 156 ? 7.252 -1.525 21.106 1.00 26.79 157 VAL C CA 1
ATOM 7968 C C . VAL G 2 156 ? 7.545 -2.933 20.610 1.00 28.79 157 VAL C C 1
ATOM 7969 O O . VAL G 2 156 ? 8.006 -3.785 21.362 1.00 30.49 157 VAL C O 1
ATOM 7973 N N . SER G 2 157 ? 7.324 -3.150 19.315 1.00 29.34 158 SER C N 1
ATOM 7974 C CA . SER G 2 157 ? 7.474 -4.466 18.728 1.00 27.18 158 SER C CA 1
ATOM 7975 C C . SER G 2 157 ? 8.935 -4.868 18.569 1.00 30.30 158 SER C C 1
ATOM 7976 O O . SER G 2 157 ? 9.223 -6.022 18.234 1.00 31.71 158 SER C O 1
ATOM 7979 N N . LEU G 2 158 ? 9.855 -3.926 18.787 1.00 25.70 159 LEU C N 1
ATOM 7980 C CA . LEU G 2 158 ? 11.271 -4.280 18.891 1.00 25.62 159 LEU C CA 1
ATOM 7981 C C . LEU G 2 158 ? 11.583 -4.978 20.221 1.00 29.29 159 LEU C C 1
ATOM 7982 O O . LEU G 2 158 ? 12.468 -5.826 20.295 1.00 31.62 159 LEU C O 1
ATOM 7987 N N . LEU G 2 159 ? 10.861 -4.610 21.269 1.00 28.17 160 LEU C N 1
ATOM 7988 C CA . LEU G 2 159 ? 11.180 -5.088 22.619 1.00 28.23 160 LEU C CA 1
ATOM 7989 C C . LEU G 2 159 ? 10.987 -6.595 22.789 1.00 32.19 160 LEU C C 1
ATOM 7990 O O . LEU G 2 159 ? 10.183 -7.219 22.085 1.00 29.33 160 LEU C O 1
ATOM 7995 N N . VAL G 2 160 ? 11.745 -7.176 23.717 1.00 30.43 161 VAL C N 1
ATOM 7996 C CA . VAL G 2 160 ? 11.544 -8.568 24.102 1.00 36.13 161 VAL C CA 1
ATOM 7997 C C . VAL G 2 160 ? 10.167 -8.763 24.745 1.00 35.69 161 VAL C C 1
ATOM 7998 O O . VAL G 2 160 ? 9.596 -7.831 25.319 1.00 34.26 161 VAL C O 1
ATOM 8002 N N . PRO G 2 161 ? 9.620 -9.978 24.631 1.00 38.42 162 PRO C N 1
ATOM 8003 C CA . PRO G 2 161 ? 8.256 -10.249 25.107 1.00 32.79 162 PRO C CA 1
ATOM 8004 C C . PRO G 2 161 ? 8.021 -9.917 26.581 1.00 37.84 162 PRO C C 1
ATOM 8005 O O . PRO G 2 161 ? 6.956 -9.388 26.901 1.00 35.12 162 PRO C O 1
ATOM 8009 N N . GLU G 2 162 ? 8.984 -10.181 27.458 1.00 38.28 163 GLU C N 1
ATOM 8010 C CA . GLU G 2 162 ? 8.826 -9.798 28.865 1.00 42.61 163 GLU C CA 1
ATOM 8011 C C . GLU G 2 162 ? 8.582 -8.292 28.977 1.00 39.41 163 GLU C C 1
ATOM 8012 O O . GLU G 2 162 ? 7.801 -7.834 29.807 1.00 38.33 163 GLU C O 1
ATOM 8018 N N . SER G 2 163 ? 9.245 -7.520 28.127 1.00 37.69 164 SER C N 1
ATOM 8019 C CA . SER G 2 163 ? 9.112 -6.069 28.189 1.00 37.35 164 SER C CA 1
ATOM 8020 C C . SER G 2 163 ? 7.800 -5.597 27.577 1.00 34.80 164 SER C C 1
ATOM 8021 O O . SER G 2 163 ? 7.143 -4.704 28.109 1.00 35.86 164 SER C O 1
ATOM 8024 N N . GLN G 2 164 ? 7.417 -6.198 26.459 1.00 36.28 165 GLN C N 1
ATOM 8025 C CA . GLN G 2 164 ? 6.112 -5.921 25.876 1.00 35.15 165 GLN C CA 1
ATOM 8026 C C . GLN G 2 164 ? 5.009 -6.229 26.898 1.00 38.42 165 GLN C C 1
ATOM 8027 O O . GLN G 2 164 ? 3.975 -5.556 26.947 1.00 32.75 165 GLN C O 1
ATOM 8033 N N . GLU G 2 165 ? 5.250 -7.250 27.718 1.00 36.26 166 GLU C N 1
ATOM 8034 C CA . GLU G 2 165 ? 4.302 -7.648 28.751 1.00 38.13 166 GLU C CA 1
ATOM 8035 C C . GLU G 2 165 ? 4.048 -6.531 29.748 1.00 37.07 166 GLU C C 1
ATOM 8036 O O . GLU G 2 165 ? 2.899 -6.241 30.065 1.00 39.73 166 GLU C O 1
ATOM 8042 N N . VAL G 2 166 ? 5.114 -5.909 30.246 1.00 35.95 167 VAL C N 1
ATOM 8043 C CA . VAL G 2 166 ? 4.967 -4.862 31.255 1.00 35.49 167 VAL C CA 1
ATOM 8044 C C . VAL G 2 166 ? 4.153 -3.680 30.708 1.00 41.30 167 VAL C C 1
ATOM 8045 O O . VAL G 2 166 ? 3.369 -3.060 31.434 1.00 38.91 167 VAL C O 1
ATOM 8049 N N . ILE G 2 167 ? 4.342 -3.382 29.423 1.00 36.73 168 ILE C N 1
ATOM 8050 C CA . ILE G 2 167 ? 3.665 -2.262 28.777 1.00 34.25 168 ILE C CA 1
ATOM 8051 C C . ILE G 2 167 ? 2.196 -2.570 28.534 1.00 38.19 168 ILE C C 1
ATOM 8052 O O . ILE G 2 167 ? 1.344 -1.725 28.780 1.00 40.26 168 ILE C O 1
ATOM 8057 N N . GLU G 2 168 ? 1.900 -3.779 28.061 1.00 36.19 169 GLU C N 1
ATOM 8058 C CA . GLU G 2 168 ? 0.517 -4.184 27.839 1.00 38.33 169 GLU C CA 1
ATOM 8059 C C . GLU G 2 168 ? -0.245 -4.308 29.169 1.00 42.11 169 GLU C C 1
ATOM 8060 O O . GLU G 2 168 ? -1.399 -3.903 29.291 1.00 42.42 169 GLU C O 1
ATOM 8066 N N . GLU G 2 169 ? 0.421 -4.832 30.181 1.00 38.76 170 GLU C N 1
ATOM 8067 C CA . GLU G 2 169 ? -0.175 -4.907 31.496 1.00 40.47 170 GLU C CA 1
ATOM 8068 C C . GLU G 2 169 ? -0.451 -3.497 32.044 1.00 42.26 170 GLU C C 1
ATOM 8069 O O . GLU G 2 169 ? -1.507 -3.246 32.627 1.00 41.04 170 GLU C O 1
ATOM 8075 N N . PHE G 2 170 ? 0.480 -2.568 31.818 1.00 42.83 171 PHE C N 1
ATOM 8076 C CA . PHE G 2 170 ? 0.275 -1.152 32.167 1.00 43.67 171 PHE C CA 1
ATOM 8077 C C . PHE G 2 170 ? -0.901 -0.504 31.406 1.00 43.07 171 PHE C C 1
ATOM 8078 O O . PHE G 2 170 ? -1.743 0.171 31.998 1.00 44.44 171 PHE C O 1
ATOM 8086 N N . ARG G 2 171 ? -0.953 -0.715 30.096 1.00 38.69 172 ARG C N 1
ATOM 8087 C CA . ARG G 2 171 ? -2.025 -0.173 29.268 1.00 40.65 172 ARG C CA 1
ATOM 8088 C C . ARG G 2 171 ? -3.387 -0.759 29.623 1.00 44.33 172 ARG C C 1
ATOM 8089 O O . ARG G 2 171 ? -4.407 -0.085 29.494 1.00 45.93 172 ARG C O 1
ATOM 8097 N N . ALA G 2 172 ? -3.405 -2.023 30.037 1.00 44.57 173 ALA C N 1
ATOM 8098 C CA . ALA G 2 172 ? -4.650 -2.663 30.438 1.00 45.90 173 ALA C CA 1
ATOM 8099 C C . ALA G 2 172 ? -5.238 -1.918 31.634 1.00 40.79 173 ALA C C 1
ATOM 8100 O O . ALA G 2 172 ? -6.434 -1.643 31.675 1.00 41.36 173 ALA C O 1
ATOM 8102 N N . GLY G 2 173 ? -4.387 -1.578 32.598 1.00 40.50 174 GLY C N 1
ATOM 8103 C CA . GLY G 2 173 ? -4.809 -0.772 33.728 1.00 39.41 174 GLY C CA 1
ATOM 8104 C C . GLY G 2 173 ? -5.477 0.495 33.231 1.00 45.05 174 GLY C C 1
ATOM 8105 O O . GLY G 2 173 ? -6.507 0.924 33.755 1.00 42.72 174 GLY C O 1
ATOM 8106 N N . LEU G 2 174 ? -4.895 1.086 32.192 1.00 41.01 175 LEU C N 1
ATOM 8107 C CA . LEU G 2 174 ? -5.391 2.353 31.676 1.00 40.90 175 LEU C CA 1
ATOM 8108 C C . LEU G 2 174 ? -6.733 2.171 31.001 1.00 37.67 175 LEU C C 1
ATOM 8109 O O . LEU G 2 174 ? -7.604 3.022 31.110 1.00 42.54 175 LEU C O 1
ATOM 8114 N N . ARG G 2 175 ? -6.888 1.078 30.273 1.00 40.81 176 ARG C N 1
ATOM 8115 C CA . ARG G 2 175 ? -8.109 0.870 29.507 1.00 42.81 176 ARG C CA 1
ATOM 8116 C C . ARG G 2 175 ? -9.291 0.775 30.447 1.00 40.75 176 ARG C C 1
ATOM 8117 O O . ARG G 2 175 ? -10.402 1.140 30.092 1.00 35.20 176 ARG C O 1
ATOM 8125 N N . LYS G 2 176 ? -9.029 0.299 31.659 1.00 40.94 177 LYS C N 1
ATOM 8126 C CA . LYS G 2 176 ? -10.065 0.183 32.676 1.00 48.87 177 LYS C CA 1
ATOM 8127 C C . LYS G 2 176 ? -10.736 1.538 32.923 1.00 50.67 177 LYS C C 1
ATOM 8128 O O . LYS G 2 176 ? -11.851 1.604 33.447 1.00 46.88 177 LYS C O 1
ATOM 8134 N N . ASP G 2 177 ? -10.059 2.614 32.524 1.00 46.26 178 ASP C N 1
ATOM 8135 C CA . ASP G 2 177 ? -10.561 3.966 32.765 1.00 46.02 178 ASP C CA 1
ATOM 8136 C C . ASP G 2 177 ? -10.814 4.768 31.491 1.00 39.99 178 ASP C C 1
ATOM 8137 O O . ASP G 2 177 ? -10.973 5.980 31.549 1.00 40.78 178 ASP C O 1
ATOM 8142 N N . GLY G 2 178 ? -10.865 4.097 30.348 1.00 39.37 179 GLY C N 1
ATOM 8143 C CA . GLY G 2 178 ? -11.164 4.777 29.096 1.00 40.91 179 GLY C CA 1
ATOM 8144 C C . GLY G 2 178 ? -9.974 5.374 28.358 1.00 43.35 179 GLY C C 1
ATOM 8145 O O . GLY G 2 178 ? -10.092 5.756 27.186 1.00 43.13 179 GLY C O 1
ATOM 8146 N N . LEU G 2 179 ? -8.827 5.441 29.030 1.00 42.38 180 LEU C N 1
ATOM 8147 C CA . LEU G 2 179 ? -7.616 6.021 28.453 1.00 35.46 180 LEU C CA 1
ATOM 8148 C C . LEU G 2 179 ? -6.729 4.972 27.810 1.00 39.66 180 LEU C C 1
ATOM 8149 O O . LEU G 2 179 ? -6.801 3.794 28.143 1.00 44.71 180 LEU C O 1
ATOM 8154 N N . GLY G 2 180 ? -5.858 5.412 26.912 1.00 36.53 181 GLY C N 1
ATOM 8155 C CA . GLY G 2 180 ? -4.813 4.547 26.386 1.00 38.21 181 GLY C CA 1
ATOM 8156 C C . GLY G 2 180 ? -3.450 5.222 26.475 1.00 39.76 181 GLY C C 1
ATOM 8157 O O . GLY G 2 180 ? -3.302 6.261 27.125 1.00 35.51 181 GLY C O 1
ATOM 8158 N N . LEU G 2 181 ? -2.447 4.625 25.838 1.00 39.62 182 LEU C N 1
ATOM 8159 C CA . LEU G 2 181 ? -1.158 5.286 25.654 1.00 32.73 182 LEU C CA 1
ATOM 8160 C C . LEU G 2 181 ? -0.477 4.688 24.444 1.00 32.29 182 LEU C C 1
ATOM 8161 O O . LEU G 2 181 ? 0.522 3.988 24.571 1.00 31.13 182 LEU C O 1
ATOM 8166 N N . PRO G 2 182 ? -1.036 4.951 23.258 1.00 29.52 183 PRO C N 1
ATOM 8167 C CA . PRO G 2 182 ? -0.505 4.411 22.004 1.00 31.14 183 PRO C CA 1
ATOM 8168 C C . PRO G 2 182 ? 0.967 4.767 21.809 1.00 34.16 183 PRO C C 1
ATOM 8169 O O . PRO G 2 182 ? 1.489 5.705 22.433 1.00 24.70 183 PRO C O 1
ATOM 8173 N N . THR G 2 183 ? 1.621 4.001 20.938 1.00 33.54 184 THR C N 1
ATOM 8174 C CA . THR G 2 183 ? 2.987 4.257 20.549 1.00 27.60 184 THR C CA 1
ATOM 8175 C C . THR G 2 183 ? 3.079 4.190 19.040 1.00 31.44 184 THR C C 1
ATOM 8176 O O . THR G 2 183 ? 2.467 3.324 18.396 1.00 27.20 184 THR C O 1
ATOM 8180 N N . SER G 2 184 ? 3.824 5.125 18.473 1.00 28.01 185 SER C N 1
ATOM 8181 C CA . SER G 2 184 ? 4.014 5.124 17.036 1.00 32.14 185 SER C CA 1
ATOM 8182 C C . SER G 2 184 ? 5.452 4.738 16.726 1.00 31.46 185 SER C C 1
ATOM 8183 O O . SER G 2 184 ? 5.839 3.584 16.895 1.00 31.74 185 SER C O 1
ATOM 8186 N N . THR G 2 185 ? 6.253 5.696 16.285 1.00 30.95 186 THR C N 1
ATOM 8187 C CA . THR G 2 185 ? 7.598 5.346 15.856 1.00 30.75 186 THR C CA 1
ATOM 8188 C C . THR G 2 185 ? 8.439 6.526 15.402 1.00 27.48 186 THR C C 1
ATOM 8189 O O . THR G 2 185 ? 7.922 7.493 14.857 1.00 31.78 186 THR C O 1
ATOM 8193 N N . PRO G 2 186 ? 9.754 6.450 15.642 1.00 30.36 187 PRO C N 1
ATOM 8194 C CA . PRO G 2 186 ? 10.683 7.388 15.009 1.00 25.13 187 PRO C CA 1
ATOM 8195 C C . PRO G 2 186 ? 10.924 6.839 13.629 1.00 25.64 187 PRO C C 1
ATOM 8196 O O . PRO G 2 186 ? 10.448 5.736 13.367 1.00 30.18 187 PRO C O 1
ATOM 8200 N N . ASP G 2 187 ? 11.616 7.550 12.754 1.00 28.85 188 ASP C N 1
ATOM 8201 C CA . ASP G 2 187 ? 11.954 6.981 11.454 1.00 25.23 188 ASP C CA 1
ATOM 8202 C C . ASP G 2 187 ? 13.013 5.887 11.563 1.00 28.15 188 ASP C C 1
ATOM 8203 O O . ASP G 2 187 ? 13.130 5.026 10.684 1.00 27.74 188 ASP C O 1
ATOM 8208 N N . LEU G 2 188 ? 13.830 5.946 12.605 1.00 20.78 189 LEU C N 1
ATOM 8209 C CA . LEU G 2 188 ? 14.977 5.056 12.652 1.00 25.81 189 LEU C CA 1
ATOM 8210 C C . LEU G 2 188 ? 15.407 4.808 14.073 1.00 24.75 189 LEU C C 1
ATOM 8211 O O . LEU G 2 188 ? 15.340 5.702 14.918 1.00 26.84 189 LEU C O 1
ATOM 8216 N N . ALA G 2 189 ? 15.827 3.580 14.331 1.00 24.40 190 ALA C N 1
ATOM 8217 C CA . ALA G 2 189 ? 16.320 3.202 15.644 1.00 29.23 190 ALA C CA 1
ATOM 8218 C C . ALA G 2 189 ? 17.655 2.501 15.466 1.00 26.81 190 ALA C C 1
ATOM 8219 O O . ALA G 2 189 ? 17.831 1.699 14.549 1.00 25.30 190 ALA C O 1
ATOM 8221 N N . VAL G 2 190 ? 18.609 2.833 16.323 1.00 26.88 191 VAL C N 1
ATOM 8222 C CA . VAL G 2 190 ? 19.875 2.121 16.353 1.00 22.50 191 VAL C CA 1
ATOM 8223 C C . VAL G 2 190 ? 19.835 1.287 17.608 1.00 25.13 191 VAL C C 1
ATOM 8224 O O . VAL G 2 190 ? 19.623 1.820 18.698 1.00 19.81 191 VAL C O 1
ATOM 8228 N N . VAL G 2 191 ? 20.040 -0.017 17.455 1.00 22.72 192 VAL C N 1
ATOM 8229 C CA . VAL G 2 191 ? 19.918 -0.939 18.588 1.00 30.15 192 VAL C CA 1
ATOM 8230 C C . VAL G 2 191 ? 21.216 -1.710 18.780 1.00 29.35 192 VAL C C 1
ATOM 8231 O O . VAL G 2 191 ? 21.923 -2.015 17.811 1.00 28.53 192 VAL C O 1
ATOM 8235 N N . VAL G 2 192 ? 21.548 -2.012 20.026 1.00 26.53 193 VAL C N 1
ATOM 8236 C CA . VAL G 2 192 ? 22.651 -2.935 20.266 1.00 31.51 193 VAL C CA 1
ATOM 8237 C C . VAL G 2 192 ? 22.296 -4.259 19.591 1.00 27.63 193 VAL C C 1
ATOM 8238 O O . VAL G 2 192 ? 21.158 -4.710 19.656 1.00 29.64 193 VAL C O 1
ATOM 8242 N N . LEU G 2 193 ? 23.256 -4.873 18.923 1.00 28.52 194 LEU C N 1
ATOM 8243 C CA . LEU G 2 193 ? 22.987 -6.104 18.185 1.00 29.64 194 LEU C CA 1
ATOM 8244 C C . LEU G 2 193 ? 22.726 -7.229 19.190 1.00 33.89 194 LEU C C 1
ATOM 8245 O O . LEU G 2 193 ? 23.480 -7.392 20.139 1.00 34.99 194 LEU C O 1
ATOM 8250 N N . PRO G 2 194 ? 21.640 -7.997 19.015 1.00 35.83 195 PRO C N 1
ATOM 8251 C CA . PRO G 2 194 ? 21.430 -9.063 20.004 1.00 38.14 195 PRO C CA 1
ATOM 8252 C C . PRO G 2 194 ? 22.555 -10.099 19.954 1.00 34.85 195 PRO C C 1
ATOM 8253 O O . PRO G 2 194 ? 23.184 -10.292 18.905 1.00 31.08 195 PRO C O 1
ATOM 8257 N N . GLU G 2 195 ? 22.796 -10.762 21.077 1.00 33.13 196 GLU C N 1
ATOM 8258 C CA . GLU G 2 195 ? 23.938 -11.661 21.211 1.00 32.81 196 GLU C CA 1
ATOM 8259 C C . GLU G 2 195 ? 24.013 -12.685 20.076 1.00 35.62 196 GLU C C 1
ATOM 8260 O O . GLU G 2 195 ? 25.075 -12.881 19.494 1.00 32.58 196 GLU C O 1
ATOM 8266 N N . GLU G 2 196 ? 22.884 -13.305 19.742 1.00 35.64 197 GLU C N 1
ATOM 8267 C CA . GLU G 2 196 ? 22.851 -14.344 18.713 1.00 31.63 197 GLU C CA 1
ATOM 8268 C C . GLU G 2 196 ? 23.486 -13.865 17.422 1.00 29.94 197 GLU C C 1
ATOM 8269 O O . GLU G 2 196 ? 24.089 -14.652 16.692 1.00 32.95 197 GLU C O 1
ATOM 8275 N N . PHE G 2 197 ? 23.342 -12.576 17.138 1.00 28.65 198 PHE C N 1
ATOM 8276 C CA . PHE G 2 197 ? 23.750 -12.022 15.849 1.00 32.54 198 PHE C CA 1
ATOM 8277 C C . PHE G 2 197 ? 25.186 -11.531 15.865 1.00 31.23 198 PHE C C 1
ATOM 8278 O O . PHE G 2 197 ? 25.727 -11.130 14.837 1.00 31.00 198 PHE C O 1
ATOM 8286 N N . GLN G 2 198 ? 25.806 -11.580 17.032 1.00 28.40 199 GLN C N 1
ATOM 8287 C CA . GLN G 2 198 ? 27.086 -10.901 17.243 1.00 29.34 199 GLN C CA 1
ATOM 8288 C C . GLN G 2 198 ? 28.290 -11.511 16.541 1.00 31.45 199 GLN C C 1
ATOM 8289 O O . GLN G 2 198 ? 29.418 -11.057 16.736 1.00 33.88 199 GLN C O 1
ATOM 8295 N N . ASN G 2 199 ? 28.059 -12.529 15.710 1.00 35.39 200 ASN C N 1
ATOM 8296 C CA . ASN G 2 199 ? 29.070 -12.934 14.742 1.00 33.53 200 ASN C CA 1
ATOM 8297 C C . ASN G 2 199 ? 28.511 -13.119 13.338 1.00 35.35 200 ASN C C 1
ATOM 8298 O O . ASN G 2 199 ? 29.036 -13.910 12.562 1.00 34.29 200 ASN C O 1
ATOM 8303 N N . ASP G 2 200 ? 27.449 -12.398 13.000 1.00 33.24 201 ASP C N 1
ATOM 8304 C CA . ASP G 2 200 ? 26.919 -12.510 11.651 1.00 34.23 201 ASP C CA 1
ATOM 8305 C C . ASP G 2 200 ? 27.502 -11.426 10.742 1.00 32.89 201 ASP C C 1
ATOM 8306 O O . ASP G 2 200 ? 27.362 -10.226 10.998 1.00 28.08 201 ASP C O 1
ATOM 8311 N N . GLU G 2 201 ? 28.172 -11.867 9.684 1.00 31.94 202 GLU C N 1
ATOM 8312 C CA . GLU G 2 201 ? 28.843 -10.966 8.745 1.00 35.74 202 GLU C CA 1
ATOM 8313 C C . GLU G 2 201 ? 27.909 -9.938 8.128 1.00 34.66 202 GLU C C 1
ATOM 8314 O O . GLU G 2 201 ? 28.345 -8.889 7.660 1.00 36.75 202 GLU C O 1
ATOM 8320 N N . MET G 2 202 ? 26.624 -10.249 8.093 1.00 33.08 203 MET C N 1
ATOM 8321 C CA . MET G 2 202 ? 25.674 -9.414 7.366 1.00 35.19 203 MET C CA 1
ATOM 8322 C C . MET G 2 202 ? 25.667 -7.999 7.943 1.00 35.29 203 MET C C 1
ATOM 8323 O O . MET G 2 202 ? 25.561 -7.016 7.210 1.00 34.39 203 MET C O 1
ATOM 8328 N N . TRP G 2 203 ? 25.832 -7.920 9.260 1.00 28.77 204 TRP C N 1
ATOM 8329 C CA . TRP G 2 203 ? 25.858 -6.671 10.007 1.00 29.46 204 TRP C CA 1
ATOM 8330 C C . TRP G 2 203 ? 27.170 -5.868 9.913 1.00 30.98 204 TRP C C 1
ATOM 8331 O O . TRP G 2 203 ? 27.297 -4.818 10.548 1.00 24.87 204 TRP C O 1
ATOM 8342 N N . ARG G 2 204 ? 28.136 -6.366 9.144 1.00 27.35 205 ARG C N 1
ATOM 8343 C CA . ARG G 2 204 ? 29.454 -5.740 9.061 1.00 28.87 205 ARG C CA 1
ATOM 8344 C C . ARG G 2 204 ? 29.839 -5.489 7.610 1.00 30.77 205 ARG C C 1
ATOM 8345 O O . ARG G 2 204 ? 30.990 -5.224 7.300 1.00 32.07 205 ARG C O 1
ATOM 8353 N N . GLU G 2 205 ? 28.872 -5.600 6.721 1.00 28.12 206 GLU C N 1
ATOM 8354 C CA . GLU G 2 205 ? 29.152 -5.464 5.307 1.00 31.30 206 GLU C CA 1
ATOM 8355 C C . GLU G 2 205 ? 28.566 -4.156 4.810 1.00 30.13 206 GLU C C 1
ATOM 8356 O O . GLU G 2 205 ? 27.384 -3.872 5.018 1.00 29.72 206 GLU C O 1
ATOM 8362 N N . GLU G 2 206 ? 29.411 -3.348 4.179 1.00 27.59 207 GLU C N 1
ATOM 8363 C CA . GLU G 2 206 ? 28.990 -2.049 3.681 1.00 26.53 207 GLU C CA 1
ATOM 8364 C C . GLU G 2 206 ? 28.307 -2.259 2.340 1.00 32.34 207 GLU C C 1
ATOM 8365 O O . GLU G 2 206 ? 28.743 -3.105 1.558 1.00 33.78 207 GLU C O 1
ATOM 8371 N N . ILE G 2 207 ? 27.224 -1.525 2.074 1.00 30.96 208 ILE C N 1
ATOM 8372 C CA . ILE G 2 207 ? 26.609 -1.616 0.762 1.00 30.35 208 ILE C CA 1
ATOM 8373 C C . ILE G 2 207 ? 27.308 -0.622 -0.151 1.00 31.29 208 ILE C C 1
ATOM 8374 O O . ILE G 2 207 ? 27.785 0.405 0.311 1.00 29.95 208 ILE C O 1
ATOM 8379 N N . ALA G 2 208 ? 27.386 -0.950 -1.438 1.00 32.09 209 ALA C N 1
ATOM 8380 C CA . ALA G 2 208 ? 28.054 -0.100 -2.423 1.00 33.94 209 ALA C CA 1
ATOM 8381 C C . ALA G 2 208 ? 27.130 0.977 -3.000 1.00 34.95 209 ALA C C 1
ATOM 8382 O O . ALA G 2 208 ? 27.595 2.000 -3.494 1.00 34.16 209 ALA C O 1
ATOM 8384 N N . GLY G 2 209 ? 25.824 0.730 -2.943 1.00 34.09 210 GLY C N 1
ATOM 8385 C CA . GLY G 2 209 ? 24.835 1.680 -3.421 1.00 30.58 210 GLY C CA 1
ATOM 8386 C C . GLY G 2 209 ? 23.404 1.224 -3.172 1.00 30.52 210 GLY C C 1
ATOM 8387 O O . GLY G 2 209 ? 23.156 0.068 -2.784 1.00 29.40 210 GLY C O 1
ATOM 8388 N N . LEU G 2 210 ? 22.460 2.138 -3.387 1.00 26.57 211 LEU C N 1
ATOM 8389 C CA . LEU G 2 210 ? 21.031 1.844 -3.238 1.00 26.42 211 LEU C CA 1
ATOM 8390 C C . LEU G 2 210 ? 20.390 1.149 -4.460 1.00 28.37 211 LEU C C 1
ATOM 8391 O O . LEU G 2 210 ? 19.367 1.597 -5.002 1.00 23.73 211 LEU C O 1
ATOM 8396 N N . THR G 2 211 ? 20.995 0.048 -4.891 1.00 27.08 212 THR C N 1
ATOM 8397 C CA . THR G 2 211 ? 20.349 -0.827 -5.868 1.00 29.97 212 THR C CA 1
ATOM 8398 C C . THR G 2 211 ? 19.023 -1.282 -5.249 1.00 32.10 212 THR C C 1
ATOM 8399 O O . THR G 2 211 ? 18.833 -1.184 -4.027 1.00 26.10 212 THR C O 1
ATOM 8403 N N . ARG G 2 212 ? 18.091 -1.762 -6.063 1.00 29.64 213 ARG C N 1
ATOM 8404 C CA . ARG G 2 212 ? 16.810 -2.177 -5.485 1.00 33.54 213 ARG C CA 1
ATOM 8405 C C . ARG G 2 212 ? 17.001 -3.257 -4.406 1.00 29.78 213 ARG C C 1
ATOM 8406 O O . ARG G 2 212 ? 16.428 -3.156 -3.312 1.00 30.46 213 ARG C O 1
ATOM 8414 N N . PRO G 2 213 ? 17.843 -4.270 -4.689 1.00 31.21 214 PRO C N 1
ATOM 8415 C CA . PRO G 2 213 ? 18.131 -5.315 -3.695 1.00 29.66 214 PRO C CA 1
ATOM 8416 C C . PRO G 2 213 ? 18.640 -4.759 -2.373 1.00 30.86 214 PRO C C 1
ATOM 8417 O O . PRO G 2 213 ? 18.276 -5.276 -1.318 1.00 30.58 214 PRO C O 1
ATOM 8421 N N . ASN G 2 214 ? 19.475 -3.726 -2.423 1.00 31.05 215 ASN C N 1
ATOM 8422 C CA . ASN G 2 214 ? 19.994 -3.114 -1.196 1.00 29.53 215 ASN C CA 1
ATOM 8423 C C . ASN G 2 214 ? 18.993 -2.201 -0.493 1.00 29.41 215 ASN C C 1
ATOM 8424 O O . ASN G 2 214 ? 19.006 -2.071 0.728 1.00 23.40 215 ASN C O 1
ATOM 8429 N N . GLN G 2 215 ? 18.130 -1.547 -1.263 1.00 25.55 216 GLN C N 1
ATOM 8430 C CA . GLN G 2 215 ? 17.054 -0.797 -0.643 1.00 25.47 216 GLN C CA 1
ATOM 8431 C C . GLN G 2 215 ? 16.201 -1.741 0.200 1.00 31.21 216 GLN C C 1
ATOM 8432 O O . GLN G 2 215 ? 15.807 -1.420 1.330 1.00 27.76 216 GLN C O 1
ATOM 8438 N N . ILE G 2 216 ? 15.911 -2.908 -0.365 1.00 29.24 217 ILE C N 1
ATOM 8439 C CA . ILE G 2 216 ? 15.123 -3.910 0.343 1.00 31.97 217 ILE C CA 1
ATOM 8440 C C . ILE G 2 216 ? 15.867 -4.439 1.561 1.00 27.16 217 ILE C C 1
ATOM 8441 O O . ILE G 2 216 ? 15.267 -4.648 2.616 1.00 26.95 217 ILE C O 1
ATOM 8446 N N . LEU G 2 217 ? 17.171 -4.658 1.427 1.00 28.87 218 LEU C N 1
ATOM 8447 C CA . LEU G 2 217 ? 17.925 -5.178 2.562 1.00 29.10 218 LEU C CA 1
ATOM 8448 C C . LEU G 2 217 ? 17.786 -4.219 3.732 1.00 29.80 218 LEU C C 1
ATOM 8449 O O . LEU G 2 217 ? 17.409 -4.618 4.842 1.00 33.14 218 LEU C O 1
ATOM 8454 N N . LEU G 2 218 ? 18.056 -2.943 3.469 1.00 28.57 219 LEU C N 1
ATOM 8455 C CA . LEU G 2 218 ? 18.008 -1.928 4.514 1.00 26.91 219 LEU C CA 1
ATOM 8456 C C . LEU G 2 218 ? 16.603 -1.695 5.074 1.00 27.95 219 LEU C C 1
ATOM 8457 O O . LEU G 2 218 ? 16.432 -1.485 6.277 1.00 25.48 219 LEU C O 1
ATOM 8462 N N . SER G 2 219 ? 15.591 -1.748 4.217 1.00 25.42 220 SER C N 1
ATOM 8463 C CA . SER G 2 219 ? 14.244 -1.443 4.687 1.00 24.93 220 SER C CA 1
ATOM 8464 C C . SER G 2 219 ? 13.584 -2.620 5.431 1.00 27.29 220 SER C C 1
ATOM 8465 O O . SER G 2 219 ? 12.611 -2.430 6.150 1.00 26.93 220 SER C O 1
ATOM 8468 N N . GLY G 2 220 ? 14.118 -3.829 5.264 1.00 28.49 221 GLY C N 1
ATOM 8469 C CA . GLY G 2 220 ? 13.578 -5.007 5.940 1.00 29.73 221 GLY C CA 1
ATOM 8470 C C . GLY G 2 220 ? 14.350 -5.444 7.175 1.00 28.72 221 GLY C C 1
ATOM 8471 O O . GLY G 2 220 ? 13.865 -6.267 7.964 1.00 32.72 221 GLY C O 1
ATOM 8472 N N . ALA G 2 221 ? 15.546 -4.891 7.357 1.00 27.22 222 ALA C N 1
ATOM 8473 C CA . ALA G 2 221 ? 16.412 -5.247 8.488 1.00 25.76 222 ALA C CA 1
ATOM 8474 C C . ALA G 2 221 ? 15.677 -5.333 9.820 1.00 28.85 222 ALA C C 1
ATOM 8475 O O . ALA G 2 221 ? 15.985 -6.187 10.639 1.00 34.22 222 ALA C O 1
ATOM 8477 N N . TYR G 2 222 ? 14.728 -4.432 10.045 1.00 28.38 223 TYR C N 1
ATOM 8478 C CA . TYR G 2 222 ? 14.051 -4.355 11.333 1.00 30.06 223 TYR C CA 1
ATOM 8479 C C . TYR G 2 222 ? 13.388 -5.688 11.673 1.00 31.99 223 TYR C C 1
ATOM 8480 O O . TYR G 2 222 ? 13.160 -5.994 12.844 1.00 36.78 223 TYR C O 1
ATOM 8489 N N . GLN G 2 223 ? 13.080 -6.469 10.638 1.00 32.17 224 GLN C N 1
ATOM 8490 C CA . GLN G 2 223 ? 12.351 -7.726 10.788 1.00 33.33 224 GLN C CA 1
ATOM 8491 C C . GLN G 2 223 ? 13.214 -8.748 11.494 1.00 39.98 224 GLN C C 1
ATOM 8492 O O . GLN G 2 223 ? 12.748 -9.498 12.348 1.00 39.91 224 GLN C O 1
ATOM 8498 N N . ARG G 2 224 ? 14.483 -8.775 11.113 1.00 36.39 225 ARG C N 1
ATOM 8499 C CA . ARG G 2 224 ? 15.447 -9.640 11.760 1.00 37.51 225 ARG C CA 1
ATOM 8500 C C . ARG G 2 224 ? 15.520 -9.377 13.270 1.00 37.69 225 ARG C C 1
ATOM 8501 O O . ARG G 2 224 ? 15.942 -10.243 14.037 1.00 42.31 225 ARG C O 1
ATOM 8509 N N . LEU G 2 225 ? 15.101 -8.202 13.721 1.00 36.53 226 LEU C N 1
ATOM 8510 C CA . LEU G 2 225 ? 15.316 -7.891 15.134 1.00 35.95 226 LEU C CA 1
ATOM 8511 C C . LEU G 2 225 ? 14.064 -7.680 15.968 1.00 36.29 226 LEU C C 1
ATOM 8512 O O . LEU G 2 225 ? 14.154 -7.252 17.113 1.00 36.73 226 LEU C O 1
ATOM 8517 N N . GLN G 2 226 ? 12.898 -7.988 15.419 1.00 31.48 227 GLN C N 1
ATOM 8518 C CA . GLN G 2 226 ? 11.684 -7.843 16.197 1.00 32.68 227 GLN C CA 1
ATOM 8519 C C . GLN G 2 226 ? 11.674 -8.802 17.392 1.00 32.66 227 GLN C C 1
ATOM 8520 O O . GLN G 2 226 ? 12.102 -9.947 17.286 1.00 34.91 227 GLN C O 1
ATOM 8526 N N . GLY G 2 227 ? 11.221 -8.301 18.539 1.00 34.51 228 GLY C N 1
ATOM 8527 C CA . GLY G 2 227 ? 11.158 -9.087 19.754 1.00 31.45 228 GLY C CA 1
ATOM 8528 C C . GLY G 2 227 ? 12.501 -9.590 20.261 1.00 35.65 228 GLY C C 1
ATOM 8529 O O . GLY G 2 227 ? 12.561 -10.629 20.924 1.00 38.07 228 GLY C O 1
ATOM 8530 N N . ARG G 2 228 ? 13.580 -8.866 19.973 1.00 33.11 229 ARG C N 1
ATOM 8531 C CA . ARG G 2 228 ? 14.902 -9.303 20.413 1.00 33.34 229 ARG C CA 1
ATOM 8532 C C . ARG G 2 228 ? 15.724 -8.230 21.110 1.00 33.04 229 ARG C C 1
ATOM 8533 O O . ARG G 2 228 ? 16.824 -8.503 21.596 1.00 37.98 229 ARG C O 1
ATOM 8541 N N . VAL G 2 229 ? 15.189 -7.020 21.188 1.00 28.90 230 VAL C N 1
ATOM 8542 C CA . VAL G 2 229 ? 15.933 -5.915 21.779 1.00 30.86 230 VAL C CA 1
ATOM 8543 C C . VAL G 2 229 ? 15.527 -5.727 23.226 1.00 31.55 230 VAL C C 1
ATOM 8544 O O . VAL G 2 229 ? 14.348 -5.724 23.540 1.00 33.23 230 VAL C O 1
ATOM 8548 N N . GLN G 2 230 ? 16.514 -5.596 24.106 1.00 35.29 231 GLN C N 1
ATOM 8549 C CA . GLN G 2 230 ? 16.262 -5.243 25.501 1.00 35.76 231 GLN C CA 1
ATOM 8550 C C . GLN G 2 230 ? 15.986 -3.745 25.608 1.00 34.37 231 GLN C C 1
ATOM 8551 O O . GLN G 2 230 ? 16.534 -2.957 24.840 1.00 35.13 231 GLN C O 1
ATOM 8557 N N . PRO G 2 231 ? 15.121 -3.352 26.552 1.00 37.98 232 PRO C N 1
ATOM 8558 C CA . PRO G 2 231 ? 14.735 -1.954 26.786 1.00 37.70 232 PRO C CA 1
ATOM 8559 C C . PRO G 2 231 ? 15.911 -0.985 26.706 1.00 38.74 232 PRO C C 1
ATOM 8560 O O . PRO G 2 231 ? 15.845 0.018 25.986 1.00 37.52 232 PRO C O 1
ATOM 8564 N N . GLY G 2 232 ? 16.983 -1.282 27.429 1.00 38.24 233 GLY C N 1
ATOM 8565 C CA . GLY G 2 232 ? 18.103 -0.361 27.507 1.00 36.29 233 GLY C CA 1
ATOM 8566 C C . GLY G 2 232 ? 19.004 -0.444 26.293 1.00 31.54 233 GLY C C 1
ATOM 8567 O O . GLY G 2 232 ? 19.919 0.369 26.139 1.00 38.27 233 GLY C O 1
ATOM 8568 N N . GLU G 2 233 ? 18.736 -1.427 25.434 1.00 33.71 234 GLU C N 1
ATOM 8569 C CA . GLU G 2 233 ? 19.505 -1.646 24.205 1.00 31.94 234 GLU C CA 1
ATOM 8570 C C . GLU G 2 233 ? 19.049 -0.802 23.014 1.00 33.82 234 GLU C C 1
ATOM 8571 O O . GLU G 2 233 ? 19.658 -0.863 21.935 1.00 33.94 234 GLU C O 1
ATOM 8577 N N . ILE G 2 234 ? 17.981 -0.029 23.191 1.00 36.70 235 ILE C N 1
ATOM 8578 C CA . ILE G 2 234 ? 17.558 0.908 22.150 1.00 32.72 235 ILE C CA 1
ATOM 8579 C C . ILE G 2 234 ? 18.411 2.137 22.305 1.00 35.42 235 ILE C C 1
ATOM 8580 O O . ILE G 2 234 ? 18.186 2.932 23.215 1.00 33.36 235 ILE C O 1
ATOM 8585 N N . SER G 2 235 ? 19.387 2.288 21.415 1.00 30.47 236 SER C N 1
ATOM 8586 C CA . SER G 2 235 ? 20.494 3.215 21.656 1.00 34.74 236 SER C CA 1
ATOM 8587 C C . SER G 2 235 ? 20.201 4.657 21.250 1.00 35.03 236 SER C C 1
ATOM 8588 O O . SER G 2 235 ? 20.425 5.579 22.033 1.00 30.47 236 SER C O 1
ATOM 8591 N N . LEU G 2 236 ? 19.713 4.833 20.022 1.00 27.48 237 LEU C N 1
ATOM 8592 C CA . LEU G 2 236 ? 19.372 6.144 19.496 1.00 28.21 237 LEU C CA 1
ATOM 8593 C C . LEU G 2 236 ? 18.111 6.050 18.627 1.00 26.40 237 LEU C C 1
ATOM 8594 O O . LEU G 2 236 ? 17.959 5.111 17.865 1.00 27.43 237 LEU C O 1
ATOM 8599 N N . ALA G 2 237 ? 17.214 7.018 18.763 1.00 23.58 238 ALA C N 1
ATOM 8600 C CA . ALA G 2 237 ? 16.112 7.199 17.826 1.00 26.27 238 ALA C CA 1
ATOM 8601 C C . ALA G 2 237 ? 16.378 8.458 17.002 1.00 29.33 238 ALA C C 1
ATOM 8602 O O . ALA G 2 237 ? 16.900 9.442 17.517 1.00 27.30 238 ALA C O 1
ATOM 8604 N N . VAL G 2 238 ? 16.035 8.422 15.720 1.00 25.97 239 VAL C N 1
ATOM 8605 C CA . VAL G 2 238 ? 16.183 9.599 14.885 1.00 26.33 239 VAL C CA 1
ATOM 8606 C C . VAL G 2 238 ? 14.900 9.894 14.110 1.00 26.23 239 VAL C C 1
ATOM 8607 O O . VAL G 2 238 ? 14.224 8.981 13.656 1.00 23.15 239 VAL C O 1
ATOM 8611 N N . ALA G 2 239 ? 14.555 11.172 13.996 1.00 26.46 240 ALA C N 1
ATOM 8612 C CA . ALA G 2 239 ? 13.453 11.599 13.136 1.00 25.90 240 ALA C CA 1
ATOM 8613 C C . ALA G 2 239 ? 14.028 12.460 12.030 1.00 26.72 240 ALA C C 1
ATOM 8614 O O . ALA G 2 239 ? 14.727 13.430 12.304 1.00 27.77 240 ALA C O 1
ATOM 8616 N N . PHE G 2 240 ? 13.756 12.116 10.778 1.00 27.66 241 PHE C N 1
ATOM 8617 C CA . PHE G 2 240 ? 14.225 12.963 9.693 1.00 21.62 241 PHE C CA 1
ATOM 8618 C C . PHE G 2 240 ? 13.100 13.932 9.298 1.00 25.13 241 PHE C C 1
ATOM 8619 O O . PHE G 2 240 ? 11.943 13.543 9.294 1.00 23.48 241 PHE C O 1
ATOM 8627 N N . LYS G 2 241 ? 13.432 15.198 9.023 1.00 22.61 242 LYS C N 1
ATOM 8628 C CA . LYS G 2 241 ? 12.489 16.141 8.377 1.00 21.11 242 LYS C CA 1
ATOM 8629 C C . LYS G 2 241 ? 13.282 17.061 7.465 1.00 24.02 242 LYS C C 1
ATOM 8630 O O . LYS G 2 241 ? 14.046 17.921 7.933 1.00 19.45 242 LYS C O 1
ATOM 8636 N N . ARG G 2 242 ? 13.106 16.901 6.161 1.00 22.12 243 ARG C N 1
ATOM 8637 C CA . ARG G 2 242 ? 13.959 17.641 5.235 1.00 21.42 243 ARG C CA 1
ATOM 8638 C C . ARG G 2 242 ? 13.957 19.158 5.506 1.00 22.24 243 ARG C C 1
ATOM 8639 O O . ARG G 2 242 ? 15.014 19.780 5.608 1.00 23.97 243 ARG C O 1
ATOM 8647 N N . SER G 2 243 ? 12.776 19.752 5.622 1.00 25.60 244 SER C N 1
ATOM 8648 C CA . SER G 2 243 ? 12.656 21.120 6.118 1.00 22.90 244 SER C CA 1
ATOM 8649 C C . SER G 2 243 ? 11.722 21.081 7.306 1.00 22.75 244 SER C C 1
ATOM 8650 O O . SER G 2 243 ? 11.070 20.054 7.533 1.00 21.12 244 SER C O 1
ATOM 8653 N N . LEU G 2 244 ? 11.645 22.196 8.038 1.00 25.69 245 LEU C N 1
ATOM 8654 C CA . LEU G 2 244 ? 10.755 22.358 9.194 1.00 24.23 245 LEU C CA 1
ATOM 8655 C C . LEU G 2 244 ? 9.731 23.468 8.941 1.00 23.86 245 LEU C C 1
ATOM 8656 O O . LEU G 2 244 ? 9.982 24.382 8.153 1.00 26.62 245 LEU C O 1
ATOM 8661 N N . ARG G 2 245 ? 8.578 23.364 9.601 1.00 20.02 246 ARG C N 1
ATOM 8662 C CA . ARG G 2 245 ? 7.591 24.440 9.723 1.00 22.26 246 ARG C CA 1
ATOM 8663 C C . ARG G 2 245 ? 7.200 24.357 11.188 1.00 23.42 246 ARG C C 1
ATOM 8664 O O . ARG G 2 245 ? 7.443 23.333 11.797 1.00 24.66 246 ARG C O 1
ATOM 8672 N N . SER G 2 246 ? 6.601 25.394 11.770 1.00 20.49 247 SER C N 1
ATOM 8673 C CA . SER G 2 246 ? 6.380 25.351 13.226 1.00 26.32 247 SER C CA 1
ATOM 8674 C C . SER G 2 246 ? 5.360 24.294 13.660 1.00 23.49 247 SER C C 1
ATOM 8675 O O . SER G 2 246 ? 5.448 23.744 14.761 1.00 25.03 247 SER C O 1
ATOM 8678 N N . ASP G 2 247 ? 4.412 23.979 12.792 1.00 25.30 248 ASP C N 1
ATOM 8679 C CA . ASP G 2 247 ? 3.448 22.927 13.100 1.00 26.62 248 ASP C CA 1
ATOM 8680 C C . ASP G 2 247 ? 3.962 21.495 12.847 1.00 26.14 248 ASP C C 1
ATOM 8681 O O . ASP G 2 247 ? 3.349 20.524 13.299 1.00 29.70 248 ASP C O 1
ATOM 8686 N N . ARG G 2 248 ? 5.069 21.348 12.123 1.00 24.55 249 ARG C N 1
ATOM 8687 C CA . ARG G 2 248 ? 5.578 20.013 11.800 1.00 21.34 249 ARG C CA 1
ATOM 8688 C C . ARG G 2 248 ? 6.717 19.573 12.728 1.00 26.83 249 ARG C C 1
ATOM 8689 O O . ARG G 2 248 ? 7.574 18.785 12.325 1.00 29.12 249 ARG C O 1
ATOM 8697 N N . LEU G 2 249 ? 6.736 20.076 13.962 1.00 24.42 250 LEU C N 1
ATOM 8698 C CA . LEU G 2 249 ? 7.820 19.760 14.888 1.00 22.51 250 LEU C CA 1
ATOM 8699 C C . LEU G 2 249 ? 7.476 18.728 15.961 1.00 27.51 250 LEU C C 1
ATOM 8700 O O . LEU G 2 249 ? 8.383 18.156 16.584 1.00 22.94 250 LEU C O 1
ATOM 8705 N N . TYR G 2 250 ? 6.181 18.478 16.163 1.00 26.38 251 TYR C N 1
ATOM 8706 C CA . TYR G 2 250 ? 5.697 17.852 17.399 1.00 24.38 251 TYR C CA 1
ATOM 8707 C C . TYR G 2 250 ? 5.558 16.337 17.445 1.00 24.20 251 TYR C C 1
ATOM 8708 O O . TYR G 2 250 ? 5.528 15.765 18.530 1.00 24.54 251 TYR C O 1
ATOM 8717 N N . GLN G 2 251 ? 5.459 15.661 16.304 1.00 26.78 252 GLN C N 1
ATOM 8718 C CA . GLN G 2 251 ? 5.434 14.192 16.377 1.00 24.35 252 GLN C CA 1
ATOM 8719 C C . GLN G 2 251 ? 6.710 13.631 17.050 1.00 29.60 252 GLN C C 1
ATOM 8720 O O . GLN G 2 251 ? 6.625 12.752 17.925 1.00 29.15 252 GLN C O 1
ATOM 8726 N N . PRO G 2 252 ? 7.897 14.148 16.672 1.00 27.32 253 PRO C N 1
ATOM 8727 C CA . PRO G 2 252 ? 9.124 13.654 17.325 1.00 25.48 253 PRO C CA 1
ATOM 8728 C C . PRO G 2 252 ? 9.173 13.973 18.813 1.00 28.97 253 PRO C C 1
ATOM 8729 O O . PRO G 2 252 ? 9.644 13.165 19.615 1.00 28.99 253 PRO C O 1
ATOM 8733 N N . LEU G 2 253 ? 8.702 15.153 19.178 1.00 30.49 254 LEU C N 1
ATOM 8734 C CA . LEU G 2 253 ? 8.766 15.598 20.568 1.00 26.83 254 LEU C CA 1
ATOM 8735 C C . LEU G 2 253 ? 7.742 14.851 21.415 1.00 28.33 254 LEU C C 1
ATOM 8736 O O . LEU G 2 253 ? 7.978 14.571 22.595 1.00 26.56 254 LEU C O 1
ATOM 8741 N N . TYR G 2 254 ? 6.594 14.536 20.826 1.00 28.44 255 TYR C N 1
ATOM 8742 C CA . TYR G 2 254 ? 5.619 13.751 21.561 1.00 27.76 255 TYR C CA 1
ATOM 8743 C C . TYR G 2 254 ? 6.079 12.312 21.653 1.00 27.80 255 TYR C C 1
ATOM 8744 O O . TYR G 2 254 ? 6.074 11.715 22.739 1.00 27.12 255 TYR C O 1
ATOM 8753 N N . GLU G 2 255 ? 6.476 11.738 20.523 1.00 22.94 256 GLU C N 1
ATOM 8754 C CA . GLU G 2 255 ? 6.913 10.350 20.577 1.00 27.12 256 GLU C CA 1
ATOM 8755 C C . GLU G 2 255 ? 8.082 10.149 21.549 1.00 32.76 256 GLU C C 1
ATOM 8756 O O . GLU G 2 255 ? 8.166 9.121 22.221 1.00 32.81 256 GLU C O 1
ATOM 8762 N N . ALA G 2 256 ? 8.966 11.140 21.642 1.00 31.64 257 ALA C N 1
ATOM 8763 C CA . ALA G 2 256 ? 10.106 11.061 22.552 1.00 29.37 257 ALA C CA 1
ATOM 8764 C C . ALA G 2 256 ? 9.656 10.995 24.005 1.00 29.50 257 ALA C C 1
ATOM 8765 O O . ALA G 2 256 ? 10.206 10.255 24.816 1.00 29.40 257 ALA C O 1
ATOM 8767 N N . ASN G 2 257 ? 8.656 11.793 24.330 1.00 29.13 258 ASN C N 1
ATOM 8768 C CA . ASN G 2 257 ? 8.106 11.810 25.669 1.00 30.70 258 ASN C CA 1
ATOM 8769 C C . ASN G 2 257 ? 7.459 10.488 26.029 1.00 30.77 258 ASN C C 1
ATOM 8770 O O . ASN G 2 257 ? 7.546 10.039 27.171 1.00 31.68 258 ASN C O 1
ATOM 8775 N N . VAL G 2 258 ? 6.817 9.857 25.056 1.00 28.96 259 VAL C N 1
ATOM 8776 C CA . VAL G 2 258 ? 6.206 8.563 25.317 1.00 31.96 259 VAL C CA 1
ATOM 8777 C C . VAL G 2 258 ? 7.314 7.541 25.522 1.00 30.90 259 VAL C C 1
ATOM 8778 O O . VAL G 2 258 ? 7.286 6.779 26.485 1.00 31.54 259 VAL C O 1
ATOM 8782 N N . MET G 2 259 ? 8.312 7.561 24.641 1.00 31.76 260 MET C N 1
ATOM 8783 C CA . MET G 2 259 ? 9.437 6.635 24.754 1.00 31.21 260 MET C CA 1
ATOM 8784 C C . MET G 2 259 ? 10.095 6.704 26.134 1.00 30.85 260 MET C C 1
ATOM 8785 O O . MET G 2 259 ? 10.354 5.672 26.750 1.00 31.49 260 MET C O 1
ATOM 8790 N N . GLN G 2 260 ? 10.363 7.909 26.626 1.00 30.53 261 GLN C N 1
ATOM 8791 C CA . GLN G 2 260 ? 10.995 8.050 27.932 1.00 30.22 261 GLN C CA 1
ATOM 8792 C C . GLN G 2 260 ? 10.043 7.683 29.070 1.00 37.52 261 GLN C C 1
ATOM 8793 O O . GLN G 2 260 ? 10.474 7.160 30.097 1.00 37.94 261 GLN C O 1
ATOM 8799 N N . LEU G 2 261 ? 8.751 7.947 28.901 1.00 32.46 262 LEU C N 1
ATOM 8800 C CA . LEU G 2 261 ? 7.818 7.543 29.943 1.00 37.48 262 LEU C CA 1
ATOM 8801 C C . LEU G 2 261 ? 7.858 6.026 30.107 1.00 37.17 262 LEU C C 1
ATOM 8802 O O . LEU G 2 261 ? 7.903 5.530 31.235 1.00 34.39 262 LEU C O 1
ATOM 8807 N N . LEU G 2 262 ? 7.850 5.296 28.987 1.00 30.16 263 LEU C N 1
ATOM 8808 C CA . LEU G 2 262 ? 7.805 3.826 29.026 1.00 37.47 263 LEU C CA 1
ATOM 8809 C C . LEU G 2 262 ? 9.167 3.151 29.282 1.00 35.23 263 LEU C C 1
ATOM 8810 O O . LEU G 2 262 ? 9.282 2.262 30.132 1.00 35.22 263 LEU C O 1
ATOM 8815 N N . LEU G 2 263 ? 10.192 3.552 28.539 1.00 33.55 264 LEU C N 1
ATOM 8816 C CA . LEU G 2 263 ? 11.506 2.917 28.676 1.00 33.81 264 LEU C CA 1
ATOM 8817 C C . LEU G 2 263 ? 12.216 3.268 29.982 1.00 34.02 264 LEU C C 1
ATOM 8818 O O . LEU G 2 263 ? 12.703 2.385 30.681 1.00 36.17 264 LEU C O 1
ATOM 8823 N N . GLU G 2 264 ? 12.272 4.544 30.328 1.00 34.55 265 GLU C N 1
ATOM 8824 C CA . GLU G 2 264 ? 12.922 4.924 31.573 1.00 33.75 265 GLU C CA 1
ATOM 8825 C C . GLU G 2 264 ? 11.989 4.743 32.747 1.00 38.59 265 GLU C C 1
ATOM 8826 O O . GLU G 2 264 ? 12.382 4.228 33.789 1.00 39.43 265 GLU C O 1
ATOM 8832 N N . GLY G 2 265 ? 10.752 5.199 32.579 1.00 39.16 266 GLY C N 1
ATOM 8833 C CA . GLY G 2 265 ? 9.799 5.235 33.674 1.00 37.84 266 GLY C CA 1
ATOM 8834 C C . GLY G 2 265 ? 9.308 3.864 34.093 1.00 40.11 266 GLY C C 1
ATOM 8835 O O . GLY G 2 265 ? 9.133 3.601 35.286 1.00 45.06 266 GLY C O 1
ATOM 8836 N N . LYS G 2 266 ? 9.094 2.984 33.119 1.00 40.32 267 LYS C N 1
ATOM 8837 C CA . LYS G 2 266 ? 8.507 1.676 33.396 1.00 37.68 267 LYS C CA 1
ATOM 8838 C C . LYS G 2 266 ? 9.495 0.521 33.300 1.00 39.70 267 LYS C C 1
ATOM 8839 O O . LYS G 2 266 ? 9.361 -0.465 34.012 1.00 40.79 267 LYS C O 1
ATOM 8845 N N . LEU G 2 267 ? 10.478 0.629 32.416 1.00 36.19 268 LEU C N 1
ATOM 8846 C CA . LEU G 2 267 ? 11.407 -0.469 32.203 1.00 37.02 268 LEU C CA 1
ATOM 8847 C C . LEU G 2 267 ? 12.821 -0.162 32.705 1.00 36.96 268 LEU C C 1
ATOM 8848 O O . LEU G 2 267 ? 13.764 -0.879 32.391 1.00 36.50 268 LEU C O 1
ATOM 8853 N N . GLY G 2 268 ? 12.955 0.911 33.482 1.00 43.68 269 GLY C N 1
ATOM 8854 C CA . GLY G 2 268 ? 14.220 1.279 34.097 1.00 39.78 269 GLY C CA 1
ATOM 8855 C C . GLY G 2 268 ? 15.415 1.400 33.164 1.00 40.10 269 GLY C C 1
ATOM 8856 O O . GLY G 2 268 ? 16.543 1.137 33.566 1.00 43.17 269 GLY C O 1
ATOM 8857 N N . ALA G 2 269 ? 15.190 1.804 31.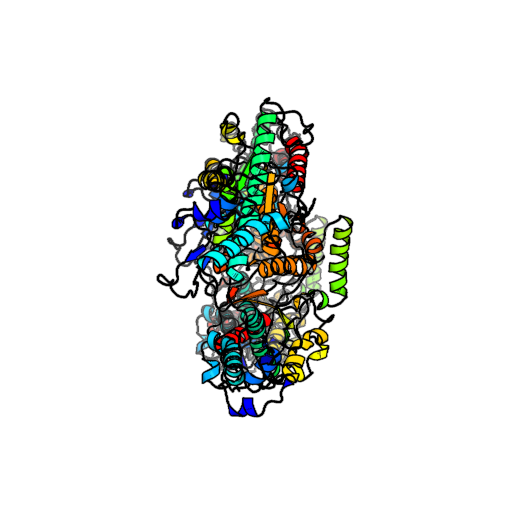921 1.00 37.90 270 ALA C N 1
ATOM 8858 C CA . ALA G 2 269 ? 16.311 2.003 31.001 1.00 34.56 270 ALA C CA 1
ATOM 8859 C C . ALA G 2 269 ? 16.976 3.331 31.328 1.00 38.87 270 ALA C C 1
ATOM 8860 O O . ALA G 2 269 ? 16.381 4.165 32.012 1.00 35.72 270 ALA C O 1
ATOM 8862 N N . PRO G 2 270 ? 18.224 3.526 30.863 1.00 40.93 271 PRO C N 1
ATOM 8863 C CA . PRO G 2 270 ? 18.910 4.824 30.927 1.00 39.38 271 PRO C CA 1
ATOM 8864 C C . PRO G 2 270 ? 18.303 5.818 29.943 1.00 41.87 271 PRO C C 1
ATOM 8865 O O . PRO G 2 270 ? 17.483 5.415 29.115 1.00 41.88 271 PRO C O 1
ATOM 8869 N N . LYS G 2 271 ? 18.730 7.077 30.015 1.00 36.33 272 LYS C N 1
ATOM 8870 C CA . LYS G 2 271 ? 18.228 8.144 29.147 1.00 38.61 272 LYS C CA 1
ATOM 8871 C C . LYS G 2 271 ? 17.952 7.689 27.714 1.00 34.37 272 LYS C C 1
ATOM 8872 O O . LYS G 2 271 ? 18.826 7.146 27.049 1.00 37.30 272 LYS C O 1
ATOM 8878 N N . VAL G 2 272 ? 16.729 7.889 27.241 1.00 36.43 273 VAL C N 1
ATOM 8879 C CA . VAL G 2 272 ? 16.438 7.604 25.839 1.00 36.11 273 VAL C CA 1
ATOM 8880 C C . VAL G 2 272 ? 17.048 8.739 25.033 1.00 33.20 273 VAL C C 1
ATOM 8881 O O . VAL G 2 272 ? 16.920 9.891 25.422 1.00 35.24 273 VAL C O 1
ATOM 8885 N N . GLU G 2 273 ? 17.737 8.413 23.939 1.00 33.18 274 GLU C N 1
ATOM 8886 C CA . GLU G 2 273 ? 18.392 9.421 23.117 1.00 29.98 274 GLU C CA 1
ATOM 8887 C C . GLU G 2 273 ? 17.663 9.543 21.785 1.00 26.66 274 GLU C C 1
ATOM 8888 O O . GLU G 2 273 ? 17.631 8.596 21.003 1.00 27.26 274 GLU C O 1
ATOM 8894 N N . PHE G 2 274 ? 17.085 10.717 21.541 1.00 30.64 275 PHE C N 1
ATOM 8895 C CA . PHE G 2 274 ? 16.225 10.967 20.390 1.00 24.34 275 PHE C CA 1
ATOM 8896 C C . PHE G 2 274 ? 16.611 12.296 19.757 1.00 26.40 275 PHE C C 1
ATOM 8897 O O . PHE G 2 274 ? 16.648 13.328 20.422 1.00 24.94 275 PHE C O 1
ATOM 8905 N N . GLU G 2 275 ? 16.890 12.285 18.465 1.00 28.06 276 GLU C N 1
ATOM 8906 C CA . GLU G 2 275 ? 17.321 13.503 17.819 1.00 24.12 276 GLU C CA 1
ATOM 8907 C C . GLU G 2 275 ? 16.570 13.731 16.514 1.00 24.00 276 GLU C C 1
ATOM 8908 O O . GLU G 2 275 ? 16.049 12.800 15.918 1.00 23.70 276 GLU C O 1
ATOM 8914 N N . VAL G 2 276 ? 16.500 14.985 16.090 1.00 24.74 277 VAL C N 1
ATOM 8915 C CA . VAL G 2 276 ? 15.856 15.339 14.840 1.00 24.12 277 VAL C CA 1
ATOM 8916 C C . VAL G 2 276 ? 16.921 15.859 13.875 1.00 24.36 277 VAL C C 1
ATOM 8917 O O . VAL G 2 276 ? 17.759 16.673 14.256 1.00 24.06 277 VAL C O 1
ATOM 8921 N N . HIS G 2 277 ? 16.893 15.379 12.631 1.00 23.35 278 HIS C N 1
ATOM 8922 C CA . HIS G 2 277 ? 17.792 15.873 11.588 1.00 24.87 278 HIS C CA 1
ATOM 8923 C C . HIS G 2 277 ? 16.999 16.663 10.582 1.00 25.82 278 HIS C C 1
ATOM 8924 O O . HIS G 2 277 ? 15.965 16.189 10.100 1.00 26.47 278 HIS C O 1
ATOM 8931 N N . THR G 2 278 ? 17.489 17.840 10.218 1.00 25.20 279 THR C N 1
ATOM 8932 C CA . THR G 2 278 ? 16.859 18.584 9.143 1.00 22.31 279 THR C CA 1
ATOM 8933 C C . THR G 2 278 ? 17.877 19.239 8.217 1.00 24.48 279 THR C C 1
ATOM 8934 O O . THR G 2 278 ? 19.025 19.464 8.587 1.00 28.16 279 THR C O 1
ATOM 8938 N N . LEU G 2 279 ? 17.453 19.557 7.010 1.00 22.37 280 LEU C N 1
ATOM 8939 C CA . LEU G 2 279 ? 18.303 20.334 6.113 1.00 27.06 280 LEU C CA 1
ATOM 8940 C C . LEU G 2 279 ? 17.924 21.811 6.041 1.00 29.61 280 LEU C C 1
ATOM 8941 O O . LEU G 2 279 ? 18.634 22.602 5.411 1.00 32.28 280 LEU C O 1
ATOM 8946 N N . ALA G 2 280 ? 16.812 22.187 6.675 1.00 29.62 281 ALA C N 1
ATOM 8947 C CA . ALA G 2 280 ? 16.303 23.558 6.587 1.00 30.19 281 ALA C CA 1
ATOM 8948 C C . ALA G 2 280 ? 15.425 23.945 7.786 1.00 29.21 281 ALA C C 1
ATOM 8949 O O . ALA G 2 280 ? 14.204 23.875 7.708 1.00 23.73 281 ALA C O 1
ATOM 8951 N N . PRO G 2 281 ? 16.049 24.385 8.890 1.00 31.52 282 PRO C N 1
ATOM 8952 C CA . PRO G 2 281 ? 15.305 24.695 10.117 1.00 33.37 282 PRO C CA 1
ATOM 8953 C C . PRO G 2 281 ? 14.505 25.986 9.979 1.00 40.35 282 PRO C C 1
ATOM 8954 O O . PRO G 2 281 ? 13.643 26.258 10.819 1.00 41.80 282 PRO C O 1
ATOM 8958 N N . GLU G 2 282 ? 14.811 26.782 8.956 1.00 36.21 283 GLU C N 1
ATOM 8959 C CA . GLU G 2 282 ? 14.056 27.994 8.694 1.00 38.12 283 GLU C CA 1
ATOM 8960 C C . GLU G 2 282 ? 13.944 28.859 9.948 1.00 48.66 283 GLU C C 1
ATOM 8961 O O . GLU G 2 282 ? 12.875 29.414 10.247 1.00 49.06 283 GLU C O 1
ATOM 8967 N N . GLY G 2 283 ? 15.041 28.955 10.696 1.00 46.93 284 GLY C N 1
ATOM 8968 C CA . GLY G 2 283 ? 15.098 29.868 11.827 1.00 49.59 284 GLY C CA 1
ATOM 8969 C C . GLY G 2 283 ? 15.501 29.238 13.145 1.00 45.13 284 GLY C C 1
ATOM 8970 O O . GLY G 2 283 ? 16.050 28.138 13.173 1.00 42.85 284 GLY C O 1
ATOM 8971 N N . THR G 2 284 ? 15.218 29.939 14.241 1.00 46.91 285 THR C N 1
ATOM 8972 C CA . THR G 2 284 ? 15.588 29.468 15.576 1.00 48.58 285 THR C CA 1
ATOM 8973 C C . THR G 2 284 ? 14.368 29.006 16.378 1.00 46.81 285 THR C C 1
ATOM 8974 O O . THR G 2 284 ? 14.471 28.629 17.558 1.00 43.54 285 THR C O 1
ATOM 8978 N N . ASN G 2 285 ? 13.215 29.046 15.720 1.00 43.88 286 ASN C N 1
ATOM 8979 C CA . ASN G 2 285 ? 11.976 28.544 16.282 1.00 40.68 286 ASN C CA 1
ATOM 8980 C C . ASN G 2 285 ? 12.117 27.102 16.770 1.00 40.46 286 ASN C C 1
ATOM 8981 O O . ASN G 2 285 ? 11.832 26.795 17.936 1.00 40.82 286 ASN C O 1
ATOM 8986 N N . ALA G 2 286 ? 12.562 26.223 15.874 1.00 36.66 287 ALA C N 1
ATOM 8987 C CA . ALA G 2 286 ? 12.692 24.794 16.168 1.00 31.76 287 ALA C CA 1
ATOM 8988 C C . ALA G 2 286 ? 13.688 24.488 17.295 1.00 32.94 287 ALA C C 1
ATOM 8989 O O . ALA G 2 286 ? 13.378 23.711 18.198 1.00 25.96 287 ALA C O 1
ATOM 8991 N N . PHE G 2 287 ? 14.868 25.106 17.243 1.00 32.25 288 PHE C N 1
ATOM 8992 C CA . PHE G 2 287 ? 15.908 24.867 18.235 1.00 31.92 288 PHE C CA 1
ATOM 8993 C C . PHE G 2 287 ? 15.434 25.129 19.662 1.00 29.24 288 PHE C C 1
ATOM 8994 O O . PHE G 2 287 ? 15.725 24.344 20.560 1.00 38.09 288 PHE C O 1
ATOM 9002 N N . VAL G 2 288 ? 14.691 26.216 19.860 1.00 32.85 289 VAL C N 1
ATOM 9003 C CA . VAL G 2 288 ? 14.120 26.546 21.170 1.00 36.24 289 VAL C CA 1
ATOM 9004 C C . VAL G 2 288 ? 13.001 25.563 21.552 1.00 35.58 289 VAL C C 1
ATOM 9005 O O . VAL G 2 288 ? 12.903 25.132 22.703 1.00 31.29 289 VAL C O 1
ATOM 9009 N N . THR G 2 289 ? 12.168 25.208 20.573 1.00 32.74 290 THR C N 1
ATOM 9010 C CA . THR G 2 289 ? 11.109 24.217 20.774 1.00 34.31 290 THR C CA 1
ATOM 9011 C C . THR G 2 289 ? 11.672 22.911 21.293 1.00 29.28 290 THR C C 1
ATOM 9012 O O . THR G 2 289 ? 11.102 22.282 22.174 1.00 32.29 290 THR C O 1
ATOM 9016 N N . TYR G 2 290 ? 12.795 22.507 20.720 1.00 27.60 291 TYR C N 1
ATOM 9017 C CA . TYR G 2 290 ? 13.385 21.216 21.019 1.00 30.75 291 TYR C CA 1
ATOM 9018 C C . TYR G 2 290 ? 14.299 21.250 22.245 1.00 29.37 291 TYR C C 1
ATOM 9019 O O . TYR G 2 290 ? 15.096 20.347 22.454 1.00 30.87 291 TYR C O 1
ATOM 9028 N N . GLU G 2 291 ? 14.168 22.288 23.057 1.00 29.87 292 GLU C N 1
ATOM 9029 C CA . GLU G 2 291 ? 14.895 22.358 24.312 1.00 31.78 292 GLU C CA 1
ATOM 9030 C C . GLU G 2 291 ? 13.977 21.983 25.456 1.00 33.75 292 GLU C C 1
ATOM 9031 O O . GLU G 2 291 ? 14.359 22.048 26.619 1.00 31.17 292 GLU C O 1
ATOM 9037 N N . ALA G 2 292 ? 12.752 21.606 25.118 1.00 31.44 293 ALA C N 1
ATOM 9038 C CA . ALA G 2 292 ? 11.765 21.251 26.128 1.00 33.53 293 ALA C CA 1
ATOM 9039 C C . ALA G 2 292 ? 12.228 20.107 27.040 1.00 31.21 293 ALA C C 1
ATOM 9040 O O . ALA G 2 292 ? 12.877 19.149 26.594 1.00 30.56 293 ALA C O 1
ATOM 9042 N N . ALA G 2 293 ? 11.898 20.219 28.323 1.00 33.42 294 ALA C N 1
ATOM 9043 C CA . ALA G 2 293 ? 12.194 19.164 29.279 1.00 30.87 294 ALA C CA 1
ATOM 9044 C C . ALA G 2 293 ? 11.306 17.970 28.991 1.00 37.23 294 ALA C C 1
ATOM 9045 O O . ALA G 2 293 ? 10.178 18.128 28.523 1.00 35.46 294 ALA C O 1
ATOM 9047 N N . SER G 2 294 ? 11.817 16.777 29.274 1.00 34.36 295 SER C N 1
ATOM 9048 C CA . SER G 2 294 ? 11.011 15.564 29.248 1.00 33.73 295 SER C CA 1
ATOM 9049 C C . SER G 2 294 ? 9.887 15.648 30.286 1.00 36.75 295 SER C C 1
ATOM 9050 O O . SER G 2 294 ? 10.152 15.831 31.475 1.00 35.93 295 SER C O 1
ATOM 9053 N N . LEU G 2 295 ? 8.637 15.509 29.843 1.00 34.76 296 LEU C N 1
ATOM 9054 C CA . LEU G 2 295 ? 7.493 15.687 30.744 1.00 38.13 296 LEU C CA 1
ATOM 9055 C C . LEU G 2 295 ? 7.527 14.694 31.902 1.00 37.50 296 LEU C C 1
ATOM 9056 O O . LEU G 2 295 ? 7.371 15.072 33.055 1.00 40.61 296 LEU C O 1
ATOM 9061 N N . TYR G 2 296 ? 7.729 13.421 31.581 1.00 42.03 297 TYR C N 1
ATOM 9062 C CA . TYR G 2 296 ? 7.883 12.390 32.599 1.00 43.87 297 TYR C CA 1
ATOM 9063 C C . TYR G 2 296 ? 8.954 12.786 33.609 1.00 43.95 297 TYR C C 1
ATOM 9064 O O . TYR G 2 296 ? 8.808 12.563 34.809 1.00 46.62 297 TYR C O 1
ATOM 9073 N N . GLY G 2 297 ? 10.040 13.363 33.107 1.00 45.92 298 GLY C N 1
ATOM 9074 C CA . GLY G 2 297 ? 11.146 13.772 33.950 1.00 46.09 298 GLY C CA 1
ATOM 9075 C C . GLY G 2 297 ? 10.727 14.793 34.984 1.00 44.78 298 GLY C C 1
ATOM 9076 O O . GLY G 2 297 ? 11.244 14.807 36.099 1.00 42.88 298 GLY C O 1
ATOM 9077 N N . LEU G 2 298 ? 9.792 15.657 34.611 1.00 41.40 299 LEU C N 1
ATOM 9078 C CA . LEU G 2 298 ? 9.334 16.700 35.518 1.00 44.62 299 LEU C CA 1
ATOM 9079 C C . LEU G 2 298 ? 8.458 16.123 36.620 1.00 41.87 299 LEU C C 1
ATOM 9080 O O . LEU G 2 298 ? 8.519 16.558 37.761 1.00 42.82 299 LEU C O 1
ATOM 9085 N N . ALA G 2 299 ? 7.649 15.135 36.261 1.00 48.39 300 ALA C N 1
ATOM 9086 C CA . ALA G 2 299 ? 6.707 14.520 37.190 1.00 46.78 300 ALA C CA 1
ATOM 9087 C C . ALA G 2 299 ? 7.366 13.438 38.038 1.00 48.45 300 ALA C C 1
ATOM 9088 O O . ALA G 2 299 ? 7.904 13.717 39.112 1.00 53.59 300 ALA C O 1
ATOM 9090 N N . ALA G 2 304 ? 17.659 14.442 38.427 1.00 57.85 305 ALA C N 1
ATOM 9091 C CA . ALA G 2 304 ? 17.936 15.242 37.236 1.00 59.02 305 ALA C CA 1
ATOM 9092 C C . ALA G 2 304 ? 16.869 15.038 36.167 1.00 58.97 305 ALA C C 1
ATOM 9093 O O . ALA G 2 304 ? 16.398 13.923 35.940 1.00 59.91 305 ALA C O 1
ATOM 9095 N N . VAL G 2 305 ? 16.485 16.132 35.521 1.00 52.67 306 VAL C N 1
ATOM 9096 C CA . VAL G 2 305 ? 15.576 16.073 34.394 1.00 49.34 306 VAL C CA 1
ATOM 9097 C C . VAL G 2 305 ? 16.447 16.253 33.156 1.00 47.31 306 VAL C C 1
ATOM 9098 O O . VAL G 2 305 ? 17.471 16.932 33.214 1.00 50.06 306 VAL C O 1
ATOM 9102 N N . HIS G 2 306 ? 16.078 15.629 32.048 1.00 45.08 307 HIS C N 1
ATOM 9103 C CA . HIS G 2 306 ? 16.773 15.910 30.797 1.00 43.08 307 HIS C CA 1
ATOM 9104 C C . HIS G 2 306 ? 15.805 16.297 29.690 1.00 38.08 307 HIS C C 1
ATOM 9105 O O . HIS G 2 306 ? 14.590 16.280 29.883 1.00 34.67 307 HIS C O 1
ATOM 9112 N N . ARG G 2 307 ? 16.363 16.658 28.539 1.00 32.76 308 ARG C N 1
ATOM 9113 C CA . ARG G 2 307 ? 15.581 17.062 27.379 1.00 36.95 308 ARG C CA 1
ATOM 9114 C C . ARG G 2 307 ? 14.793 15.911 26.765 1.00 35.51 308 ARG C C 1
ATOM 9115 O O . ARG G 2 307 ? 15.255 14.769 26.726 1.00 36.04 308 ARG C O 1
ATOM 9123 N N . ALA G 2 308 ? 13.614 16.215 26.247 1.00 30.60 309 ALA C N 1
ATOM 9124 C CA . ALA G 2 308 ? 12.905 15.208 25.484 1.00 30.32 309 ALA C CA 1
ATOM 9125 C C . ALA G 2 308 ? 13.727 14.869 24.237 1.00 25.69 309 ALA C C 1
ATOM 9126 O O . ALA G 2 308 ? 14.041 13.714 23.985 1.00 29.52 309 ALA C O 1
ATOM 9128 N N . ILE G 2 309 ? 14.082 15.895 23.481 1.00 27.90 310 ILE C N 1
ATOM 9129 C CA . ILE G 2 309 ? 14.836 15.766 22.235 1.00 28.15 310 ILE C CA 1
ATOM 9130 C C . ILE G 2 309 ? 16.268 16.248 22.489 1.00 30.06 310 ILE C C 1
ATOM 9131 O O . ILE G 2 309 ? 16.474 17.405 22.837 1.00 29.38 310 ILE C O 1
ATOM 9136 N N . ARG G 2 310 ? 17.259 15.369 22.325 1.00 25.48 311 ARG C N 1
ATOM 9137 C CA . ARG G 2 310 ? 18.629 15.716 22.695 1.00 28.30 311 ARG C CA 1
ATOM 9138 C C . ARG G 2 310 ? 19.196 16.847 21.838 1.00 32.15 311 ARG C C 1
ATOM 9139 O O . ARG G 2 310 ? 19.876 17.741 22.354 1.00 28.69 311 ARG C O 1
ATOM 9147 N N . GLU G 2 311 ? 18.891 16.825 20.539 1.00 25.76 312 GLU C N 1
ATOM 9148 C CA . GLU G 2 311 ? 19.485 17.801 19.639 1.00 29.61 312 GLU C CA 1
ATOM 9149 C C . GLU G 2 311 ? 18.710 17.912 18.332 1.00 26.41 312 GLU C C 1
ATOM 9150 O O . GLU G 2 311 ? 18.062 16.960 17.902 1.00 25.28 312 GLU C O 1
ATOM 9156 N N . LEU G 2 312 ? 18.770 19.092 17.719 1.00 28.79 313 LEU C N 1
ATOM 9157 C CA . LEU G 2 312 ? 18.361 19.267 16.332 1.00 26.78 313 LEU C CA 1
ATOM 9158 C C . LEU G 2 312 ? 19.630 19.415 15.528 1.00 28.92 313 LEU C C 1
ATOM 9159 O O . LEU G 2 312 ? 20.434 20.291 15.817 1.00 31.48 313 LEU C O 1
ATOM 9164 N N . TYR G 2 313 ? 19.812 18.573 14.516 1.00 24.86 314 TYR C N 1
ATOM 9165 C CA . TYR G 2 313 ? 21.091 18.497 13.824 1.00 26.69 314 TYR C CA 1
ATOM 9166 C C . TYR G 2 313 ? 20.887 18.807 12.352 1.00 27.85 314 TYR C C 1
ATOM 9167 O O . TYR G 2 313 ? 19.977 18.261 11.733 1.00 25.02 314 TYR C O 1
ATOM 9176 N N . VAL G 2 314 ? 21.724 19.689 11.806 1.00 27.78 315 VAL C N 1
ATOM 9177 C CA . VAL G 2 314 ? 21.639 20.061 10.399 1.00 26.38 315 VAL C CA 1
ATOM 9178 C C . VAL G 2 314 ? 22.889 19.642 9.631 1.00 31.20 315 VAL C C 1
ATOM 9179 O O . VAL G 2 314 ? 23.754 20.464 9.368 1.00 26.51 315 VAL C O 1
ATOM 9183 N N . PRO G 2 315 ? 22.973 18.360 9.243 1.00 28.05 316 PRO C N 1
ATOM 9184 C CA . PRO G 2 315 ? 24.185 17.863 8.585 1.00 29.49 316 PRO C CA 1
ATOM 9185 C C . PRO G 2 315 ? 24.535 18.745 7.404 1.00 27.54 316 PRO C C 1
ATOM 9186 O O . PRO G 2 315 ? 23.717 18.885 6.496 1.00 28.18 316 PRO C O 1
ATOM 9190 N N . PRO G 2 316 ? 25.732 19.343 7.418 1.00 31.12 317 PRO C N 1
ATOM 9191 C CA . PRO G 2 316 ? 26.193 20.160 6.287 1.00 23.77 317 PRO C CA 1
ATOM 9192 C C . PRO G 2 316 ? 26.621 19.324 5.083 1.00 26.14 317 PRO C C 1
ATOM 9193 O O . PRO G 2 316 ? 26.464 19.782 3.944 1.00 27.09 317 PRO C O 1
ATOM 9197 N N . THR G 2 317 ? 27.165 18.131 5.341 1.00 27.18 318 THR C N 1
ATOM 9198 C CA . THR G 2 317 ? 27.651 17.207 4.311 1.00 28.13 318 THR C CA 1
ATOM 9199 C C . THR G 2 317 ? 27.420 15.767 4.784 1.00 26.30 318 THR C C 1
ATOM 9200 O O . THR G 2 317 ? 27.232 15.523 5.975 1.00 31.63 318 THR C O 1
ATOM 9204 N N . ALA G 2 318 ? 27.445 14.812 3.862 1.00 24.82 319 ALA C N 1
ATOM 9205 C CA . ALA G 2 318 ? 27.248 13.420 4.247 1.00 27.14 319 ALA C CA 1
ATOM 9206 C C . ALA G 2 318 ? 28.399 12.909 5.108 1.00 26.32 319 ALA C C 1
ATOM 9207 O O . ALA G 2 318 ? 28.188 12.078 5.984 1.00 27.13 319 ALA C O 1
ATOM 9209 N N . ALA G 2 319 ? 29.609 13.411 4.874 1.00 25.99 320 ALA C N 1
ATOM 9210 C CA . ALA G 2 319 ? 30.754 13.008 5.695 1.00 24.98 320 ALA C CA 1
ATOM 9211 C C . ALA G 2 319 ? 30.540 13.475 7.113 1.00 26.63 320 ALA C C 1
ATOM 9212 O O . ALA G 2 319 ? 30.936 12.806 8.073 1.00 25.75 320 ALA C O 1
ATOM 9214 N N . ASP G 2 320 ? 29.903 14.630 7.254 1.00 26.47 321 ASP C N 1
ATOM 9215 C CA . ASP G 2 320 ? 29.652 15.147 8.585 1.00 26.68 321 ASP C CA 1
ATOM 9216 C C . ASP G 2 320 ? 28.672 14.258 9.336 1.00 25.33 321 ASP C C 1
ATOM 9217 O O . ASP G 2 320 ? 28.814 14.037 10.543 1.00 25.00 321 ASP C O 1
ATOM 9222 N N . LEU G 2 321 ? 27.676 13.756 8.617 1.00 27.79 322 LEU C N 1
ATOM 9223 C CA . LEU G 2 321 ? 26.682 12.870 9.211 1.00 27.34 322 LEU C CA 1
ATOM 9224 C C . LEU G 2 321 ? 27.369 11.609 9.721 1.00 27.36 322 LEU C C 1
ATOM 9225 O O . LEU G 2 321 ? 27.135 11.179 10.852 1.00 28.51 322 LEU C O 1
ATOM 9230 N N . ALA G 2 322 ? 28.217 11.020 8.880 1.00 27.75 323 ALA C N 1
ATOM 9231 C CA . ALA G 2 322 ? 28.954 9.831 9.283 1.00 24.70 323 ALA C CA 1
ATOM 9232 C C . ALA G 2 322 ? 29.823 10.089 10.524 1.00 28.21 323 ALA C C 1
ATOM 9233 O O . ALA G 2 322 ? 29.839 9.276 11.445 1.00 26.29 323 ALA C O 1
ATOM 9235 N N . ARG G 2 323 ? 30.518 11.222 10.555 1.00 29.66 324 ARG C N 1
ATOM 9236 C CA . ARG G 2 323 ? 31.394 11.551 11.679 1.00 28.71 324 ARG C CA 1
ATOM 9237 C C . ARG G 2 323 ? 30.592 11.681 12.956 1.00 29.13 324 ARG C C 1
ATOM 9238 O O . ARG G 2 323 ? 30.987 11.203 14.022 1.00 25.81 324 ARG C O 1
ATOM 9246 N N . ARG G 2 324 ? 29.457 12.350 12.844 1.00 27.87 325 ARG C N 1
ATOM 9247 C CA . ARG G 2 324 ? 28.581 12.522 13.984 1.00 30.09 325 ARG C CA 1
ATOM 9248 C C . ARG G 2 324 ? 28.151 11.174 14.574 1.00 27.94 325 ARG C C 1
ATOM 9249 O O . ARG G 2 324 ? 28.201 10.987 15.784 1.00 31.29 325 ARG C O 1
ATOM 9257 N N . PHE G 2 325 ? 27.741 10.235 13.728 1.00 24.92 326 PHE C N 1
ATOM 9258 C CA . PHE G 2 325 ? 27.332 8.917 14.221 1.00 28.19 326 PHE C CA 1
ATOM 9259 C C . PHE G 2 325 ? 28.504 8.188 14.911 1.00 29.95 326 PHE C C 1
ATOM 9260 O O . PHE G 2 325 ? 28.377 7.763 16.063 1.00 28.92 326 PHE C O 1
ATOM 9268 N N . PHE G 2 326 ? 29.647 8.072 14.234 1.00 26.51 327 PHE C N 1
ATOM 9269 C CA . PHE G 2 326 ? 30.846 7.463 14.850 1.00 27.96 327 PHE C CA 1
ATOM 9270 C C . PHE G 2 326 ? 31.165 8.057 16.208 1.00 28.44 327 PHE C C 1
ATOM 9271 O O . PHE G 2 326 ? 31.494 7.339 17.157 1.00 26.77 327 PHE C O 1
ATOM 9279 N N . ALA G 2 327 ? 31.077 9.379 16.295 1.00 28.61 328 ALA C N 1
ATOM 9280 C CA . ALA G 2 327 ? 31.371 10.084 17.542 1.00 33.57 328 ALA C CA 1
ATOM 9281 C C . ALA G 2 327 ? 30.366 9.702 18.598 1.00 30.35 328 ALA C C 1
ATOM 9282 O O . ALA G 2 327 ? 30.718 9.546 19.760 1.00 29.97 328 ALA C O 1
ATOM 9284 N N . PHE G 2 328 ? 29.108 9.557 18.189 1.00 33.47 329 PHE C N 1
ATOM 9285 C CA . PHE G 2 328 ? 28.056 9.113 19.100 1.00 29.77 329 PHE C CA 1
ATOM 9286 C C . PHE G 2 328 ? 28.285 7.667 19.557 1.00 30.98 329 PHE C C 1
ATOM 9287 O O . PHE G 2 328 ? 28.192 7.361 20.750 1.00 29.25 329 PHE C O 1
ATOM 9295 N N . LEU G 2 329 ? 28.584 6.776 18.612 1.00 25.48 330 LEU C N 1
ATOM 9296 C CA . LEU G 2 329 ? 28.852 5.385 18.956 1.00 28.62 330 LEU C CA 1
ATOM 9297 C C . LEU G 2 329 ? 29.995 5.306 19.978 1.00 30.38 330 LEU C C 1
ATOM 9298 O O . LEU G 2 329 ? 29.862 4.686 21.028 1.00 30.62 330 LEU C O 1
ATOM 9303 N N . ASN G 2 330 ? 31.095 5.989 19.681 1.00 29.64 331 ASN C N 1
ATOM 9304 C CA . ASN G 2 330 ? 32.273 5.964 20.540 1.00 33.11 331 ASN C CA 1
ATOM 9305 C C . ASN G 2 330 ? 31.992 6.386 21.971 1.00 37.75 331 ASN C C 1
ATOM 9306 O O . ASN G 2 330 ? 32.648 5.925 22.889 1.00 37.58 331 ASN C O 1
ATOM 9311 N N . GLU G 2 331 ? 30.995 7.240 22.160 1.00 39.42 332 GLU C N 1
ATOM 9312 C CA . GLU G 2 331 ? 30.659 7.720 23.489 1.00 35.92 332 GLU C CA 1
ATOM 9313 C C . GLU G 2 331 ? 29.532 6.931 24.168 1.00 39.70 332 GLU C C 1
ATOM 9314 O O . GLU G 2 331 ? 29.596 6.657 25.364 1.00 37.61 332 GLU C O 1
ATOM 9320 N N . ARG G 2 332 ? 28.502 6.564 23.412 1.00 37.78 333 ARG C N 1
ATOM 9321 C CA . ARG G 2 332 ? 27.356 5.852 23.981 1.00 34.31 333 ARG C CA 1
ATOM 9322 C C . ARG G 2 332 ? 27.692 4.394 24.307 1.00 40.49 333 ARG C C 1
ATOM 9323 O O . ARG G 2 332 ? 27.365 3.903 25.391 1.00 40.34 333 ARG C O 1
ATOM 9331 N N . MET G 2 333 ? 28.350 3.706 23.375 1.00 39.34 334 MET C N 1
ATOM 9332 C CA . MET G 2 333 ? 28.669 2.294 23.565 1.00 36.90 334 MET C CA 1
ATOM 9333 C C . MET G 2 333 ? 29.588 2.035 24.774 1.00 40.27 334 MET C C 1
ATOM 9334 O O . MET G 2 333 ? 29.778 0.891 25.174 1.00 40.38 334 MET C O 1
ATOM 9339 N N . GLU G 2 334 ? 30.140 3.102 25.347 1.00 38.73 335 GLU C N 1
ATOM 9340 C CA . GLU G 2 334 ? 30.858 3.035 26.624 1.00 46.21 335 GLU C CA 1
ATOM 9341 C C . GLU G 2 334 ? 29.999 2.441 27.731 1.00 44.16 335 GLU C C 1
ATOM 9342 O O . GLU G 2 334 ? 30.499 1.750 28.618 1.00 47.74 335 GLU C O 1
ATOM 9348 N N . LEU G 2 335 ? 28.706 2.749 27.692 1.00 45.04 336 LEU C N 1
ATOM 9349 C CA . LEU G 2 335 ? 27.757 2.231 28.668 1.00 46.92 336 LEU C CA 1
ATOM 9350 C C . LEU G 2 335 ? 27.732 0.709 28.664 1.00 45.58 336 LEU C C 1
ATOM 9351 O O . LEU G 2 335 ? 27.385 0.084 29.665 1.00 52.72 336 LEU C O 1
ATOM 9356 N N . VAL G 2 336 ? 28.096 0.112 27.537 1.00 43.59 337 VAL C N 1
ATOM 9357 C CA . VAL G 2 336 ? 28.047 -1.336 27.401 1.00 42.39 337 VAL C CA 1
ATOM 9358 C C . VAL G 2 336 ? 29.391 -1.975 27.761 1.00 44.29 337 VAL C C 1
ATOM 9359 O O . VAL G 2 336 ? 30.376 -1.812 27.046 1.00 45.12 337 VAL C O 1
ATOM 9363 N N . ASN G 2 337 ? 29.431 -2.692 28.880 1.00 47.55 338 ASN C N 1
ATOM 9364 C CA . ASN G 2 337 ? 30.582 -3.529 29.214 1.00 47.00 338 ASN C CA 1
ATOM 9365 C C . ASN G 2 337 ? 30.916 -4.498 28.074 1.00 48.79 338 ASN C C 1
ATOM 9366 O O . ASN G 2 337 ? 30.072 -5.291 27.661 1.00 51.87 338 ASN C O 1
ATOM 9371 N N . GLY G 2 338 ? 32.140 -4.440 27.563 1.00 45.78 339 GLY C N 1
ATOM 9372 C CA . GLY G 2 338 ? 32.556 -5.370 26.524 1.00 46.00 339 GLY C CA 1
ATOM 9373 C C . GLY G 2 338 ? 33.017 -6.731 27.043 1.00 55.12 339 GLY C C 1
ATOM 9374 O O . GLY G 2 338 ? 33.391 -7.628 26.272 1.00 52.47 339 GLY C O 1
ATOM 9376 N N . PRO H 2 1 ? -22.127 37.356 -1.923 1.00 36.97 2 PRO D N 1
ATOM 9377 C CA . PRO H 2 1 ? -23.053 36.611 -1.062 1.00 34.78 2 PRO D CA 1
ATOM 9378 C C . PRO H 2 1 ? -22.615 35.154 -0.924 1.00 33.92 2 PRO D C 1
ATOM 9379 O O . PRO H 2 1 ? -21.663 34.743 -1.595 1.00 29.91 2 PRO D O 1
ATOM 9383 N N . PHE H 2 2 ? -23.297 34.385 -0.076 1.00 31.86 3 PHE D N 1
ATOM 9384 C CA . PHE H 2 2 ? -23.008 32.956 0.026 1.00 32.30 3 PHE D CA 1
ATOM 9385 C C . PHE H 2 2 ? -23.110 32.272 -1.343 1.00 32.01 3 PHE D C 1
ATOM 9386 O O . PHE H 2 2 ? -22.178 31.600 -1.779 1.00 33.70 3 PHE D O 1
ATOM 9394 N N . THR H 2 3 ? -24.230 32.460 -2.030 1.00 33.50 4 THR D N 1
ATOM 9395 C CA . THR H 2 3 ? -24.373 31.930 -3.383 1.00 32.49 4 THR D CA 1
ATOM 9396 C C . THR H 2 3 ? -23.678 32.873 -4.344 1.00 28.27 4 THR D C 1
ATOM 9397 O O . THR H 2 3 ? -23.928 34.071 -4.308 1.00 31.39 4 THR D O 1
ATOM 9401 N N . TYR H 2 4 ? -22.786 32.357 -5.184 1.00 29.60 5 TYR D N 1
ATOM 9402 C CA . TYR H 2 4 ? -22.057 33.231 -6.106 1.00 30.55 5 TYR D CA 1
ATOM 9403 C C . TYR H 2 4 ? -23.012 34.187 -6.803 1.00 26.32 5 TYR D C 1
ATOM 9404 O O . TYR H 2 4 ? -24.153 33.834 -7.055 1.00 30.95 5 TYR D O 1
ATOM 9413 N N . SER H 2 5 ? -22.539 35.395 -7.094 1.00 28.89 6 SER D N 1
ATOM 9414 C CA . SER H 2 5 ? -23.332 36.407 -7.779 1.00 31.03 6 SER D CA 1
ATOM 9415 C C . SER H 2 5 ? -22.501 37.252 -8.749 1.00 30.73 6 SER D C 1
ATOM 9416 O O . SER H 2 5 ? -21.677 38.078 -8.343 1.00 30.93 6 SER D O 1
ATOM 9419 N N . ILE H 2 6 ? -22.724 37.044 -10.039 1.00 32.82 7 ILE D N 1
ATOM 9420 C CA . ILE H 2 6 ? -22.034 37.830 -11.053 1.00 31.71 7 ILE D CA 1
ATOM 9421 C C . ILE H 2 6 ? -22.167 39.332 -10.782 1.00 35.30 7 ILE D C 1
ATOM 9422 O O . ILE H 2 6 ? -21.177 40.070 -10.824 1.00 35.26 7 ILE D O 1
ATOM 9427 N N . GLU H 2 7 ? -23.379 39.781 -10.468 1.00 35.36 8 GLU D N 1
ATOM 9428 C CA . GLU H 2 7 ? -23.599 41.193 -10.216 1.00 33.25 8 GLU D CA 1
ATOM 9429 C C . GLU H 2 7 ? -22.806 41.654 -9.004 1.00 35.10 8 GLU D C 1
ATOM 9430 O O . GLU H 2 7 ? -22.096 42.658 -9.066 1.00 33.24 8 GLU D O 1
ATOM 9436 N N . ALA H 2 8 ? -22.940 40.931 -7.896 1.00 33.76 9 ALA D N 1
ATOM 9437 C CA . ALA H 2 8 ? -22.234 41.303 -6.686 1.00 33.55 9 ALA D CA 1
ATOM 9438 C C . ALA H 2 8 ? -20.740 41.360 -6.974 1.00 36.62 9 ALA D C 1
ATOM 9439 O O . ALA H 2 8 ? -20.015 42.183 -6.399 1.00 35.60 9 ALA D O 1
ATOM 9441 N N . THR H 2 9 ? -20.276 40.502 -7.879 1.00 29.58 10 THR D N 1
ATOM 9442 C CA . THR H 2 9 ? -18.848 40.453 -8.192 1.00 33.37 10 THR D CA 1
ATOM 9443 C C . THR H 2 9 ? -18.412 41.686 -8.979 1.00 31.86 10 THR D C 1
ATOM 9444 O O . THR H 2 9 ? -17.370 42.263 -8.693 1.00 29.98 10 THR D O 1
ATOM 9448 N N . ARG H 2 10 ? -19.217 42.081 -9.964 1.00 35.75 11 ARG D N 1
ATOM 9449 C CA . ARG H 2 10 ? -19.007 43.329 -10.696 1.00 34.81 11 ARG D CA 1
ATOM 9450 C C . ARG H 2 10 ? -18.978 44.529 -9.763 1.00 36.60 11 ARG D C 1
ATOM 9451 O O . ARG H 2 10 ? -18.269 45.512 -10.012 1.00 39.73 11 ARG D O 1
ATOM 9459 N N . ASN H 2 11 ? -19.774 44.462 -8.702 1.00 37.12 12 ASN D N 1
ATOM 9460 C CA . ASN H 2 11 ? -19.911 45.585 -7.787 1.00 37.99 12 ASN D CA 1
ATOM 9461 C C . ASN H 2 11 ? -18.667 45.786 -6.918 1.00 38.18 12 ASN D C 1
ATOM 9462 O O . ASN H 2 11 ? -18.472 46.857 -6.337 1.00 39.08 12 ASN D O 1
ATOM 9467 N N . LEU H 2 12 ? -17.829 44.757 -6.832 1.00 39.32 13 LEU D N 1
ATOM 9468 C CA . LEU H 2 12 ? -16.645 44.799 -5.974 1.00 38.10 13 LEU D CA 1
ATOM 9469 C C . LEU H 2 12 ? -15.618 45.821 -6.447 1.00 37.79 13 LEU D C 1
ATOM 9470 O O . LEU H 2 12 ? -15.326 45.914 -7.640 1.00 40.83 13 LEU D O 1
ATOM 9475 N N . ALA H 2 13 ? -15.073 46.594 -5.515 1.00 36.81 14 ALA D N 1
ATOM 9476 C CA . ALA H 2 13 ? -13.945 47.451 -5.845 1.00 37.86 14 ALA D CA 1
ATOM 9477 C C . ALA H 2 13 ? -12.753 46.530 -6.077 1.00 40.71 14 ALA D C 1
ATOM 9478 O O . ALA H 2 13 ? -12.686 45.445 -5.497 1.00 39.92 14 ALA D O 1
ATOM 9480 N N . THR H 2 14 ? -11.824 46.947 -6.929 1.00 36.30 15 THR D N 1
ATOM 9481 C CA . THR H 2 14 ? -10.751 46.063 -7.349 1.00 39.19 15 THR D CA 1
ATOM 9482 C C . THR H 2 14 ? -10.038 45.430 -6.158 1.00 39.36 15 THR D C 1
ATOM 9483 O O . THR H 2 14 ? -9.744 44.226 -6.166 1.00 35.14 15 THR D O 1
ATOM 9487 N N . THR H 2 15 ? -9.803 46.231 -5.122 1.00 35.19 16 THR D N 1
ATOM 9488 C CA . THR H 2 15 ? -9.109 45.766 -3.921 1.00 37.79 16 THR D CA 1
ATOM 9489 C C . THR H 2 15 ? -9.978 44.878 -3.009 1.00 39.00 16 THR D C 1
ATOM 9490 O O . THR H 2 15 ? -9.521 44.387 -1.975 1.00 38.33 16 THR D O 1
ATOM 9494 N N . GLU H 2 16 ? -11.230 44.679 -3.394 1.00 37.09 17 GLU D N 1
ATOM 9495 C CA . GLU H 2 16 ? -12.144 43.847 -2.628 1.00 36.77 17 GLU D CA 1
ATOM 9496 C C . GLU H 2 16 ? -12.280 42.496 -3.330 1.00 35.46 17 GLU D C 1
ATOM 9497 O O . GLU H 2 16 ? -12.880 41.561 -2.799 1.00 33.69 17 GLU D O 1
ATOM 9503 N N . ARG H 2 17 ? -11.714 42.395 -4.530 1.00 29.82 18 ARG D N 1
ATOM 9504 C CA . ARG H 2 17 ? -11.810 41.157 -5.298 1.00 33.58 18 ARG D CA 1
ATOM 9505 C C . ARG H 2 17 ? -11.101 39.980 -4.621 1.00 33.23 18 ARG D C 1
ATOM 9506 O O . ARG H 2 17 ? -10.104 40.164 -3.925 1.00 36.92 18 ARG D O 1
ATOM 9514 N N . CYS H 2 18 ? -11.640 38.781 -4.825 1.00 33.30 19 CYS D N 1
ATOM 9515 C CA . CYS H 2 18 ? -11.183 37.578 -4.129 1.00 36.47 19 CYS D CA 1
ATOM 9516 C C . CYS H 2 18 ? -9.894 37.022 -4.735 1.00 36.04 19 CYS D C 1
ATOM 9517 O O . CYS H 2 18 ? -9.061 36.453 -4.038 1.00 31.90 19 CYS D O 1
ATOM 9520 N N . ILE H 2 19 ? -9.744 37.209 -6.040 1.00 35.05 20 ILE D N 1
ATOM 9521 C CA . ILE H 2 19 ? -8.499 36.925 -6.730 1.00 33.45 20 ILE D CA 1
ATOM 9522 C C . ILE H 2 19 ? -7.760 38.245 -6.923 1.00 34.65 20 ILE D C 1
ATOM 9523 O O . ILE H 2 19 ? -8.344 39.234 -7.348 1.00 34.98 20 ILE D O 1
ATOM 9528 N N . GLN H 2 20 ? -6.485 38.274 -6.565 1.00 33.45 21 GLN D N 1
ATOM 9529 C CA . GLN H 2 20 ? -5.666 39.453 -6.781 1.00 32.12 21 GLN D CA 1
ATOM 9530 C C . GLN H 2 20 ? -4.598 39.070 -7.783 1.00 34.81 21 GLN D C 1
ATOM 9531 O O . GLN H 2 20 ? -3.847 38.122 -7.563 1.00 33.25 21 GLN D O 1
ATO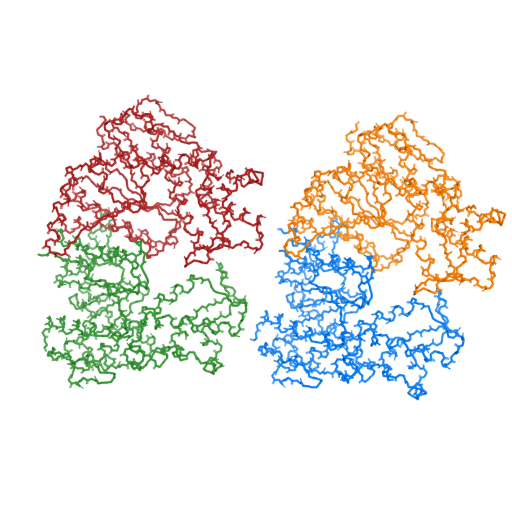M 9537 N N . ASP H 2 21 ? -4.541 39.798 -8.891 1.00 35.34 22 ASP D N 1
ATOM 9538 C CA . ASP H 2 21 ? -3.559 39.524 -9.924 1.00 32.73 22 ASP D CA 1
ATOM 9539 C C . ASP H 2 21 ? -2.260 40.170 -9.520 1.00 36.74 22 ASP D C 1
ATOM 9540 O O . ASP H 2 21 ? -2.193 41.393 -9.404 1.00 35.73 22 ASP D O 1
ATOM 9545 N N . ILE H 2 22 ? -1.230 39.361 -9.295 1.00 36.63 23 ILE D N 1
ATOM 9546 C CA . ILE H 2 22 ? 0.083 39.909 -8.967 1.00 38.69 23 ILE D CA 1
ATOM 9547 C C . ILE H 2 22 ? 1.151 39.562 -10.011 1.00 38.98 23 ILE D C 1
ATOM 9548 O O . ILE H 2 22 ? 2.323 39.441 -9.674 1.00 43.85 23 ILE D O 1
ATOM 9553 N N . ARG H 2 23 ? 0.761 39.417 -11.274 1.00 39.85 24 ARG D N 1
ATOM 9554 C CA . ARG H 2 23 ? 1.719 39.005 -12.304 1.00 44.39 24 ARG D CA 1
ATOM 9555 C C . ARG H 2 23 ? 2.743 40.074 -12.611 1.00 45.58 24 ARG D C 1
ATOM 9556 O O . ARG H 2 23 ? 3.849 39.776 -13.054 1.00 48.96 24 ARG D O 1
ATOM 9564 N N . ASN H 2 24 ? 2.367 41.324 -12.395 1.00 47.37 25 ASN D N 1
ATOM 9565 C CA . ASN H 2 24 ? 3.276 42.429 -12.644 1.00 52.01 25 ASN D CA 1
ATOM 9566 C C . ASN H 2 24 ? 4.000 42.835 -11.370 1.00 53.94 25 ASN D C 1
ATOM 9567 O O . ASN H 2 24 ? 5.046 43.484 -11.419 1.00 56.20 25 ASN D O 1
ATOM 9572 N N . ALA H 2 25 ? 3.445 42.429 -10.232 1.00 49.01 26 ALA D N 1
ATOM 9573 C CA . ALA H 2 25 ? 4.028 42.748 -8.932 1.00 50.89 26 ALA D CA 1
ATOM 9574 C C . ALA H 2 25 ? 4.454 41.477 -8.202 1.00 53.29 26 ALA D C 1
ATOM 9575 O O . ALA H 2 25 ? 3.895 41.136 -7.154 1.00 52.62 26 ALA D O 1
ATOM 9577 N N . PRO H 2 26 ? 5.455 40.775 -8.754 1.00 50.71 27 PRO D N 1
ATOM 9578 C CA . PRO H 2 26 ? 5.923 39.480 -8.256 1.00 53.31 27 PRO D CA 1
ATOM 9579 C C . PRO H 2 26 ? 6.463 39.567 -6.834 1.00 54.55 27 PRO D C 1
ATOM 9580 O O . PRO H 2 26 ? 6.812 40.660 -6.377 1.00 51.94 27 PRO D O 1
ATOM 9584 N N . VAL H 2 27 ? 6.530 38.418 -6.162 1.00 52.90 28 VAL D N 1
ATOM 9585 C CA . VAL H 2 27 ? 7.061 38.314 -4.805 1.00 48.75 28 VAL D CA 1
ATOM 9586 C C . VAL H 2 27 ? 8.385 37.553 -4.801 1.00 53.79 28 VAL D C 1
ATOM 9587 O O . VAL H 2 27 ? 8.499 36.470 -5.399 1.00 52.82 28 VAL D O 1
ATOM 9591 N N . ARG H 2 28 ? 9.385 38.114 -4.128 1.00 50.55 29 ARG D N 1
ATOM 9592 C CA . ARG H 2 28 ? 10.697 37.483 -4.054 1.00 51.67 29 ARG D CA 1
ATOM 9593 C C . ARG H 2 28 ? 10.594 36.011 -3.666 1.00 49.54 29 ARG D C 1
ATOM 9594 O O . ARG H 2 28 ? 9.845 35.652 -2.763 1.00 45.96 29 ARG D O 1
ATOM 9602 N N . ASN H 2 29 ? 11.350 35.165 -4.356 1.00 46.67 30 ASN D N 1
ATOM 9603 C CA . ASN H 2 29 ? 11.402 33.745 -4.023 1.00 49.04 30 ASN D CA 1
ATOM 9604 C C . ASN H 2 29 ? 10.060 33.043 -4.078 1.00 44.97 30 ASN D C 1
ATOM 9605 O O . ASN H 2 29 ? 9.882 32.019 -3.421 1.00 41.49 30 ASN D O 1
ATOM 9610 N N . ARG H 2 30 ? 9.120 33.598 -4.838 1.00 42.39 31 ARG D N 1
ATOM 9611 C CA . ARG H 2 30 ? 7.825 32.964 -5.040 1.00 36.40 31 ARG D CA 1
ATOM 9612 C C . ARG H 2 30 ? 7.399 33.069 -6.507 1.00 38.47 31 ARG D C 1
ATOM 9613 O O . ARG H 2 30 ? 7.666 34.075 -7.157 1.00 40.68 31 ARG D O 1
ATOM 9621 N N . SER H 2 31 ? 6.734 32.039 -7.024 1.00 33.23 32 SER D N 1
ATOM 9622 C CA . SER H 2 31 ? 6.231 32.090 -8.394 1.00 31.21 32 SER D CA 1
ATOM 9623 C C . SER H 2 31 ? 4.708 32.284 -8.498 1.00 33.81 32 SER D C 1
ATOM 9624 O O . SER H 2 31 ? 4.135 32.110 -9.571 1.00 33.11 32 SER D O 1
ATOM 9627 N N . THR H 2 32 ? 4.062 32.654 -7.390 1.00 32.44 33 THR D N 1
ATOM 9628 C CA . THR H 2 32 ? 2.633 32.998 -7.378 1.00 31.34 33 THR D CA 1
ATOM 9629 C C . THR H 2 32 ? 2.232 34.028 -8.437 1.00 32.35 33 THR D C 1
ATOM 9630 O O . THR H 2 32 ? 2.775 35.134 -8.445 1.00 27.84 33 THR D O 1
ATOM 9634 N N . GLN H 2 33 ? 1.264 33.682 -9.295 1.00 29.70 34 GLN D N 1
ATOM 9635 C CA . GLN H 2 33 ? 0.694 34.637 -10.261 1.00 32.22 34 GLN D CA 1
ATOM 9636 C C . GLN H 2 33 ? -0.569 35.342 -9.752 1.00 35.62 34 GLN D C 1
ATOM 9637 O O . GLN H 2 33 ? -0.745 36.541 -9.957 1.00 32.93 34 GLN D O 1
ATOM 9643 N N . PHE H 2 34 ? -1.439 34.583 -9.084 1.00 34.06 35 PHE D N 1
ATOM 9644 C CA . PHE H 2 34 ? -2.703 35.090 -8.567 1.00 30.32 35 PHE D CA 1
ATOM 9645 C C . PHE H 2 34 ? -2.827 34.743 -7.088 1.00 33.76 35 PHE D C 1
ATOM 9646 O O . PHE H 2 34 ? -2.557 33.610 -6.682 1.00 29.65 35 PHE D O 1
ATOM 9654 N N . GLN H 2 35 ? -3.247 35.706 -6.280 1.00 32.87 36 GLN D N 1
ATOM 9655 C CA . GLN H 2 35 ? -3.418 35.434 -4.856 1.00 31.36 36 GLN D CA 1
ATOM 9656 C C . GLN H 2 35 ? -4.862 35.151 -4.433 1.00 32.27 36 GLN D C 1
ATOM 9657 O O . GLN H 2 35 ? -5.808 35.712 -4.989 1.00 33.27 36 GLN D O 1
ATOM 9663 N N . LEU H 2 36 ? -5.036 34.282 -3.445 1.00 31.89 37 LEU D N 1
ATOM 9664 C CA . LEU H 2 36 ? -6.353 34.093 -2.881 1.00 30.09 37 LEU D CA 1
ATOM 9665 C C . LEU H 2 36 ? -6.427 35.041 -1.713 1.00 31.24 37 LEU D C 1
ATOM 9666 O O . LEU H 2 36 ? -5.756 34.833 -0.699 1.00 29.51 37 LEU D O 1
ATOM 9671 N N . ALA H 2 37 ? -7.220 36.098 -1.862 1.00 29.87 38 ALA D N 1
ATOM 9672 C CA . ALA H 2 37 ? -7.329 37.104 -0.811 1.00 28.34 38 ALA D CA 1
ATOM 9673 C C . ALA H 2 37 ? -8.346 36.659 0.242 1.00 29.15 38 ALA D C 1
ATOM 9674 O O . ALA H 2 37 ? -9.516 37.053 0.214 1.00 26.77 38 ALA D O 1
ATOM 9676 N N . GLN H 2 38 ? -7.894 35.838 1.185 1.00 24.88 39 GLN D N 1
ATOM 9677 C CA . GLN H 2 38 ? -8.831 35.181 2.078 1.00 25.66 39 GLN D CA 1
ATOM 9678 C C . GLN H 2 38 ? -9.807 36.133 2.793 1.00 23.21 39 GLN D C 1
ATOM 9679 O O . GLN H 2 38 ? -10.997 35.847 2.863 1.00 23.18 39 GLN D O 1
ATOM 9685 N N . GLN H 2 39 ? -9.317 37.266 3.290 1.00 28.62 40 GLN D N 1
ATOM 9686 C CA . GLN H 2 39 ? -10.166 38.188 4.040 1.00 26.43 40 GLN D CA 1
ATOM 9687 C C . GLN H 2 39 ? -11.304 38.739 3.172 1.00 31.02 40 GLN D C 1
ATOM 9688 O O . GLN H 2 39 ? -12.468 38.824 3.624 1.00 28.08 40 GLN D O 1
ATOM 9694 N N . ASN H 2 40 ? -10.956 39.088 1.932 1.00 21.49 41 ASN D N 1
ATOM 9695 C CA . ASN H 2 40 ? -11.914 39.458 0.905 1.00 27.04 41 ASN D CA 1
ATOM 9696 C C . ASN H 2 40 ? -12.908 38.344 0.622 1.00 30.62 41 ASN D C 1
ATOM 9697 O O . ASN H 2 40 ? -14.072 38.618 0.341 1.00 31.57 41 ASN D O 1
ATOM 9702 N N . MET H 2 41 ? -12.439 37.095 0.649 1.00 28.88 42 MET D N 1
ATOM 9703 C CA . MET H 2 41 ? -13.295 35.934 0.396 1.00 25.98 42 MET D CA 1
ATOM 9704 C C . MET H 2 41 ? -14.295 35.754 1.533 1.00 27.56 42 MET D C 1
ATOM 9705 O O . MET H 2 41 ? -15.481 35.551 1.305 1.00 29.80 42 MET D O 1
ATOM 9710 N N . LEU H 2 42 ? -13.810 35.806 2.764 1.00 24.13 43 LEU D N 1
ATOM 9711 C CA . LEU H 2 42 ? -14.707 35.784 3.906 1.00 26.59 43 LEU D CA 1
ATOM 9712 C C . LEU H 2 42 ? -15.786 36.872 3.809 1.00 27.74 43 LEU D C 1
ATOM 9713 O O . LEU H 2 42 ? -16.954 36.607 4.061 1.00 27.69 43 LEU D O 1
ATOM 9718 N N . ALA H 2 43 ? -15.399 38.095 3.460 1.00 27.47 44 ALA D N 1
ATOM 9719 C CA . ALA H 2 43 ? -16.368 39.185 3.389 1.00 26.79 44 ALA D CA 1
ATOM 9720 C C . ALA H 2 43 ? -17.385 39.007 2.253 1.00 26.65 44 ALA D C 1
ATOM 9721 O O . ALA H 2 43 ? -18.540 39.351 2.416 1.00 25.08 44 ALA D O 1
ATOM 9723 N N . TYR H 2 44 ? -16.957 38.468 1.113 1.00 29.70 45 TYR D N 1
ATOM 9724 C CA . TYR H 2 44 ? -17.881 38.222 -0.005 1.00 29.20 45 TYR D CA 1
ATOM 9725 C C . TYR H 2 44 ? -18.845 37.049 0.286 1.00 29.35 45 TYR D C 1
ATOM 9726 O O . TYR H 2 44 ? -20.043 37.137 0.042 1.00 32.40 45 TYR D O 1
ATOM 9735 N N . THR H 2 45 ? -18.321 35.965 0.841 1.00 30.73 46 THR D N 1
ATOM 9736 C CA . THR H 2 45 ? -19.124 34.773 1.096 1.00 25.67 46 THR D CA 1
ATOM 9737 C C . THR H 2 45 ? -19.921 34.828 2.398 1.00 27.74 46 THR D C 1
ATOM 9738 O O . THR H 2 45 ? -21.049 34.364 2.452 1.00 29.31 46 THR D O 1
ATOM 9742 N N . PHE H 2 46 ? -19.343 35.393 3.451 1.00 27.65 47 PHE D N 1
ATOM 9743 C CA . PHE H 2 46 ? -19.992 35.362 4.752 1.00 26.11 47 PHE D CA 1
ATOM 9744 C C . PHE H 2 46 ? -20.236 36.744 5.306 1.00 26.27 47 PHE D C 1
ATOM 9745 O O . PHE H 2 46 ? -20.426 36.918 6.512 1.00 26.82 47 PHE D O 1
ATOM 9753 N N . GLY H 2 47 ? -20.225 37.728 4.418 1.00 25.18 48 GLY D N 1
ATOM 9754 C CA . GLY H 2 47 ? -20.456 39.110 4.800 1.00 31.13 48 GLY D CA 1
ATOM 9755 C C . GLY H 2 47 ? -21.788 39.352 5.498 1.00 31.21 48 GLY D C 1
ATOM 9756 O O . GLY H 2 47 ? -21.918 40.273 6.306 1.00 28.55 48 GLY D O 1
ATOM 9757 N N . GLU H 2 48 ? -22.783 38.528 5.188 1.00 30.63 49 GLU D N 1
ATOM 9758 C CA . GLU H 2 48 ? -24.109 38.672 5.786 1.00 36.37 49 GLU D CA 1
ATOM 9759 C C . GLU H 2 48 ? -24.651 37.329 6.280 1.00 35.69 49 GLU D C 1
ATOM 9760 O O . GLU H 2 48 ? -25.852 37.173 6.484 1.00 31.14 49 GLU D O 1
ATOM 9766 N N . VAL H 2 49 ? -23.747 36.371 6.474 1.00 31.11 50 VAL D N 1
ATOM 9767 C CA . VAL H 2 49 ? -24.109 35.020 6.903 1.00 32.41 50 VAL D CA 1
ATOM 9768 C C . VAL H 2 49 ? -23.108 34.450 7.902 1.00 32.00 50 VAL D C 1
ATOM 9769 O O . VAL H 2 49 ? -21.929 34.276 7.576 1.00 26.69 50 VAL D O 1
ATOM 9773 N N . ILE H 2 50 ? -23.573 34.172 9.120 1.00 27.84 51 ILE D N 1
ATOM 9774 C CA . ILE H 2 50 ? -22.827 33.316 10.024 1.00 32.39 51 ILE D CA 1
ATOM 9775 C C . ILE H 2 50 ? -23.571 31.987 10.077 1.00 32.70 51 ILE D C 1
ATOM 9776 O O . ILE H 2 50 ? -24.701 31.937 10.559 1.00 29.96 51 ILE D O 1
ATOM 9781 N N . PRO H 2 51 ? -22.955 30.913 9.552 1.00 31.12 52 PRO D N 1
ATOM 9782 C CA . PRO H 2 51 ? -23.643 29.622 9.464 1.00 25.99 52 PRO D CA 1
ATOM 9783 C C . PRO H 2 51 ? -24.100 29.164 10.846 1.00 26.06 52 PRO D C 1
ATOM 9784 O O . PRO H 2 51 ? -23.383 29.388 11.802 1.00 24.09 52 PRO D O 1
ATOM 9788 N N . GLY H 2 52 ? -25.276 28.553 10.946 1.00 29.17 53 GLY D N 1
ATOM 9789 C CA . GLY H 2 52 ? -25.820 28.172 12.245 1.00 28.65 53 GLY D CA 1
ATOM 9790 C C . GLY H 2 52 ? -26.664 29.284 12.835 1.00 27.83 53 GLY D C 1
ATOM 9791 O O . GLY H 2 52 ? -27.477 29.068 13.741 1.00 32.29 53 GLY D O 1
ATOM 9792 N N . PHE H 2 53 ? -26.469 30.493 12.324 1.00 28.98 54 PHE D N 1
ATOM 9793 C CA . PHE H 2 53 ? -27.234 31.633 12.795 1.00 27.00 54 PHE D CA 1
ATOM 9794 C C . PHE H 2 53 ? -27.871 32.349 11.599 1.00 30.62 54 PHE D C 1
ATOM 9795 O O . PHE H 2 53 ? -28.279 33.505 11.683 1.00 31.30 54 PHE D O 1
ATOM 9803 N N . ALA H 2 54 ? -27.959 31.630 10.486 1.00 26.27 55 ALA D N 1
ATOM 9804 C CA . ALA H 2 54 ? -28.519 32.158 9.245 1.00 28.97 55 ALA D CA 1
ATOM 9805 C C . ALA H 2 54 ? -29.772 31.380 8.837 1.00 29.38 55 ALA D C 1
ATOM 9806 O O . ALA H 2 54 ? -30.477 30.827 9.688 1.00 27.69 55 ALA D O 1
ATOM 9808 N N . SER H 2 55 ? -30.048 31.340 7.536 1.00 27.72 56 SER D N 1
ATOM 9809 C CA . SER H 2 55 ? -31.160 30.545 7.024 1.00 30.62 56 SER D CA 1
ATOM 9810 C C . SER H 2 55 ? -31.000 29.075 7.439 1.00 31.31 56 SER D C 1
ATOM 9811 O O . SER H 2 55 ? -29.892 28.599 7.672 1.00 30.03 56 SER D O 1
ATOM 9814 N N . ALA H 2 56 ? -32.119 28.362 7.540 1.00 34.14 57 ALA D N 1
ATOM 9815 C CA . ALA H 2 56 ? -32.099 26.944 7.887 1.00 31.10 57 ALA D CA 1
ATOM 9816 C C . ALA H 2 56 ? -31.453 26.098 6.795 1.00 28.99 57 ALA D C 1
ATOM 9817 O O . ALA H 2 56 ? -30.970 25.002 7.066 1.00 28.68 57 ALA D O 1
ATOM 9819 N N . GLY H 2 57 ? -31.463 26.594 5.560 1.00 31.18 58 GLY D N 1
ATOM 9820 C CA . GLY H 2 57 ? -30.788 25.918 4.460 1.00 28.86 58 GLY D CA 1
ATOM 9821 C C . GLY H 2 57 ? -29.267 25.912 4.612 1.00 31.20 58 GLY D C 1
ATOM 9822 O O . GLY H 2 57 ? -28.605 24.959 4.203 1.00 31.70 58 GLY D O 1
ATOM 9823 N N . ILE H 2 58 ? -28.713 26.981 5.181 1.00 29.54 59 ILE D N 1
ATOM 9824 C CA . ILE H 2 58 ? -27.270 27.083 5.419 1.00 28.70 59 ILE D CA 1
ATOM 9825 C C . ILE H 2 58 ? -26.941 26.394 6.744 1.00 26.28 59 ILE D C 1
ATOM 9826 O O . ILE H 2 58 ? -25.918 25.713 6.886 1.00 26.67 59 ILE D O 1
ATOM 9831 N N . ASN H 2 59 ? -27.830 26.569 7.707 1.00 25.32 60 ASN D N 1
ATOM 9832 C CA . ASN H 2 59 ? -27.648 25.971 9.020 1.00 26.63 60 ASN D CA 1
ATOM 9833 C C . ASN H 2 59 ? -27.539 24.440 8.987 1.00 25.10 60 ASN D C 1
ATOM 9834 O O . ASN H 2 59 ? -26.837 23.830 9.803 1.00 26.90 60 ASN D O 1
ATOM 9839 N N . GLY H 2 60 ? -28.260 23.819 8.058 1.00 25.45 61 GLY D N 1
ATOM 9840 C CA . GLY H 2 60 ? -28.331 22.370 7.987 1.00 23.21 61 GLY D CA 1
ATOM 9841 C C . GLY H 2 60 ? -27.604 21.786 6.792 1.00 28.77 61 GLY D C 1
ATOM 9842 O O . GLY H 2 60 ? -27.656 20.585 6.536 1.00 24.92 61 GLY D O 1
ATOM 9843 N N . MET H 2 61 ? -26.934 22.650 6.049 1.00 24.11 62 MET D N 1
ATOM 9844 C CA . MET H 2 61 ? -26.089 22.233 4.947 1.00 27.18 62 MET D CA 1
ATOM 9845 C C . MET H 2 61 ? -24.808 21.525 5.421 1.00 25.19 62 MET D C 1
ATOM 9846 O O . MET H 2 61 ? -24.239 21.888 6.441 1.00 21.89 62 MET D O 1
ATOM 9851 N N . ASP H 2 62 ? -24.351 20.526 4.671 1.00 22.11 63 ASP D N 1
ATOM 9852 C CA . ASP H 2 62 ? -23.084 19.851 4.991 1.00 29.57 63 ASP D CA 1
ATOM 9853 C C . ASP H 2 62 ? -21.959 20.865 5.180 1.00 27.33 63 ASP D C 1
ATOM 9854 O O . ASP H 2 62 ? -21.661 21.656 4.291 1.00 25.58 63 ASP D O 1
ATOM 9859 N N . TYR H 2 63 ? -21.358 20.831 6.361 1.00 25.94 64 TYR D N 1
ATOM 9860 C CA . TYR H 2 63 ? -20.366 21.809 6.786 1.00 24.95 64 TYR D CA 1
ATOM 9861 C C . TYR H 2 63 ? -19.146 21.848 5.842 1.00 31.48 64 TYR D C 1
ATOM 9862 O O . TYR H 2 63 ? -18.555 22.906 5.619 1.00 28.70 64 TYR D O 1
ATOM 9871 N N . ARG H 2 64 ? -18.802 20.706 5.256 1.00 25.71 65 ARG D N 1
ATOM 9872 C CA . ARG H 2 64 ? -17.725 20.662 4.268 1.00 31.04 65 ARG D CA 1
ATOM 9873 C C . ARG H 2 64 ? -18.016 21.602 3.113 1.00 31.23 65 ARG D C 1
ATOM 9874 O O . ARG H 2 64 ? -17.115 22.259 2.584 1.00 31.68 65 ARG D O 1
ATOM 9882 N N . ASP H 2 65 ? -19.281 21.633 2.708 1.00 30.02 66 ASP D N 1
ATOM 9883 C CA . ASP H 2 65 ? -19.720 22.419 1.566 1.00 28.67 66 ASP D CA 1
ATOM 9884 C C . ASP H 2 65 ? -19.718 23.904 1.889 1.00 29.06 66 ASP D C 1
ATOM 9885 O O . ASP H 2 65 ? -19.330 24.734 1.066 1.00 26.50 66 ASP D O 1
ATOM 9890 N N . VAL H 2 66 ? -20.161 24.227 3.096 1.00 25.01 67 VAL D N 1
ATOM 9891 C CA . VAL H 2 66 ? -20.105 25.586 3.616 1.00 25.53 67 VAL D CA 1
ATOM 9892 C C . VAL H 2 66 ? -18.654 26.106 3.587 1.00 26.55 67 VAL D C 1
ATOM 9893 O O . VAL H 2 66 ? -18.372 27.155 2.998 1.00 23.79 67 VAL D O 1
ATOM 9897 N N . ILE H 2 67 ? -17.737 25.364 4.215 1.00 26.28 68 ILE D N 1
ATOM 9898 C CA . ILE H 2 67 ? -16.349 25.805 4.373 1.00 22.42 68 ILE D CA 1
ATOM 9899 C C . ILE H 2 67 ? -15.622 25.872 3.035 1.00 23.98 68 ILE D C 1
ATOM 9900 O O . ILE H 2 67 ? -14.701 26.660 2.857 1.00 23.39 68 ILE D O 1
ATOM 9905 N N . GLY H 2 68 ? -16.033 25.034 2.101 1.00 25.69 69 GLY D N 1
ATOM 9906 C CA . GLY H 2 68 ? -15.437 25.038 0.778 1.00 25.21 69 GLY D CA 1
ATOM 9907 C C . GLY H 2 68 ? -16.045 26.075 -0.146 1.00 28.87 69 GLY D C 1
ATOM 9908 O O . GLY H 2 68 ? -15.587 26.241 -1.288 1.00 27.07 69 GLY D O 1
ATOM 9909 N N . ARG H 2 69 ? -17.070 26.783 0.332 1.00 26.90 70 ARG D N 1
ATOM 9910 C CA . ARG H 2 69 ? -17.759 27.760 -0.515 1.00 28.68 70 ARG D CA 1
ATOM 9911 C C . ARG H 2 69 ? -16.880 28.957 -0.949 1.00 26.99 70 ARG D C 1
ATOM 9912 O O . ARG H 2 69 ? -16.857 29.315 -2.134 1.00 35.06 70 ARG D O 1
ATOM 9920 N N . PRO H 2 70 ? -16.161 29.582 -0.002 1.00 28.21 71 PRO D N 1
ATOM 9921 C CA . PRO H 2 70 ? -15.269 30.696 -0.354 1.00 25.18 71 PRO D CA 1
ATOM 9922 C C . PRO H 2 70 ? -14.246 30.341 -1.430 1.00 30.90 71 PRO D C 1
ATOM 9923 O O . PRO H 2 70 ? -14.083 31.110 -2.388 1.00 27.83 71 PRO D O 1
ATOM 9927 N N . VAL H 2 71 ? -13.579 29.198 -1.309 1.00 27.16 72 VAL D N 1
ATOM 9928 C CA . VAL H 2 71 ? -12.620 28.840 -2.353 1.00 30.83 72 VAL D CA 1
ATOM 9929 C C . VAL H 2 71 ? -13.337 28.619 -3.685 1.00 29.40 72 VAL D C 1
ATOM 9930 O O . VAL H 2 71 ? -12.890 29.099 -4.721 1.00 28.88 72 VAL D O 1
ATOM 9934 N N . GLU H 2 72 ? -14.448 27.895 -3.646 1.00 32.01 73 GLU D N 1
ATOM 9935 C CA . GLU H 2 72 ? -15.298 27.714 -4.825 1.00 31.83 73 GLU D CA 1
ATOM 9936 C C . GLU H 2 72 ? -15.665 29.057 -5.472 1.00 28.38 73 GLU D C 1
ATOM 9937 O O . GLU H 2 72 ? -15.387 29.290 -6.650 1.00 35.25 73 GLU D O 1
ATOM 9943 N N . ASN H 2 73 ? -16.283 29.939 -4.699 1.00 26.77 74 ASN D N 1
ATOM 9944 C CA . ASN H 2 73 ? -16.615 31.280 -5.173 1.00 32.24 74 ASN D CA 1
ATOM 9945 C C . ASN H 2 73 ? -15.418 32.047 -5.740 1.00 31.03 74 ASN D C 1
ATOM 9946 O O . ASN H 2 73 ? -15.548 32.777 -6.720 1.00 29.79 74 ASN D O 1
ATOM 9951 N N . ALA H 2 74 ? -14.255 31.882 -5.118 1.00 27.13 75 ALA D N 1
ATOM 9952 C CA . ALA H 2 74 ? -13.062 32.604 -5.533 1.00 28.77 75 ALA D CA 1
ATOM 9953 C C . ALA H 2 74 ? -12.559 32.092 -6.876 1.00 33.00 75 ALA D C 1
ATOM 9954 O O . ALA H 2 74 ? -12.122 32.870 -7.725 1.00 26.81 75 ALA D O 1
ATOM 9956 N N . VAL H 2 75 ? -12.618 30.777 -7.060 1.00 28.66 76 VAL D N 1
ATOM 9957 C CA . VAL H 2 75 ? -12.198 30.186 -8.321 1.00 31.92 76 VAL D CA 1
ATOM 9958 C C . VAL H 2 75 ? -13.134 30.606 -9.440 1.00 32.84 76 VAL D C 1
ATOM 9959 O O . VAL H 2 75 ? -12.708 30.777 -10.590 1.00 35.35 76 VAL D O 1
ATOM 9963 N N . THR H 2 76 ? -14.414 30.763 -9.119 1.00 31.32 77 THR D N 1
ATOM 9964 C CA . THR H 2 76 ? -15.357 31.229 -10.134 1.00 32.60 77 THR D CA 1
ATOM 9965 C C . THR H 2 76 ? -14.966 32.640 -10.578 1.00 32.28 77 THR D C 1
ATOM 9966 O O . THR H 2 76 ? -14.918 32.938 -11.768 1.00 30.33 77 THR D O 1
ATOM 9970 N N . GLU H 2 77 ? -14.667 33.504 -9.611 1.00 30.30 78 GLU D N 1
ATOM 9971 C CA . GLU H 2 77 ? -14.248 34.850 -9.939 1.00 30.24 78 GLU D CA 1
ATOM 9972 C C . GLU H 2 77 ? -12.988 34.869 -10.799 1.00 34.53 78 GLU D C 1
ATOM 9973 O O . GLU H 2 77 ? -12.902 35.624 -11.768 1.00 33.73 78 GLU D O 1
ATOM 9979 N N . GLY H 2 78 ? -12.012 34.036 -10.449 1.00 36.02 79 GLY D N 1
ATOM 9980 C CA . GLY H 2 78 ? -10.786 33.932 -11.231 1.00 34.68 79 GLY D CA 1
ATOM 9981 C C . GLY H 2 78 ? -11.015 33.510 -12.672 1.00 35.85 79 GLY D C 1
ATOM 9982 O O . GLY H 2 78 ? -10.504 34.134 -13.604 1.00 33.94 79 GLY D O 1
ATOM 9983 N N . THR H 2 79 ? -11.794 32.452 -12.859 1.00 33.94 80 THR D N 1
ATOM 9984 C CA . THR H 2 79 ? -12.116 31.988 -14.199 1.00 36.84 80 THR D CA 1
ATOM 9985 C C . THR H 2 79 ? -12.771 33.112 -14.996 1.00 39.42 80 THR D C 1
ATOM 9986 O O . THR H 2 79 ? -12.407 33.360 -16.142 1.00 39.99 80 THR D O 1
ATOM 9990 N N . HIS H 2 80 ? -13.721 33.805 -14.372 1.00 41.10 81 HIS D N 1
ATOM 9991 C CA . HIS H 2 80 ? -14.403 34.922 -15.026 1.00 40.40 81 HIS D CA 1
ATOM 9992 C C . HIS H 2 80 ? -13.444 35.993 -15.542 1.00 37.83 81 HIS D C 1
ATOM 9993 O O . HIS H 2 80 ? -13.475 36.345 -16.713 1.00 39.91 81 HIS D O 1
ATOM 10000 N N . PHE H 2 81 ? -12.588 36.507 -14.668 1.00 38.54 82 PHE D N 1
ATOM 10001 C CA . PHE H 2 81 ? -11.705 37.609 -15.029 1.00 34.86 82 PHE D CA 1
ATOM 10002 C C . PHE H 2 81 ? -10.478 37.210 -15.854 1.00 37.06 82 PHE D C 1
ATOM 10003 O O . PHE H 2 81 ? -9.890 38.046 -16.544 1.00 38.14 82 PHE D O 1
ATOM 10011 N N . PHE H 2 82 ? -10.069 35.952 -15.781 1.00 38.26 83 PHE D N 1
ATOM 10012 C CA . PHE H 2 82 ? -8.762 35.595 -16.325 1.00 39.23 83 PHE D CA 1
ATOM 10013 C C . PHE H 2 82 ? -8.787 34.353 -17.215 1.00 40.80 83 PHE D C 1
ATOM 10014 O O . PHE H 2 82 ? -7.786 34.033 -17.862 1.00 43.12 83 PHE D O 1
ATOM 10022 N N . ARG H 2 83 ? -9.931 33.669 -17.246 1.00 42.64 84 ARG D N 1
ATOM 10023 C CA . ARG H 2 83 ? -10.107 32.480 -18.085 1.00 47.94 84 ARG D CA 1
ATOM 10024 C C . ARG H 2 83 ? -8.986 31.461 -17.882 1.00 51.09 84 ARG D C 1
ATOM 10025 O O . ARG H 2 83 ? -8.648 31.113 -16.750 1.00 46.35 84 ARG D O 1
ATOM 10033 N N . ASP H 2 84 ? -8.405 31.000 -18.991 1.00 51.15 85 ASP D N 1
ATOM 10034 C CA . ASP H 2 84 ? -7.372 29.961 -18.963 1.00 49.94 85 ASP D CA 1
ATOM 10035 C C . ASP H 2 84 ? -6.020 30.442 -18.408 1.00 51.97 85 ASP D C 1
ATOM 10036 O O . ASP H 2 84 ? -5.117 29.636 -18.167 1.00 52.20 85 ASP D O 1
ATOM 10041 N N . ASP H 2 85 ? -5.873 31.747 -18.205 1.00 48.12 86 ASP D N 1
ATOM 10042 C CA . ASP H 2 85 ? -4.686 32.260 -17.532 1.00 45.86 86 ASP D CA 1
ATOM 10043 C C . ASP H 2 85 ? -4.760 32.024 -16.026 1.00 45.83 86 ASP D C 1
ATOM 10044 O O . ASP H 2 85 ? -3.763 32.176 -15.323 1.00 43.08 86 ASP D O 1
ATOM 10049 N N . PHE H 2 86 ? -5.941 31.670 -15.526 1.00 41.23 87 PHE D N 1
ATOM 10050 C CA . PHE H 2 86 ? -6.140 31.605 -14.079 1.00 40.55 87 PHE D CA 1
ATOM 10051 C C . PHE H 2 86 ? -5.515 30.358 -13.476 1.00 37.03 87 PHE D C 1
ATOM 10052 O O . PHE H 2 86 ? -5.919 29.249 -13.788 1.00 41.95 87 PHE D O 1
ATOM 10060 N N . ARG H 2 87 ? -4.533 30.538 -12.604 1.00 39.45 88 ARG D N 1
ATOM 10061 C CA . ARG H 2 87 ? -3.870 29.390 -11.994 1.00 37.92 88 ARG D CA 1
ATOM 10062 C C . ARG H 2 87 ? -3.453 29.697 -10.568 1.00 38.75 88 ARG D C 1
ATOM 10063 O O . ARG H 2 87 ? -2.813 30.716 -10.316 1.00 39.99 88 ARG D O 1
ATOM 10065 N N . VAL H 2 88 ? -3.834 28.825 -9.638 1.00 37.04 89 VAL D N 1
ATOM 10066 C CA . VAL H 2 88 ? -3.355 28.906 -8.255 1.00 39.02 89 VAL D CA 1
ATOM 10067 C C . VAL H 2 88 ? -2.906 27.527 -7.783 1.00 34.27 89 VAL D C 1
ATOM 10068 O O . VAL H 2 88 ? -3.551 26.526 -8.100 1.00 40.43 89 VAL D O 1
ATOM 10072 N N . ASP H 2 89 ? -1.812 27.465 -7.027 1.00 28.77 90 ASP D N 1
ATOM 10073 C CA . ASP H 2 89 ? -1.315 26.179 -6.548 1.00 29.76 90 ASP D CA 1
ATOM 10074 C C . ASP H 2 89 ? -2.274 25.620 -5.506 1.00 30.57 90 ASP D C 1
ATOM 10075 O O . ASP H 2 89 ? -2.854 26.368 -4.719 1.00 32.40 90 ASP D O 1
ATOM 10080 N N . SER H 2 90 ? -2.441 24.305 -5.500 1.00 26.66 91 SER D N 1
ATOM 10081 C CA . SER H 2 90 ? -3.307 23.672 -4.519 1.00 31.61 91 SER D CA 1
ATOM 10082 C C . SER H 2 90 ? -2.827 23.969 -3.103 1.00 24.38 91 SER D C 1
ATOM 10083 O O . SER H 2 90 ? -3.583 23.833 -2.138 1.00 27.11 91 SER D O 1
ATOM 10086 N N . ASN H 2 91 ? -1.578 24.388 -2.959 1.00 25.15 92 ASN D N 1
ATOM 10087 C CA . ASN H 2 91 ? -1.108 24.719 -1.607 1.00 23.67 92 ASN D CA 1
ATOM 10088 C C . ASN H 2 91 ? -1.721 26.026 -1.092 1.00 27.15 92 ASN D C 1
ATOM 10089 O O . ASN H 2 91 ? -1.812 26.242 0.121 1.00 23.12 92 ASN D O 1
ATOM 10094 N N . ALA H 2 92 ? -2.107 26.902 -2.025 1.00 21.48 93 ALA D N 1
ATOM 10095 C CA . ALA H 2 92 ? -2.754 28.183 -1.737 1.00 27.03 93 ALA D CA 1
ATOM 10096 C C . ALA H 2 92 ? -4.148 27.888 -1.218 1.00 24.12 93 ALA D C 1
ATOM 10097 O O . ALA H 2 92 ? -4.596 28.432 -0.195 1.00 24.74 93 ALA D O 1
ATOM 10099 N N . LYS H 2 93 ? -4.809 26.982 -1.921 1.00 22.17 94 LYS D N 1
ATOM 10100 C CA . LYS H 2 93 ? -6.136 26.530 -1.549 1.00 24.82 94 LYS D CA 1
ATOM 10101 C C . LYS H 2 93 ? -6.118 25.823 -0.209 1.00 26.94 94 LYS D C 1
ATOM 10102 O O . LYS H 2 93 ? -7.084 25.894 0.543 1.00 28.93 94 LYS D O 1
ATOM 10108 N N . ALA H 2 94 ? -5.028 25.127 0.080 1.00 25.71 95 ALA D N 1
ATOM 10109 C CA . ALA H 2 94 ? -4.922 24.396 1.329 1.00 21.70 95 ALA D CA 1
ATOM 10110 C C . ALA H 2 94 ? -4.799 25.367 2.477 1.00 25.34 95 ALA D C 1
ATOM 10111 O O . ALA H 2 94 ? -5.485 25.225 3.484 1.00 23.53 95 ALA D O 1
ATOM 10113 N N . LYS H 2 95 ? -3.919 26.350 2.319 1.00 22.96 96 LYS D N 1
ATOM 10114 C CA . LYS H 2 95 ? -3.740 27.385 3.323 1.00 24.05 96 LYS D CA 1
ATOM 10115 C C . LYS H 2 95 ? -5.040 28.109 3.650 1.00 28.17 96 LYS D C 1
ATOM 10116 O O . LYS H 2 95 ? -5.444 28.212 4.811 1.00 23.95 96 LYS D O 1
ATOM 10122 N N . VAL H 2 96 ? -5.700 28.620 2.620 1.00 24.76 97 VAL D N 1
ATOM 10123 C CA . VAL H 2 96 ? -6.890 29.431 2.845 1.00 27.52 97 VAL D CA 1
ATOM 10124 C C . VAL H 2 96 ? -8.028 28.622 3.483 1.00 26.19 97 VAL D C 1
ATOM 10125 O O . VAL H 2 96 ? -8.637 29.067 4.460 1.00 26.54 97 VAL D O 1
ATOM 10129 N N . ALA H 2 97 ? -8.281 27.426 2.950 1.00 28.05 98 ALA D N 1
ATOM 10130 C CA . ALA H 2 97 ? -9.366 26.564 3.432 1.00 24.15 98 ALA D CA 1
ATOM 10131 C C . ALA H 2 97 ? -9.191 26.269 4.913 1.00 25.65 98 ALA D C 1
ATOM 10132 O O . ALA H 2 97 ? -10.163 26.160 5.658 1.00 24.91 98 ALA D O 1
ATOM 10134 N N . GLY H 2 98 ? -7.940 26.126 5.331 1.00 23.75 99 GLY D N 1
ATOM 10135 C CA . GLY H 2 98 ? -7.639 25.868 6.726 1.00 24.37 99 GLY D CA 1
ATOM 10136 C C . GLY H 2 98 ? -8.000 27.056 7.590 1.00 24.16 99 GLY D C 1
ATOM 10137 O O . GLY H 2 98 ? -8.576 26.886 8.672 1.00 26.06 99 GLY D O 1
ATOM 10138 N N . ASP H 2 99 ? -7.657 28.261 7.127 1.00 24.62 100 ASP D N 1
ATOM 10139 C CA . ASP H 2 99 ? -7.937 29.478 7.892 1.00 24.37 100 ASP D CA 1
ATOM 10140 C C . ASP H 2 99 ? -9.434 29.808 7.853 1.00 25.27 100 ASP D C 1
ATOM 10141 O O . ASP H 2 99 ? -9.993 30.276 8.842 1.00 29.53 100 ASP D O 1
ATOM 10146 N N . ILE H 2 100 ? -10.090 29.553 6.726 1.00 24.68 101 ILE D N 1
ATOM 10147 C CA . ILE H 2 100 ? -11.550 29.697 6.663 1.00 26.17 101 ILE D CA 1
ATOM 10148 C C . ILE H 2 100 ? -12.195 28.848 7.756 1.00 24.18 101 ILE D C 1
ATOM 10149 O O . ILE H 2 100 ? -12.992 29.336 8.570 1.00 27.56 101 ILE D O 1
ATOM 10154 N N . PHE H 2 101 ? -11.827 27.573 7.778 1.00 22.84 102 PHE D N 1
ATOM 10155 C CA . PHE H 2 101 ? -12.422 26.619 8.697 1.00 21.91 102 PHE D CA 1
ATOM 10156 C C . PHE H 2 101 ? -12.300 27.131 10.118 1.00 24.14 102 PHE D C 1
ATOM 10157 O O . PHE H 2 101 ? -13.226 26.992 10.923 1.00 25.64 102 PHE D O 1
ATOM 10165 N N . GLU H 2 102 ? -11.148 27.715 10.429 1.00 24.93 103 GLU D N 1
ATOM 10166 C CA . GLU H 2 102 ? -10.887 28.160 11.792 1.00 27.46 103 GLU D CA 1
ATOM 10167 C C . GLU H 2 102 ? -11.651 29.436 12.094 1.00 28.42 103 GLU D C 1
ATOM 10168 O O . GLU H 2 102 ? -12.212 29.607 13.189 1.00 25.49 103 GLU D O 1
ATOM 10174 N N . ILE H 2 103 ? -11.656 30.346 11.127 1.00 20.05 104 ILE D N 1
ATOM 10175 C CA . ILE H 2 103 ? -12.236 31.653 11.359 1.00 24.47 104 ILE D CA 1
ATOM 10176 C C . ILE H 2 103 ? -13.758 31.513 11.457 1.00 23.97 104 ILE D C 1
ATOM 10177 O O . ILE H 2 103 ? -14.360 31.927 12.442 1.00 24.45 104 ILE D O 1
ATOM 10182 N N . VAL H 2 104 ? -14.358 30.868 10.463 1.00 20.36 105 VAL D N 1
ATOM 10183 C CA . VAL H 2 104 ? -15.785 30.638 10.449 1.00 22.85 105 VAL D CA 1
ATOM 10184 C C . VAL H 2 104 ? -16.269 29.849 11.665 1.00 24.62 105 VAL D C 1
ATOM 10185 O O . VAL H 2 104 ? -17.201 30.271 12.341 1.00 24.22 105 VAL D O 1
ATOM 10189 N N . SER H 2 105 ? -15.653 28.711 11.953 1.00 21.37 106 SER D N 1
ATOM 10190 C CA . SER H 2 105 ? -16.074 27.953 13.135 1.00 24.32 106 SER D CA 1
ATOM 10191 C C . SER H 2 105 ? -15.994 28.817 14.382 1.00 26.18 106 SER D C 1
ATOM 10192 O O . SER H 2 105 ? -16.828 28.713 15.284 1.00 29.51 106 SER D O 1
ATOM 10195 N N . SER H 2 106 ? -14.978 29.664 14.454 1.00 25.12 107 SER D N 1
ATOM 10196 C CA . SER H 2 106 ? -14.860 30.561 15.603 1.00 22.88 107 SER D CA 1
ATOM 10197 C C . SER H 2 106 ? -15.934 31.659 15.611 1.00 25.71 107 SER D C 1
ATOM 10198 O O . SER H 2 106 ? -16.340 32.124 16.676 1.00 23.47 107 SER D O 1
ATOM 10201 N N . ALA H 2 107 ? -16.401 32.072 14.433 1.00 22.48 108 ALA D N 1
ATOM 10202 C CA . ALA H 2 107 ? -17.491 33.043 14.349 1.00 24.44 108 ALA D CA 1
ATOM 10203 C C . ALA H 2 107 ? -18.768 32.417 14.890 1.00 26.78 108 ALA D C 1
ATOM 10204 O O . ALA H 2 107 ? -19.598 33.088 15.521 1.00 23.23 108 ALA D O 1
ATOM 10206 N N . VAL H 2 108 ? -18.932 31.125 14.639 1.00 22.91 109 VAL D N 1
ATOM 10207 C CA . VAL H 2 108 ? -20.117 30.431 15.112 1.00 23.11 109 VAL D CA 1
ATOM 10208 C C . VAL H 2 108 ? -20.089 30.431 16.641 1.00 29.26 109 VAL D C 1
ATOM 10209 O O . VAL H 2 108 ? -21.096 30.725 17.292 1.00 25.68 109 VAL D O 1
ATOM 10213 N N . MET H 2 109 ? -18.919 30.136 17.193 1.00 22.81 110 MET D N 1
ATOM 10214 C CA . MET H 2 109 ? -18.761 30.044 18.626 1.00 26.73 110 MET D CA 1
ATOM 10215 C C . MET H 2 109 ? -18.896 31.424 19.262 1.00 27.78 110 MET D C 1
ATOM 10216 O O . MET H 2 109 ? -19.405 31.547 20.367 1.00 29.68 110 MET D O 1
ATOM 10221 N N . TRP H 2 110 ? -18.442 32.458 18.555 1.00 26.56 111 TRP D N 1
ATOM 10222 C CA . TRP H 2 110 ? -18.641 33.835 18.991 1.00 26.43 111 TRP D CA 1
ATOM 10223 C C . TRP H 2 110 ? -20.155 34.112 19.170 1.00 31.37 111 TRP D C 1
ATOM 10224 O O . TRP H 2 110 ? -20.600 34.583 20.227 1.00 25.01 111 TRP D O 1
ATOM 10235 N N . ASN H 2 111 ? -20.952 33.811 18.146 1.00 24.10 112 ASN D N 1
ATOM 10236 C CA . ASN H 2 111 ? -22.398 34.007 18.290 1.00 28.61 112 ASN D CA 1
ATOM 10237 C C . ASN H 2 111 ? -23.044 33.184 19.425 1.00 30.40 112 ASN D C 1
ATOM 10238 O O . ASN H 2 111 ? -23.935 33.681 20.142 1.00 29.35 112 ASN D O 1
ATOM 10243 N N . CYS H 2 112 ? -22.575 31.955 19.624 1.00 25.09 113 CYS D N 1
ATOM 10244 C CA . CYS H 2 112 ? -23.122 31.145 20.700 1.00 28.00 113 CYS D CA 1
ATOM 10245 C C . CYS H 2 112 ? -22.843 31.823 22.042 1.00 28.09 113 CYS D C 1
ATOM 10246 O O . CYS H 2 112 ? -23.723 31.892 22.915 1.00 29.46 113 CYS D O 1
ATOM 10249 N N . ALA H 2 113 ? -21.617 32.322 22.202 1.00 26.99 114 ALA D N 1
ATOM 10250 C CA . ALA H 2 113 ? -21.209 32.927 23.463 1.00 27.78 114 ALA D CA 1
ATOM 10251 C C . ALA H 2 113 ? -22.078 34.128 23.766 1.00 29.45 114 ALA D C 1
ATOM 10252 O O . ALA H 2 113 ? -22.518 34.312 24.908 1.00 27.33 114 ALA D O 1
ATOM 10254 N N . ALA H 2 114 ? -22.312 34.950 22.744 1.00 25.18 115 ALA D N 1
ATOM 10255 C CA . ALA H 2 114 ? -23.174 36.125 22.861 1.00 26.78 115 ALA D CA 1
ATOM 10256 C C . ALA H 2 114 ? -24.619 35.741 23.246 1.00 31.40 115 ALA D C 1
ATOM 10257 O O . ALA H 2 114 ? -25.209 36.334 24.154 1.00 30.14 115 ALA D O 1
ATOM 10259 N N . ARG H 2 115 ? -25.185 34.751 22.562 1.00 27.51 116 ARG D N 1
ATOM 10260 C CA . ARG H 2 115 ? -26.532 34.304 22.890 1.00 33.57 116 ARG D CA 1
ATOM 10261 C C . ARG H 2 115 ? -26.564 33.797 24.317 1.00 30.49 116 ARG D C 1
ATOM 10262 O O . ARG H 2 115 ? -27.491 34.088 25.064 1.00 31.93 116 ARG D O 1
ATOM 10270 N N . TRP H 2 116 ? -25.521 33.061 24.689 1.00 33.34 117 TRP D N 1
ATOM 10271 C CA . TRP H 2 116 ? -25.358 32.515 26.037 1.00 28.76 117 TRP D CA 1
ATOM 10272 C C . TRP H 2 116 ? -25.245 33.591 27.115 1.00 32.94 117 TRP D C 1
ATOM 10273 O O . TRP H 2 116 ? -25.829 33.461 28.199 1.00 32.02 117 TRP D O 1
ATOM 10284 N N . ASN H 2 117 ? -24.472 34.637 26.831 1.00 29.69 118 ASN D N 1
ATOM 10285 C CA . ASN H 2 117 ? -24.223 35.704 27.809 1.00 33.62 118 ASN D CA 1
ATOM 10286 C C . ASN H 2 117 ? -25.467 36.556 28.054 1.00 36.64 118 ASN D C 1
ATOM 10287 O O . ASN H 2 117 ? -25.777 36.945 29.191 1.00 35.64 118 ASN D O 1
ATOM 10292 N N . SER H 2 118 ? -26.161 36.852 26.964 1.00 32.68 119 SER D N 1
ATOM 10293 C CA . SER H 2 118 ? -27.424 37.556 27.017 1.00 36.63 119 SER D CA 1
ATOM 10294 C C . SER H 2 118 ? -28.369 36.819 27.964 1.00 37.78 119 SER D C 1
ATOM 10295 O O . SER H 2 118 ? -29.125 37.435 28.719 1.00 38.74 119 SER D O 1
ATOM 10298 N N . LEU H 2 119 ? -28.307 35.495 27.941 1.00 35.97 120 LEU D N 1
ATOM 10299 C CA . LEU H 2 119 ? -29.117 34.706 28.847 1.00 34.77 120 LEU D CA 1
ATOM 10300 C C . LEU H 2 119 ? -28.598 34.820 30.269 1.00 35.44 120 LEU D C 1
ATOM 10301 O O . LEU H 2 119 ? -29.385 35.004 31.194 1.00 40.92 120 LEU D O 1
ATOM 10306 N N . MET H 2 120 ? -27.283 34.706 30.449 1.00 32.41 121 MET D N 1
ATOM 10307 C CA . MET H 2 120 ? -26.694 34.714 31.794 1.00 34.32 121 MET D CA 1
ATOM 10308 C C . MET H 2 120 ? -26.976 36.014 32.522 1.00 37.59 121 MET D C 1
ATOM 10309 O O . MET H 2 120 ? -27.015 36.069 33.755 1.00 36.00 121 MET D O 1
ATOM 10314 N N . VAL H 2 121 ? -27.159 37.068 31.747 1.00 38.81 122 VAL D N 1
ATOM 10315 C CA . VAL H 2 121 ? -27.262 38.408 32.295 1.00 42.20 122 VAL D CA 1
ATOM 10316 C C . VAL H 2 121 ? -28.723 38.817 32.506 1.00 39.97 122 VAL D C 1
ATOM 10317 O O . VAL H 2 121 ? -29.008 39.911 32.982 1.00 39.58 122 VAL D O 1
ATOM 10321 N N . GLY H 2 122 ? -29.644 37.936 32.129 1.00 41.25 123 GLY D N 1
ATOM 10322 C CA . GLY H 2 122 ? -31.049 38.127 32.435 1.00 40.90 123 GLY D CA 1
ATOM 10323 C C . GLY H 2 122 ? -31.939 38.589 31.298 1.00 43.72 123 GLY D C 1
ATOM 10324 O O . GLY H 2 122 ? -33.119 38.844 31.521 1.00 42.51 123 GLY D O 1
ATOM 10325 N N . GLU H 2 123 ? -31.394 38.684 30.084 1.00 41.64 124 GLU D N 1
ATOM 10326 C CA . GLU H 2 123 ? -32.163 39.149 28.925 1.00 35.97 124 GLU D CA 1
ATOM 10327 C C . GLU H 2 123 ? -32.919 38.044 28.173 1.00 39.30 124 GLU D C 1
ATOM 10328 O O . GLU H 2 123 ? -33.286 38.227 27.013 1.00 40.32 124 GLU D O 1
ATOM 10334 N N . GLY H 2 124 ? -33.145 36.897 28.808 1.00 39.75 125 GLY D N 1
ATOM 10335 C CA . GLY H 2 124 ? -33.874 35.818 28.157 1.00 35.86 125 GLY D CA 1
ATOM 10336 C C . GLY H 2 124 ? -33.110 35.128 27.030 1.00 39.03 125 GLY D C 1
ATOM 10337 O O . GLY H 2 124 ? -31.904 35.335 26.882 1.00 34.34 125 GLY D O 1
ATOM 10338 N N . TRP H 2 125 ? -33.820 34.320 26.237 1.00 43.11 126 TRP D N 1
ATOM 10339 C CA . TRP H 2 125 ? -33.217 33.439 25.228 1.00 35.67 126 TRP D CA 1
ATOM 10340 C C . TRP H 2 125 ? -33.698 33.720 23.801 1.00 36.41 126 TRP D C 1
ATOM 10341 O O . TRP H 2 125 ? -34.834 33.415 23.444 1.00 39.61 126 TRP D O 1
ATOM 10352 N N . ARG H 2 126 ? -32.816 34.283 22.983 1.00 31.43 127 ARG D N 1
ATOM 10353 C CA . ARG H 2 126 ? -33.132 34.567 21.587 1.00 36.23 127 ARG D CA 1
ATOM 10354 C C . ARG H 2 126 ? -33.622 33.316 20.845 1.00 36.15 127 ARG D C 1
ATOM 10355 O O . ARG H 2 126 ? -33.055 32.235 21.001 1.00 37.30 127 ARG D O 1
ATOM 10363 N N . SER H 2 127 ? -34.658 33.473 20.026 1.00 32.20 128 SER D N 1
ATOM 10364 C CA . SER H 2 127 ? -35.341 32.336 19.416 1.00 37.65 128 SER D CA 1
ATOM 10365 C C . SER H 2 127 ? -35.080 32.116 17.925 1.00 38.68 128 SER D C 1
ATOM 10366 O O . SER H 2 127 ? -35.550 31.129 17.377 1.00 41.69 128 SER D O 1
ATOM 10369 N N . GLN H 2 128 ? -34.364 33.022 17.263 1.00 37.61 129 GLN D N 1
ATOM 10370 C CA . GLN H 2 128 ? -33.999 32.826 15.849 1.00 39.75 129 GLN D CA 1
ATOM 10371 C C . GLN H 2 128 ? -32.495 32.744 15.616 1.00 37.70 129 GLN D C 1
ATOM 10372 O O . GLN H 2 128 ? -31.775 33.675 15.956 1.00 36.84 129 GLN D O 1
ATOM 10378 N N . PRO H 2 129 ? -32.009 31.630 15.040 1.00 39.22 130 PRO D N 1
ATOM 10379 C CA . PRO H 2 129 ? -32.716 30.364 14.841 1.00 32.99 130 PRO D CA 1
ATOM 10380 C C . PRO H 2 129 ? -33.030 29.715 16.180 1.00 35.70 130 PRO D C 1
ATOM 10381 O O . PRO H 2 129 ? -32.575 30.209 17.213 1.00 36.23 130 PRO D O 1
ATOM 10385 N N . ARG H 2 130 ? -33.796 28.626 16.159 1.00 36.87 131 ARG D N 1
ATOM 10386 C CA . ARG H 2 130 ? -34.249 27.974 17.387 1.00 36.88 131 ARG D CA 1
ATOM 10387 C C . ARG H 2 130 ? -33.232 26.972 17.928 1.00 37.45 131 ARG D C 1
ATOM 10388 O O . ARG H 2 130 ? -32.876 26.009 17.257 1.00 39.11 131 ARG D O 1
ATOM 10390 N N . TYR H 2 131 ? -32.762 27.212 19.146 1.00 37.71 132 TYR D N 1
ATOM 10391 C CA . TYR H 2 131 ? -31.913 26.252 19.839 1.00 37.44 132 TYR D CA 1
ATOM 10392 C C . TYR H 2 131 ? -32.476 25.985 21.232 1.00 40.05 132 TYR D C 1
ATOM 10393 O O . TYR H 2 131 ? -33.072 26.864 21.838 1.00 41.56 132 TYR D O 1
ATOM 10402 N N . SER H 2 132 ? -32.292 24.767 21.733 1.00 41.20 133 SER D N 1
ATOM 10403 C CA . SER H 2 132 ? -32.784 24.430 23.060 1.00 46.69 133 SER D CA 1
ATOM 10404 C C . SER H 2 132 ? -32.232 25.386 24.108 1.00 42.53 133 SER D C 1
ATOM 10405 O O . SER H 2 132 ? -31.024 25.592 24.202 1.00 41.77 133 SER D O 1
ATOM 10408 N N . ARG H 2 133 ? -33.130 25.972 24.891 1.00 42.98 134 ARG D N 1
ATOM 10409 C CA . ARG H 2 133 ? -32.753 26.860 25.981 1.00 35.40 134 ARG D CA 1
ATOM 10410 C C . ARG H 2 133 ? -31.963 26.068 27.025 1.00 40.45 134 ARG D C 1
ATOM 10411 O O . ARG H 2 133 ? -32.370 24.977 27.418 1.00 36.17 134 ARG D O 1
ATOM 10419 N N . PRO H 2 134 ? -30.799 26.598 27.434 1.00 39.95 135 PRO D N 1
ATOM 10420 C CA . PRO H 2 134 ? -29.944 26.035 28.482 1.00 40.52 135 PRO D CA 1
ATOM 10421 C C . PRO H 2 134 ? -30.672 25.874 29.820 1.00 41.82 135 PRO D C 1
ATOM 10422 O O . PRO H 2 134 ? -31.414 26.766 30.216 1.00 40.28 135 PRO D O 1
ATOM 10426 N N . THR H 2 135 ? -30.457 24.753 30.505 1.00 41.13 136 THR D N 1
ATOM 10427 C CA . THR H 2 135 ? -31.098 24.525 31.798 1.00 43.98 136 THR D CA 1
ATOM 10428 C C . THR H 2 135 ? -30.304 25.152 32.930 1.00 42.08 136 THR D C 1
ATOM 10429 O O . THR H 2 135 ? -30.783 25.228 34.057 1.00 44.02 136 THR D O 1
ATOM 10433 N N . LEU H 2 136 ? -29.087 25.596 32.638 1.00 41.12 137 LEU D N 1
ATOM 10434 C CA . LEU H 2 136 ? -28.208 26.080 33.692 1.00 43.68 137 LEU D CA 1
ATOM 10435 C C . LEU H 2 136 ? -28.726 27.386 34.255 1.00 46.50 137 LEU D C 1
ATOM 10436 O O . LEU H 2 136 ? -29.171 28.262 33.512 1.00 42.57 137 LEU D O 1
ATOM 10441 N N . SER H 2 137 ? -28.638 27.517 35.573 1.00 41.35 138 SER D N 1
ATOM 10442 C CA . SER H 2 137 ? -29.147 28.688 36.255 1.00 42.97 138 SER D CA 1
ATOM 10443 C C . SER H 2 137 ? -28.349 29.924 35.841 1.00 44.14 138 SER D C 1
ATOM 10444 O O . SER H 2 137 ? -27.143 29.982 36.054 1.00 46.01 138 SER D O 1
ATOM 10447 N N . PRO H 2 138 ? -29.026 30.913 35.237 1.00 46.67 139 PRO D N 1
ATOM 10448 C CA . PRO H 2 138 ? -28.399 32.150 34.764 1.00 40.62 139 PRO D CA 1
ATOM 10449 C C . PRO H 2 138 ? -27.644 32.919 35.839 1.00 45.02 139 PRO D C 1
ATOM 10450 O O . PRO H 2 138 ? -28.093 33.043 36.979 1.00 39.57 139 PRO D O 1
ATOM 10454 N N . SER H 2 139 ? -26.483 33.431 35.447 1.00 44.22 140 SER D N 1
ATOM 10455 C CA . SER H 2 139 ? -25.696 34.327 36.277 1.00 37.06 140 SER D CA 1
ATOM 10456 C C . SER H 2 139 ? -24.676 35.097 35.447 1.00 38.37 140 SER D C 1
ATOM 10457 O O . SER H 2 139 ? -24.010 34.530 34.575 1.00 36.73 140 SER D O 1
ATOM 10460 N N . PRO H 2 140 ? -24.549 36.400 35.724 1.00 42.35 141 PRO D N 1
ATOM 10461 C CA . PRO H 2 140 ? -23.574 37.263 35.047 1.00 42.21 141 PRO D CA 1
ATOM 10462 C C . PRO H 2 140 ? -22.190 36.636 35.135 1.00 42.20 141 PRO D C 1
ATOM 10463 O O . PRO H 2 140 ? -21.420 36.676 34.168 1.00 35.67 141 PRO D O 1
ATOM 10467 N N . ARG H 2 141 ? -21.910 36.041 36.293 1.00 36.97 142 ARG D N 1
ATOM 10468 C CA . ARG H 2 141 ? -20.605 35.477 36.611 1.00 37.01 142 ARG D CA 1
ATOM 10469 C C . ARG H 2 141 ? -20.278 34.267 35.734 1.00 36.45 142 ARG D C 1
ATOM 10470 O O . ARG H 2 141 ? -19.129 33.831 35.652 1.00 31.09 142 ARG D O 1
ATOM 10478 N N . ARG H 2 142 ? -21.293 33.746 35.057 1.00 39.23 143 ARG D N 1
ATOM 10479 C CA . ARG H 2 142 ? -21.128 32.562 34.228 1.00 35.57 143 ARG D CA 1
ATOM 10480 C C . ARG H 2 142 ? -20.914 32.891 32.752 1.00 34.20 143 ARG D C 1
ATOM 10481 O O . ARG H 2 142 ? -20.950 31.997 31.910 1.00 34.46 143 ARG D O 1
ATOM 10489 N N . GLN H 2 143 ? -20.671 34.165 32.442 1.00 32.50 144 GLN D N 1
ATOM 10490 C CA . GLN H 2 143 ? -20.416 34.576 31.056 1.00 36.06 144 GLN D CA 1
ATOM 10491 C C . GLN H 2 143 ? -19.063 34.087 30.515 1.00 31.40 144 GLN D C 1
ATOM 10492 O O . GLN H 2 143 ? -18.177 33.713 31.276 1.00 34.03 144 GLN D O 1
ATOM 10498 N N . VAL H 2 144 ? -18.901 34.089 29.200 1.00 30.16 145 VAL D N 1
ATOM 10499 C CA . VAL H 2 144 ? -17.664 33.596 28.613 1.00 30.52 145 VAL D CA 1
ATOM 10500 C C . VAL H 2 144 ? -17.243 34.453 27.427 1.00 32.43 145 VAL D C 1
ATOM 10501 O O . VAL H 2 144 ? -18.083 35.094 26.788 1.00 32.35 145 VAL D O 1
ATOM 10505 N N . ALA H 2 145 ? -15.947 34.462 27.126 1.00 28.71 146 ALA D N 1
ATOM 10506 C CA . ALA H 2 145 ? -15.476 35.141 25.926 1.00 26.32 146 ALA D CA 1
ATOM 10507 C C . ALA H 2 145 ? -14.860 34.127 24.977 1.00 25.20 146 ALA D C 1
ATOM 10508 O O . ALA H 2 145 ? -14.140 33.228 25.404 1.00 27.85 146 ALA D O 1
ATOM 10510 N N . VAL H 2 146 ? -15.131 34.261 23.690 1.00 24.89 147 VAL D N 1
ATOM 10511 C CA . VAL H 2 146 ? -14.552 33.321 22.729 1.00 25.82 147 VAL D CA 1
ATOM 10512 C C . VAL H 2 146 ? -13.392 33.987 22.030 1.00 27.98 147 VAL D C 1
ATOM 10513 O O . VAL H 2 146 ? -13.576 34.988 21.342 1.00 26.68 147 VAL D O 1
ATOM 10517 N N . LEU H 2 147 ? -12.190 33.454 22.247 1.00 31.52 148 LEU D N 1
ATOM 10518 C CA . LEU H 2 147 ? -10.974 34.134 21.808 1.00 27.81 148 LEU D CA 1
ATOM 10519 C C . LEU H 2 147 ? -10.278 33.377 20.700 1.00 28.85 148 LEU D C 1
ATOM 10520 O O . LEU H 2 147 ? -9.582 32.396 20.951 1.00 26.16 148 LEU D O 1
ATOM 10525 N N . ASN H 2 148 ? -10.497 33.810 19.464 1.00 22.39 149 ASN D N 1
ATOM 10526 C CA . ASN H 2 148 ? -9.672 33.348 18.379 1.00 24.99 149 ASN D CA 1
ATOM 10527 C C . ASN H 2 148 ? -8.240 33.881 18.560 1.00 25.33 149 ASN D C 1
ATOM 10528 O O . ASN H 2 148 ? -8.000 35.071 18.450 1.00 27.69 149 ASN D O 1
ATOM 10533 N N . LEU H 2 149 ? -7.291 32.994 18.855 1.00 28.94 150 LEU D N 1
ATOM 10534 C CA . LEU H 2 149 ? -5.904 33.383 19.143 1.00 24.65 150 LEU D CA 1
ATOM 10535 C C . LEU H 2 149 ? -5.060 33.525 17.872 1.00 26.00 150 LEU D C 1
ATOM 10536 O O . LEU H 2 149 ? -5.171 32.717 16.977 1.00 31.13 150 LEU D O 1
ATOM 10541 N N . PRO H 2 150 ? -4.194 34.550 17.800 1.00 25.12 151 PRO D N 1
ATOM 10542 C CA . PRO H 2 150 ? -3.484 34.807 16.536 1.00 26.10 151 PRO D CA 1
ATOM 10543 C C . PRO H 2 150 ? -2.228 33.965 16.336 1.00 26.91 151 PRO D C 1
ATOM 10544 O O . PRO H 2 150 ? -1.707 33.317 17.253 1.00 23.47 151 PRO D O 1
ATOM 10548 N N . ARG H 2 151 ? -1.734 33.987 15.109 1.00 25.25 152 ARG D N 1
ATOM 10549 C CA . ARG H 2 151 ? -0.465 33.352 14.826 1.00 24.26 152 ARG D CA 1
ATOM 10550 C C . ARG H 2 151 ? 0.587 33.894 15.765 1.00 26.84 152 ARG D C 1
ATOM 10551 O O . ARG H 2 151 ? 0.571 35.068 16.133 1.00 28.67 152 ARG D O 1
ATOM 10559 N N . SER H 2 152 ? 1.467 33.004 16.187 1.00 26.68 153 SER D N 1
ATOM 10560 C CA . SER H 2 152 ? 2.597 33.371 17.008 1.00 32.41 153 SER D CA 1
ATOM 10561 C C . SER H 2 152 ? 2.234 33.661 18.465 1.00 28.38 153 SER D C 1
ATOM 10562 O O . SER H 2 152 ? 3.088 34.084 19.237 1.00 30.25 153 SER D O 1
ATOM 10565 N N . PHE H 2 153 ? 0.983 33.416 18.844 1.00 26.51 154 PHE D N 1
ATOM 10566 C CA . PHE H 2 153 ? 0.531 33.650 20.230 1.00 25.21 154 PHE D CA 1
ATOM 10567 C C . PHE H 2 153 ? 1.166 32.700 21.266 1.00 29.25 154 PHE D C 1
ATOM 10568 O O . PHE H 2 153 ? 1.649 31.611 20.931 1.00 29.12 154 PHE D O 1
ATOM 10576 N N . ASP H 2 154 ? 1.144 33.117 22.531 1.00 28.83 155 ASP D N 1
ATOM 10577 C CA . ASP H 2 154 ? 1.583 32.285 23.651 1.00 28.83 155 ASP D CA 1
ATOM 10578 C C . ASP H 2 154 ? 0.466 32.327 24.699 1.00 30.20 155 ASP D C 1
ATOM 10579 O O . ASP H 2 154 ? 0.165 33.387 25.237 1.00 28.90 155 ASP D O 1
ATOM 10584 N N . TRP H 2 155 ? -0.178 31.198 24.978 1.00 29.31 156 TRP D N 1
ATOM 10585 C CA . TRP H 2 155 ? -1.380 31.262 25.826 1.00 31.03 156 TRP D CA 1
ATOM 10586 C C . TRP H 2 155 ? -1.146 31.826 27.229 1.00 32.09 156 TRP D C 1
ATOM 10587 O O . TRP H 2 155 ? -2.034 32.473 27.794 1.00 32.85 156 TRP D O 1
ATOM 10598 N N . VAL H 2 156 ? 0.039 31.601 27.783 1.00 31.78 157 VAL D N 1
ATOM 10599 C CA . VAL H 2 156 ? 0.361 32.159 29.097 1.00 34.68 157 VAL D CA 1
ATOM 10600 C C . VAL H 2 156 ? 0.033 33.644 29.172 1.00 30.48 157 VAL D C 1
ATOM 10601 O O . VAL H 2 156 ? -0.371 34.144 30.214 1.00 32.61 157 VAL D O 1
ATOM 10605 N N . SER H 2 157 ? 0.179 34.357 28.060 1.00 34.02 158 SER D N 1
ATOM 10606 C CA . SER H 2 157 ? -0.030 35.800 28.112 1.00 32.81 158 SER D CA 1
ATOM 10607 C C . SER H 2 157 ? -1.446 36.154 28.568 1.00 33.25 158 SER D C 1
ATOM 10608 O O . SER H 2 157 ? -1.687 37.273 29.015 1.00 38.19 158 SER D O 1
ATOM 10611 N N . LEU H 2 158 ? -2.377 35.204 28.473 1.00 31.38 159 LEU D N 1
ATOM 10612 C CA . LEU H 2 158 ? -3.744 35.442 28.942 1.00 31.44 159 LEU D CA 1
ATOM 10613 C C . LEU H 2 158 ? -3.849 35.461 30.470 1.00 32.60 159 LEU D C 1
ATOM 10614 O O . LEU H 2 158 ? -4.836 35.942 31.013 1.00 24.81 159 LEU D O 1
ATOM 10619 N N . LEU H 2 159 ? -2.840 34.926 31.145 1.00 29.47 160 LEU D N 1
ATOM 10620 C CA . LEU H 2 159 ? -2.960 34.614 32.562 1.00 33.72 160 LEU D CA 1
ATOM 10621 C C . LEU H 2 159 ? -2.661 35.812 33.443 1.00 32.28 160 LEU D C 1
ATOM 10622 O O . LEU H 2 159 ? -1.852 36.661 33.071 1.00 31.29 160 LEU D O 1
ATOM 10627 N N . VAL H 2 160 ? -3.304 35.872 34.612 1.00 34.31 161 VAL D N 1
ATOM 10628 C CA . VAL H 2 160 ? -3.006 36.924 35.574 1.00 35.43 161 VAL D CA 1
ATOM 10629 C C . VAL H 2 160 ? -1.529 36.875 35.897 1.00 40.36 161 VAL D C 1
ATOM 10630 O O . VAL H 2 160 ? -0.920 35.805 35.866 1.00 38.64 161 VAL D O 1
ATOM 10634 N N . PRO H 2 161 ? -0.944 38.040 36.200 1.00 40.74 162 PRO D N 1
ATOM 10635 C CA . PRO H 2 161 ? 0.487 38.143 36.490 1.00 41.75 162 PRO D CA 1
ATOM 10636 C C . PRO H 2 161 ? 0.988 37.153 37.543 1.00 44.97 162 PRO D C 1
ATOM 10637 O O . PRO H 2 161 ? 2.022 36.524 37.304 1.00 43.96 162 PRO D O 1
ATOM 10641 N N . GLU H 2 162 ? 0.292 37.004 38.667 1.00 43.07 163 GLU D N 1
ATOM 10642 C CA . GLU H 2 162 ? 0.758 36.077 39.695 1.00 43.66 163 GLU D CA 1
ATOM 10643 C C . GLU H 2 162 ? 1.007 34.700 39.081 1.00 45.51 163 GLU D C 1
ATOM 10644 O O . GLU H 2 162 ? 2.088 34.121 39.229 1.00 47.04 163 GLU D O 1
ATOM 10650 N N . SER H 2 163 ? 0.001 34.188 38.378 1.00 44.80 164 SER D N 1
ATOM 10651 C CA . SER H 2 163 ? 0.096 32.883 37.736 1.00 42.18 164 SER D CA 1
ATOM 10652 C C . SER H 2 163 ? 1.201 32.896 36.708 1.00 41.51 164 SER D C 1
ATOM 10653 O O . SER H 2 163 ? 1.880 31.897 36.489 1.00 42.11 164 SER D O 1
ATOM 10656 N N . GLN H 2 164 ? 1.386 34.046 36.086 1.00 38.97 165 GLN D N 1
ATOM 10657 C CA . GLN H 2 164 ? 2.394 34.172 35.071 1.00 40.82 165 GLN D CA 1
ATOM 10658 C C . GLN H 2 164 ? 3.764 34.030 35.718 1.00 45.33 165 GLN D C 1
ATOM 10659 O O . GLN H 2 164 ? 4.700 33.520 35.100 1.00 41.85 165 GLN D O 1
ATOM 10665 N N . GLU H 2 165 ? 3.863 34.460 36.975 1.00 42.33 166 GLU D N 1
ATOM 10666 C CA . GLU H 2 165 ? 5.132 34.467 37.691 1.00 47.05 166 GLU D CA 1
ATOM 10667 C C . GLU H 2 165 ? 5.480 33.086 38.204 1.00 47.27 166 GLU D C 1
ATOM 10668 O O . GLU H 2 165 ? 6.648 32.705 38.240 1.00 48.96 166 GLU D O 1
ATOM 10674 N N . VAL H 2 166 ? 4.470 32.338 38.626 1.00 42.02 167 VAL D N 1
ATOM 10675 C CA . VAL H 2 166 ? 4.721 30.991 39.091 1.00 43.76 167 VAL D CA 1
ATOM 10676 C C . VAL H 2 166 ? 5.387 30.199 37.971 1.00 45.80 167 VAL D C 1
ATOM 10677 O O . VAL H 2 166 ? 6.282 29.393 38.218 1.00 46.42 167 VAL D O 1
ATOM 10681 N N . ILE H 2 167 ? 4.966 30.461 36.735 1.00 40.30 168 ILE D N 1
ATOM 10682 C CA . ILE H 2 167 ? 5.498 29.754 35.581 1.00 40.57 168 ILE D CA 1
ATOM 10683 C C . ILE H 2 167 ? 6.910 30.221 35.228 1.00 42.49 168 ILE D C 1
ATOM 10684 O O . ILE H 2 167 ? 7.762 29.414 34.863 1.00 45.28 168 ILE D O 1
ATOM 10689 N N . GLU H 2 168 ? 7.147 31.527 35.335 1.00 47.75 169 GLU D N 1
ATOM 10690 C CA . GLU H 2 168 ? 8.455 32.107 35.046 1.00 48.02 169 GLU D CA 1
ATOM 10691 C C . GLU H 2 168 ? 9.495 31.529 35.995 1.00 46.99 169 GLU D C 1
ATOM 10692 O O . GLU H 2 168 ? 10.590 31.163 35.581 1.00 49.01 169 GLU D O 1
ATOM 10698 N N . GLU H 2 169 ? 9.151 31.447 37.273 1.00 48.22 170 GLU D N 1
ATOM 10699 C CA . GLU H 2 169 ? 10.065 30.904 38.263 1.00 46.70 170 GLU D CA 1
ATOM 10700 C C . GLU H 2 169 ? 10.391 29.449 37.936 1.00 46.35 170 GLU D C 1
ATOM 10701 O O . GLU H 2 169 ? 11.553 29.057 37.831 1.00 44.05 170 GLU D O 1
ATOM 10707 N N . PHE H 2 170 ? 9.346 28.654 37.774 1.00 45.49 171 PHE D N 1
ATOM 10708 C CA . PHE H 2 170 ? 9.484 27.274 37.338 1.00 46.10 171 PHE D CA 1
ATOM 10709 C C . PHE H 2 170 ? 10.469 27.137 36.168 1.00 45.28 171 PHE D C 1
ATOM 10710 O O . PHE H 2 170 ? 11.424 26.362 36.237 1.00 42.54 171 PHE D O 1
ATOM 10718 N N . ARG H 2 171 ? 10.237 27.905 35.108 1.00 41.68 172 ARG D N 1
ATOM 10719 C CA . ARG H 2 171 ? 11.068 27.863 33.909 1.00 45.53 172 ARG D CA 1
ATOM 10720 C C . ARG H 2 171 ? 12.525 28.252 34.141 1.00 49.36 172 ARG D C 1
ATOM 10721 O O . ARG H 2 171 ? 13.433 27.570 33.661 1.00 48.33 172 ARG D O 1
ATOM 10729 N N . ALA H 2 172 ? 12.742 29.359 34.848 1.00 47.26 173 ALA D N 1
ATOM 10730 C CA . ALA H 2 172 ? 14.094 29.787 35.216 1.00 48.87 173 ALA D CA 1
ATOM 10731 C C . ALA H 2 172 ? 14.863 28.637 35.857 1.00 48.06 173 ALA D C 1
ATOM 10732 O O . ALA H 2 172 ? 16.018 28.386 35.519 1.00 50.91 173 ALA D O 1
ATOM 10734 N N . GLY H 2 173 ? 14.218 27.942 36.786 1.00 44.92 174 GLY D N 1
ATOM 10735 C CA . GLY H 2 173 ? 14.813 26.760 37.383 1.00 51.81 174 GLY D CA 1
ATOM 10736 C C . GLY H 2 173 ? 15.263 25.754 36.333 1.00 52.34 174 GLY D C 1
ATOM 10737 O O . GLY H 2 173 ? 16.296 25.093 36.477 1.00 51.08 174 GLY D O 1
ATOM 10738 N N . LEU H 2 174 ? 14.484 25.649 35.263 1.00 50.45 175 LEU D N 1
ATOM 10739 C CA . LEU H 2 174 ? 14.774 24.711 34.189 1.00 50.94 175 LEU D CA 1
ATOM 10740 C C . LEU H 2 174 ? 15.939 25.151 33.300 1.00 52.09 175 LEU D C 1
ATOM 10741 O O . LEU H 2 174 ? 16.747 24.320 32.875 1.00 51.82 175 LEU D O 1
ATOM 10746 N N . ARG H 2 175 ? 16.017 26.444 32.996 1.00 53.40 176 ARG D N 1
ATOM 10747 C CA . ARG H 2 175 ? 17.125 26.964 32.192 1.00 54.30 176 ARG D CA 1
ATOM 10748 C C . ARG H 2 175 ? 18.450 26.750 32.928 1.00 54.83 176 ARG D C 1
ATOM 10749 O O . ARG H 2 175 ? 19.494 26.534 32.310 1.00 53.04 176 ARG D O 1
ATOM 10757 N N . LYS H 2 176 ? 18.388 26.801 34.255 1.00 53.99 177 LYS D N 1
ATOM 10758 C CA . LYS H 2 176 ? 19.549 26.540 35.103 1.00 56.60 177 LYS D CA 1
ATOM 10759 C C . LYS H 2 176 ? 20.183 25.179 34.801 1.00 59.88 177 LYS D C 1
ATOM 10760 O O . LYS H 2 176 ? 21.254 24.852 35.314 1.00 62.30 177 LYS D O 1
ATOM 10766 N N . ASP H 2 177 ? 19.520 24.385 33.967 1.00 58.67 178 ASP D N 1
ATOM 10767 C CA . ASP H 2 177 ? 20.052 23.089 33.569 1.00 55.69 178 ASP D CA 1
ATOM 10768 C C . ASP H 2 177 ? 19.945 22.904 32.070 1.00 54.24 178 ASP D C 1
ATOM 10769 O O . ASP H 2 177 ? 19.822 21.784 31.594 1.00 55.13 178 ASP D O 1
ATOM 10774 N N . GLY H 2 178 ? 19.975 24.006 31.331 1.00 49.00 179 GLY D N 1
ATOM 10775 C CA . GLY H 2 178 ? 19.918 23.947 29.883 1.00 52.06 179 GLY D CA 1
ATOM 10776 C C . GLY H 2 178 ? 18.597 23.436 29.335 1.00 52.18 179 GLY D C 1
ATOM 10777 O O . GLY H 2 178 ? 18.525 22.981 28.187 1.00 47.59 179 GLY D O 1
ATOM 10778 N N . LEU H 2 179 ? 17.548 23.527 30.145 1.00 44.94 180 LEU D N 1
ATOM 10779 C CA . LEU H 2 179 ? 16.226 23.042 29.750 1.00 48.98 180 LEU D CA 1
ATOM 10780 C C . LEU H 2 179 ? 15.172 24.150 29.687 1.00 48.45 180 LEU D C 1
ATOM 10781 O O . LEU H 2 179 ? 15.357 25.240 30.241 1.00 49.76 180 LEU D O 1
ATOM 10786 N N . GLY H 2 180 ? 14.050 23.853 29.036 1.00 44.35 181 GLY D N 1
ATOM 10787 C CA . GLY H 2 180 ? 12.911 24.760 29.033 1.00 42.34 181 GLY D CA 1
ATOM 10788 C C . GLY H 2 180 ? 11.556 24.062 29.050 1.00 39.70 181 GLY D C 1
ATOM 10789 O O . GLY H 2 180 ? 11.463 22.836 29.142 1.00 37.77 181 GLY D O 1
ATOM 10790 N N . LEU H 2 181 ? 10.495 24.858 28.973 1.00 43.63 182 LEU D N 1
ATOM 10791 C CA . LEU H 2 181 ? 9.148 24.343 28.742 1.00 40.20 182 LEU D CA 1
ATOM 10792 C C . LEU H 2 181 ? 8.342 25.424 28.034 1.00 37.26 182 LEU D C 1
ATOM 10793 O O . LEU H 2 181 ? 7.476 26.060 28.632 1.00 33.11 182 LEU D O 1
ATOM 10798 N N . PRO H 2 182 ? 8.646 25.643 26.748 1.00 32.34 183 PRO D N 1
ATOM 10799 C CA . PRO H 2 182 ? 7.976 26.657 25.930 1.00 31.99 183 PRO D CA 1
ATOM 10800 C C . PRO H 2 182 ? 6.493 26.369 25.793 1.00 31.25 183 PRO D C 1
ATOM 10801 O O . PRO H 2 182 ? 6.076 25.215 25.930 1.00 30.89 183 PRO D O 1
ATOM 10805 N N . THR H 2 183 ? 5.719 27.409 25.496 1.00 31.78 184 THR D N 1
ATOM 10806 C CA . THR H 2 183 ? 4.284 27.291 25.268 1.00 32.44 184 THR D CA 1
ATOM 10807 C C . THR H 2 183 ? 3.887 28.008 23.985 1.00 36.63 184 THR D C 1
ATOM 10808 O O . THR H 2 183 ? 4.165 29.196 23.830 1.00 36.65 184 THR D O 1
ATOM 10812 N N . SER H 2 184 ? 3.238 27.303 23.064 1.00 36.00 185 SER D N 1
ATOM 10813 C CA . SER H 2 184 ? 2.618 27.989 21.933 1.00 37.70 185 SER D CA 1
ATOM 10814 C C . SER H 2 184 ? 1.151 28.278 22.232 1.00 35.09 185 SER D C 1
ATOM 10815 O O . SER H 2 184 ? 0.825 28.908 23.247 1.00 33.48 185 SER D O 1
ATOM 10818 N N . THR H 2 185 ? 0.259 27.813 21.364 1.00 29.93 186 THR D N 1
ATOM 10819 C CA . THR H 2 185 ? -1.135 28.185 21.511 1.00 31.24 186 THR D CA 1
ATOM 10820 C C . THR H 2 185 ? -2.081 27.239 20.796 1.00 29.56 186 THR D C 1
ATOM 10821 O O . THR H 2 185 ? -1.738 26.697 19.738 1.00 34.73 186 THR D O 1
ATOM 10825 N N . PRO H 2 186 ? -3.276 27.028 21.382 1.00 28.72 187 PRO D N 1
ATOM 10826 C CA . PRO H 2 186 ? -4.389 26.425 20.646 1.00 29.35 187 PRO D CA 1
ATOM 10827 C C . PRO H 2 186 ? -4.896 27.451 19.638 1.00 30.33 187 PRO D C 1
ATOM 10828 O O . PRO H 2 186 ? -4.475 28.604 19.698 1.00 33.39 187 PRO D O 1
ATOM 10832 N N . ASP H 2 187 ? -5.742 27.045 18.704 1.00 30.38 188 ASP D N 1
ATOM 10833 C CA . ASP H 2 187 ? -6.333 27.989 17.757 1.00 32.83 188 ASP D CA 1
ATOM 10834 C C . ASP H 2 187 ? -7.287 28.971 18.420 1.00 32.00 188 ASP D C 1
ATOM 10835 O O . ASP H 2 187 ? -7.474 30.095 17.958 1.00 32.08 188 ASP D O 1
ATOM 10840 N N . LEU H 2 188 ? -7.900 28.529 19.504 1.00 26.90 189 LEU D N 1
ATOM 10841 C CA . LEU H 2 188 ? -8.941 29.304 20.128 1.00 26.44 189 LEU D CA 1
ATOM 10842 C C . LEU H 2 188 ? -9.061 28.856 21.563 1.00 25.11 189 LEU D C 1
ATOM 10843 O O . LEU H 2 188 ? -8.841 27.686 21.868 1.00 30.74 189 LEU D O 1
ATOM 10848 N N . ALA H 2 189 ? -9.388 29.789 22.440 1.00 26.02 190 ALA D N 1
ATOM 10849 C CA . ALA H 2 189 ? -9.647 29.480 23.845 1.00 27.36 190 ALA D CA 1
ATOM 10850 C C . ALA H 2 189 ? -10.968 30.115 24.242 1.00 29.08 190 ALA D C 1
ATOM 10851 O O . ALA H 2 189 ? -11.303 31.198 23.745 1.00 30.24 190 ALA D O 1
ATOM 10853 N N . VAL H 2 190 ? -11.713 29.431 25.119 1.00 28.78 191 VAL D N 1
ATOM 10854 C CA . VAL H 2 190 ? -12.934 29.969 25.702 1.00 25.07 191 VAL D CA 1
ATOM 10855 C C . VAL H 2 190 ? -12.668 30.167 27.183 1.00 28.25 191 VAL D C 1
ATOM 10856 O O . VAL H 2 190 ? -12.288 29.225 27.882 1.00 25.08 191 VAL D O 1
ATOM 10860 N N . VAL H 2 191 ? -12.861 31.391 27.648 1.00 25.19 192 VAL D N 1
ATOM 10861 C CA . VAL H 2 191 ? -12.504 31.755 29.011 1.00 33.63 192 VAL D CA 1
ATOM 10862 C C . VAL H 2 191 ? -13.695 32.361 29.759 1.00 33.70 192 VAL D C 1
ATOM 10863 O O . VAL H 2 191 ? -14.572 32.941 29.146 1.00 26.99 192 VAL D O 1
ATOM 10867 N N . VAL H 2 192 ? -13.734 32.233 31.084 1.00 29.19 193 VAL D N 1
ATOM 10868 C CA . VAL H 2 192 ? -14.764 32.934 31.847 1.00 27.69 193 VAL D CA 1
ATOM 10869 C C . VAL H 2 192 ? -14.534 34.438 31.689 1.00 31.73 193 VAL D C 1
ATOM 10870 O O . VAL H 2 192 ? -13.400 34.906 31.752 1.00 35.28 193 VAL D O 1
ATOM 10874 N N . LEU H 2 193 ? -15.597 35.191 31.422 1.00 31.48 194 LEU D N 1
ATOM 10875 C CA . LEU H 2 193 ? -15.465 36.631 31.257 1.00 33.07 194 LEU D CA 1
ATOM 10876 C C . LEU H 2 193 ? -15.120 37.235 32.615 1.00 37.93 194 LEU D C 1
ATOM 10877 O O . LEU H 2 193 ? -15.823 36.999 33.599 1.00 40.82 194 LEU D O 1
ATOM 10882 N N . PRO H 2 194 ? -14.013 37.988 32.689 1.00 38.91 195 PRO D N 1
ATOM 10883 C CA . PRO H 2 194 ? -13.587 38.523 33.986 1.00 41.60 195 PRO D CA 1
ATOM 10884 C C . PRO H 2 194 ? -14.648 39.435 34.585 1.00 39.88 195 PRO D C 1
ATOM 10885 O O . PRO H 2 194 ? -15.443 40.039 33.870 1.00 40.52 195 PRO D O 1
ATOM 10889 N N . GLU H 2 195 ? -14.656 39.518 35.905 1.00 45.78 196 GLU D N 1
ATOM 10890 C CA . GLU H 2 195 ? -15.577 40.379 36.627 1.00 44.48 196 GLU D CA 1
ATOM 10891 C C . GLU H 2 195 ? -15.723 41.735 35.951 1.00 41.84 196 GLU D C 1
ATOM 10892 O O . GLU H 2 195 ? -16.828 42.162 35.628 1.00 41.53 196 GLU D O 1
ATOM 10898 N N . GLU H 2 196 ? -14.598 42.397 35.717 1.00 39.73 197 GLU D N 1
ATOM 10899 C CA . GLU H 2 196 ? -14.608 43.770 35.225 1.00 40.16 197 GLU D CA 1
ATOM 10900 C C . GLU H 2 196 ? -15.487 43.962 34.000 1.00 42.65 197 GLU D C 1
ATOM 10901 O O . GLU H 2 196 ? -15.995 45.059 33.778 1.00 39.01 197 GLU D O 1
ATOM 10907 N N . PHE H 2 197 ? -15.662 42.899 33.215 1.00 37.89 198 PHE D N 1
ATOM 10908 C CA . PHE H 2 197 ? -16.367 42.990 31.941 1.00 39.77 198 PHE D CA 1
ATOM 10909 C C . PHE H 2 197 ? -17.774 42.416 31.974 1.00 38.91 198 PHE D C 1
ATOM 10910 O O . PHE H 2 197 ? -18.425 42.348 30.942 1.00 36.63 198 PHE D O 1
ATOM 10918 N N . GLN H 2 198 ? -18.242 41.968 33.132 1.00 38.38 199 GLN D N 1
ATOM 10919 C CA . GLN H 2 198 ? -19.496 41.216 33.157 1.00 37.62 199 GLN D CA 1
ATOM 10920 C C . GLN H 2 198 ? -20.731 42.054 32.826 1.00 43.03 199 GLN D C 1
ATOM 10921 O O . GLN H 2 198 ? -21.823 41.518 32.658 1.00 46.72 199 GLN D O 1
ATOM 10927 N N . ASN H 2 199 ? -20.568 43.362 32.696 1.00 39.53 200 ASN D N 1
ATOM 10928 C CA . ASN H 2 199 ? -21.665 44.145 32.135 1.00 44.84 200 ASN D CA 1
ATOM 10929 C C . ASN H 2 199 ? -21.268 45.065 30.987 1.00 42.02 200 ASN D C 1
ATOM 10930 O O . ASN H 2 199 ? -21.815 46.151 30.833 1.00 43.88 200 ASN D O 1
ATOM 10935 N N . ASP H 2 200 ? -20.315 44.606 30.180 1.00 40.66 201 ASP D N 1
ATOM 10936 C CA . ASP H 2 200 ? -20.011 45.237 28.906 1.00 41.63 201 ASP D CA 1
ATOM 10937 C C . ASP H 2 200 ? -20.855 44.553 27.849 1.00 41.55 201 ASP D C 1
ATOM 10938 O O . ASP H 2 200 ? -20.882 43.325 27.777 1.00 39.81 201 ASP D O 1
ATOM 10943 N N . GLU H 2 201 ? -21.543 45.353 27.039 1.00 46.00 202 GLU D N 1
ATOM 10944 C CA . GLU H 2 201 ? -22.540 44.859 26.094 1.00 44.64 202 GLU D CA 1
ATOM 10945 C C . GLU H 2 201 ? -21.893 44.180 24.892 1.00 43.90 202 GLU D C 1
ATOM 10946 O O . GLU H 2 201 ? -22.534 43.429 24.154 1.00 41.28 202 GLU D O 1
ATOM 10952 N N . MET H 2 202 ? -20.619 44.463 24.691 1.00 41.54 203 MET D N 1
ATOM 10953 C CA . MET H 2 202 ? -19.907 43.956 23.534 1.00 45.06 203 MET D CA 1
ATOM 10954 C C . MET H 2 202 ? -19.974 42.428 23.500 1.00 41.77 203 MET D C 1
ATOM 10955 O O . MET H 2 202 ? -20.132 41.820 22.445 1.00 42.38 203 MET D O 1
ATOM 10960 N N . TRP H 2 203 ? -19.868 41.812 24.669 1.00 40.06 204 TRP D N 1
ATOM 10961 C CA . TRP H 2 203 ? -19.869 40.357 24.749 1.00 40.10 204 TRP D CA 1
ATOM 10962 C C . TRP H 2 203 ? -21.264 39.724 24.584 1.00 37.40 204 TRP D C 1
ATOM 10963 O O . TRP H 2 203 ? -21.405 38.499 24.642 1.00 33.56 204 TRP D O 1
ATOM 10974 N N . ARG H 2 204 ? -22.279 40.555 24.355 1.00 37.24 205 ARG D N 1
ATOM 10975 C CA . ARG H 2 204 ? -23.660 40.071 24.251 1.00 36.08 205 ARG D CA 1
ATOM 10976 C C . ARG H 2 204 ? -24.305 40.276 22.874 1.00 39.07 205 ARG D C 1
ATOM 10977 O O . ARG H 2 204 ? -25.456 39.893 22.654 1.00 37.40 205 ARG D O 1
ATOM 10985 N N . GLU H 2 205 ? -23.557 40.869 21.950 1.00 34.77 206 GLU D N 1
ATOM 10986 C CA . GLU H 2 205 ? -24.063 41.128 20.610 1.00 36.89 206 GLU D CA 1
ATOM 10987 C C . GLU H 2 205 ? -23.594 40.070 19.620 1.00 34.48 206 GLU D C 1
ATOM 10988 O O . GLU H 2 205 ? -22.401 39.782 19.518 1.00 35.99 206 GLU D O 1
ATOM 10994 N N . GLU H 2 206 ? -24.537 39.492 18.889 1.00 31.85 207 GLU D N 1
ATOM 10995 C CA . GLU H 2 206 ? -24.205 38.569 17.817 1.00 31.59 207 GLU D CA 1
ATOM 10996 C C . GLU H 2 206 ? -23.840 39.391 16.580 1.00 38.34 207 GLU D C 1
ATOM 10997 O O . GLU H 2 206 ? -24.338 40.511 16.415 1.00 38.41 207 GLU D O 1
ATOM 11003 N N . ILE H 2 207 ? -22.972 38.853 15.723 1.00 30.59 208 ILE D N 1
ATOM 11004 C CA . ILE H 2 207 ? -22.581 39.557 14.509 1.00 28.39 208 ILE D CA 1
ATOM 11005 C C . ILE H 2 207 ? -23.392 39.062 13.315 1.00 27.57 208 ILE D C 1
ATOM 11006 O O . ILE H 2 207 ? -23.852 37.931 13.287 1.00 31.93 208 ILE D O 1
ATOM 11011 N N . ALA H 2 208 ? -23.561 39.913 12.317 1.00 31.16 209 ALA D N 1
ATOM 11012 C CA . ALA H 2 208 ? -24.444 39.585 11.227 1.00 28.36 209 ALA D CA 1
ATOM 11013 C C . ALA H 2 208 ? -23.702 38.874 10.118 1.00 29.12 209 ALA D C 1
ATOM 11014 O O . ALA H 2 208 ? -24.318 38.323 9.213 1.00 33.16 209 ALA D O 1
ATOM 11016 N N . GLY H 2 209 ? -22.377 38.885 10.187 1.00 28.62 210 GLY D N 1
ATOM 11017 C CA . GLY H 2 209 ? -21.567 38.327 9.125 1.00 32.00 210 GLY D CA 1
ATOM 11018 C C . GLY H 2 209 ? -20.087 38.635 9.283 1.00 32.13 210 GLY D C 1
ATOM 11019 O O . GLY H 2 209 ? -19.685 39.364 10.189 1.00 33.70 210 GLY D O 1
ATOM 11020 N N . LEU H 2 210 ? -19.280 38.086 8.382 1.00 28.93 211 LEU D N 1
ATOM 11021 C CA . LEU H 2 210 ? -17.831 38.253 8.431 1.00 30.75 211 LEU D CA 1
ATOM 11022 C C . LEU H 2 210 ? -17.363 39.398 7.540 1.00 30.80 211 LEU D C 1
ATOM 11023 O O . LEU H 2 210 ? -16.447 39.240 6.713 1.00 30.08 211 LEU D O 1
ATOM 11028 N N . THR H 2 211 ? -18.021 40.546 7.701 1.00 28.60 212 THR D N 1
ATOM 11029 C CA . THR H 2 211 ? -17.518 41.807 7.169 1.00 30.37 212 THR D CA 1
ATOM 11030 C C . THR H 2 211 ? -16.131 42.046 7.777 1.00 32.04 212 THR D C 1
ATOM 11031 O O . THR H 2 211 ? -15.811 41.516 8.848 1.00 34.21 212 THR D O 1
ATOM 11035 N N . ARG H 2 212 ? -15.314 42.848 7.108 1.00 28.22 213 ARG D N 1
ATOM 11036 C CA . ARG H 2 212 ? -13.963 43.094 7.583 1.00 29.01 213 ARG D CA 1
ATOM 11037 C C . ARG H 2 212 ? -13.934 43.765 8.970 1.00 28.64 213 ARG D C 1
ATOM 11038 O O . ARG H 2 212 ? -13.061 43.484 9.771 1.00 30.79 213 ARG D O 1
ATOM 11046 N N . PRO H 2 213 ? -14.881 44.663 9.251 1.00 29.46 214 PRO D N 1
ATOM 11047 C CA . PRO H 2 213 ? -14.945 45.194 10.619 1.00 31.87 214 PRO D CA 1
ATOM 11048 C C . PRO H 2 213 ? -15.201 44.112 11.665 1.00 31.23 214 PRO D C 1
ATOM 11049 O O . PRO H 2 213 ? -14.611 44.184 12.749 1.00 32.94 214 PRO D O 1
ATOM 11053 N N . ASN H 2 214 ? -16.051 43.129 11.356 1.00 28.99 215 ASN D N 1
ATOM 11054 C CA . ASN H 2 214 ? -16.317 42.039 12.305 1.00 32.61 215 ASN D CA 1
ATOM 11055 C C . ASN H 2 214 ? -15.192 41.002 12.395 1.00 25.82 215 ASN D C 1
ATOM 11056 O O . ASN H 2 214 ? -14.933 40.469 13.472 1.00 24.63 215 ASN D O 1
ATOM 11061 N N . GLN H 2 215 ? -14.519 40.727 11.278 1.00 23.52 216 GLN D N 1
ATOM 11062 C CA . GLN H 2 215 ? -13.310 39.887 11.321 1.00 26.66 216 GLN D CA 1
ATOM 11063 C C . GLN H 2 215 ? -12.332 40.423 12.355 1.00 28.75 216 GLN D C 1
ATOM 11064 O O . GLN H 2 215 ? -11.795 39.669 13.170 1.00 25.19 216 GLN D O 1
ATOM 11070 N N . ILE H 2 216 ? -12.112 41.733 12.308 1.00 29.26 217 ILE D N 1
ATOM 11071 C CA . ILE H 2 216 ? -11.197 42.418 13.217 1.00 27.12 217 ILE D CA 1
ATOM 11072 C C . ILE H 2 216 ? -11.683 42.399 14.660 1.00 29.02 217 ILE D C 1
ATOM 11073 O O . ILE H 2 216 ? -10.917 42.087 15.582 1.00 28.33 217 ILE D O 1
ATOM 11078 N N . LEU H 2 217 ? -12.954 42.729 14.858 1.00 26.14 218 LEU D N 1
ATOM 11079 C CA . LEU H 2 217 ? -13.546 42.621 16.183 1.00 29.77 218 LEU D CA 1
ATOM 11080 C C . LEU H 2 217 ? -13.251 41.240 16.771 1.00 28.38 218 LEU D C 1
ATOM 11081 O O . LEU H 2 217 ? -12.798 41.128 17.905 1.00 27.02 218 LEU D O 1
ATOM 11086 N N . LEU H 2 218 ? -13.490 40.190 15.985 1.00 24.76 219 LEU D N 1
ATOM 11087 C CA . LEU H 2 218 ? -13.306 38.830 16.480 1.00 27.70 219 LEU D CA 1
ATOM 11088 C C . LEU H 2 218 ? -11.831 38.437 16.725 1.00 28.60 219 LEU D C 1
ATOM 11089 O O . LEU H 2 218 ? -11.527 37.789 17.724 1.00 30.67 219 LEU D O 1
ATOM 11094 N N . SER H 2 219 ? -10.914 38.838 15.844 1.00 24.80 220 SER D N 1
ATOM 11095 C CA . SER H 2 219 ? -9.511 38.428 16.010 1.00 28.17 220 SER D CA 1
ATOM 11096 C C . SER H 2 219 ? -8.670 39.274 16.981 1.00 29.55 220 SER D C 1
ATOM 11097 O O . SER H 2 219 ? -7.530 38.926 17.279 1.00 32.40 220 SER D O 1
ATOM 11100 N N . GLY H 2 220 ? -9.221 40.378 17.474 1.00 30.19 221 GLY D N 1
ATOM 11101 C CA . GLY H 2 220 ? -8.496 41.232 18.401 1.00 25.36 221 GLY D CA 1
ATOM 11102 C C . GLY H 2 220 ? -9.014 41.060 19.814 1.00 27.64 221 GLY D C 1
ATOM 11103 O O . GLY H 2 220 ? -8.451 41.595 20.773 1.00 32.63 221 GLY D O 1
ATOM 11104 N N . ALA H 2 221 ? -10.100 40.311 19.949 1.00 26.95 222 ALA D N 1
ATOM 11105 C CA . ALA H 2 221 ? -10.725 40.120 21.253 1.00 30.35 222 ALA D CA 1
ATOM 11106 C C . ALA H 2 221 ? -9.709 39.707 22.287 1.00 28.91 222 ALA D C 1
ATOM 11107 O O . ALA H 2 221 ? -9.756 40.168 23.419 1.00 32.69 222 ALA D O 1
ATOM 11109 N N . TYR H 2 222 ? -8.795 38.820 21.908 1.00 26.94 223 TYR D N 1
ATOM 11110 C CA . TYR H 2 222 ? -7.839 38.294 22.873 1.00 32.05 223 TYR D CA 1
ATOM 11111 C C . TYR H 2 222 ? -7.035 39.409 23.571 1.00 29.85 223 TYR D C 1
ATOM 11112 O O . TYR H 2 222 ? -6.669 39.285 24.744 1.00 32.51 223 TYR D O 1
ATOM 11121 N N . GLN H 2 223 ? -6.755 40.487 22.850 1.00 30.78 224 GLN D N 1
ATOM 11122 C CA . GLN H 2 223 ? -5.993 41.600 23.418 1.00 28.22 224 GLN D CA 1
ATOM 11123 C C . GLN H 2 223 ? -6.688 42.137 24.653 1.00 34.75 224 GLN D C 1
ATOM 11124 O O . GLN H 2 223 ? -6.036 42.619 25.582 1.00 30.03 224 GLN D O 1
ATOM 11130 N N . ARG H 2 224 ? -8.019 42.070 24.647 1.00 32.31 225 ARG D N 1
ATOM 11131 C CA . ARG H 2 224 ? -8.811 42.626 25.737 1.00 36.34 225 ARG D CA 1
ATOM 11132 C C . ARG H 2 224 ? -8.660 41.827 27.026 1.00 35.33 225 ARG D C 1
ATOM 11133 O O . ARG H 2 224 ? -8.780 42.387 28.114 1.00 39.02 225 ARG D O 1
ATOM 11141 N N . LEU H 2 225 ? -8.370 40.531 26.919 1.00 34.59 226 LEU D N 1
ATOM 11142 C CA . LEU H 2 225 ? -8.281 39.698 28.120 1.00 28.47 226 LEU D CA 1
ATOM 11143 C C . LEU H 2 225 ? -6.883 39.320 28.587 1.00 32.67 226 LEU D C 1
ATOM 11144 O O . LEU H 2 225 ? -6.709 38.810 29.709 1.00 34.99 226 LEU D O 1
ATOM 11149 N N . GLN H 2 226 ? -5.883 39.570 27.759 1.00 28.78 227 GLN D N 1
ATOM 11150 C CA . GLN H 2 226 ? -4.518 39.280 28.170 1.00 33.14 227 GLN D CA 1
ATOM 11151 C C . GLN H 2 226 ? -4.275 39.854 29.560 1.00 33.22 227 GLN D C 1
ATOM 11152 O O . GLN H 2 226 ? -4.547 41.025 29.811 1.00 34.46 227 GLN D O 1
ATOM 11158 N N . GLY H 2 227 ? -3.784 39.013 30.466 1.00 37.72 228 GLY D N 1
ATOM 11159 C CA . GLY H 2 227 ? -3.425 39.452 31.795 1.00 29.70 228 GLY D CA 1
ATOM 11160 C C . GLY H 2 227 ? -4.584 39.464 32.761 1.00 33.91 228 GLY D C 1
ATOM 11161 O O . GLY H 2 227 ? -4.455 39.960 33.875 1.00 39.56 228 GLY D O 1
ATOM 11162 N N . ARG H 2 228 ? -5.709 38.882 32.362 1.00 36.47 229 ARG D N 1
ATOM 11163 C CA . ARG H 2 228 ? -6.904 38.928 33.197 1.00 36.28 229 ARG D CA 1
ATOM 11164 C C . ARG H 2 228 ? -7.525 37.574 33.548 1.00 38.35 229 ARG D C 1
ATOM 11165 O O . ARG H 2 228 ? -8.426 37.516 34.391 1.00 39.49 229 ARG D O 1
ATOM 11173 N N . VAL H 2 229 ? -7.061 36.492 32.925 1.00 33.91 230 VAL D N 1
ATOM 11174 C CA . VAL H 2 229 ? -7.689 35.183 33.140 1.00 34.53 230 VAL D CA 1
ATOM 11175 C C . VAL H 2 229 ? -7.066 34.367 34.295 1.00 35.94 230 VAL D C 1
ATOM 11176 O O . VAL H 2 229 ? -5.868 34.133 34.309 1.00 35.28 230 VAL D O 1
ATOM 11180 N N . GLN H 2 230 ? -7.874 33.927 35.258 1.00 35.38 231 GLN D N 1
ATOM 11181 C CA . GLN H 2 230 ? -7.363 33.018 36.281 1.00 33.51 231 GLN D CA 1
ATOM 11182 C C . GLN H 2 230 ? -7.155 31.654 35.635 1.00 39.43 231 GLN D C 1
ATOM 11183 O O . GLN H 2 230 ? -7.885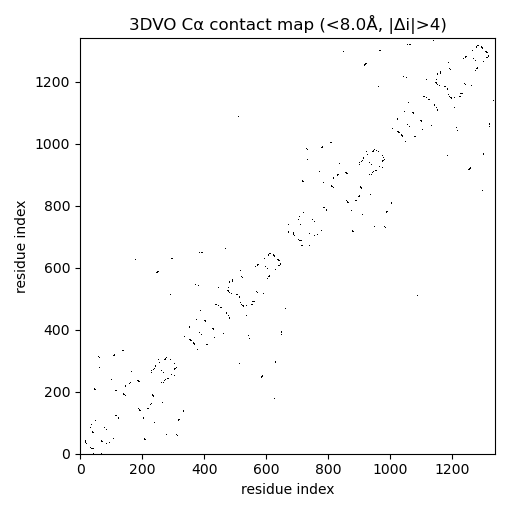 31.291 34.704 1.00 39.37 231 GLN D O 1
ATOM 11189 N N . PRO H 2 231 ? -6.142 30.907 36.100 1.00 37.77 232 PRO D N 1
ATOM 11190 C CA . PRO H 2 231 ? -5.766 29.611 35.519 1.00 32.08 232 PRO D CA 1
ATOM 11191 C C . PRO H 2 231 ? -6.953 28.674 35.358 1.00 34.98 232 PRO D C 1
ATOM 11192 O O . PRO H 2 231 ? -7.106 28.050 34.310 1.00 36.54 232 PRO D O 1
ATOM 11196 N N . GLY H 2 232 ? -7.779 28.566 36.393 1.00 36.38 233 GLY D N 1
ATOM 11197 C CA . GLY H 2 232 ? -8.948 27.707 36.340 1.00 36.37 233 GLY D CA 1
ATOM 11198 C C . GLY H 2 232 ? -10.057 28.226 35.438 1.00 34.13 233 GLY D C 1
ATOM 11199 O O . GLY H 2 232 ? -11.026 27.525 35.167 1.00 38.97 233 GLY D O 1
ATOM 11200 N N . GLU H 2 233 ? -9.915 29.458 34.973 1.00 32.57 234 GLU D N 1
ATOM 11201 C CA . GLU H 2 233 ? -10.918 30.068 34.112 1.00 34.60 234 GLU D CA 1
ATOM 11202 C C . GLU H 2 233 ? -10.678 29.838 32.612 1.00 35.56 234 GLU D C 1
ATOM 11203 O O . GLU H 2 233 ? -11.397 30.407 31.796 1.00 37.95 234 GLU D O 1
ATOM 11209 N N . ILE H 2 234 ? -9.681 29.034 32.240 1.00 31.43 235 ILE D N 1
ATOM 11210 C CA . ILE H 2 234 ? -9.603 28.573 30.847 1.00 38.22 235 ILE D CA 1
ATOM 11211 C C . ILE H 2 234 ? -10.559 27.389 30.698 1.00 34.53 235 ILE D C 1
ATOM 11212 O O . ILE H 2 234 ? -10.257 26.280 31.148 1.00 37.55 235 ILE D O 1
ATOM 11217 N N . SER H 2 235 ? -11.716 27.630 30.085 1.00 33.51 236 SER D N 1
ATOM 11218 C CA . SER H 2 235 ? -12.816 26.660 30.084 1.00 31.85 236 SER D CA 1
ATOM 11219 C C . SER H 2 235 ? -12.673 25.602 28.997 1.00 32.88 236 SER D C 1
ATOM 11220 O O . SER H 2 235 ? -12.988 24.431 29.203 1.00 32.52 236 SER D O 1
ATOM 11223 N N . LEU H 2 236 ? -12.240 26.031 27.821 1.00 30.43 237 LEU D N 1
ATOM 11224 C CA . LEU H 2 236 ? -12.112 25.121 26.698 1.00 30.62 237 LEU D CA 1
ATOM 11225 C C . LEU H 2 236 ? -11.005 25.621 25.783 1.00 32.77 237 LEU D C 1
ATOM 11226 O O . LEU H 2 236 ? -10.832 26.833 25.636 1.00 34.11 237 LEU D O 1
ATOM 11231 N N . ALA H 2 237 ? -10.250 24.688 25.200 1.00 26.11 238 ALA D N 1
ATOM 11232 C CA . ALA H 2 237 ? -9.242 25.003 24.206 1.00 25.78 238 ALA D CA 1
ATOM 11233 C C . ALA H 2 237 ? -9.587 24.181 22.985 1.00 26.12 238 ALA D C 1
ATOM 11234 O O . ALA H 2 237 ? -9.863 22.994 23.096 1.00 27.01 238 ALA D O 1
ATOM 11236 N N . VAL H 2 238 ? -9.591 24.805 21.818 1.00 21.26 239 VAL D N 1
ATOM 11237 C CA . VAL H 2 238 ? -9.885 24.057 20.608 1.00 21.40 239 VAL D CA 1
ATOM 11238 C C . VAL H 2 238 ? -8.790 24.187 19.565 1.00 21.92 239 VAL D C 1
ATOM 11239 O O . VAL H 2 238 ? -8.210 25.256 19.388 1.00 22.85 239 VAL D O 1
ATOM 11243 N N . ALA H 2 239 ? -8.519 23.078 18.882 1.00 23.27 240 ALA D N 1
ATOM 11244 C CA . ALA H 2 239 ? -7.640 23.057 17.706 1.00 23.00 240 ALA D CA 1
ATOM 11245 C C . ALA H 2 239 ? -8.450 22.650 16.479 1.00 25.34 240 ALA D C 1
ATOM 11246 O O . ALA H 2 239 ? -9.095 21.599 16.478 1.00 19.25 240 ALA D O 1
ATOM 11248 N N . PHE H 2 240 ? -8.388 23.459 15.420 1.00 22.24 241 PHE D N 1
ATOM 11249 C CA . PHE H 2 240 ? -9.130 23.164 14.210 1.00 23.19 241 PHE D CA 1
ATOM 11250 C C . PHE H 2 240 ? -8.175 22.609 13.160 1.00 24.41 241 PHE D C 1
ATOM 11251 O O . PHE H 2 240 ? -7.138 23.196 12.918 1.00 23.00 241 PHE D O 1
ATOM 11259 N N . LYS H 2 241 ? -8.522 21.501 12.516 1.00 23.20 242 LYS D N 1
ATOM 11260 C CA . LYS H 2 241 ? -7.724 20.986 11.419 1.00 23.46 242 LYS D CA 1
ATOM 11261 C C . LYS H 2 241 ? -8.715 20.449 10.393 1.00 28.13 242 LYS D C 1
ATOM 11262 O O . LYS H 2 241 ? -9.400 19.452 10.656 1.00 25.44 242 LYS D O 1
ATOM 11268 N N . ARG H 2 242 ? -8.827 21.105 9.242 1.00 21.60 243 ARG D N 1
ATOM 11269 C CA . ARG H 2 242 ? -9.884 20.725 8.314 1.00 23.34 243 ARG D CA 1
ATOM 11270 C C . ARG H 2 242 ? -9.801 19.244 7.941 1.00 28.37 243 ARG D C 1
ATOM 11271 O O . ARG H 2 242 ? -10.817 18.555 7.858 1.00 30.50 243 ARG D O 1
ATOM 11279 N N . SER H 2 243 ? -8.596 18.758 7.694 1.00 25.75 244 SER D N 1
ATOM 11280 C CA . SER H 2 243 ? -8.405 17.348 7.433 1.00 24.08 244 SER D CA 1
ATOM 11281 C C . SER H 2 243 ? -7.271 16.851 8.303 1.00 26.29 244 SER D C 1
ATOM 11282 O O . SER H 2 243 ? -6.496 17.651 8.857 1.00 22.69 244 SER D O 1
ATOM 11285 N N . LEU H 2 244 ? -7.206 15.533 8.452 1.00 25.38 245 LEU D N 1
ATOM 11286 C CA . LEU H 2 244 ? -6.154 14.912 9.237 1.00 24.84 245 LEU D CA 1
ATOM 11287 C C . LEU H 2 244 ? -5.226 14.085 8.349 1.00 23.73 245 LEU D C 1
ATOM 11288 O O . LEU H 2 244 ? -5.618 13.602 7.275 1.00 26.03 245 LEU D O 1
ATOM 11293 N N . ARG H 2 245 ? -3.979 13.984 8.797 1.00 24.47 246 ARG D N 1
ATOM 11294 C CA . ARG H 2 245 ? -3.002 13.030 8.296 1.00 25.61 246 ARG D CA 1
ATOM 11295 C C . ARG H 2 245 ? -2.324 12.520 9.574 1.00 28.07 246 ARG D C 1
ATOM 11296 O O . ARG H 2 245 ? -2.284 13.253 10.554 1.00 29.56 246 ARG D O 1
ATOM 11304 N N . SER H 2 246 ? -1.825 11.280 9.593 1.00 26.24 247 SER D N 1
ATOM 11305 C CA . SER H 2 246 ? -1.256 10.736 10.843 1.00 26.81 247 SER D CA 1
ATOM 11306 C C . SER H 2 246 ? -0.153 11.608 11.451 1.00 31.37 247 SER D C 1
ATOM 11307 O O . SER H 2 246 ? -0.019 11.693 12.685 1.00 25.05 247 SER D O 1
ATOM 11310 N N . ASP H 2 247 ? 0.627 12.275 10.598 1.00 24.24 248 ASP D N 1
ATOM 11311 C CA . ASP H 2 247 ? 1.726 13.096 11.099 1.00 27.35 248 ASP D CA 1
ATOM 11312 C C . ASP H 2 247 ? 1.257 14.449 11.605 1.00 31.16 248 ASP D C 1
ATOM 11313 O O . ASP H 2 247 ? 2.012 15.151 12.274 1.00 31.52 248 ASP D O 1
ATOM 11318 N N . ARG H 2 248 ? 0.017 14.819 11.286 1.00 28.90 249 ARG D N 1
ATOM 11319 C CA . ARG H 2 248 ? -0.465 16.156 11.628 1.00 29.30 249 ARG D CA 1
ATOM 11320 C C . ARG H 2 248 ? -1.345 16.187 12.881 1.00 28.85 249 ARG D C 1
ATOM 11321 O O . ARG H 2 248 ? -2.142 17.102 13.059 1.00 32.19 249 ARG D O 1
ATOM 11329 N N . LEU H 2 249 ? -1.191 15.196 13.749 1.00 25.47 250 LEU D N 1
ATOM 11330 C CA . LEU H 2 249 ? -2.048 15.082 14.926 1.00 25.96 250 LEU D CA 1
ATOM 11331 C C . LEU H 2 249 ? -1.400 15.588 16.212 1.00 28.89 250 LEU D C 1
ATOM 11332 O O . LEU H 2 249 ? -2.086 15.819 17.215 1.00 27.40 250 LEU D O 1
ATOM 11337 N N . TYR H 2 250 ? -0.086 15.752 16.201 1.00 25.74 251 TYR D N 1
ATOM 11338 C CA . TYR H 2 250 ? 0.638 15.815 17.470 1.00 27.35 251 TYR D CA 1
ATOM 11339 C C . TYR H 2 250 ? 0.767 17.190 18.113 1.00 28.40 251 TYR D C 1
ATOM 11340 O O . TYR H 2 250 ? 0.978 17.283 19.324 1.00 26.65 251 TYR D O 1
ATOM 11349 N N . GLN H 2 251 ? 0.624 18.261 17.336 1.00 29.09 252 GLN D N 1
ATOM 11350 C CA . GLN H 2 251 ? 0.766 19.569 17.957 1.00 26.04 252 GLN D CA 1
ATOM 11351 C C . GLN H 2 251 ? -0.271 19.825 19.063 1.00 28.89 252 GLN D C 1
ATOM 11352 O O . GLN H 2 251 ? 0.089 20.325 20.127 1.00 32.85 252 GLN D O 1
ATOM 11358 N N . PRO H 2 252 ? -1.556 19.504 18.817 1.00 27.83 253 PRO D N 1
ATOM 11359 C CA . PRO H 2 252 ? -2.575 19.650 19.869 1.00 27.41 253 PRO D CA 1
ATOM 11360 C C . PRO H 2 252 ? -2.356 18.733 21.069 1.00 28.53 253 PRO D C 1
ATOM 11361 O O . PRO H 2 252 ? -2.541 19.150 22.217 1.00 25.89 253 PRO D O 1
ATOM 11365 N N . LEU H 2 253 ? -1.995 17.486 20.797 1.00 30.87 254 LEU D N 1
ATOM 11366 C CA . LEU H 2 253 ? -1.764 16.517 21.858 1.00 29.19 254 LEU D CA 1
ATOM 11367 C C . LEU H 2 253 ? -0.609 17.008 22.710 1.00 28.53 254 LEU D C 1
ATOM 11368 O O . LEU H 2 253 ? -0.691 16.998 23.946 1.00 31.91 254 LEU D O 1
ATOM 11373 N N . TYR H 2 254 ? 0.460 17.467 22.065 1.00 29.30 255 TYR D N 1
ATOM 11374 C CA . TYR H 2 254 ? 1.577 17.996 22.830 1.00 28.99 255 TYR D CA 1
ATOM 11375 C C . TYR H 2 254 ? 1.206 19.270 23.580 1.00 30.15 255 TYR D C 1
ATOM 11376 O O . TYR H 2 254 ? 1.501 19.406 24.771 1.00 29.19 255 TYR D O 1
ATOM 11385 N N . GLU H 2 255 ? 0.572 20.218 22.903 1.00 27.15 256 GLU D N 1
ATOM 11386 C CA . GLU H 2 255 ? 0.250 21.447 23.598 1.00 30.67 256 GLU D CA 1
ATOM 11387 C C . GLU H 2 255 ? -0.714 21.192 24.771 1.00 31.96 256 GLU D C 1
ATOM 11388 O O . GLU H 2 255 ? -0.589 21.818 25.835 1.00 32.01 256 GLU D O 1
ATOM 11394 N N . ALA H 2 256 ? -1.656 20.266 24.586 1.00 28.70 257 ALA D N 1
ATOM 11395 C CA . ALA H 2 256 ? -2.615 19.925 25.648 1.00 29.32 257 ALA D CA 1
ATOM 11396 C C . ALA H 2 256 ? -1.901 19.400 26.894 1.00 31.71 257 ALA D C 1
ATOM 11397 O O . ALA H 2 256 ? -2.225 19.793 28.021 1.00 30.38 257 ALA D O 1
ATOM 11399 N N . ASN H 2 257 ? -0.924 18.518 26.682 1.00 31.10 258 ASN D N 1
ATOM 11400 C CA . ASN H 2 257 ? -0.102 18.012 27.781 1.00 31.39 258 ASN D CA 1
ATOM 11401 C C . ASN H 2 257 ? 0.631 19.103 28.524 1.00 30.19 258 ASN D C 1
ATOM 11402 O O . ASN H 2 257 ? 0.675 19.095 29.750 1.00 32.99 258 ASN D O 1
ATOM 11407 N N . VAL H 2 258 ? 1.203 20.045 27.783 1.00 32.28 259 VAL D N 1
ATOM 11408 C CA . VAL H 2 258 ? 1.907 21.150 28.415 1.00 31.24 259 VAL D CA 1
ATOM 11409 C C . VAL H 2 258 ? 0.942 22.032 29.189 1.00 32.98 259 VAL D C 1
ATOM 11410 O O . VAL H 2 258 ? 1.248 22.449 30.309 1.00 35.16 259 VAL D O 1
ATOM 11414 N N . MET H 2 259 ? -0.235 22.287 28.610 1.00 31.26 260 MET D N 1
ATOM 11415 C CA . MET H 2 259 ? -1.266 23.066 29.294 1.00 31.36 260 MET D CA 1
ATOM 11416 C C . MET H 2 259 ? -1.681 22.345 30.574 1.00 31.57 260 MET D C 1
ATOM 11417 O O . MET H 2 259 ? -1.782 22.939 31.638 1.00 31.86 260 MET D O 1
ATOM 11422 N N . GLN H 2 260 ? -1.917 21.051 30.467 1.00 34.11 261 GLN D N 1
ATOM 11423 C CA . GLN H 2 260 ? -2.348 20.300 31.628 1.00 36.13 261 GLN D CA 1
ATOM 11424 C C . GLN H 2 260 ? -1.262 20.317 32.711 1.00 38.03 261 GLN D C 1
ATOM 11425 O O . GLN H 2 260 ? -1.551 20.577 33.883 1.00 33.68 261 GLN D O 1
ATOM 11431 N N . LEU H 2 261 ? -0.010 20.106 32.313 1.00 34.81 262 LEU D N 1
ATOM 11432 C CA . LEU H 2 261 ? 1.083 20.130 33.281 1.00 35.59 262 LEU D CA 1
ATOM 11433 C C . LEU H 2 261 ? 1.136 21.437 34.060 1.00 34.52 262 LEU D C 1
ATOM 11434 O O . LEU H 2 261 ? 1.181 21.434 35.284 1.00 35.19 262 LEU D O 1
ATOM 11439 N N . LEU H 2 262 ? 1.145 22.559 33.351 1.00 34.69 263 LEU D N 1
ATOM 11440 C CA . LEU H 2 262 ? 1.316 23.852 34.010 1.00 38.03 263 LEU D CA 1
ATOM 11441 C C . LEU H 2 262 ? 0.084 24.295 34.800 1.00 38.09 263 LEU D C 1
ATOM 11442 O O . LEU H 2 262 ? 0.160 24.518 36.013 1.00 39.47 263 LEU D O 1
ATOM 11447 N N . LEU H 2 263 ? -1.045 24.419 34.110 1.00 34.51 264 LEU D N 1
ATOM 11448 C CA . LEU H 2 263 ? -2.294 24.852 34.738 1.00 37.04 264 LEU D CA 1
ATOM 11449 C C . LEU H 2 263 ? -2.743 23.937 35.881 1.00 36.29 264 LEU D C 1
ATOM 11450 O O . LEU H 2 263 ? -2.983 24.409 36.992 1.00 37.88 264 LEU D O 1
ATOM 11455 N N . GLU H 2 264 ? -2.876 22.639 35.607 1.00 37.13 265 GLU D N 1
ATOM 11456 C CA . GLU H 2 264 ? -3.282 21.682 36.640 1.00 37.81 265 GLU D CA 1
ATOM 11457 C C . GLU H 2 264 ? -2.096 21.403 37.562 1.00 40.67 265 GLU D C 1
ATOM 11458 O O . GLU H 2 264 ? -2.172 21.601 38.771 1.00 42.64 265 GLU D O 1
ATOM 11464 N N . GLY H 2 265 ? -0.988 20.953 36.984 1.00 37.68 266 GLY D N 1
ATOM 11465 C CA . GLY H 2 265 ? 0.150 20.536 37.785 1.00 40.92 266 GLY D CA 1
ATOM 11466 C C . GLY H 2 265 ? 0.769 21.595 38.683 1.00 38.89 266 GLY D C 1
ATOM 11467 O O . GLY H 2 265 ? 1.178 21.294 39.799 1.00 44.92 266 GLY D O 1
ATOM 11468 N N . LYS H 2 266 ? 0.856 22.829 38.201 1.00 38.20 267 LYS D N 1
ATOM 11469 C CA . LYS H 2 266 ? 1.576 23.878 38.928 1.00 42.37 267 LYS D CA 1
ATOM 11470 C C . LYS H 2 266 ? 0.676 25.019 39.386 1.00 43.42 267 LYS D C 1
ATOM 11471 O O . LYS H 2 266 ? 1.106 25.891 40.149 1.00 45.44 267 LYS D O 1
ATOM 11477 N N . LEU H 2 267 ? -0.563 25.038 38.910 1.00 39.69 268 LEU D N 1
ATOM 11478 C CA . LEU H 2 267 ? -1.452 26.143 39.254 1.00 43.73 268 LEU D CA 1
ATOM 11479 C C . LEU H 2 267 ? -2.792 25.685 39.843 1.00 43.79 268 LEU D C 1
ATOM 11480 O O . LEU H 2 267 ? -3.742 26.464 39.934 1.00 39.87 268 LEU D O 1
ATOM 11485 N N . GLY H 2 268 ? -2.854 24.422 40.252 1.00 41.90 269 GLY D N 1
ATOM 11486 C CA . GLY H 2 268 ? -3.984 23.917 41.008 1.00 39.87 269 GLY D CA 1
ATOM 11487 C C . GLY H 2 268 ? -5.332 23.955 40.312 1.00 44.75 269 GLY D C 1
ATOM 11488 O O . GLY H 2 268 ? -6.370 23.859 40.972 1.00 38.53 269 GLY D O 1
ATOM 11489 N N . ALA H 2 269 ? -5.330 24.076 38.988 1.00 35.84 270 ALA D N 1
ATOM 11490 C CA . ALA H 2 269 ? -6.583 24.118 38.238 1.00 37.18 270 ALA D CA 1
ATOM 11491 C C . ALA H 2 269 ? -7.213 22.735 38.073 1.00 39.03 270 ALA D C 1
ATOM 11492 O O . ALA H 2 269 ? -6.535 21.717 38.217 1.00 41.82 270 ALA D O 1
ATOM 11494 N N . PRO H 2 270 ? -8.524 22.698 37.777 1.00 41.50 271 PRO D N 1
ATOM 11495 C CA . PRO H 2 270 ? -9.217 21.448 37.446 1.00 41.83 271 PRO D CA 1
ATOM 11496 C C . PRO H 2 270 ? -8.836 20.961 36.049 1.00 39.62 271 PRO D C 1
ATOM 11497 O O . PRO H 2 270 ? -8.157 21.675 35.309 1.00 40.77 271 PRO D O 1
ATOM 11501 N N . LYS H 2 271 ? -9.276 19.753 35.714 1.00 33.30 272 LYS D N 1
ATOM 11502 C CA . LYS H 2 271 ? -9.091 19.151 34.394 1.00 36.32 272 LYS D CA 1
ATOM 11503 C C . LYS H 2 271 ? -9.194 20.152 33.246 1.00 38.79 272 LYS D C 1
ATOM 11504 O O . LYS H 2 271 ? -10.204 20.838 33.102 1.00 35.84 272 LYS D O 1
ATOM 11510 N N . VAL H 2 272 ? -8.153 20.225 32.421 1.00 36.29 273 VAL D N 1
ATOM 11511 C CA . VAL H 2 272 ? -8.116 21.190 31.329 1.00 32.36 273 VAL D CA 1
ATOM 11512 C C . VAL H 2 272 ? -8.754 20.629 30.066 1.00 32.46 273 VAL D C 1
ATOM 11513 O O . VAL H 2 272 ? -8.224 19.699 29.487 1.00 32.39 273 VAL D O 1
ATOM 11517 N N . GLU H 2 273 ? -9.885 21.204 29.649 1.00 29.82 274 GLU D N 1
ATOM 11518 C CA . GLU H 2 273 ? -10.667 20.679 28.520 1.00 30.95 274 GLU D CA 1
ATOM 11519 C C . GLU H 2 273 ? -10.114 21.135 27.166 1.00 24.28 274 GLU D C 1
ATOM 11520 O O . GLU H 2 273 ? -10.084 22.319 26.879 1.00 31.83 274 GLU D O 1
ATOM 11526 N N . PHE H 2 274 ? -9.719 20.194 26.320 1.00 31.81 275 PHE D N 1
ATOM 11527 C CA . PHE H 2 274 ? -9.037 20.520 25.070 1.00 26.58 275 PHE D CA 1
ATOM 11528 C C . PHE H 2 274 ? -9.534 19.557 24.008 1.00 26.61 275 PHE D C 1
ATOM 11529 O O . PHE H 2 274 ? -9.412 18.356 24.182 1.00 27.49 275 PHE D O 1
ATOM 11537 N N . GLU H 2 275 ? -10.090 20.057 22.912 1.00 21.92 276 GLU D N 1
ATOM 11538 C CA . GLU H 2 275 ? -10.593 19.151 21.876 1.00 24.40 276 GLU D CA 1
ATOM 11539 C C . GLU H 2 275 ? -10.094 19.554 20.491 1.00 23.14 276 GLU D C 1
ATOM 11540 O O . GLU H 2 275 ? -9.604 20.657 20.315 1.00 27.11 276 GLU D O 1
ATOM 11546 N N . VAL H 2 276 ? -10.208 18.652 19.524 1.00 18.86 277 VAL D N 1
ATOM 11547 C CA . VAL H 2 276 ? -9.784 18.922 18.148 1.00 24.82 277 VAL D CA 1
ATOM 11548 C C . VAL H 2 276 ? -11.009 18.766 17.239 1.00 24.15 277 VAL D C 1
ATOM 11549 O O . VAL H 2 276 ? -11.747 17.787 17.375 1.00 27.62 277 VAL D O 1
ATOM 11553 N N . HIS H 2 277 ? -11.251 19.731 16.348 1.00 24.42 278 HIS D N 1
ATOM 11554 C CA . HIS H 2 277 ? -12.340 19.647 15.367 1.00 21.28 278 HIS D CA 1
ATOM 11555 C C . HIS H 2 277 ? -11.762 19.441 13.969 1.00 26.66 278 HIS D C 1
ATOM 11556 O O . HIS H 2 277 ? -10.832 20.145 13.574 1.00 22.98 278 HIS D O 1
ATOM 11563 N N . THR H 2 278 ? -12.320 18.492 13.224 1.00 20.69 279 THR D N 1
ATOM 11564 C CA . THR H 2 278 ? -11.910 18.252 11.851 1.00 22.17 279 THR D CA 1
ATOM 11565 C C . THR H 2 278 ? -13.148 17.974 10.993 1.00 28.37 279 THR D C 1
ATOM 11566 O O . THR H 2 278 ? -14.223 17.697 11.531 1.00 25.47 279 THR D O 1
ATOM 11570 N N . LEU H 2 279 ? -12.999 18.060 9.671 1.00 24.70 280 LEU D N 1
ATOM 11571 C CA . LEU H 2 279 ? -14.059 17.697 8.738 1.00 25.93 280 LEU D CA 1
ATOM 11572 C C . LEU H 2 279 ? -13.719 16.398 8.001 1.00 28.58 280 LEU D C 1
ATOM 11573 O O . LEU H 2 279 ? -14.568 15.823 7.319 1.00 31.77 280 LEU D O 1
ATOM 11578 N N . ALA H 2 280 ? -12.476 15.940 8.126 1.00 29.21 281 ALA D N 1
ATOM 11579 C CA . ALA H 2 280 ? -12.025 14.738 7.420 1.00 25.83 281 ALA D CA 1
ATOM 11580 C C . ALA H 2 280 ? -10.936 13.945 8.183 1.00 33.09 281 ALA D C 1
ATOM 11581 O O . ALA H 2 280 ? -9.741 14.119 7.936 1.00 30.82 281 ALA D O 1
ATOM 11583 N N . PRO H 2 281 ? -11.355 13.073 9.123 1.00 30.47 282 PRO D N 1
ATOM 11584 C CA . PRO H 2 281 ? -10.469 12.169 9.869 1.00 32.70 282 PRO D CA 1
ATOM 11585 C C . PRO H 2 281 ? -9.976 10.991 9.032 1.00 39.66 282 PRO D C 1
ATOM 11586 O O . PRO H 2 281 ? -9.203 10.180 9.541 1.00 42.06 282 PRO D O 1
ATOM 11590 N N . GLU H 2 282 ? -10.431 10.911 7.785 1.00 36.70 283 GLU D N 1
ATOM 11591 C CA . GLU H 2 282 ? -10.007 9.905 6.785 1.00 46.66 283 GLU D CA 1
ATOM 11592 C C . GLU H 2 282 ? -9.486 8.553 7.314 1.00 47.52 283 GLU D C 1
ATOM 11593 O O . GLU H 2 282 ? -8.418 8.076 6.924 1.00 47.39 283 GLU D O 1
ATOM 11599 N N . GLY H 2 283 ? -10.283 7.924 8.170 1.00 51.41 284 GLY D N 1
ATOM 11600 C CA . GLY H 2 283 ? -9.928 6.651 8.776 1.00 52.55 284 GLY D CA 1
ATOM 11601 C C . GLY H 2 283 ? -10.218 6.716 10.263 1.00 52.92 284 GLY D C 1
ATOM 11602 O O . GLY H 2 283 ? -10.828 7.682 10.734 1.00 51.09 284 GLY D O 1
ATOM 11603 N N . THR H 2 284 ? -9.785 5.707 11.013 1.00 53.99 285 THR D N 1
ATOM 11604 C CA . THR H 2 284 ? -10.035 5.694 12.457 1.00 51.64 285 THR D CA 1
ATOM 11605 C C . THR H 2 284 ? -8.755 6.019 13.218 1.00 51.11 285 THR D C 1
ATOM 11606 O O . THR H 2 284 ? -8.757 6.109 14.461 1.00 48.42 285 THR D O 1
ATOM 11610 N N . ASN H 2 285 ? -7.670 6.169 12.450 1.00 47.72 286 ASN D N 1
ATOM 11611 C CA . ASN H 2 285 ? -6.352 6.556 12.952 1.00 41.36 286 ASN D CA 1
ATOM 11612 C C . ASN H 2 285 ? -6.411 7.486 14.155 1.00 34.96 286 ASN D C 1
ATOM 11613 O O . ASN H 2 285 ? -6.011 7.140 15.281 1.00 34.18 286 ASN D O 1
ATOM 11618 N N . ALA H 2 286 ? -6.960 8.664 13.910 1.00 30.24 287 ALA D N 1
ATOM 11619 C CA . ALA H 2 286 ? -6.936 9.732 14.885 1.00 28.87 287 ALA D CA 1
ATOM 11620 C C . ALA H 2 286 ? -7.711 9.452 16.164 1.00 30.38 287 ALA D C 1
ATOM 11621 O O . ALA H 2 286 ? -7.327 9.914 17.224 1.00 26.97 287 ALA D O 1
ATOM 11623 N N . PHE H 2 287 ? -8.820 8.738 16.066 1.00 32.06 288 PHE D N 1
ATOM 11624 C CA . PHE H 2 287 ? -9.663 8.573 17.228 1.00 30.93 288 PHE D CA 1
ATOM 11625 C C . PHE H 2 287 ? -8.942 7.754 18.288 1.00 32.04 288 PHE D C 1
ATOM 11626 O O . PHE H 2 287 ? -9.104 7.992 19.479 1.00 30.36 288 PHE D O 1
ATOM 11634 N N . VAL H 2 288 ? -8.134 6.800 17.853 1.00 28.81 289 VAL D N 1
ATOM 11635 C CA . VAL H 2 288 ? -7.357 6.009 18.799 1.00 34.97 289 VAL D CA 1
ATOM 11636 C C . VAL H 2 288 ? -6.216 6.846 19.394 1.00 35.24 289 VAL D C 1
ATOM 11637 O O . VAL H 2 288 ? -5.925 6.771 20.606 1.00 29.33 289 VAL D O 1
ATOM 11641 N N . THR H 2 289 ? -5.586 7.646 18.533 1.00 26.11 290 THR D N 1
ATOM 11642 C CA . THR H 2 289 ? -4.492 8.509 18.940 1.00 27.18 290 THR D CA 1
ATOM 11643 C C . THR H 2 289 ? -4.930 9.450 20.046 1.00 26.97 290 THR D C 1
ATOM 11644 O O . THR H 2 289 ? -4.200 9.673 21.009 1.00 28.25 290 THR D O 1
ATOM 11648 N N . TYR H 2 290 ? -6.128 10.004 19.917 1.00 26.21 291 TYR D N 1
ATOM 11649 C CA . TYR H 2 290 ? -6.550 11.024 20.871 1.00 26.57 291 TYR D CA 1
ATOM 11650 C C . TYR H 2 290 ? -7.121 10.442 22.160 1.00 26.96 291 TYR D C 1
ATOM 11651 O O . TYR H 2 290 ? -7.754 11.151 22.939 1.00 29.15 291 TYR D O 1
ATOM 11660 N N . GLU H 2 291 ? -6.876 9.160 22.390 1.00 27.05 292 GLU D N 1
ATOM 11661 C CA . GLU H 2 291 ? -7.333 8.512 23.616 1.00 31.55 292 GLU D CA 1
ATOM 11662 C C . GLU H 2 291 ? -6.226 8.511 24.666 1.00 28.95 292 GLU D C 1
ATOM 11663 O O . GLU H 2 291 ? -6.432 8.072 25.794 1.00 34.38 292 GLU D O 1
ATOM 11669 N N . ALA H 2 292 ? -5.059 9.013 24.284 1.00 27.59 293 ALA D N 1
ATOM 11670 C CA . ALA H 2 292 ? -3.895 9.030 25.160 1.00 30.23 293 ALA D CA 1
ATOM 11671 C C . ALA H 2 292 ? -4.177 9.768 26.457 1.00 29.90 293 ALA D C 1
ATOM 11672 O O . ALA H 2 292 ? -4.822 10.817 26.459 1.00 27.09 293 ALA D O 1
ATOM 11674 N N . ALA H 2 293 ? -3.684 9.213 27.556 1.00 28.83 294 ALA D N 1
ATOM 11675 C CA . ALA H 2 293 ? -3.788 9.876 28.846 1.00 32.15 294 ALA D CA 1
ATOM 11676 C C . ALA H 2 293 ? -2.810 11.032 28.908 1.00 34.69 294 ALA D C 1
ATOM 11677 O O . ALA H 2 293 ? -1.810 11.055 28.183 1.00 35.23 294 ALA D O 1
ATOM 11679 N N . SER H 2 294 ? -3.102 12.000 29.771 1.00 34.27 295 SER D N 1
ATOM 11680 C CA . SER H 2 294 ? -2.182 13.093 30.005 1.00 31.96 295 SER D CA 1
ATOM 11681 C C . SER H 2 294 ? -0.939 12.549 30.716 1.00 37.88 295 SER D C 1
ATOM 11682 O O . SER H 2 294 ? -1.044 11.881 31.763 1.00 37.53 295 SER D O 1
ATOM 11685 N N . LEU H 2 295 ? 0.230 12.833 30.141 1.00 34.25 296 LEU D N 1
ATOM 11686 C CA . LEU H 2 295 ? 1.494 12.258 30.606 1.00 34.11 296 LEU D CA 1
ATOM 11687 C C . LEU H 2 295 ? 1.909 12.709 32.012 1.00 35.87 296 LEU D C 1
ATOM 11688 O O . LEU H 2 295 ? 2.312 11.888 32.831 1.00 41.13 296 LEU D O 1
ATOM 11693 N N . TYR H 2 296 ? 1.818 14.002 32.297 1.00 33.48 297 TYR D N 1
ATOM 11694 C CA . TYR H 2 296 ? 2.241 14.479 33.603 1.00 38.18 297 TYR D CA 1
ATOM 11695 C C . TYR H 2 296 ? 1.420 13.769 34.664 1.00 39.42 297 TYR D C 1
ATOM 11696 O O . TYR H 2 296 ? 1.960 13.247 35.640 1.00 44.96 297 TYR D O 1
ATOM 11705 N N . GLY H 2 297 ? 0.110 13.739 34.459 1.00 39.14 298 GLY D N 1
ATOM 11706 C CA . GLY H 2 297 ? -0.780 12.981 35.319 1.00 41.09 298 GLY D CA 1
ATOM 11707 C C . GLY H 2 297 ? -0.285 11.565 35.545 1.00 43.68 298 GLY D C 1
ATOM 11708 O O . GLY H 2 297 ? -0.024 11.162 36.680 1.00 41.06 298 GLY D O 1
ATOM 11709 N N . LEU H 2 298 ? -0.156 10.806 34.462 1.00 37.22 299 LEU D N 1
ATOM 11710 C CA . LEU H 2 298 ? 0.410 9.470 34.538 1.00 38.43 299 LEU D CA 1
ATOM 11711 C C . LEU H 2 298 ? 1.643 9.422 35.426 1.00 43.77 299 LEU D C 1
ATOM 11712 O O . LEU H 2 298 ? 1.645 8.759 36.459 1.00 48.19 299 LEU D O 1
ATOM 11717 N N . ALA H 2 299 ? 2.695 10.124 35.022 1.00 42.90 300 ALA D N 1
ATOM 11718 C CA . ALA H 2 299 ? 3.962 10.070 35.747 1.00 46.21 300 ALA D CA 1
ATOM 11719 C C . ALA H 2 299 ? 3.809 10.285 37.261 1.00 51.06 300 ALA D C 1
ATOM 11720 O O . ALA H 2 299 ? 4.526 9.672 38.055 1.00 53.18 300 ALA D O 1
ATOM 11722 N N . GLU H 2 300 ? 2.871 11.136 37.664 1.00 46.02 301 GLU D N 1
ATOM 11723 C CA . GLU H 2 300 ? 2.599 11.319 39.089 1.00 54.23 301 GLU D CA 1
ATOM 11724 C C . GLU H 2 300 ? 1.702 10.221 39.650 1.00 56.56 301 GLU D C 1
ATOM 11725 O O . GLU H 2 300 ? 2.104 9.469 40.538 1.00 62.11 301 GLU D O 1
ATOM 11731 N N . GLY H 2 301 ? 0.480 10.141 39.131 1.00 57.71 302 GLY D N 1
ATOM 11732 C CA . GLY H 2 301 ? -0.514 9.209 39.633 1.00 57.41 302 GLY D CA 1
ATOM 11733 C C . GLY H 2 301 ? -1.093 9.681 40.952 1.00 55.27 302 GLY D C 1
ATOM 11734 O O . GLY H 2 301 ? -0.348 10.029 41.870 1.00 58.07 302 GLY D O 1
ATOM 11735 N N . ALA H 2 304 ? -6.016 11.228 40.016 1.00 53.68 305 ALA D N 1
ATOM 11736 C CA . ALA H 2 304 ? -6.895 10.778 38.940 1.00 52.50 305 ALA D CA 1
ATOM 11737 C C . ALA H 2 304 ? -6.363 11.225 37.577 1.00 52.90 305 ALA D C 1
ATOM 11738 O O . ALA H 2 304 ? -5.950 12.377 37.400 1.00 56.48 305 ALA D O 1
ATOM 11740 N N . VAL H 2 305 ? -6.381 10.311 36.613 1.00 49.48 306 VAL D N 1
ATOM 11741 C CA . VAL H 2 305 ? -5.812 10.588 35.300 1.00 45.07 306 VAL D CA 1
ATOM 11742 C C . VAL H 2 305 ? -6.899 10.697 34.239 1.00 39.37 306 VAL D C 1
ATOM 11743 O O . VAL H 2 305 ? -7.802 9.870 34.172 1.00 39.90 306 VAL D O 1
ATOM 11747 N N . HIS H 2 306 ? -6.803 11.728 33.411 1.00 42.33 307 HIS D N 1
ATOM 11748 C CA . HIS H 2 306 ? -7.773 11.959 32.349 1.00 34.22 307 HIS D CA 1
ATOM 11749 C C . HIS H 2 306 ? -7.057 12.002 31.007 1.00 36.17 307 HIS D C 1
ATOM 11750 O O . HIS H 2 306 ? -5.824 12.009 30.952 1.00 34.81 307 HIS D O 1
ATOM 11757 N N . ARG H 2 307 ? -7.820 12.035 29.918 1.00 31.16 308 ARG D N 1
ATOM 11758 C CA . ARG H 2 307 ? -7.202 12.218 28.612 1.00 33.52 308 ARG D CA 1
ATOM 11759 C C . ARG H 2 307 ? -6.688 13.645 28.446 1.00 33.95 308 ARG D C 1
ATOM 11760 O O . ARG H 2 307 ? -7.223 14.596 29.024 1.00 36.49 308 ARG D O 1
ATOM 11768 N N . ALA H 2 308 ? -5.641 13.787 27.646 1.00 33.31 309 ALA D N 1
ATOM 11769 C CA . ALA H 2 308 ? -5.118 15.092 27.290 1.00 31.22 309 ALA D CA 1
ATOM 11770 C C . ALA H 2 308 ? -6.131 15.834 26.411 1.00 26.54 309 ALA D C 1
ATOM 11771 O O . ALA H 2 308 ? -6.367 17.024 26.573 1.00 28.74 309 ALA D O 1
ATOM 11773 N N . ILE H 2 309 ? -6.692 15.109 25.458 1.00 23.61 310 ILE D N 1
ATOM 11774 C CA . ILE H 2 309 ? -7.641 15.646 24.502 1.00 24.29 310 ILE D CA 1
ATOM 11775 C C . ILE H 2 309 ? -8.980 15.006 24.807 1.00 27.26 310 ILE D C 1
ATOM 11776 O O . ILE H 2 309 ? -9.123 13.796 24.668 1.00 27.97 310 ILE D O 1
ATOM 11781 N N . ARG H 2 310 ? -9.954 15.814 25.228 1.00 26.50 311 ARG D N 1
ATOM 11782 C CA . ARG H 2 310 ? -11.267 15.300 25.605 1.00 29.13 311 ARG D CA 1
ATOM 11783 C C . ARG H 2 310 ? -12.009 14.617 24.449 1.00 26.24 311 ARG D C 1
ATOM 11784 O O . ARG H 2 310 ? -12.744 13.661 24.667 1.00 24.53 311 ARG D O 1
ATOM 11792 N N . GLU H 2 311 ? -11.815 15.076 23.214 1.00 24.00 312 GLU D N 1
ATOM 11793 C CA . GLU H 2 311 ? -12.602 14.497 22.144 1.00 19.82 312 GLU D CA 1
ATOM 11794 C C . GLU H 2 311 ? -12.079 14.943 20.799 1.00 24.03 312 GLU D C 1
ATOM 11795 O O . GLU H 2 311 ? -11.532 16.029 20.674 1.00 25.82 312 GLU D O 1
ATOM 11801 N N . LEU H 2 312 ? -12.252 14.095 19.796 1.00 23.85 313 LEU D N 1
ATOM 11802 C CA . LEU H 2 312 ? -12.086 14.515 18.412 1.00 23.53 313 LEU D CA 1
ATOM 11803 C C . LEU H 2 312 ? -13.468 14.657 17.774 1.00 24.57 313 LEU D C 1
ATOM 11804 O O . LEU H 2 312 ? -14.181 13.673 17.612 1.00 26.45 313 LEU D O 1
ATOM 11809 N N . TYR H 2 313 ? -13.835 15.874 17.392 1.00 25.22 314 TYR D N 1
ATOM 11810 C CA . TYR H 2 313 ? -15.197 16.160 16.945 1.00 26.88 314 TYR D CA 1
ATOM 11811 C C . TYR H 2 313 ? -15.239 16.493 15.454 1.00 26.37 314 TYR D C 1
ATOM 11812 O O . TYR H 2 313 ? -14.401 17.244 14.973 1.00 26.72 314 TYR D O 1
ATOM 11821 N N . VAL H 2 314 ? -16.191 15.904 14.731 1.00 21.75 315 VAL D N 1
ATOM 11822 C CA . VAL H 2 314 ? -16.350 16.139 13.293 1.00 22.76 315 VAL D CA 1
ATOM 11823 C C . VAL H 2 314 ? -17.717 16.773 12.977 1.00 26.83 315 VAL D C 1
ATOM 11824 O O . VAL H 2 314 ? -18.659 16.067 12.622 1.00 29.74 315 VAL D O 1
ATOM 11828 N N . PRO H 2 315 ? -17.818 18.109 13.072 1.00 26.35 316 PRO D N 1
ATOM 11829 C CA . PRO H 2 315 ? -19.083 18.848 12.940 1.00 24.01 316 PRO D CA 1
ATOM 11830 C C . PRO H 2 315 ? -19.771 18.629 11.583 1.00 28.60 316 PRO D C 1
ATOM 11831 O O . PRO H 2 315 ? -19.226 19.019 10.547 1.00 23.63 316 PRO D O 1
ATOM 11835 N N . PRO H 2 316 ? -20.962 17.997 11.587 1.00 22.35 317 PRO D N 1
ATOM 11836 C CA . PRO H 2 316 ? -21.545 17.691 10.278 1.00 25.98 317 PRO D CA 1
ATOM 11837 C C . PRO H 2 316 ? -22.207 18.908 9.663 1.00 24.90 317 PRO D C 1
ATOM 11838 O O . PRO H 2 316 ? -22.248 19.026 8.443 1.00 22.85 317 PRO D O 1
ATOM 11842 N N . THR H 2 317 ? -22.726 19.797 10.500 1.00 21.21 318 THR D N 1
ATOM 11843 C CA . THR H 2 317 ? -23.373 21.014 10.030 1.00 23.90 318 THR D CA 1
ATOM 11844 C C . THR H 2 317 ? -23.043 22.112 11.029 1.00 24.20 318 THR D C 1
ATOM 11845 O O . THR H 2 317 ? -22.632 21.821 12.155 1.00 26.27 318 THR D O 1
ATOM 11849 N N . ALA H 2 318 ? -23.252 23.359 10.619 1.00 19.48 319 ALA D N 1
ATOM 11850 C CA . ALA H 2 318 ? -23.043 24.520 11.482 1.00 28.05 319 ALA D CA 1
ATOM 11851 C C . ALA H 2 318 ? -23.928 24.484 12.723 1.00 21.24 319 ALA D C 1
ATOM 11852 O O . ALA H 2 318 ? -23.477 24.785 13.836 1.00 28.81 319 ALA D O 1
ATOM 11854 N N . ALA H 2 319 ? -25.193 24.141 12.511 1.00 21.78 320 ALA D N 1
ATOM 11855 C CA . ALA H 2 319 ? -26.174 23.970 13.587 1.00 27.53 320 ALA D CA 1
ATOM 11856 C C . ALA H 2 319 ? -25.684 22.968 14.624 1.00 24.95 320 ALA D C 1
ATOM 11857 O O . ALA H 2 319 ? -25.793 23.205 15.833 1.00 30.23 320 ALA D O 1
ATOM 11859 N N . ASP H 2 320 ? -25.134 21.846 14.166 1.00 25.46 321 ASP D N 1
ATOM 11860 C CA . ASP H 2 320 ? -24.582 20.878 15.104 1.00 27.29 321 ASP D CA 1
ATOM 11861 C C . ASP H 2 320 ? -23.484 21.518 15.951 1.00 30.62 321 ASP D C 1
ATOM 11862 O O . ASP H 2 320 ? -23.463 21.372 17.168 1.00 24.59 321 ASP D O 1
ATOM 11867 N N . LEU H 2 321 ? -22.577 22.242 15.308 1.00 26.29 322 LEU D N 1
ATOM 11868 C CA . LEU H 2 321 ? -21.486 22.872 16.041 1.00 28.36 322 LEU D CA 1
ATOM 11869 C C . LEU H 2 321 ? -22.037 23.782 17.144 1.00 26.35 322 LEU D C 1
ATOM 11870 O O . LEU H 2 321 ? -21.643 23.687 18.325 1.00 23.14 322 LEU D O 1
ATOM 11875 N N . ALA H 2 322 ? -22.976 24.643 16.766 1.00 23.53 323 ALA D N 1
ATOM 11876 C CA . ALA H 2 322 ? -23.646 25.504 17.744 1.00 24.13 323 ALA D CA 1
ATOM 11877 C C . ALA H 2 322 ? -24.317 24.710 18.858 1.00 25.85 323 ALA D C 1
ATOM 11878 O O . ALA H 2 322 ? -24.137 25.019 20.039 1.00 26.82 323 ALA D O 1
ATOM 11880 N N . ARG H 2 323 ? -25.079 23.679 18.494 1.00 27.79 324 ARG D N 1
ATOM 11881 C CA . ARG H 2 323 ? -25.791 22.876 19.495 1.00 29.49 324 ARG D CA 1
ATOM 11882 C C . ARG H 2 323 ? -24.806 22.258 20.467 1.00 29.11 324 ARG D C 1
ATOM 11883 O O . ARG H 2 323 ? -25.042 22.242 21.667 1.00 33.08 324 ARG D O 1
ATOM 11891 N N . ARG H 2 324 ? -23.706 21.737 19.935 1.00 27.99 325 ARG D N 1
ATOM 11892 C CA . ARG H 2 324 ? -22.697 21.096 20.764 1.00 28.67 325 ARG D CA 1
ATOM 11893 C C . ARG H 2 324 ? -22.067 22.078 21.745 1.00 30.56 325 ARG D C 1
ATOM 11894 O O . ARG H 2 324 ? -21.772 21.737 22.890 1.00 27.70 325 ARG D O 1
ATOM 11902 N N . PHE H 2 325 ? -21.852 23.305 21.294 1.00 23.11 326 PHE D N 1
ATOM 11903 C CA . PHE H 2 325 ? -21.174 24.277 22.134 1.00 26.43 326 PHE D CA 1
ATOM 11904 C C . PHE H 2 325 ? -22.118 24.785 23.228 1.00 29.74 326 PHE D C 1
ATOM 11905 O O . PHE H 2 325 ? -21.702 24.994 24.367 1.00 28.42 326 PHE D O 1
ATOM 11913 N N . PHE H 2 326 ? -23.394 24.960 22.883 1.00 28.62 327 PHE D N 1
ATOM 11914 C CA . PHE H 2 326 ? -24.418 25.250 23.888 1.00 30.46 327 PHE D CA 1
ATOM 11915 C C . PHE H 2 326 ? -24.462 24.149 24.960 1.00 29.92 327 PHE D C 1
ATOM 11916 O O . PHE H 2 326 ? -24.402 24.425 26.165 1.00 28.33 327 PHE D O 1
ATOM 11924 N N . ALA H 2 327 ? -24.553 22.897 24.523 1.00 30.78 328 ALA D N 1
ATOM 11925 C CA . ALA H 2 327 ? -24.552 21.781 25.466 1.00 29.66 328 ALA D CA 1
ATOM 11926 C C . ALA H 2 327 ? -23.305 21.828 26.353 1.00 31.36 328 ALA D C 1
ATOM 11927 O O . ALA H 2 327 ? -23.373 21.618 27.568 1.00 31.62 328 ALA D O 1
ATOM 11929 N N . PHE H 2 328 ? -22.162 22.127 25.749 1.00 30.40 329 PHE D N 1
ATOM 11930 C CA . PHE H 2 328 ? -20.927 22.202 26.517 1.00 32.07 329 PHE D CA 1
ATOM 11931 C C . PHE H 2 328 ? -20.959 23.316 27.566 1.00 32.77 329 PHE D C 1
ATOM 11932 O O . PHE H 2 328 ? -20.513 23.131 28.705 1.00 31.16 329 PHE D O 1
ATOM 11940 N N . LEU H 2 329 ? -21.476 24.480 27.178 1.00 29.67 330 LEU D N 1
ATOM 11941 C CA . LEU H 2 329 ? -21.567 25.583 28.111 1.00 33.00 330 LEU D CA 1
ATOM 11942 C C . LEU H 2 329 ? -22.458 25.157 29.257 1.00 32.27 330 LEU D C 1
ATOM 11943 O O . LEU H 2 329 ? -22.038 25.170 30.412 1.00 33.94 330 LEU D O 1
ATOM 11948 N N . ASN H 2 330 ? -23.677 24.740 28.920 1.00 34.17 331 ASN D N 1
ATOM 11949 C CA . ASN H 2 330 ? -24.646 24.329 29.928 1.00 33.89 331 ASN D CA 1
ATOM 11950 C C . ASN H 2 330 ? -24.075 23.409 30.999 1.00 34.16 331 ASN D C 1
ATOM 11951 O O . ASN H 2 330 ? -24.507 23.452 32.150 1.00 39.65 331 ASN D O 1
ATOM 11956 N N . GLU H 2 331 ? -23.126 22.558 30.626 1.00 30.47 332 GLU D N 1
ATOM 11957 C CA . GLU H 2 331 ? -22.506 21.654 31.600 1.00 37.27 332 GLU D CA 1
ATOM 11958 C C . GLU H 2 331 ? -21.278 22.283 32.261 1.00 36.93 332 GLU D C 1
ATOM 11959 O O . GLU H 2 331 ? -21.181 22.315 33.485 1.00 38.16 332 GLU D O 1
ATOM 11965 N N . ARG H 2 332 ? -20.354 22.784 31.446 1.00 32.25 333 ARG D N 1
ATOM 11966 C CA . ARG H 2 332 ? -19.087 23.334 31.926 1.00 34.46 333 ARG D CA 1
ATOM 11967 C C . ARG H 2 332 ? -19.240 24.427 32.968 1.00 35.91 333 ARG D C 1
ATOM 11968 O O . ARG H 2 332 ? -18.559 24.411 33.997 1.00 37.24 333 ARG D O 1
ATOM 11976 N N . MET H 2 333 ? -20.119 25.384 32.689 1.00 30.07 334 MET D N 1
ATOM 11977 C CA . MET H 2 333 ? -20.274 26.551 33.553 1.00 36.76 334 MET D CA 1
ATOM 11978 C C . MET H 2 333 ? -21.004 26.218 34.863 1.00 36.80 334 MET D C 1
ATOM 11979 O O . MET H 2 333 ? -21.045 27.032 35.788 1.00 36.78 334 MET D O 1
ATOM 11984 N N . GLU H 2 334 ? -21.565 25.017 34.946 1.00 36.39 335 GLU D N 1
ATOM 11985 C CA . GLU H 2 334 ? -22.166 24.570 36.200 1.00 40.26 335 GLU D CA 1
ATOM 11986 C C . GLU H 2 334 ? -21.088 24.460 37.271 1.00 40.05 335 GLU D C 1
ATOM 11987 O O . GLU H 2 334 ? -21.385 24.418 38.465 1.00 40.33 335 GLU D O 1
ATOM 11993 N N . LEU H 2 335 ? -19.832 24.429 36.837 1.00 39.09 336 LEU D N 1
ATOM 11994 C CA . LEU H 2 335 ? -18.707 24.321 37.761 1.00 39.93 336 LEU D CA 1
ATOM 11995 C C . LEU H 2 335 ? -18.296 25.683 38.290 1.00 38.10 336 LEU D C 1
ATOM 11996 O O . LEU H 2 335 ? -17.481 25.778 39.203 1.00 46.40 336 LEU D O 1
ATOM 12001 N N . VAL H 2 336 ? -18.857 26.734 37.703 1.00 40.94 337 VAL D N 1
ATOM 12002 C CA . VAL H 2 336 ? -18.567 28.102 38.107 1.00 40.80 337 VAL D CA 1
ATOM 12003 C C . VAL H 2 336 ? -19.693 28.588 39.008 1.00 41.39 337 VAL D C 1
ATOM 12004 O O . VAL H 2 336 ? -20.867 28.423 38.676 1.00 43.24 337 VAL D O 1
ATOM 12008 N N . ASN H 2 337 ? -19.341 29.163 40.156 1.00 43.41 338 ASN D N 1
ATOM 12009 C CA . ASN H 2 337 ? -20.339 29.681 41.096 1.00 47.49 338 ASN D CA 1
ATOM 12010 C C . ASN H 2 337 ? -21.265 30.716 40.462 1.00 49.81 338 ASN D C 1
ATOM 12011 O O . ASN H 2 337 ? -20.803 31.710 39.902 1.00 52.67 338 ASN D O 1
ATOM 12016 N N . GLY H 2 338 ? -22.570 30.489 40.559 1.00 50.44 339 GLY D N 1
ATOM 12017 C CA . GLY H 2 338 ? -23.541 31.449 40.068 1.00 49.71 339 GLY D CA 1
ATOM 12018 C C . GLY H 2 338 ? -23.411 32.795 40.763 1.00 57.66 339 GLY D C 1
ATOM 12019 O O . GLY H 2 338 ? -22.723 32.922 41.781 1.00 60.35 339 GLY D O 1
#

B-factor: mean 32.43, std 8.61, range [14.33, 74.56]

Radius of gyration: 43.5 Å; Cα contacts (8 Å, |Δi|>4): 2402; chains: 4; bounding box: 103×66×123 Å

Foldseek 3Di:
DQPADPVVQVPDDQVLAQKAACCVPDDPPDPDGIARNLLSLQCVNWVQHQALQDDPCQVQAFVVCSLLSSVVSNVVSQCVVPNPVRDDDVVRVQVSSQVSQLLSLLLLVLQLLLQLLCVLVPNDGDQHPHADDQPADHHLQLRKHKAQEDPFDFVLQLAAVVLNVLVVVVQVVVVVVVHGQGAGAARMWMFGDFPVCSPPNVSNDRDRTSRPVVSCCRNVCSVVRGNPGHLQGRQEGEHEDAADDLVPQPPQLVNLLSSCCSSCVRVNYDDYEYAYEYQHDPDCSNQVVQQDARPVCVVVGHTSYPYYYHDRGSSSSSNVSNVSSSPSSVVPDD/DQPADPVVQVVDDQVLAQKHACQVPDDPPDPDGIAGNLLSLQCVNWVQHQALQDDPVAVQAFVLCSLCRSVVNNVVSQCVVPPPVRDDDVVRVVVSSQVSVLLSLLLLLLQLLQQLLCVLVVNDGDPRPHDDDQPAHHHLQLRKHKAQEDPFDFCLQLAAPVLVVLVCVPAVVQVVVVHGQGAGAARIWMFGDAPVCSPPNVSNDRDRTSHVVVSCCRNVVSVVRGNGGHLLGRQEGEHEDQADDVVPQPPQLVNLLSSCCSSCVRNVHPRYEYAYEYQHDPDCVNQVVQQDWRDVVVVVDPIGTSYPGYHHDRGSSVSSNVSNVSSSPRSSPRPD/DLPADPVLQVPDDQVLQQKNACCVPDDPPDPDGIAGNLLSLQCSNWVQHQALQDDPVAQQAFVLCSLCRSVVNNVVSQCVVPNPNRDDDVVRVQVSSQVSQLLSLLLLVLQLLLQLLCVLVPNDGDPRPHDDDQPADHHLQLHKHKAQEDAFDFCLQLAAPVLVVLQVVVQVVVVVPVDGQGAGAARIWMFRDFPVCSPPSVSNDRDRTSNVVVSVCRHCVSVVRGNRGHLQRRQEGEHEDAEDDLVPQPVQLVNLLSSCCRSCVRVVHPRYAYAYEYQYDPDCSNVVVQQDWRPSQVCVTHTSYPYYHHDRGSSSSSNVSSVSSSPRSVVPDD/DQPADPVVQVVDDLVLAQKHACQVPDDPPDDDGIAGPLLSLQCSNWVQHQALQDDVCQVQPFVVCSLCSSVVNNVVSQCVVPNPNRDDDVVNVQVSSQVSQLLSLLLLVLQLLLQVLCVLVPVDGDPRPHADDFPADRHLQLHKHKAQEDPFDFVLQLEAVVLNVLQVVVQVVQVVPVGGQGGGAARIWMFGDAPVCSPPNLSNDRDRTSRVVVSCVRHCVSVVRGNPGHLQGRQEGEHEDAEDDLVPQVPQQVNLLSSCCSSVVRVVHPRYEYAYEYQYPPDCNNQVVQQDWRVVCVVVDPIHTSYPGYHHQRGSSSSSNVSSVSSSPRSSPPDD